Protein AF-A0A2Z3IY74-F1 (afdb_monomer)

Radius of gyration: 41.54 Å; Cα contacts (8 Å, |Δi|>4): 1268; chains: 1; bounding box: 110×79×121 Å

Nearest PDB structures (foldseek):
  7yeh-assembly1_A  TM=4.523E-01  e=8.546E-10  Homo sapiens
  7yea-assembly1_B  TM=4.041E-01  e=4.772E-10  Homo sapiens
  8tau-assembly1_P  TM=3.712E-01  e=7.315E-07  Homo sapiens
  8qca-assembly1_B  TM=2.655E-01  e=4.279E-09  Saccharomyces cerevisiae
  4ui9-assembly1_P  TM=3.478E-01  e=1.443E-05  Homo sapiens

Solvent-accessible surface area (backbone atoms only — not comparable to full-atom values): 48152 Å² total; per-residue (Å²): 132,87,92,81,90,88,87,84,89,85,85,89,83,88,85,88,91,77,79,100,67,79,81,48,66,67,60,35,50,51,51,17,50,54,25,44,77,68,69,37,39,69,62,13,46,55,35,32,53,56,38,37,75,79,39,77,65,45,16,67,48,28,38,54,40,14,54,37,29,44,75,72,65,38,26,70,60,14,41,53,26,37,52,48,6,42,76,34,74,38,59,64,72,79,42,21,58,65,42,26,51,25,25,43,76,62,68,40,26,72,60,19,48,62,52,60,66,60,80,72,74,94,54,55,66,70,58,54,21,50,45,28,19,52,47,11,52,22,27,44,74,72,66,41,54,68,62,12,51,52,25,20,49,57,9,34,74,69,39,79,54,45,47,71,24,27,46,51,51,20,52,56,25,51,75,72,67,37,55,67,62,19,43,53,35,21,51,47,19,31,71,75,38,77,74,42,39,68,37,27,43,52,38,16,52,41,25,47,74,71,68,35,34,71,57,13,39,56,29,32,52,48,22,49,73,72,36,49,86,75,46,52,74,68,55,46,51,50,47,34,45,54,34,20,54,27,26,49,74,76,66,40,54,70,64,15,48,56,35,32,52,53,40,32,72,76,33,79,67,32,46,60,24,24,43,52,48,18,57,51,28,49,77,74,67,37,54,67,62,15,47,52,25,30,46,47,21,39,72,73,40,74,78,43,53,70,47,33,43,50,46,20,52,48,26,41,78,71,73,36,53,78,74,12,49,68,34,37,53,53,37,44,71,77,40,68,74,40,65,68,42,52,50,52,52,28,52,52,27,44,76,69,75,36,43,67,60,24,40,53,52,44,50,54,38,37,75,76,46,66,86,43,88,65,50,62,56,54,41,31,54,51,36,40,56,50,56,72,74,48,92,75,82,80,66,78,60,73,89,64,81,51,64,69,56,45,52,51,28,21,50,51,24,32,75,74,67,38,50,71,61,15,51,56,44,60,71,70,60,79,60,90,47,69,70,47,44,49,52,53,54,53,47,53,26,53,41,26,50,74,71,62,42,30,69,61,16,29,58,50,23,56,51,54,25,70,78,34,72,84,43,59,70,46,34,50,49,30,23,50,25,24,48,70,64,67,39,49,70,60,19,50,55,41,42,52,52,39,32,73,76,39,78,86,46,65,68,47,48,52,50,48,21,51,50,32,42,73,69,67,36,23,59,61,21,38,61,57,44,46,62,56,44,68,77,39,67,82,43,61,70,60,51,54,52,45,27,53,29,22,44,73,50,74,39,42,68,59,19,46,51,52,35,51,55,40,28,70,77,40,74,82,40,62,68,49,51,51,51,39,32,50,50,27,47,78,66,71,36,23,68,67,23,42,58,54,42,55,62,55,33,77,83,38,76,82,37,34,70,54,31,36,52,44,10,53,26,30,41,74,66,67,40,53,70,62,10,53,52,33,19,45,52,16,20,69,69,34,77,90,40,64,67,40,50,46,50,38,23,52,48,29,46,74,72,71,38,48,68,61,16,48,53,48,31,53,51,49,40,71,78,36,72,83,53,54,72,40,45,57,54,40,17,45,53,29,13,75,70,67,38,47,67,66,18,49,50,40,29,51,52,35,36,75,72,71,35,53,58,60,18,27,43,49,42,13,55,30,28,44,63,62,67,40,23,74,63,11,36,55,24,29,48,58,27,29,74,76,58,73,46,72,68,43,22,50,49,34,23,51,31,21,55,76,56,72,42,83,70,30,62,49,43,42,55,58,47,38,74,78,42,73,78,45,49,70,59,37,50,55,52,19,52,51,27,48,77,65,79,33,51,69,64,14,46,55,35,30,50,53,38,34,75,79,35,79,76,43,43,70,39,28,36,51,44,13,61,70,23,45,83,84,36,49,71,61,10,50,53,26,16,51,51,18,26,70,75,36,70,88,36,29,72,35,30,25,51,36,10,46,52,30,37,78,70,70,38,46,90,68,6,48,63,31,20,52,53,14,44,69,66,57,52,99,80,52,25,66,51,29,34,50,40,14,52,48,34,51,72,66,65,46,79,86,30,48,63,55,14,48,53,29,31,54,51,9,46,77,63,62,48,56,73,68,57,35,53,52,45,50,56,50,48,51,51,71,64,56,77,80,67,92,134

Mean predicted aligned error: 17.73 Å

Foldseek 3Di:
DDDDDDDDDDDDDDDDDDDDDDDDLVRLCVQLVVCVVVVVLVSNLVSLVVSCVVVVLQLSSLQSNLVSCVSVLVLVSSLVSLVSSVVSDDDLLVSLLSNLSSCLSVLVLVVSLVSLVDDNPVPDLLSVLSSLLSNLSSCVSVVVLVSSLVSLVVSCVSPVQDQSSLLSQLVSCVVVVNLPSNLVSLVSNCVVPVLPLSSLLSNLVSCLVVVVLVSNLVSLVSSCVRPLVPDDPVSNLVSLLSNLVSCVVVPVNVSSVVSLCVQCVVPVLRLSSLQSVLVVCVVVVNLPSSLVSLVSNCVVPVLPLVSLLVNLVSCVVVVNNVVSVVSLVSSCVVVVQPPSSLLSVCVSCVVVVNLLVNLVSLLVNCVVPVPPPCSLVSNLVSLLVVVVVDPDDDRSCVNVLDLVSLLSNLLSNLLVVNNVNSVVSLVPDDQPDPVSVLSSLLSVLVSCLSNLVLVVSLVSLVVSCVVPVQDQSSLLSNLSSCVSVVVLVVSLVSLVSNCVSPVPPVVSLQSNLVSCVSLLNLVVSLVSLVVVCVVVVQPPVSLLVNLVSCVSVVNLVVSLVSLVSNCVVVVPPPSSLLSNLVSCLVVLNLPVSLVSLVVVCVSVVLALSSLLSNLSSCVSVVVLVSSLVSLVSSCVSCVVCLVSLLSSLVSCCVVVVLVVSLVSLVVSCVVCVPPLVSLLVNLLSCLLVVNLVSSLVSLVSCVVVVNPLVSLQSNLNSCLSNVVLVSSLVSLVVSCVVPNDPVSLVSNLVSCVSNVHPPSLVSLVVNCVSSVQPLVSLQVSLVVCVVVVNLVSSLVSLVSNCVNPVQPLSSLLVNLVSCLPPPLVSSLVSLVSSCVSPVLALSSLLSNLLSCLSVVNLVVSLVSLVSSDVSVPLQALVSLLSNLVSLLVVVDPVSLVSSLVSLVSSLVNDDDPVSVVVSVVSNVVSVPVPDDD

pLDDT: mean 88.84, std 11.56, range [26.06, 98.06]

Structure (mmCIF, N/CA/C/O backbone):
data_AF-A0A2Z3IY74-F1
#
_entry.id   AF-A0A2Z3IY74-F1
#
loop_
_atom_site.group_PDB
_atom_site.id
_atom_site.type_symbol
_atom_site.label_atom_id
_atom_site.label_alt_id
_atom_site.label_comp_id
_atom_site.label_asym_id
_atom_site.label_entity_id
_atom_site.label_seq_id
_atom_site.pdbx_PDB_ins_code
_atom_site.Cartn_x
_atom_site.Cartn_y
_atom_site.Cartn_z
_atom_site.occupancy
_atom_site.B_iso_or_equiv
_atom_site.auth_seq_id
_atom_site.auth_comp_id
_atom_site.auth_asym_id
_atom_site.auth_atom_id
_atom_site.pdbx_PDB_model_num
ATOM 1 N N . MET A 1 1 ? -3.443 -14.271 -51.087 1.00 32.62 1 MET A N 1
ATOM 2 C CA . MET A 1 1 ? -4.407 -14.319 -52.214 1.00 32.62 1 MET A CA 1
ATOM 3 C C . MET A 1 1 ? -4.179 -13.096 -53.092 1.00 32.62 1 MET A C 1
ATOM 5 O O . MET A 1 1 ? -4.168 -12.015 -52.529 1.00 32.62 1 MET A O 1
ATOM 9 N N . ARG A 1 2 ? -4.050 -13.292 -54.420 1.00 32.25 2 ARG A N 1
ATOM 10 C CA . ARG A 1 2 ? -3.871 -12.276 -55.492 1.00 32.25 2 ARG A CA 1
ATOM 11 C C . ARG A 1 2 ? -2.548 -11.501 -55.351 1.00 32.25 2 ARG A C 1
ATOM 13 O O . ARG A 1 2 ? -2.415 -10.680 -54.468 1.00 32.25 2 ARG A O 1
ATOM 20 N N . ILE A 1 3 ? -1.501 -11.808 -56.114 1.00 26.06 3 ILE A N 1
ATOM 21 C CA . ILE A 1 3 ? -1.356 -11.448 -57.532 1.00 26.06 3 ILE A CA 1
ATOM 22 C C . ILE A 1 3 ? -0.718 -12.617 -58.295 1.00 26.06 3 ILE A C 1
ATOM 24 O O . ILE A 1 3 ? 0.402 -13.035 -58.027 1.00 26.06 3 ILE A O 1
ATOM 28 N N . ALA A 1 4 ? -1.472 -13.140 -59.254 1.00 27.77 4 ALA A N 1
ATOM 29 C CA . ALA A 1 4 ? -1.028 -14.070 -60.276 1.00 27.77 4 ALA A CA 1
ATOM 30 C C . ALA A 1 4 ? -1.502 -13.512 -61.623 1.00 27.77 4 ALA A C 1
ATOM 32 O O . ALA A 1 4 ? -2.613 -12.981 -61.680 1.00 27.77 4 ALA A O 1
ATOM 33 N N . ARG A 1 5 ? -0.702 -13.754 -62.674 1.00 32.47 5 ARG A N 1
ATOM 34 C CA . ARG A 1 5 ? -0.927 -13.507 -64.119 1.00 32.47 5 ARG A CA 1
ATOM 35 C C . ARG A 1 5 ? -0.377 -12.187 -64.663 1.00 32.47 5 ARG A C 1
ATOM 37 O O . ARG A 1 5 ? -0.899 -11.134 -64.339 1.00 32.47 5 ARG A O 1
ATOM 44 N N . VAL A 1 6 ? 0.636 -12.302 -65.528 1.00 31.12 6 VAL A N 1
ATOM 45 C CA . VAL A 1 6 ? 0.652 -12.031 -66.990 1.00 31.12 6 VAL A CA 1
ATOM 46 C C . VAL A 1 6 ? 2.055 -12.492 -67.452 1.00 31.12 6 VAL A C 1
ATOM 48 O O . VAL A 1 6 ? 3.046 -11.970 -66.966 1.00 31.12 6 VAL A O 1
ATOM 51 N N . LEU A 1 7 ? 2.239 -13.619 -68.150 1.00 28.52 7 LEU A N 1
ATOM 52 C CA . LEU A 1 7 ? 2.053 -13.828 -69.595 1.00 28.52 7 LEU A CA 1
ATOM 53 C C . LEU A 1 7 ? 1.910 -15.338 -69.900 1.00 28.52 7 LEU A C 1
ATOM 55 O O . LEU A 1 7 ? 2.568 -16.168 -69.275 1.00 28.52 7 LEU A O 1
ATOM 59 N N . VAL A 1 8 ? 1.051 -15.678 -70.864 1.00 32.75 8 VAL A N 1
ATOM 60 C CA . VAL A 1 8 ? 0.696 -17.041 -71.305 1.00 32.75 8 VAL A CA 1
ATOM 61 C C . VAL A 1 8 ? 0.960 -17.170 -72.820 1.00 32.75 8 VAL A C 1
ATOM 63 O O . VAL A 1 8 ? 0.818 -16.173 -73.522 1.00 32.75 8 VAL A O 1
ATOM 66 N N . PHE A 1 9 ? 1.213 -18.411 -73.276 1.00 33.75 9 PHE A N 1
ATOM 67 C CA . PHE A 1 9 ? 1.201 -18.969 -74.654 1.00 33.75 9 PHE A CA 1
ATOM 68 C C . PHE A 1 9 ? 2.469 -18.745 -75.502 1.00 33.75 9 PHE A C 1
ATOM 70 O O . PHE A 1 9 ? 2.969 -17.635 -75.567 1.00 33.75 9 PHE A O 1
ATOM 77 N N . CYS A 1 10 ? 3.091 -19.734 -76.166 1.00 30.50 10 CYS A N 1
ATOM 78 C CA . CYS A 1 10 ? 2.708 -21.070 -76.681 1.00 30.50 10 CYS A CA 1
ATOM 79 C C . CYS A 1 10 ? 3.792 -22.120 -76.294 1.00 30.50 10 CYS A C 1
ATOM 81 O O . CYS A 1 10 ? 4.895 -21.728 -75.943 1.00 30.50 10 CYS A O 1
ATOM 83 N N . LEU A 1 11 ? 3.645 -23.451 -76.319 1.00 30.73 11 LEU A N 1
ATOM 84 C CA . LEU A 1 11 ? 2.923 -24.366 -77.205 1.00 30.73 11 LEU A CA 1
ATOM 85 C C . LEU A 1 11 ? 2.894 -25.747 -76.498 1.00 30.73 11 LEU A C 1
ATOM 87 O O . LEU A 1 11 ? 3.918 -26.182 -75.972 1.00 30.73 11 LEU A O 1
ATOM 91 N N . VAL A 1 12 ? 1.754 -26.442 -76.481 1.00 49.53 12 VAL A N 1
ATOM 92 C CA . VAL A 1 12 ? 1.665 -27.865 -76.098 1.00 49.53 12 VAL A CA 1
ATOM 93 C C . VAL A 1 12 ? 1.347 -28.657 -77.358 1.00 49.53 12 VAL A C 1
ATOM 95 O O . VAL A 1 12 ? 0.276 -28.453 -77.920 1.00 49.53 12 VAL A O 1
ATOM 98 N N . ALA A 1 13 ? 2.229 -29.573 -77.764 1.00 36.88 13 ALA A N 1
ATOM 99 C CA . ALA A 1 13 ? 1.850 -30.830 -78.413 1.00 36.88 13 ALA A CA 1
ATOM 100 C C . ALA A 1 13 ? 3.027 -31.827 -78.434 1.00 36.88 13 ALA A C 1
ATOM 102 O O . ALA A 1 13 ? 4.144 -31.490 -78.806 1.00 36.88 13 ALA A O 1
ATOM 103 N N . ALA A 1 14 ? 2.699 -33.036 -77.980 1.00 43.03 14 ALA A N 1
ATOM 104 C CA . ALA A 1 14 ? 3.436 -34.290 -77.820 1.00 43.03 14 ALA A CA 1
ATOM 105 C C . ALA A 1 14 ? 4.553 -34.651 -78.825 1.00 43.03 14 ALA A C 1
ATOM 107 O O . ALA A 1 14 ? 4.435 -34.355 -80.007 1.00 43.03 14 ALA A O 1
ATOM 108 N N . VAL A 1 15 ? 5.536 -35.453 -78.367 1.00 44.44 15 VAL A N 1
ATOM 109 C CA . VAL A 1 15 ? 5.746 -36.864 -78.790 1.00 44.44 15 VAL A CA 1
ATOM 110 C C . VAL A 1 15 ? 6.988 -37.499 -78.110 1.00 44.44 15 VAL A C 1
ATOM 112 O O . VAL A 1 15 ? 8.096 -36.988 -78.193 1.00 44.44 15 VAL A O 1
ATOM 115 N N . LEU A 1 16 ? 6.722 -38.654 -77.480 1.00 37.84 16 LEU A N 1
ATOM 116 C CA . LEU A 1 16 ? 7.525 -39.872 -77.242 1.00 37.84 16 LEU A CA 1
ATOM 117 C C . LEU A 1 16 ? 8.768 -39.929 -76.323 1.00 37.84 16 LEU A C 1
ATOM 119 O O . LEU A 1 16 ? 9.678 -39.111 -76.311 1.00 37.84 16 LEU A O 1
ATOM 123 N N . ILE A 1 17 ? 8.752 -41.038 -75.577 1.00 64.56 17 ILE A N 1
ATOM 124 C CA . ILE A 1 17 ? 9.726 -41.589 -74.637 1.00 64.56 17 ILE A CA 1
ATOM 125 C C . ILE A 1 17 ? 10.925 -42.161 -75.403 1.00 64.56 17 ILE A C 1
ATOM 127 O O . ILE A 1 17 ? 10.756 -43.117 -76.154 1.00 64.56 17 ILE A O 1
ATOM 131 N N . THR A 1 18 ? 12.133 -41.680 -75.102 1.00 41.03 18 THR A N 1
ATOM 132 C CA . THR A 1 18 ? 13.385 -42.441 -75.252 1.00 41.03 18 THR A CA 1
ATOM 133 C C . THR A 1 18 ? 14.414 -41.994 -74.209 1.00 41.03 18 THR A C 1
ATOM 135 O O . THR A 1 18 ? 14.794 -40.830 -74.186 1.00 41.03 18 THR A O 1
ATOM 138 N N . GLY A 1 19 ? 14.902 -42.948 -73.409 1.00 36.09 19 GLY A N 1
ATOM 139 C CA . GLY A 1 19 ? 16.292 -43.001 -72.937 1.00 36.09 19 GLY A CA 1
ATOM 140 C C . GLY A 1 19 ? 16.692 -42.148 -71.726 1.00 36.09 19 GLY A C 1
ATOM 141 O O . GLY A 1 19 ? 16.590 -40.927 -71.721 1.00 36.09 19 GLY A O 1
ATOM 142 N N . CYS A 1 20 ? 17.260 -42.800 -70.707 1.00 57.69 20 CYS A N 1
ATOM 143 C CA . CYS A 1 20 ? 18.038 -42.159 -69.648 1.00 57.69 20 CYS A CA 1
ATOM 144 C C . CYS A 1 20 ? 19.148 -41.268 -70.232 1.00 57.69 20 CYS A C 1
ATOM 146 O O . CYS A 1 20 ? 20.203 -41.762 -70.618 1.00 57.69 20 CYS A O 1
ATOM 148 N N . SER A 1 21 ? 18.963 -39.950 -70.223 1.00 42.44 21 SER A N 1
ATOM 149 C CA . SER A 1 21 ? 20.067 -39.002 -70.382 1.00 42.44 21 SER A CA 1
ATOM 150 C C . SER A 1 21 ? 19.712 -37.676 -69.717 1.00 42.44 21 SER A C 1
ATOM 152 O O . SER A 1 21 ? 18.681 -37.091 -70.017 1.00 42.44 21 SER A O 1
ATOM 154 N N . SER A 1 22 ? 20.546 -37.265 -68.757 1.00 55.53 22 SER A N 1
ATOM 155 C CA . SER A 1 22 ? 20.590 -35.967 -68.063 1.00 55.53 22 SER A CA 1
ATOM 156 C C . SER A 1 22 ? 19.391 -35.020 -68.237 1.00 55.53 22 SER A C 1
ATOM 158 O O . SER A 1 22 ? 19.263 -34.382 -69.276 1.00 55.53 22 SER A O 1
ATOM 160 N N . SER A 1 23 ? 18.605 -34.814 -67.169 1.00 63.91 23 SER A N 1
ATOM 161 C CA . SER A 1 23 ? 17.597 -33.741 -67.116 1.00 63.91 23 SER A CA 1
ATOM 162 C C . SER A 1 23 ? 18.178 -32.411 -67.604 1.00 63.91 23 SER A C 1
ATOM 164 O O . SER A 1 23 ? 19.267 -32.031 -67.140 1.00 63.91 23 SER A O 1
ATOM 166 N N . SER A 1 24 ? 17.457 -31.738 -68.505 1.00 80.00 24 SER A N 1
ATOM 167 C CA . SER A 1 24 ? 17.915 -30.505 -69.154 1.00 80.00 24 SER A CA 1
ATOM 168 C C . SER A 1 24 ? 18.199 -29.398 -68.124 1.00 80.00 24 SER A C 1
ATOM 170 O O . SER A 1 24 ? 17.679 -29.452 -66.998 1.00 80.00 24 SER A O 1
ATOM 172 N N . PRO A 1 25 ? 19.026 -28.394 -68.465 1.00 81.56 25 PRO A N 1
ATOM 173 C CA . PRO A 1 25 ? 19.289 -27.249 -67.593 1.00 81.56 25 PRO A CA 1
ATOM 174 C C . PRO A 1 25 ? 18.005 -26.570 -67.090 1.00 81.56 25 PRO A C 1
ATOM 176 O O . PRO A 1 25 ? 17.898 -26.256 -65.907 1.00 81.56 25 PRO A O 1
ATOM 179 N N . GLU A 1 26 ? 16.990 -26.444 -67.942 1.00 84.12 26 GLU A N 1
ATOM 180 C CA . GLU A 1 26 ? 15.693 -25.825 -67.642 1.00 84.12 26 GLU A CA 1
ATOM 181 C C . GLU A 1 26 ? 14.880 -26.672 -66.659 1.00 84.12 26 GLU A C 1
ATOM 183 O O . GLU A 1 26 ? 14.319 -26.149 -65.696 1.00 84.12 26 GLU A O 1
ATOM 188 N N . GLN A 1 27 ? 14.864 -27.998 -66.839 1.00 85.94 27 GLN A N 1
ATOM 189 C CA . GLN A 1 27 ? 14.201 -28.910 -65.902 1.00 85.94 27 GLN A CA 1
ATOM 190 C C . GLN A 1 27 ? 14.857 -28.871 -64.517 1.00 85.94 27 GLN A C 1
ATOM 192 O O . GLN A 1 27 ? 14.168 -28.934 -63.496 1.00 85.94 27 GLN A O 1
ATOM 197 N N . ARG A 1 28 ? 16.190 -28.758 -64.458 1.00 89.38 28 ARG A N 1
ATOM 198 C CA . ARG A 1 28 ? 16.922 -28.620 -63.188 1.00 89.38 28 ARG A CA 1
ATOM 199 C C . ARG A 1 28 ? 16.690 -27.263 -62.538 1.00 89.38 28 ARG A C 1
ATOM 201 O O . ARG A 1 28 ? 16.511 -27.224 -61.326 1.00 89.38 28 ARG A O 1
ATOM 208 N N . LEU A 1 29 ? 16.623 -26.185 -63.317 1.00 91.00 29 LEU A N 1
ATOM 209 C CA . LEU A 1 29 ? 16.240 -24.859 -62.826 1.00 91.00 29 LEU A CA 1
ATOM 210 C C . LEU A 1 29 ? 14.818 -24.851 -62.253 1.00 91.00 29 LEU A C 1
ATOM 212 O O . LEU A 1 29 ? 14.597 -24.272 -61.192 1.00 91.00 29 LEU A O 1
ATOM 216 N N . GLY A 1 30 ? 13.873 -25.545 -62.894 1.00 90.94 30 GLY A N 1
ATOM 217 C CA . GLY A 1 30 ? 12.522 -25.738 -62.361 1.00 90.94 30 GLY A CA 1
ATOM 218 C C . GLY A 1 30 ? 12.519 -26.488 -61.025 1.00 90.94 30 GLY A C 1
ATOM 219 O O . GLY A 1 30 ? 11.880 -26.047 -60.073 1.00 90.94 30 GLY A O 1
ATOM 220 N N . LYS A 1 31 ? 13.300 -27.574 -60.912 1.00 91.94 31 LYS A N 1
ATOM 221 C CA . LYS A 1 31 ? 13.474 -28.310 -59.645 1.00 91.94 31 LYS A CA 1
ATOM 222 C C . LYS A 1 31 ? 14.127 -27.458 -58.558 1.00 91.94 31 LYS A C 1
ATOM 224 O O . LYS A 1 31 ? 13.686 -27.513 -57.417 1.00 91.94 31 LYS A O 1
ATOM 229 N N . ALA A 1 32 ? 15.144 -26.673 -58.909 1.00 91.75 32 ALA A N 1
ATOM 230 C CA . ALA A 1 32 ? 15.808 -25.763 -57.985 1.00 91.75 32 ALA A CA 1
ATOM 231 C C . ALA A 1 32 ? 14.851 -24.688 -57.463 1.00 91.75 32 ALA A C 1
ATOM 233 O O . ALA A 1 32 ? 14.802 -24.447 -56.263 1.00 91.75 32 ALA A O 1
ATOM 234 N N . ARG A 1 33 ? 14.051 -24.080 -58.349 1.00 93.62 33 ARG A N 1
ATOM 235 C CA . ARG A 1 33 ? 13.039 -23.087 -57.972 1.00 93.62 33 ARG A CA 1
ATOM 236 C C . ARG A 1 33 ? 11.985 -23.691 -57.047 1.00 93.62 33 ARG A C 1
ATOM 238 O O . ARG A 1 33 ? 11.678 -23.102 -56.021 1.00 93.62 33 ARG A O 1
ATOM 245 N N . HIS A 1 34 ? 11.502 -24.891 -57.364 1.00 92.06 34 HIS A N 1
ATOM 246 C CA . HIS A 1 34 ? 10.547 -25.612 -56.519 1.00 92.06 34 HIS A CA 1
ATOM 247 C C . HIS A 1 34 ? 11.124 -25.965 -55.141 1.00 92.06 34 HIS A C 1
ATOM 249 O O . HIS A 1 34 ? 10.429 -25.859 -54.136 1.00 92.06 34 HIS A O 1
ATOM 255 N N . ALA A 1 35 ? 12.394 -26.374 -55.077 1.00 91.12 35 ALA A N 1
ATOM 256 C CA . ALA A 1 35 ? 13.085 -26.628 -53.812 1.00 91.12 35 ALA A CA 1
ATOM 257 C C . ALA A 1 35 ? 13.262 -25.336 -52.995 1.00 91.12 35 ALA A C 1
ATOM 259 O O . ALA A 1 35 ? 12.951 -25.316 -51.806 1.00 91.12 35 ALA A O 1
ATOM 260 N N . TYR A 1 36 ? 13.655 -24.240 -53.651 1.00 90.62 36 TYR A N 1
ATOM 261 C CA . TYR A 1 36 ? 13.772 -22.916 -53.040 1.00 90.62 36 TYR A CA 1
ATOM 262 C C . TYR A 1 36 ? 12.435 -22.424 -52.461 1.00 90.62 36 TYR A C 1
ATOM 264 O O . TYR A 1 36 ? 12.384 -21.983 -51.317 1.00 90.62 36 TYR A O 1
ATOM 272 N N . GLU A 1 37 ? 11.336 -22.561 -53.210 1.00 90.25 37 GLU A N 1
ATOM 273 C CA . GLU A 1 37 ? 9.978 -22.206 -52.763 1.00 90.25 37 GLU A CA 1
ATOM 274 C C . GLU A 1 37 ? 9.494 -23.057 -51.577 1.00 90.25 37 GLU A C 1
ATOM 276 O O . GLU A 1 37 ? 8.659 -22.610 -50.796 1.00 90.25 37 GLU A O 1
ATOM 281 N N . LYS A 1 38 ? 10.039 -24.268 -51.411 1.00 91.31 38 LYS A N 1
ATOM 282 C CA . LYS A 1 38 ? 9.795 -25.141 -50.253 1.00 91.31 38 LYS A CA 1
ATOM 283 C C . LYS A 1 38 ? 10.757 -24.911 -49.084 1.00 91.31 38 LYS A C 1
ATOM 285 O O . LYS A 1 38 ? 10.700 -25.667 -48.118 1.00 91.31 38 LYS A O 1
ATOM 290 N N . HIS A 1 39 ? 11.625 -23.901 -49.167 1.00 86.94 39 HIS A N 1
ATOM 291 C CA . HIS A 1 39 ? 12.697 -23.628 -48.205 1.00 86.94 39 HIS A CA 1
ATOM 292 C C . HIS A 1 39 ? 13.718 -24.772 -48.050 1.00 86.94 39 HIS A C 1
ATOM 294 O O . HIS A 1 39 ? 14.468 -24.809 -47.077 1.00 86.94 39 HIS A O 1
ATOM 300 N N . ASP A 1 40 ? 13.787 -25.688 -49.022 1.00 91.50 40 ASP A N 1
ATOM 301 C CA . ASP A 1 40 ? 14.834 -26.709 -49.112 1.00 91.50 40 ASP A CA 1
ATOM 302 C C . ASP A 1 40 ? 16.021 -26.133 -49.894 1.00 91.50 40 ASP A C 1
ATOM 304 O O . ASP A 1 40 ? 16.267 -26.443 -51.067 1.00 91.50 40 ASP A O 1
ATOM 308 N N . TYR A 1 41 ? 16.709 -25.190 -49.246 1.00 92.06 41 TYR A N 1
ATOM 309 C CA . TYR A 1 41 ? 17.796 -24.428 -49.854 1.00 92.06 41 TYR A CA 1
ATOM 310 C C . TYR A 1 41 ? 18.974 -25.321 -50.238 1.00 92.06 41 TYR A C 1
ATOM 312 O O . TYR A 1 41 ? 19.528 -25.150 -51.321 1.00 92.06 41 TYR A O 1
ATOM 320 N N . HIS A 1 42 ? 19.264 -26.355 -49.446 1.00 91.12 42 HIS A N 1
ATOM 321 C CA . HIS A 1 42 ? 20.305 -27.321 -49.770 1.00 91.12 42 HIS A CA 1
ATOM 322 C C . HIS A 1 42 ? 19.990 -28.095 -51.061 1.00 91.12 42 HIS A C 1
ATOM 324 O O . HIS A 1 42 ? 20.833 -28.195 -51.958 1.00 91.12 42 HIS A O 1
ATOM 330 N N . ALA A 1 43 ? 18.760 -28.603 -51.223 1.00 91.25 43 ALA A N 1
ATOM 331 C CA . ALA A 1 43 ? 18.381 -29.273 -52.466 1.00 91.25 43 ALA A CA 1
ATOM 332 C C . ALA A 1 43 ? 18.379 -28.311 -53.666 1.00 91.25 43 ALA A C 1
ATOM 334 O O . ALA A 1 43 ? 18.784 -28.707 -54.767 1.00 91.25 43 ALA A O 1
ATOM 335 N N . ALA A 1 44 ? 17.964 -27.054 -53.470 1.00 92.69 44 ALA A N 1
ATOM 336 C CA . ALA A 1 44 ? 18.040 -26.021 -54.500 1.00 92.69 44 ALA A CA 1
ATOM 337 C C . ALA A 1 44 ? 19.495 -25.778 -54.935 1.00 92.69 44 ALA A C 1
ATOM 339 O O . ALA A 1 44 ? 19.802 -25.835 -56.129 1.00 92.69 44 ALA A O 1
ATOM 340 N N . GLU A 1 45 ? 20.402 -25.605 -53.973 1.00 94.31 45 GLU A N 1
ATOM 341 C CA . GLU A 1 45 ? 21.831 -25.379 -54.179 1.00 94.31 45 GLU A CA 1
ATOM 342 C C . GLU A 1 45 ? 22.476 -26.505 -55.006 1.00 94.31 45 GLU A C 1
ATOM 344 O O . GLU A 1 45 ? 23.168 -26.243 -55.995 1.00 94.31 45 GLU A O 1
ATOM 349 N N . VAL A 1 46 ? 22.188 -27.770 -54.671 1.00 93.19 46 VAL A N 1
ATOM 350 C CA . VAL A 1 46 ? 22.706 -28.948 -55.391 1.00 93.19 46 VAL A CA 1
ATOM 351 C C . VAL A 1 46 ? 22.277 -28.945 -56.863 1.00 93.19 46 VAL A C 1
ATOM 353 O O . VAL A 1 46 ? 23.093 -29.200 -57.761 1.00 93.19 46 VAL A O 1
ATOM 356 N N . GLN A 1 47 ? 21.004 -28.644 -57.145 1.00 92.69 47 GLN A N 1
ATOM 357 C CA . GLN A 1 47 ? 20.511 -28.581 -58.524 1.00 92.69 47 GLN A CA 1
ATOM 358 C C . GLN A 1 47 ? 21.159 -27.427 -59.300 1.00 92.69 47 GLN A C 1
ATOM 360 O O . GLN A 1 47 ? 21.569 -27.623 -60.447 1.00 92.69 47 GLN A O 1
ATOM 365 N N . LEU A 1 48 ? 21.313 -26.260 -58.671 1.00 95.12 48 LEU A N 1
ATOM 366 C CA . LEU A 1 48 ? 21.896 -25.058 -59.275 1.00 95.12 48 LEU A CA 1
ATOM 367 C C . LEU A 1 48 ? 23.381 -25.232 -59.588 1.00 95.12 48 LEU A C 1
ATOM 369 O O . LEU A 1 48 ? 23.801 -24.988 -60.720 1.00 95.12 48 LEU A O 1
ATOM 373 N N . LYS A 1 49 ? 24.168 -25.754 -58.640 1.00 94.44 49 LYS A N 1
ATOM 374 C CA . LYS A 1 49 ? 25.587 -26.082 -58.857 1.00 94.44 49 LYS A CA 1
ATOM 375 C C . LYS A 1 49 ? 25.768 -27.100 -59.986 1.00 94.44 49 LYS A C 1
ATOM 377 O O . LYS A 1 49 ? 26.708 -26.996 -60.772 1.00 94.44 49 LYS A O 1
ATOM 382 N N . THR A 1 50 ? 24.841 -28.051 -60.129 1.00 92.81 50 THR A N 1
ATOM 383 C CA . THR A 1 50 ? 24.872 -29.022 -61.235 1.00 92.81 50 THR A CA 1
ATOM 384 C C . THR A 1 50 ? 24.631 -28.366 -62.599 1.00 92.81 50 THR A C 1
ATOM 386 O O . THR A 1 50 ? 25.294 -28.745 -63.568 1.00 92.81 50 THR A O 1
ATOM 389 N N . VAL A 1 51 ? 23.713 -27.394 -62.686 1.00 93.31 51 VAL A N 1
ATOM 390 C CA . VAL A 1 51 ? 23.486 -26.597 -63.907 1.00 93.31 51 VAL A CA 1
ATOM 391 C C . VAL A 1 51 ? 24.736 -25.788 -64.243 1.00 93.31 51 VAL A C 1
ATOM 393 O O . VAL A 1 51 ? 25.248 -25.895 -65.354 1.00 93.31 51 VAL A O 1
ATOM 396 N N . LEU A 1 52 ? 25.282 -25.067 -63.263 1.00 95.00 52 LEU A N 1
ATOM 397 C CA . LEU A 1 52 ? 26.439 -24.186 -63.433 1.00 95.00 52 LEU A CA 1
ATOM 398 C C . LEU A 1 52 ? 27.736 -24.927 -63.779 1.00 95.00 52 LEU A C 1
ATOM 400 O O . LEU A 1 52 ? 28.588 -24.374 -64.466 1.00 95.00 52 LEU A O 1
ATOM 404 N N . ARG A 1 53 ? 27.879 -26.197 -63.378 1.00 94.06 53 ARG A N 1
ATOM 405 C CA . ARG A 1 53 ? 29.016 -27.036 -63.794 1.00 94.06 53 ARG A CA 1
ATOM 406 C C . ARG A 1 53 ? 29.031 -27.301 -65.303 1.00 94.06 53 ARG A C 1
ATOM 408 O O . ARG A 1 53 ? 30.105 -27.464 -65.870 1.00 94.06 53 ARG A O 1
ATOM 415 N N . LYS A 1 54 ? 27.857 -27.403 -65.936 1.00 89.19 54 LYS A N 1
ATOM 416 C CA . LYS A 1 54 ? 27.726 -27.641 -67.386 1.00 89.19 54 LYS A CA 1
ATOM 417 C C . LYS A 1 54 ? 27.533 -26.348 -68.186 1.00 89.19 54 LYS A C 1
ATOM 419 O O . LYS A 1 54 ? 27.948 -26.298 -69.336 1.00 89.19 54 LYS A O 1
ATOM 424 N N . HIS A 1 55 ? 26.926 -25.333 -67.574 1.00 91.69 55 HIS A N 1
ATOM 425 C CA . HIS A 1 55 ? 26.592 -24.041 -68.177 1.00 91.69 55 HIS A CA 1
ATOM 426 C C . HIS A 1 55 ? 26.997 -22.902 -67.226 1.00 91.69 55 HIS A C 1
ATOM 428 O O . HIS A 1 55 ? 26.141 -22.335 -66.536 1.00 91.69 55 HIS A O 1
ATOM 434 N N . PRO A 1 56 ? 28.304 -22.598 -67.113 1.00 93.38 56 PRO A N 1
ATOM 435 C CA . PRO A 1 56 ? 28.811 -21.576 -66.193 1.00 93.38 56 PRO A CA 1
ATOM 436 C C . PRO A 1 56 ? 28.410 -20.145 -66.587 1.00 93.38 56 PRO A C 1
ATOM 438 O O . PRO A 1 56 ? 28.560 -19.226 -65.783 1.00 93.38 56 PRO A O 1
ATOM 441 N N . ASP A 1 57 ? 27.890 -19.959 -67.796 1.00 93.69 57 ASP A N 1
ATOM 442 C CA . ASP A 1 57 ? 27.357 -18.724 -68.369 1.00 93.69 57 ASP A CA 1
ATOM 443 C C . ASP A 1 57 ? 25.857 -18.513 -68.084 1.00 93.69 57 ASP A C 1
ATOM 445 O O . ASP A 1 57 ? 25.279 -17.491 -68.452 1.00 93.69 57 ASP A O 1
ATOM 449 N N . ASN A 1 58 ? 25.197 -19.449 -67.394 1.00 94.69 58 ASN A N 1
ATOM 450 C CA . ASN A 1 58 ? 23.774 -19.333 -67.093 1.00 94.69 58 ASN A CA 1
ATOM 451 C C . ASN A 1 58 ? 23.514 -18.309 -65.971 1.00 94.69 58 ASN A C 1
ATOM 453 O O . ASN A 1 58 ? 23.524 -18.631 -64.780 1.00 94.69 58 ASN A O 1
ATOM 457 N N . GLY A 1 59 ? 23.243 -17.058 -66.354 1.00 93.44 59 GLY A N 1
ATOM 458 C CA . GLY A 1 59 ? 22.978 -15.966 -65.414 1.00 93.44 59 GLY A CA 1
ATOM 459 C C . GLY A 1 59 ? 21.773 -16.194 -64.490 1.00 93.44 59 GLY A C 1
ATOM 460 O O . GLY A 1 59 ? 21.811 -15.776 -63.334 1.00 93.44 59 GLY A O 1
ATOM 461 N N . VAL A 1 60 ? 20.728 -16.896 -64.947 1.00 93.94 60 VAL A N 1
ATOM 462 C CA . VAL A 1 60 ? 19.534 -17.204 -64.132 1.00 93.94 60 VAL A CA 1
ATOM 463 C C . VAL A 1 60 ? 19.869 -18.208 -63.027 1.00 93.94 60 VAL A C 1
ATOM 465 O O . VAL A 1 60 ? 19.423 -18.045 -61.892 1.00 93.94 60 VAL A O 1
ATOM 468 N N . ALA A 1 61 ? 20.686 -19.220 -63.336 1.00 94.81 61 ALA A N 1
ATOM 469 C CA . ALA A 1 61 ? 21.179 -20.180 -62.354 1.00 94.81 61 ALA A CA 1
ATOM 470 C C . ALA A 1 61 ? 22.051 -19.496 -61.291 1.00 94.81 61 ALA A C 1
ATOM 472 O O . ALA A 1 61 ? 21.869 -19.753 -60.103 1.00 94.81 61 ALA A O 1
ATOM 473 N N . TRP A 1 62 ? 22.939 -18.580 -61.698 1.00 97.44 62 TRP A N 1
ATOM 474 C CA . TRP A 1 62 ? 23.726 -17.769 -60.763 1.00 97.44 62 TRP A CA 1
ATOM 475 C C . TRP A 1 62 ? 22.852 -16.876 -59.877 1.00 97.44 62 TRP A C 1
ATOM 477 O O . TRP A 1 62 ? 23.092 -16.804 -58.675 1.00 97.44 62 TRP A O 1
ATOM 487 N N . ALA A 1 63 ? 21.822 -16.230 -60.435 1.00 95.81 63 ALA A N 1
ATOM 488 C CA . ALA A 1 63 ? 20.914 -15.384 -59.660 1.00 95.81 63 ALA A CA 1
ATOM 489 C C . ALA A 1 63 ? 20.122 -16.197 -58.626 1.00 95.81 63 ALA A C 1
ATOM 491 O O . ALA A 1 63 ? 20.051 -15.809 -57.462 1.00 95.81 63 ALA A O 1
ATOM 492 N N . LEU A 1 64 ? 19.555 -17.342 -59.026 1.00 95.62 64 LEU A N 1
ATOM 493 C CA . LEU A 1 64 ? 18.800 -18.208 -58.118 1.00 95.62 64 LEU A CA 1
ATOM 494 C C . LEU A 1 64 ? 19.704 -18.842 -57.047 1.00 95.62 64 LEU A C 1
ATOM 496 O O . LEU A 1 64 ? 19.275 -18.991 -55.904 1.00 95.62 64 LEU A O 1
ATOM 500 N N . LEU A 1 65 ? 20.966 -19.140 -57.376 1.00 96.56 65 LEU A N 1
ATOM 501 C CA . LEU A 1 65 ? 21.957 -19.572 -56.388 1.00 96.56 65 LEU A CA 1
ATOM 502 C C . LEU A 1 65 ? 22.256 -18.444 -55.393 1.00 96.56 65 LEU A C 1
ATOM 504 O O . LEU A 1 65 ? 22.163 -18.680 -54.195 1.00 96.56 65 LEU A O 1
ATOM 508 N N . GLY A 1 66 ? 22.441 -17.210 -55.876 1.00 96.62 66 GLY A N 1
ATOM 509 C CA . GLY A 1 66 ? 22.580 -16.013 -55.037 1.00 96.62 66 GLY A CA 1
ATOM 510 C C . GLY A 1 66 ? 21.419 -15.826 -54.061 1.00 96.62 66 GLY A C 1
ATOM 511 O O . GLY A 1 66 ? 21.630 -15.571 -52.877 1.00 96.62 66 GLY A O 1
ATOM 512 N N . HIS A 1 67 ? 20.179 -16.000 -54.527 1.00 94.62 67 HIS A N 1
ATOM 513 C CA . HIS A 1 67 ? 18.993 -15.959 -53.668 1.00 94.62 67 HIS A CA 1
ATOM 514 C C . HIS A 1 67 ? 18.965 -17.092 -52.635 1.00 94.62 67 HIS A C 1
ATOM 516 O O . HIS A 1 67 ? 18.498 -16.870 -51.517 1.00 94.62 67 HIS A O 1
ATOM 522 N N . THR A 1 68 ? 19.464 -18.276 -53.001 1.00 94.56 68 THR A N 1
ATOM 523 C CA . THR A 1 68 ? 19.588 -19.445 -52.115 1.00 94.56 68 THR A CA 1
ATOM 524 C C . THR A 1 68 ? 20.606 -19.169 -51.013 1.00 94.56 68 THR A C 1
ATOM 526 O O . THR A 1 68 ? 20.233 -19.170 -49.843 1.00 94.56 68 THR A O 1
ATOM 529 N N . SER A 1 69 ? 21.833 -18.771 -51.365 1.00 95.06 69 SER A N 1
ATOM 530 C CA . SER A 1 69 ? 22.866 -18.404 -50.389 1.00 95.06 69 SER A CA 1
ATOM 531 C C . SER A 1 69 ? 22.451 -17.213 -49.516 1.00 95.06 69 SER A C 1
ATOM 533 O O . SER A 1 69 ? 22.740 -17.195 -48.321 1.00 95.06 69 SER A O 1
ATOM 535 N N . LEU A 1 70 ? 21.713 -16.233 -50.057 1.00 92.50 70 LEU A N 1
ATOM 536 C CA . LEU A 1 70 ? 21.170 -15.127 -49.261 1.00 92.50 70 LEU A CA 1
ATOM 537 C C . LEU A 1 70 ? 20.149 -15.616 -48.221 1.00 92.50 70 LEU A C 1
ATOM 539 O O . LEU A 1 70 ? 20.180 -15.155 -47.080 1.00 92.50 70 LEU A O 1
ATOM 543 N N . ALA A 1 71 ? 19.265 -16.547 -48.593 1.00 88.06 71 ALA A N 1
ATOM 544 C CA . ALA A 1 71 ? 18.291 -17.141 -47.678 1.00 88.06 71 ALA A CA 1
ATOM 545 C C . ALA A 1 71 ? 18.963 -17.996 -46.587 1.00 88.06 71 ALA A C 1
ATOM 547 O O . ALA A 1 71 ? 18.532 -17.979 -45.435 1.00 88.06 71 ALA A O 1
ATOM 548 N N . GLU A 1 72 ? 20.074 -18.655 -46.921 1.00 88.94 72 GLU A N 1
ATOM 549 C CA . GLU A 1 72 ? 20.934 -19.389 -45.983 1.00 88.94 72 GLU A CA 1
ATOM 550 C C . GLU A 1 72 ? 21.884 -18.483 -45.178 1.00 88.94 72 GLU A C 1
ATOM 552 O O . GLU A 1 72 ? 22.666 -18.973 -44.365 1.00 88.94 72 GLU A O 1
ATOM 557 N N . ARG A 1 73 ? 21.808 -17.154 -45.364 1.00 88.75 73 ARG A N 1
ATOM 558 C CA . ARG A 1 73 ? 22.647 -16.138 -44.696 1.00 88.75 73 ARG A CA 1
ATOM 559 C C . ARG A 1 73 ? 24.147 -16.267 -44.989 1.00 88.75 73 ARG A C 1
ATOM 561 O O . ARG A 1 73 ? 24.978 -15.733 -44.256 1.00 88.75 73 ARG A O 1
ATOM 568 N N . GLN A 1 74 ? 24.500 -16.918 -46.092 1.00 93.50 74 GLN A N 1
ATOM 569 C CA . GLN A 1 74 ? 25.854 -16.989 -46.635 1.00 93.50 74 GLN A CA 1
ATOM 570 C C . GLN A 1 74 ? 26.120 -15.732 -47.476 1.00 93.50 74 GLN A C 1
ATOM 572 O O . GLN A 1 74 ? 26.099 -15.754 -48.707 1.00 93.50 74 GLN A O 1
ATOM 577 N N . TYR A 1 75 ? 26.290 -14.588 -46.807 1.00 94.31 75 TYR A N 1
ATOM 578 C CA . TYR A 1 75 ? 26.269 -13.284 -47.480 1.00 94.31 75 TYR A CA 1
ATOM 579 C C . TYR A 1 75 ? 27.400 -13.103 -48.500 1.00 94.31 75 TYR A C 1
ATOM 581 O O . TYR A 1 75 ? 27.158 -12.553 -49.572 1.00 94.31 75 TYR A O 1
ATOM 589 N N . ASP A 1 76 ? 28.611 -13.583 -48.208 1.00 94.88 76 ASP A N 1
ATOM 590 C CA . ASP A 1 76 ? 29.746 -13.473 -49.133 1.00 94.88 76 ASP A CA 1
ATOM 591 C C . ASP A 1 76 ? 29.559 -14.323 -50.396 1.00 94.88 76 ASP A C 1
ATOM 593 O O . ASP A 1 76 ? 29.820 -13.840 -51.503 1.00 94.88 76 ASP A O 1
ATOM 597 N N . ASP A 1 77 ? 29.025 -15.537 -50.248 1.00 94.88 77 ASP A N 1
ATOM 598 C CA . ASP A 1 77 ? 28.685 -16.405 -51.375 1.00 94.88 77 ASP A CA 1
ATOM 599 C C . ASP A 1 77 ? 27.566 -15.792 -52.219 1.00 94.88 77 ASP A C 1
ATOM 601 O O . ASP A 1 77 ? 27.687 -15.716 -53.444 1.00 94.88 77 ASP A O 1
ATOM 605 N N . ALA A 1 78 ? 26.527 -15.253 -51.574 1.00 96.62 78 ALA A N 1
ATOM 606 C CA . ALA A 1 78 ? 25.440 -14.558 -52.255 1.00 96.62 78 ALA A CA 1
ATOM 607 C C . ALA A 1 78 ? 25.955 -13.361 -53.073 1.00 96.62 78 ALA A C 1
ATOM 609 O O . ALA A 1 78 ? 25.602 -13.213 -54.243 1.00 96.62 78 ALA A O 1
ATOM 610 N N . ILE A 1 79 ? 26.838 -12.533 -52.498 1.00 97.12 79 ILE A N 1
ATOM 611 C CA . ILE A 1 79 ? 27.467 -11.402 -53.201 1.00 97.12 79 ILE A CA 1
ATOM 612 C C . ILE A 1 79 ? 28.235 -11.895 -54.430 1.00 97.12 79 ILE A C 1
ATOM 614 O O . ILE A 1 79 ? 28.055 -11.353 -55.524 1.00 97.12 79 ILE A O 1
ATOM 618 N N . HIS A 1 80 ? 29.068 -12.929 -54.272 1.00 96.19 80 HIS A N 1
ATOM 619 C CA . HIS A 1 80 ? 29.840 -13.490 -55.378 1.00 96.19 80 HIS A CA 1
ATOM 620 C C . HIS A 1 80 ? 28.933 -13.990 -56.510 1.00 96.19 80 HIS A C 1
ATOM 622 O O . HIS A 1 80 ? 29.151 -13.675 -57.682 1.00 96.19 80 HIS A O 1
ATOM 628 N N . GLN A 1 81 ? 27.892 -14.740 -56.159 1.00 97.56 81 GLN A N 1
ATOM 629 C CA . GLN A 1 81 ? 26.959 -15.341 -57.107 1.00 97.56 81 GLN A CA 1
ATOM 630 C C . GLN A 1 81 ? 26.102 -14.285 -57.818 1.00 97.56 81 GLN A C 1
ATOM 632 O O . GLN A 1 81 ? 25.893 -14.393 -59.025 1.00 97.56 81 GLN A O 1
ATOM 637 N N . PHE A 1 82 ? 25.671 -13.221 -57.133 1.00 96.31 82 PHE A N 1
ATOM 638 C CA . PHE A 1 82 ? 24.968 -12.105 -57.775 1.00 96.31 82 PHE A CA 1
ATOM 639 C C . PHE A 1 82 ? 25.868 -11.313 -58.731 1.00 96.31 82 PHE A C 1
ATOM 641 O O . PHE A 1 82 ? 25.421 -10.939 -59.816 1.00 96.31 82 PHE A O 1
ATOM 648 N N . GLU A 1 83 ? 27.145 -11.099 -58.400 1.00 94.69 83 GLU A N 1
ATOM 649 C CA . GLU A 1 83 ? 28.086 -10.476 -59.343 1.00 94.69 83 GLU A CA 1
ATOM 650 C C . GLU A 1 83 ? 28.359 -11.380 -60.557 1.00 94.69 83 GLU A C 1
ATOM 652 O O . GLU A 1 83 ? 28.428 -10.891 -61.687 1.00 94.69 83 GLU A O 1
ATOM 657 N N . LYS A 1 84 ? 28.413 -12.708 -60.371 1.00 96.94 84 LYS A N 1
ATOM 658 C CA . LYS A 1 84 ? 28.450 -13.670 -61.487 1.00 96.94 84 LYS A CA 1
ATOM 659 C C . LYS A 1 84 ? 27.176 -13.631 -62.327 1.00 96.94 84 LYS A C 1
ATOM 661 O O . LYS A 1 84 ? 27.272 -13.653 -63.550 1.00 96.94 84 LYS A O 1
ATOM 666 N N . ALA A 1 85 ? 26.002 -13.532 -61.713 1.00 95.94 85 ALA A N 1
ATOM 667 C CA . ALA A 1 85 ? 24.734 -13.413 -62.429 1.00 95.94 85 ALA A CA 1
ATOM 668 C C . ALA A 1 85 ? 24.712 -12.161 -63.317 1.00 95.94 85 ALA A C 1
ATOM 670 O O . ALA A 1 85 ? 24.354 -12.231 -64.493 1.00 95.94 85 ALA A O 1
ATOM 671 N N . LYS A 1 86 ? 25.176 -11.031 -62.772 1.00 92.62 86 LYS A N 1
ATOM 672 C CA . LYS A 1 86 ? 25.306 -9.755 -63.483 1.00 92.62 86 LYS A CA 1
ATOM 673 C C . LYS A 1 86 ? 26.310 -9.821 -64.635 1.00 92.62 86 LYS A C 1
ATOM 675 O O . LYS A 1 86 ? 26.024 -9.309 -65.712 1.00 92.62 86 LYS A O 1
ATOM 680 N N . ALA A 1 87 ? 27.461 -10.465 -64.432 1.00 94.88 87 ALA A N 1
ATOM 681 C CA . ALA A 1 87 ? 28.451 -10.686 -65.490 1.00 94.88 87 ALA A CA 1
ATOM 682 C C . ALA A 1 87 ? 27.918 -11.588 -66.621 1.00 94.88 87 ALA A C 1
ATOM 684 O O . ALA A 1 87 ? 28.328 -11.439 -67.766 1.00 94.88 87 ALA A O 1
ATOM 685 N N . ASN A 1 88 ? 26.971 -12.474 -66.305 1.00 95.06 88 ASN A N 1
ATOM 686 C CA . ASN A 1 88 ? 26.326 -13.402 -67.233 1.00 95.06 88 ASN A CA 1
ATOM 687 C C . ASN A 1 88 ? 24.937 -12.918 -67.697 1.00 95.06 88 ASN A C 1
ATOM 689 O O . ASN A 1 88 ? 23.995 -13.699 -67.842 1.00 95.06 88 ASN A O 1
ATOM 693 N N . GLY A 1 89 ? 24.793 -11.607 -67.907 1.00 89.06 89 GLY A N 1
ATOM 694 C CA . GLY A 1 89 ? 23.654 -11.022 -68.620 1.00 89.06 89 GLY A CA 1
ATOM 695 C C . GLY A 1 89 ? 22.385 -10.775 -67.799 1.00 89.06 89 GLY A C 1
ATOM 696 O O . GLY A 1 89 ? 21.386 -10.345 -68.373 1.00 89.06 89 GLY A O 1
ATOM 697 N N . GLN A 1 90 ? 22.381 -10.996 -66.477 1.00 91.44 90 GLN A N 1
ATOM 698 C CA . GLN A 1 90 ? 21.240 -10.583 -65.651 1.00 91.44 90 GLN A CA 1
ATOM 699 C C . GLN A 1 90 ? 21.206 -9.055 -65.468 1.00 91.44 90 GLN A C 1
ATOM 701 O O . GLN A 1 90 ? 22.241 -8.452 -65.159 1.00 91.44 90 GLN A O 1
ATOM 706 N N . PRO A 1 91 ? 20.032 -8.405 -65.601 1.00 87.06 91 PRO A N 1
ATOM 707 C CA . PRO A 1 91 ? 19.919 -6.958 -65.456 1.00 87.06 91 PRO A CA 1
ATOM 708 C C . PRO A 1 91 ? 20.376 -6.476 -64.076 1.00 87.06 91 PRO A C 1
ATOM 710 O O . PRO A 1 91 ? 19.892 -6.941 -63.045 1.00 87.06 91 PRO A O 1
ATOM 713 N N . ALA A 1 92 ? 21.259 -5.474 -64.046 1.00 83.69 92 ALA A N 1
ATOM 714 C CA . ALA A 1 92 ? 21.756 -4.906 -62.791 1.00 83.69 92 ALA A CA 1
ATOM 715 C C . ALA A 1 92 ? 20.628 -4.346 -61.903 1.00 83.69 92 ALA A C 1
ATOM 717 O O . ALA A 1 92 ? 20.726 -4.438 -60.684 1.00 83.69 92 ALA A O 1
ATOM 718 N N . ALA A 1 93 ? 19.556 -3.815 -62.504 1.00 81.00 93 ALA A N 1
ATOM 719 C CA . ALA A 1 93 ? 18.379 -3.332 -61.781 1.00 81.00 93 ALA A CA 1
ATOM 720 C C . ALA A 1 93 ? 17.652 -4.464 -61.029 1.00 81.00 93 ALA A C 1
ATOM 722 O O . ALA A 1 93 ? 17.329 -4.308 -59.856 1.00 81.00 93 ALA A O 1
ATOM 723 N N . ALA A 1 94 ? 17.486 -5.634 -61.658 1.00 82.69 94 ALA A N 1
ATOM 724 C CA . ALA A 1 94 ? 16.850 -6.799 -61.034 1.00 82.69 94 ALA A CA 1
ATOM 725 C C . ALA A 1 94 ? 17.667 -7.360 -59.855 1.00 82.69 94 ALA A C 1
ATOM 727 O O . ALA A 1 94 ? 17.111 -7.942 -58.926 1.00 82.69 94 ALA A O 1
ATOM 728 N N . LEU A 1 95 ? 18.988 -7.158 -59.874 1.00 88.94 95 LEU A N 1
ATOM 729 C CA . LEU A 1 95 ? 19.902 -7.631 -58.835 1.00 88.94 95 LEU A CA 1
ATOM 730 C C . LEU A 1 95 ? 20.192 -6.593 -57.743 1.00 88.94 95 LEU A C 1
ATOM 732 O O . LEU A 1 95 ? 20.745 -6.960 -56.709 1.00 88.94 95 LEU A O 1
ATOM 736 N N . ALA A 1 96 ? 19.824 -5.322 -57.931 1.00 87.56 96 ALA A N 1
ATOM 737 C CA . ALA A 1 96 ? 20.192 -4.235 -57.022 1.00 87.56 96 ALA A CA 1
ATOM 738 C C . ALA A 1 96 ? 19.689 -4.465 -55.586 1.00 87.56 96 ALA A C 1
ATOM 740 O O . ALA A 1 96 ? 20.459 -4.337 -54.634 1.00 87.56 96 ALA A O 1
ATOM 741 N N . LEU A 1 97 ? 18.422 -4.863 -55.432 1.00 89.75 97 LEU A N 1
ATOM 742 C CA . LEU A 1 97 ? 17.810 -5.147 -54.132 1.00 89.75 97 LEU A CA 1
ATOM 743 C C . LEU A 1 97 ? 18.443 -6.362 -53.416 1.00 89.75 97 LEU A C 1
ATOM 745 O O . LEU A 1 97 ? 18.915 -6.194 -52.288 1.00 89.75 97 LEU A O 1
ATOM 749 N N . PRO A 1 98 ? 18.496 -7.576 -54.007 1.00 93.06 98 PRO A N 1
ATOM 750 C CA . PRO A 1 98 ? 19.076 -8.736 -53.325 1.00 93.06 98 PRO A CA 1
ATOM 751 C C . PRO A 1 98 ? 20.589 -8.607 -53.080 1.00 93.06 98 PRO A C 1
ATOM 753 O O . PRO A 1 98 ? 21.056 -8.978 -52.002 1.00 93.06 98 PRO A O 1
ATOM 756 N N . LEU A 1 99 ? 21.348 -8.008 -54.007 1.00 93.31 99 LEU A N 1
ATOM 757 C CA . LEU A 1 99 ? 22.771 -7.716 -53.798 1.00 93.31 99 LEU A CA 1
ATOM 758 C C . LEU A 1 99 ? 22.971 -6.672 -52.691 1.00 93.31 99 LEU A C 1
ATOM 760 O O . LEU A 1 99 ? 23.835 -6.840 -51.834 1.00 93.31 99 LEU A O 1
ATOM 764 N N . GLY A 1 100 ? 22.151 -5.617 -52.668 1.00 94.31 100 GLY A N 1
ATOM 765 C CA . GLY A 1 100 ? 22.173 -4.603 -51.616 1.00 94.31 100 GLY A CA 1
ATOM 766 C C . GLY A 1 100 ? 21.915 -5.186 -50.227 1.00 94.31 100 GLY A C 1
ATOM 767 O O . GLY A 1 100 ? 22.662 -4.881 -49.300 1.00 94.31 100 GLY A O 1
ATOM 768 N N . ARG A 1 101 ? 20.927 -6.085 -50.089 1.00 94.75 101 ARG A N 1
ATOM 769 C CA . ARG A 1 101 ? 20.660 -6.815 -48.835 1.00 94.75 101 ARG A CA 1
ATOM 770 C C . ARG A 1 101 ? 21.874 -7.616 -48.376 1.00 94.75 101 ARG A C 1
ATOM 772 O O . ARG A 1 101 ? 22.262 -7.506 -47.216 1.00 94.75 101 ARG A O 1
ATOM 779 N N . ALA A 1 102 ? 22.489 -8.377 -49.282 1.00 95.31 102 ALA A N 1
ATOM 780 C CA . ALA A 1 102 ? 23.672 -9.172 -48.965 1.00 95.31 102 ALA A CA 1
ATOM 781 C C . ALA A 1 102 ? 24.850 -8.286 -48.514 1.00 95.31 102 ALA A C 1
ATOM 783 O O . ALA A 1 102 ? 25.476 -8.565 -47.495 1.00 95.31 102 ALA A O 1
ATOM 784 N N . LEU A 1 103 ? 25.100 -7.175 -49.219 1.00 96.44 103 LEU A N 1
ATOM 785 C CA . LEU A 1 103 ? 26.179 -6.231 -48.905 1.00 96.44 103 LEU A CA 1
ATOM 786 C C . LEU A 1 103 ? 25.965 -5.486 -47.581 1.00 96.44 103 LEU A C 1
ATOM 788 O O . LEU A 1 103 ? 26.926 -5.274 -46.843 1.00 96.44 103 LEU A O 1
ATOM 792 N N . VAL A 1 104 ? 24.731 -5.079 -47.265 1.00 95.69 104 VAL A N 1
ATOM 793 C CA . VAL A 1 104 ? 24.403 -4.455 -45.971 1.00 95.69 104 VAL A CA 1
ATOM 794 C C . VAL A 1 104 ? 24.574 -5.466 -44.839 1.00 95.69 104 VAL A C 1
ATOM 796 O O . VAL A 1 104 ? 25.245 -5.163 -43.854 1.00 95.69 104 VAL A O 1
ATOM 799 N N . ALA A 1 105 ? 24.041 -6.681 -44.996 1.00 91.06 105 ALA A N 1
ATOM 800 C CA . ALA A 1 105 ? 24.148 -7.735 -43.990 1.00 91.06 105 ALA A CA 1
ATOM 801 C C . ALA A 1 105 ? 25.601 -8.183 -43.741 1.00 91.06 105 ALA A C 1
ATOM 803 O O . ALA A 1 105 ? 25.949 -8.532 -42.615 1.00 91.06 105 ALA A O 1
ATOM 804 N N . SER A 1 106 ? 26.468 -8.117 -44.758 1.00 93.69 106 SER A N 1
ATOM 805 C CA . SER A 1 106 ? 27.902 -8.404 -44.639 1.00 93.69 106 SER A CA 1
ATOM 806 C C . SER A 1 106 ? 28.747 -7.197 -44.191 1.00 93.69 106 SER A C 1
ATOM 808 O O . SER A 1 106 ? 29.974 -7.256 -44.262 1.00 93.69 106 SER A O 1
ATOM 810 N N . GLY A 1 107 ? 28.134 -6.059 -43.841 1.00 94.50 107 GLY A N 1
ATOM 811 C CA . GLY A 1 107 ? 28.840 -4.840 -43.423 1.00 94.50 107 GLY A CA 1
ATOM 812 C C . GLY A 1 107 ? 29.599 -4.094 -44.535 1.00 94.50 107 GLY A C 1
ATOM 813 O O . GLY A 1 107 ? 30.353 -3.161 -44.260 1.00 94.50 107 GLY A O 1
ATOM 814 N N . LYS A 1 108 ? 29.415 -4.458 -45.811 1.00 96.88 108 LYS A N 1
ATOM 815 C CA . LYS A 1 108 ? 30.090 -3.851 -46.977 1.00 96.88 108 LYS A CA 1
ATOM 816 C C . LYS A 1 108 ? 29.344 -2.601 -47.460 1.00 96.88 108 LYS A C 1
ATOM 818 O O . LYS A 1 108 ? 28.992 -2.466 -48.634 1.00 96.88 108 LYS A O 1
ATOM 823 N N . TYR A 1 109 ? 29.124 -1.650 -46.556 1.00 96.75 109 TYR A N 1
ATOM 824 C CA . TYR A 1 109 ? 28.209 -0.520 -46.757 1.00 96.75 109 TYR A CA 1
ATOM 825 C C . TYR A 1 109 ? 28.551 0.381 -47.957 1.00 96.75 109 TYR A C 1
ATOM 827 O O . TYR A 1 109 ? 27.662 0.790 -48.700 1.00 96.75 109 TYR A O 1
ATOM 835 N N . GLN A 1 110 ? 29.836 0.653 -48.215 1.00 95.94 110 GLN A N 1
ATOM 836 C CA . GLN A 1 110 ? 30.254 1.454 -49.380 1.00 95.94 110 GLN A CA 1
ATOM 837 C C . GLN A 1 110 ? 29.930 0.767 -50.714 1.00 95.94 110 GLN A C 1
ATOM 839 O O . GLN A 1 110 ? 29.538 1.419 -51.681 1.00 95.94 110 GLN A O 1
ATOM 844 N N . GLN A 1 111 ? 30.083 -0.558 -50.776 1.00 94.31 111 GLN A N 1
ATOM 845 C CA . GLN A 1 111 ? 29.725 -1.336 -51.962 1.00 94.31 111 GLN A CA 1
ATOM 846 C C . GLN A 1 111 ? 28.202 -1.400 -52.120 1.00 94.31 111 GLN A C 1
ATOM 848 O O . GLN A 1 111 ? 27.713 -1.243 -53.237 1.00 94.31 111 GLN A O 1
ATOM 853 N N . ALA A 1 112 ? 27.459 -1.531 -51.011 1.00 94.44 112 ALA A N 1
ATOM 854 C CA . ALA A 1 112 ? 25.997 -1.484 -51.012 1.00 94.44 112 ALA A CA 1
ATOM 855 C C . ALA A 1 112 ? 25.485 -0.174 -51.622 1.00 94.44 112 ALA A C 1
ATOM 857 O O . ALA A 1 112 ? 24.679 -0.202 -52.547 1.00 94.44 112 ALA A O 1
ATOM 858 N N . LEU A 1 113 ? 26.016 0.975 -51.187 1.00 93.88 113 LEU A N 1
ATOM 859 C CA . LEU A 1 113 ? 25.628 2.273 -51.743 1.00 93.88 113 LEU A CA 1
ATOM 860 C C . LEU A 1 113 ? 25.907 2.371 -53.245 1.00 93.88 113 LEU A C 1
ATOM 862 O O . LEU A 1 113 ? 25.071 2.897 -53.968 1.00 93.88 113 LEU A O 1
ATOM 866 N N . LYS A 1 114 ? 27.032 1.833 -53.739 1.00 91.06 114 LYS A N 1
ATOM 867 C CA . LYS A 1 114 ? 27.329 1.799 -55.184 1.00 91.06 114 LYS A CA 1
ATOM 868 C C . LYS A 1 114 ? 26.345 0.918 -55.958 1.00 91.06 114 LYS A C 1
ATOM 870 O O . LYS A 1 114 ? 25.904 1.315 -57.035 1.00 91.06 114 LYS A O 1
ATOM 875 N N . ALA A 1 115 ? 26.004 -0.254 -55.423 1.00 88.69 115 ALA A N 1
ATOM 876 C CA . ALA A 1 115 ? 25.045 -1.174 -56.035 1.00 88.69 115 ALA A CA 1
ATOM 877 C C . ALA A 1 115 ? 23.620 -0.589 -56.072 1.00 88.69 115 ALA A C 1
ATOM 879 O O . ALA A 1 115 ? 22.911 -0.775 -57.057 1.00 88.69 115 ALA A O 1
ATOM 880 N N . LEU A 1 116 ? 23.243 0.171 -55.038 1.00 89.38 116 LEU A N 1
ATOM 881 C CA . LEU A 1 116 ? 21.923 0.789 -54.860 1.00 89.38 116 LEU A CA 1
ATOM 882 C C . LEU A 1 116 ? 21.784 2.181 -55.522 1.00 89.38 116 LEU A C 1
ATOM 884 O O . LEU A 1 116 ? 20.732 2.799 -55.401 1.00 89.38 116 LEU A O 1
ATOM 888 N N . ASN A 1 117 ? 22.824 2.707 -56.190 1.00 76.88 117 ASN A N 1
ATOM 889 C CA . ASN A 1 117 ? 22.827 4.054 -56.797 1.00 76.88 117 ASN A CA 1
ATOM 890 C C . ASN A 1 117 ? 22.438 4.082 -58.290 1.00 76.88 117 ASN A C 1
ATOM 892 O O . ASN A 1 117 ? 22.495 5.136 -58.920 1.00 76.88 117 ASN A O 1
ATOM 896 N N . LYS A 1 118 ? 22.115 2.936 -58.902 1.00 64.62 118 LYS A N 1
ATOM 897 C CA . LYS A 1 118 ? 21.712 2.886 -60.317 1.00 64.62 118 LYS A CA 1
ATOM 898 C C . LYS A 1 118 ? 20.210 3.181 -60.459 1.00 64.62 118 LYS A C 1
ATOM 900 O O . LYS A 1 118 ? 19.450 2.722 -59.612 1.00 64.62 118 LYS A O 1
ATOM 905 N N . PRO A 1 119 ? 19.787 3.933 -61.496 1.00 53.91 119 PRO A N 1
ATOM 906 C CA . PRO A 1 119 ? 18.417 4.418 -61.624 1.00 53.91 119 PRO A CA 1
ATOM 907 C C . PRO A 1 119 ? 17.408 3.268 -61.665 1.00 53.91 119 PRO A C 1
ATOM 909 O O . PRO A 1 119 ? 17.563 2.307 -62.420 1.00 53.91 119 PRO A O 1
ATOM 912 N N . GLU A 1 120 ? 16.370 3.416 -60.845 1.00 60.09 120 GLU A N 1
ATOM 913 C CA . GLU A 1 120 ? 15.218 2.529 -60.664 1.00 60.09 120 GLU A CA 1
ATOM 914 C C . GLU A 1 120 ? 14.261 2.614 -61.871 1.00 60.09 120 GLU A C 1
ATOM 916 O O . GLU A 1 120 ? 13.072 2.883 -61.714 1.00 60.09 120 GLU A O 1
ATOM 921 N N . GLY A 1 121 ? 14.780 2.445 -63.094 1.00 56.47 121 GLY A N 1
ATOM 922 C CA . GLY A 1 121 ? 13.969 2.433 -64.317 1.00 56.47 121 GLY A CA 1
ATOM 923 C C . GLY A 1 121 ? 12.810 1.440 -64.182 1.00 56.47 121 GLY A C 1
ATOM 924 O O . GLY A 1 121 ? 13.042 0.292 -63.797 1.00 56.47 121 GLY A O 1
ATOM 925 N N . ASP A 1 122 ? 11.582 1.923 -64.397 1.00 68.69 122 ASP A N 1
ATOM 926 C CA . ASP A 1 122 ? 10.280 1.233 -64.304 1.00 68.69 122 ASP A CA 1
ATOM 927 C C . ASP A 1 122 ? 10.068 0.284 -63.099 1.00 68.69 122 ASP A C 1
ATOM 929 O O . ASP A 1 122 ? 9.176 -0.565 -63.110 1.00 68.69 122 ASP A O 1
ATOM 933 N N . SER A 1 123 ? 10.865 0.403 -62.030 1.00 79.19 123 SER A N 1
ATOM 934 C CA . SER A 1 123 ? 10.772 -0.497 -60.874 1.00 79.19 123 SER A CA 1
ATOM 935 C C . SER A 1 123 ? 9.535 -0.161 -60.033 1.00 79.19 123 SER A C 1
ATOM 937 O O . SER A 1 123 ? 9.297 1.024 -59.795 1.00 79.19 123 SER A O 1
ATOM 939 N N . PRO A 1 124 ? 8.769 -1.151 -59.531 1.00 87.25 124 PRO A N 1
ATOM 940 C CA . PRO A 1 124 ? 7.596 -0.893 -58.695 1.00 87.25 124 PRO A CA 1
ATOM 941 C C . PRO A 1 124 ? 7.921 -0.052 -57.456 1.00 87.25 124 PRO A C 1
ATOM 943 O O . PRO A 1 124 ? 8.988 -0.214 -56.863 1.00 87.25 124 PRO A O 1
ATOM 946 N N . ASP A 1 125 ? 6.978 0.790 -57.030 1.00 89.44 125 ASP A N 1
ATOM 947 C CA . ASP A 1 125 ? 7.106 1.705 -55.884 1.00 89.44 125 ASP A CA 1
ATOM 948 C C . ASP A 1 125 ? 7.648 1.012 -54.626 1.00 89.44 125 ASP A C 1
ATOM 950 O O . ASP A 1 125 ? 8.605 1.497 -54.024 1.00 89.44 125 ASP A O 1
ATOM 954 N N . HIS A 1 126 ? 7.145 -0.184 -54.316 1.00 90.81 126 HIS A N 1
ATOM 955 C CA . HIS A 1 126 ? 7.627 -1.012 -53.208 1.00 90.81 126 HIS A CA 1
ATOM 956 C C . HIS A 1 126 ? 9.124 -1.337 -53.285 1.00 90.81 126 HIS A C 1
ATOM 958 O O . HIS A 1 126 ? 9.855 -1.247 -52.298 1.00 90.81 126 HIS A O 1
ATOM 964 N N . VAL A 1 127 ? 9.622 -1.679 -54.478 1.00 88.69 127 VAL A N 1
ATOM 965 C CA . VAL A 1 127 ? 11.044 -1.984 -54.691 1.00 88.69 127 VAL A CA 1
ATOM 966 C C . VAL A 1 127 ? 11.888 -0.725 -54.50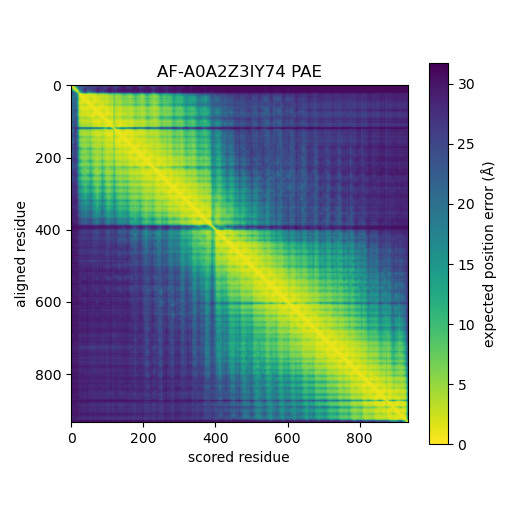0 1.00 88.69 127 VAL A C 1
ATOM 968 O O . VAL A 1 127 ? 12.931 -0.791 -53.850 1.00 88.69 127 VAL A O 1
ATOM 971 N N . ARG A 1 128 ? 11.418 0.425 -55.000 1.00 89.62 128 ARG A N 1
ATOM 972 C CA . ARG A 1 128 ? 12.085 1.726 -54.817 1.00 89.62 128 ARG A CA 1
ATOM 973 C C . ARG A 1 128 ? 12.151 2.122 -53.340 1.00 89.62 128 ARG A C 1
ATOM 975 O O . ARG A 1 128 ? 13.200 2.538 -52.845 1.00 89.62 128 ARG A O 1
ATOM 982 N N . ALA A 1 129 ? 11.064 1.909 -52.597 1.00 92.88 129 ALA A N 1
ATOM 983 C CA . ALA A 1 129 ? 11.008 2.161 -51.161 1.00 92.88 129 ALA A CA 1
ATOM 984 C C . ALA A 1 129 ? 11.987 1.258 -50.377 1.00 92.88 129 ALA A C 1
ATOM 986 O O . ALA A 1 129 ? 12.757 1.751 -49.550 1.00 92.88 129 ALA A O 1
ATOM 987 N N . LEU A 1 130 ? 12.054 -0.041 -50.693 1.00 93.12 130 LEU A N 1
ATOM 988 C CA . LEU A 1 130 ? 13.015 -0.975 -50.087 1.00 93.12 130 LEU A CA 1
ATOM 989 C C . LEU A 1 130 ? 14.478 -0.618 -50.400 1.00 93.12 130 LEU A C 1
ATOM 991 O O . LEU A 1 130 ? 15.338 -0.686 -49.520 1.00 93.12 130 LEU A O 1
ATOM 995 N N . VAL A 1 131 ? 14.778 -0.209 -51.636 1.00 91.81 131 VAL A N 1
ATOM 996 C CA . VAL A 1 131 ? 16.118 0.252 -52.039 1.00 91.81 131 VAL A CA 1
ATOM 997 C C . VAL A 1 131 ? 16.501 1.540 -51.302 1.00 91.81 131 VAL A C 1
ATOM 999 O O . VAL A 1 131 ? 17.634 1.668 -50.831 1.00 91.81 131 VAL A O 1
ATOM 1002 N N . ALA A 1 132 ? 15.574 2.490 -51.149 1.00 93.94 132 ALA A N 1
ATOM 1003 C CA . ALA A 1 132 ? 15.770 3.678 -50.318 1.00 93.94 132 ALA A CA 1
ATOM 1004 C C . ALA A 1 132 ? 16.032 3.322 -48.844 1.00 93.94 132 ALA A C 1
ATOM 1006 O O . ALA A 1 132 ? 16.969 3.862 -48.251 1.00 93.94 132 ALA A O 1
ATOM 1007 N N . SER A 1 133 ? 15.298 2.355 -48.286 1.00 96.19 133 SER A N 1
ATOM 1008 C CA . SER A 1 133 ? 15.523 1.867 -46.921 1.00 96.19 133 SER A CA 1
ATOM 1009 C C . SER A 1 133 ? 16.917 1.258 -46.745 1.00 96.19 133 SER A C 1
ATOM 1011 O O . SER A 1 133 ? 17.645 1.647 -45.836 1.00 96.19 133 SER A O 1
ATOM 1013 N N . LEU A 1 134 ? 17.355 0.388 -47.663 1.00 95.44 134 LEU A N 1
ATOM 1014 C CA . LEU A 1 134 ? 18.689 -0.230 -47.606 1.00 95.44 134 LEU A CA 1
ATOM 1015 C C . LEU A 1 134 ? 19.831 0.777 -47.782 1.00 95.44 134 LEU A C 1
ATOM 1017 O O . LEU A 1 134 ? 20.909 0.601 -47.211 1.00 95.44 134 LEU A O 1
ATOM 1021 N N . ARG A 1 135 ? 19.616 1.857 -48.547 1.00 95.81 135 ARG A N 1
ATOM 1022 C CA . ARG A 1 135 ? 20.558 2.989 -48.575 1.00 95.81 135 ARG A CA 1
ATOM 1023 C C . ARG A 1 135 ? 20.644 3.655 -47.204 1.00 95.81 135 ARG A C 1
ATOM 1025 O O . ARG A 1 135 ? 21.743 4.024 -46.789 1.00 95.81 135 ARG A O 1
ATOM 1032 N N . GLY A 1 136 ? 19.514 3.779 -46.508 1.00 96.62 136 GLY A N 1
ATOM 1033 C CA . GLY A 1 136 ? 19.452 4.214 -45.116 1.00 96.62 136 GLY A CA 1
ATOM 1034 C C . GLY A 1 136 ? 20.258 3.310 -44.188 1.00 96.62 136 GLY A C 1
ATOM 1035 O O . GLY A 1 136 ? 21.123 3.816 -43.474 1.00 96.62 136 GLY A O 1
ATOM 1036 N N . ASP A 1 137 ? 20.072 1.989 -44.275 1.00 96.56 137 ASP A N 1
ATOM 1037 C CA . ASP A 1 137 ? 20.815 1.013 -43.464 1.00 96.56 137 ASP A CA 1
ATOM 1038 C C . ASP A 1 137 ? 22.327 1.090 -43.727 1.00 96.56 137 ASP A C 1
ATOM 1040 O O . ASP A 1 137 ? 23.128 1.138 -42.791 1.00 96.56 137 ASP A O 1
ATOM 1044 N N . ALA A 1 138 ? 22.740 1.186 -44.996 1.00 96.75 138 ALA A N 1
ATOM 1045 C CA . ALA A 1 138 ? 24.148 1.333 -45.361 1.00 96.75 138 ALA A CA 1
ATOM 1046 C C . ALA A 1 138 ? 24.758 2.646 -44.836 1.00 96.75 138 ALA A C 1
ATOM 1048 O O . ALA A 1 138 ? 25.892 2.656 -44.357 1.00 96.75 138 ALA A O 1
ATOM 1049 N N . ARG A 1 139 ? 24.019 3.764 -44.895 1.00 97.31 139 ARG A N 1
ATOM 1050 C CA . ARG A 1 139 ? 24.461 5.050 -44.325 1.00 97.31 139 ARG A CA 1
ATOM 1051 C C . ARG A 1 139 ? 24.549 4.995 -42.804 1.00 97.31 139 ARG A C 1
ATOM 1053 O O . ARG A 1 139 ? 25.528 5.484 -42.249 1.00 97.31 139 ARG A O 1
ATOM 1060 N N . ALA A 1 140 ? 23.581 4.362 -42.144 1.00 95.56 140 ALA A N 1
ATOM 1061 C CA . ALA A 1 140 ? 23.602 4.169 -40.699 1.00 95.56 140 ALA A CA 1
ATOM 1062 C C . ALA A 1 140 ? 24.812 3.322 -40.273 1.00 95.56 140 ALA A C 1
ATOM 1064 O O . ALA A 1 140 ? 25.506 3.683 -39.326 1.00 95.56 140 ALA A O 1
ATOM 1065 N N . GLY A 1 141 ? 25.124 2.257 -41.020 1.00 92.75 141 GLY A N 1
ATOM 1066 C CA . GLY A 1 141 ? 26.311 1.424 -40.804 1.00 92.75 141 GLY A CA 1
ATOM 1067 C C . GLY A 1 141 ? 27.645 2.163 -40.973 1.00 92.75 141 GLY A C 1
ATOM 1068 O O . GLY A 1 141 ? 28.633 1.794 -40.344 1.00 92.75 141 GLY A O 1
ATOM 1069 N N . LEU A 1 142 ? 27.674 3.234 -41.773 1.00 95.62 142 LEU A N 1
ATOM 1070 C CA . LEU A 1 142 ? 28.827 4.133 -41.922 1.00 95.62 142 LEU A CA 1
ATOM 1071 C C . LEU A 1 142 ? 28.887 5.242 -40.857 1.00 95.62 142 LEU A C 1
ATOM 1073 O O . LEU A 1 142 ? 29.841 6.013 -40.849 1.00 95.62 142 LEU A O 1
ATOM 1077 N N . GLY A 1 143 ? 27.879 5.351 -39.986 1.00 92.31 143 GLY A N 1
ATOM 1078 C CA . GLY A 1 143 ? 27.751 6.441 -39.015 1.00 92.31 143 GLY A CA 1
ATOM 1079 C C . GLY A 1 143 ? 27.182 7.748 -39.591 1.00 92.31 143 GLY A C 1
ATOM 1080 O O . GLY A 1 143 ? 27.015 8.714 -38.846 1.00 92.31 143 GLY A O 1
ATOM 1081 N N . ASP A 1 144 ? 26.815 7.783 -40.879 1.00 95.12 144 ASP A N 1
ATOM 1082 C CA . ASP A 1 144 ? 26.219 8.939 -41.569 1.00 95.12 144 ASP A CA 1
ATOM 1083 C C . ASP A 1 144 ? 24.736 9.123 -41.168 1.00 95.12 144 ASP A C 1
ATOM 1085 O O . ASP A 1 144 ? 23.820 8.980 -41.985 1.00 95.12 144 ASP A O 1
ATOM 1089 N N . THR A 1 145 ? 24.482 9.426 -39.895 1.00 93.31 145 THR A N 1
ATOM 1090 C CA . THR A 1 145 ? 23.141 9.405 -39.282 1.00 93.31 145 THR A CA 1
ATOM 1091 C C . THR A 1 145 ? 22.125 10.308 -39.996 1.00 93.31 145 THR A C 1
ATOM 1093 O O . THR A 1 145 ? 20.983 9.899 -40.211 1.00 93.31 145 THR A O 1
ATOM 1096 N N . ASP A 1 146 ? 22.525 11.508 -40.423 1.00 93.00 146 ASP A N 1
ATOM 1097 C CA . ASP A 1 146 ? 21.616 12.449 -41.097 1.00 93.00 146 ASP A CA 1
ATOM 1098 C C . ASP A 1 146 ? 21.215 11.958 -42.491 1.00 93.00 146 ASP A C 1
ATOM 1100 O O . ASP A 1 146 ? 20.040 11.987 -42.865 1.00 93.00 146 ASP A O 1
ATOM 1104 N N . LYS A 1 147 ? 22.179 11.419 -43.247 1.00 95.44 147 LYS A N 1
ATOM 1105 C CA . LYS A 1 147 ? 21.916 10.838 -44.572 1.00 95.44 147 LYS A CA 1
ATOM 1106 C C . LYS A 1 147 ? 21.096 9.557 -44.463 1.00 95.44 147 LYS A C 1
ATOM 1108 O O . LYS A 1 147 ? 20.269 9.303 -45.334 1.00 95.44 147 LYS A O 1
ATOM 1113 N N . ALA A 1 148 ? 21.301 8.772 -43.405 1.00 96.75 148 ALA A N 1
ATOM 1114 C CA . ALA A 1 148 ? 20.475 7.608 -43.114 1.00 96.75 148 ALA A CA 1
ATOM 1115 C C . ALA A 1 148 ? 19.021 8.021 -42.853 1.00 96.75 148 ALA A C 1
ATOM 1117 O O . ALA A 1 148 ? 18.110 7.500 -43.491 1.00 96.75 148 ALA A O 1
ATOM 1118 N N . SER A 1 149 ? 18.810 9.025 -41.996 1.00 95.50 149 SER A N 1
ATOM 1119 C CA . SER A 1 149 ? 17.481 9.575 -41.708 1.00 95.50 149 SER A CA 1
ATOM 1120 C C . SER A 1 149 ? 16.781 10.091 -42.970 1.00 95.50 149 SER A C 1
ATOM 1122 O O . SER A 1 149 ? 15.599 9.811 -43.168 1.00 95.50 149 SER A O 1
ATOM 1124 N N . ALA A 1 150 ? 17.503 10.803 -43.842 1.00 96.06 150 ALA A N 1
ATOM 1125 C CA . ALA A 1 150 ? 16.970 11.291 -45.114 1.00 96.06 150 ALA A CA 1
ATOM 1126 C C . ALA A 1 150 ? 16.592 10.147 -46.073 1.00 96.06 150 ALA A C 1
ATOM 1128 O O . ALA A 1 150 ? 15.547 10.202 -46.717 1.00 96.06 150 ALA A O 1
ATOM 1129 N N . ALA A 1 151 ? 17.403 9.087 -46.141 1.00 96.25 151 ALA A N 1
ATOM 1130 C CA . ALA A 1 151 ? 17.111 7.919 -46.968 1.00 96.25 151 ALA A CA 1
ATOM 1131 C C . ALA A 1 151 ? 15.877 7.142 -46.470 1.00 96.25 151 ALA A C 1
ATOM 1133 O O . ALA A 1 151 ? 15.024 6.786 -47.282 1.00 96.25 151 ALA A O 1
ATOM 1134 N N . TYR A 1 152 ? 15.716 6.959 -45.153 1.00 97.56 152 TYR A N 1
ATOM 1135 C CA . TYR A 1 152 ? 14.489 6.371 -44.601 1.00 97.56 152 TYR A CA 1
ATOM 1136 C C . TYR A 1 152 ? 13.266 7.261 -44.847 1.00 97.56 152 TYR A C 1
ATOM 1138 O O . TYR A 1 152 ? 12.212 6.757 -45.219 1.00 97.56 152 TYR A O 1
ATOM 1146 N N . ALA A 1 153 ? 13.393 8.585 -44.703 1.00 96.75 153 ALA A N 1
ATOM 1147 C CA . ALA A 1 153 ? 12.305 9.511 -45.022 1.00 96.75 153 ALA A CA 1
ATOM 1148 C C . ALA A 1 153 ? 11.899 9.431 -46.505 1.00 96.75 153 ALA A C 1
ATOM 1150 O O . ALA A 1 153 ? 10.711 9.433 -46.812 1.00 96.75 153 ALA A O 1
ATOM 1151 N N . SER A 1 154 ? 12.872 9.280 -47.411 1.00 95.31 154 SER A N 1
ATOM 1152 C CA . SER A 1 154 ? 12.618 9.057 -48.839 1.00 95.31 154 SER A CA 1
ATOM 1153 C C . SER A 1 154 ? 11.921 7.723 -49.119 1.00 95.31 154 SER A C 1
ATOM 1155 O O . SER A 1 154 ? 11.114 7.652 -50.041 1.00 95.31 154 SER A O 1
ATOM 1157 N N . ALA A 1 155 ? 12.212 6.667 -48.355 1.00 95.62 155 ALA A N 1
ATOM 1158 C CA . ALA A 1 155 ? 11.474 5.409 -48.454 1.00 95.62 155 ALA A CA 1
ATOM 1159 C C . ALA A 1 155 ? 10.014 5.593 -48.005 1.00 95.62 155 ALA A C 1
ATOM 1161 O O . ALA A 1 155 ? 9.089 5.169 -48.693 1.00 95.62 155 ALA A O 1
ATOM 1162 N N . LEU A 1 156 ? 9.806 6.303 -46.891 1.00 96.88 156 LEU A N 1
ATOM 1163 C CA . LEU A 1 156 ? 8.487 6.534 -46.295 1.00 96.88 156 LEU A CA 1
ATOM 1164 C C . LEU A 1 156 ? 7.621 7.542 -47.061 1.00 96.88 156 LEU A C 1
ATOM 1166 O O . LEU A 1 156 ? 6.403 7.524 -46.912 1.00 96.88 156 LEU A O 1
ATOM 1170 N N . SER A 1 157 ? 8.208 8.404 -47.896 1.00 96.69 157 SER A N 1
ATOM 1171 C CA . SER A 1 157 ? 7.430 9.223 -48.833 1.00 96.69 157 SER A CA 1
ATOM 1172 C C . SER A 1 157 ? 6.832 8.408 -49.981 1.00 96.69 157 SER A C 1
ATOM 1174 O O . SER A 1 157 ? 5.880 8.866 -50.601 1.00 96.69 157 SER A O 1
ATOM 1176 N N . ILE A 1 158 ? 7.395 7.227 -50.271 1.00 94.31 158 ILE A N 1
ATOM 1177 C CA . ILE A 1 158 ? 6.872 6.292 -51.276 1.00 94.31 158 ILE A CA 1
ATOM 1178 C C . ILE A 1 158 ? 5.877 5.340 -50.601 1.00 94.31 158 ILE A C 1
ATOM 1180 O O . ILE A 1 158 ? 4.732 5.244 -51.028 1.00 94.31 158 ILE A O 1
ATOM 1184 N N . GLU A 1 159 ? 6.288 4.694 -49.504 1.00 95.94 159 GLU A N 1
ATOM 1185 C CA . GLU A 1 159 ? 5.441 3.798 -48.709 1.00 95.94 159 GLU A CA 1
ATOM 1186 C C . GLU A 1 159 ? 5.457 4.192 -47.222 1.00 95.94 159 GLU A C 1
ATOM 1188 O O . GLU A 1 159 ? 6.369 3.804 -46.488 1.00 95.94 159 GLU A O 1
ATOM 1193 N N . PRO A 1 160 ? 4.441 4.930 -46.729 1.00 96.12 160 PRO A N 1
ATOM 1194 C CA . PRO A 1 160 ? 4.438 5.489 -45.371 1.00 96.12 160 PRO A CA 1
ATOM 1195 C C . PRO A 1 160 ? 4.487 4.478 -44.222 1.00 96.12 160 PRO A C 1
ATOM 1197 O O . PRO A 1 160 ? 4.754 4.875 -43.084 1.00 96.12 160 PRO A O 1
ATOM 1200 N N . GLU A 1 161 ? 4.170 3.214 -44.488 1.00 94.88 161 GLU A N 1
ATOM 1201 C CA . GLU A 1 161 ? 4.040 2.142 -43.495 1.00 94.88 161 GLU A CA 1
ATOM 1202 C C . GLU A 1 161 ? 5.085 1.030 -43.667 1.00 94.88 161 GLU A C 1
ATOM 1204 O O . GLU A 1 161 ? 5.002 0.006 -42.993 1.00 94.88 161 GLU A O 1
ATOM 1209 N N . LEU A 1 162 ? 6.100 1.246 -44.516 1.00 96.38 162 LEU A N 1
ATOM 1210 C CA . LEU A 1 162 ? 7.146 0.262 -44.799 1.00 96.38 162 LEU A CA 1
ATOM 1211 C C . LEU A 1 162 ? 7.930 -0.125 -43.522 1.00 96.38 162 LEU A C 1
ATOM 1213 O O . LEU A 1 162 ? 8.641 0.729 -42.970 1.00 96.38 162 LEU A O 1
ATOM 1217 N N . PRO A 1 163 ? 7.877 -1.399 -43.071 1.00 96.38 163 PRO A N 1
ATOM 1218 C CA . PRO A 1 163 ? 8.541 -1.837 -41.844 1.00 96.38 163 PRO A CA 1
ATOM 1219 C C . PRO A 1 163 ? 10.047 -1.575 -41.825 1.00 96.38 163 PRO A C 1
ATOM 1221 O O . PRO A 1 163 ? 10.544 -1.041 -40.837 1.00 96.38 163 PRO A O 1
ATOM 1224 N N . ASP A 1 164 ? 10.773 -1.880 -42.905 1.00 94.88 164 ASP A N 1
ATOM 1225 C CA . ASP A 1 164 ? 12.231 -1.722 -42.981 1.00 94.88 164 ASP A CA 1
ATOM 1226 C C . ASP A 1 164 ? 12.675 -0.283 -42.661 1.00 94.88 164 ASP A C 1
ATOM 1228 O O . ASP A 1 164 ? 13.564 -0.063 -41.833 1.00 94.88 164 ASP A O 1
ATOM 1232 N N . ALA A 1 165 ? 12.001 0.712 -43.249 1.00 96.94 165 ALA A N 1
ATOM 1233 C CA . ALA A 1 165 ? 12.349 2.118 -43.071 1.00 96.94 165 ALA A CA 1
ATOM 1234 C C . ALA A 1 165 ? 11.938 2.651 -41.688 1.00 96.94 165 ALA A C 1
ATOM 1236 O O . ALA A 1 165 ? 12.691 3.409 -41.068 1.00 96.94 165 ALA A O 1
ATOM 1237 N N . LEU A 1 166 ? 10.780 2.224 -41.166 1.00 97.88 166 LEU A N 1
ATOM 1238 C CA . LEU A 1 166 ? 10.333 2.568 -39.810 1.00 97.88 166 LEU A CA 1
ATOM 1239 C C . LEU A 1 166 ? 11.233 1.940 -38.736 1.00 97.88 166 LEU A C 1
ATOM 1241 O O . LEU A 1 166 ? 11.578 2.603 -37.756 1.00 97.88 166 LEU A O 1
ATOM 1245 N N . GLN A 1 167 ? 11.678 0.696 -38.933 1.00 96.94 167 GLN A N 1
ATOM 1246 C CA . GLN A 1 167 ? 12.684 0.056 -38.085 1.00 96.94 167 GLN A CA 1
ATOM 1247 C C . GLN A 1 167 ? 14.010 0.821 -38.136 1.00 96.94 167 GLN A C 1
ATOM 1249 O O . GLN A 1 167 ? 14.611 1.063 -37.089 1.00 96.94 167 GLN A O 1
ATOM 1254 N N . GLY A 1 168 ? 14.453 1.235 -39.327 1.00 95.31 168 GLY A N 1
ATOM 1255 C CA . GLY A 1 168 ? 15.639 2.069 -39.516 1.00 95.31 168 GLY A CA 1
ATOM 1256 C C . GLY A 1 168 ? 15.577 3.376 -38.719 1.00 95.31 168 GLY A C 1
ATOM 1257 O O . GLY A 1 168 ? 16.480 3.663 -37.929 1.00 95.31 168 GLY A O 1
ATOM 1258 N N . GLN A 1 169 ? 14.476 4.129 -38.836 1.00 96.31 169 GLN A N 1
ATOM 1259 C CA . GLN A 1 169 ? 14.246 5.343 -38.040 1.00 96.31 169 GLN A CA 1
ATOM 1260 C C . GLN A 1 169 ? 14.226 5.060 -36.535 1.00 96.31 169 GLN A C 1
ATOM 1262 O O . GLN A 1 169 ? 14.839 5.797 -35.761 1.00 96.31 169 GLN A O 1
ATOM 1267 N N . ALA A 1 170 ? 13.576 3.976 -36.111 1.00 96.31 170 ALA A N 1
ATOM 1268 C CA . ALA A 1 170 ? 13.513 3.608 -34.704 1.00 96.31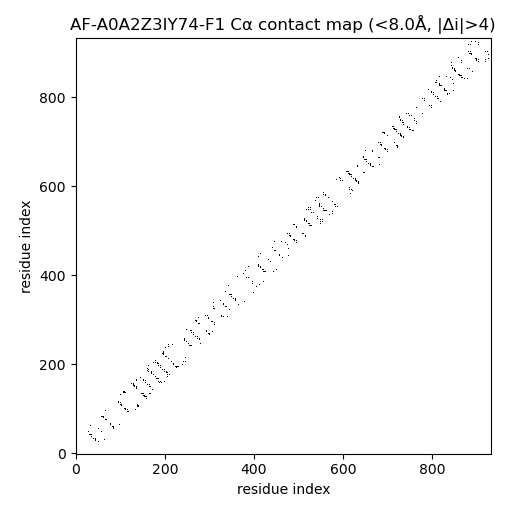 170 ALA A CA 1
ATOM 1269 C C . ALA A 1 170 ? 14.884 3.227 -34.129 1.00 96.31 170 ALA A C 1
ATOM 1271 O O . ALA A 1 170 ? 15.186 3.596 -32.996 1.00 96.31 170 ALA A O 1
ATOM 1272 N N . ARG A 1 171 ? 15.752 2.554 -34.900 1.00 95.12 171 ARG A N 1
ATOM 1273 C CA . ARG A 1 171 ? 17.143 2.281 -34.491 1.00 95.12 171 ARG A CA 1
ATOM 1274 C C . ARG A 1 171 ? 17.935 3.577 -34.299 1.00 95.12 171 ARG A C 1
ATOM 1276 O O . ARG A 1 171 ? 18.643 3.692 -33.301 1.00 95.12 171 ARG A O 1
ATOM 1283 N N . LEU A 1 172 ? 17.780 4.562 -35.190 1.00 94.50 172 LEU A N 1
ATOM 1284 C CA . LEU A 1 172 ? 18.418 5.877 -35.030 1.00 94.50 172 LEU A CA 1
ATOM 1285 C C . LEU A 1 172 ? 17.878 6.635 -33.806 1.00 94.50 172 LEU A C 1
ATOM 1287 O O . LEU A 1 172 ? 18.652 7.225 -33.054 1.00 94.50 172 LEU A O 1
ATOM 1291 N N . ALA A 1 173 ? 16.566 6.591 -33.562 1.00 93.25 173 ALA A N 1
ATOM 1292 C CA . ALA A 1 173 ? 15.954 7.189 -32.375 1.00 93.25 173 ALA A CA 1
ATOM 1293 C C . ALA A 1 173 ? 16.457 6.524 -31.079 1.00 93.25 173 ALA A C 1
ATOM 1295 O O . ALA A 1 173 ? 16.859 7.210 -30.140 1.00 93.25 173 ALA A O 1
ATOM 1296 N N . LEU A 1 174 ? 16.553 5.189 -31.060 1.00 89.69 174 LEU A N 1
ATOM 1297 C CA . LEU A 1 174 ? 17.123 4.417 -29.953 1.00 89.69 174 LEU A CA 1
ATOM 1298 C C . LEU A 1 174 ? 18.587 4.769 -29.667 1.00 89.69 174 LEU A C 1
ATOM 1300 O O . LEU A 1 174 ? 18.969 4.821 -28.497 1.00 89.69 174 LEU A O 1
ATOM 1304 N N . GLN A 1 175 ? 19.401 5.011 -30.700 1.00 88.19 175 GLN A N 1
ATOM 1305 C CA . GLN A 1 175 ? 20.789 5.465 -30.537 1.00 88.19 175 GLN A CA 1
ATOM 1306 C C . GLN A 1 175 ? 20.873 6.839 -29.860 1.00 88.19 175 GLN A C 1
ATOM 1308 O O . GLN A 1 175 ? 21.800 7.083 -29.094 1.00 88.19 175 GLN A O 1
ATOM 1313 N N . ARG A 1 176 ? 19.886 7.712 -30.091 1.00 87.38 176 ARG A N 1
ATOM 1314 C CA . ARG A 1 176 ? 19.775 9.034 -29.452 1.00 87.38 176 ARG A CA 1
ATOM 1315 C C . ARG A 1 176 ? 19.093 8.996 -28.078 1.00 87.38 176 ARG A C 1
ATOM 1317 O O . ARG A 1 176 ? 18.975 10.033 -27.437 1.00 87.38 176 ARG A O 1
ATOM 1324 N N . GLY A 1 177 ? 18.623 7.829 -27.633 1.00 84.50 177 GLY A N 1
ATOM 1325 C CA . GLY A 1 177 ? 17.851 7.681 -26.395 1.00 84.50 177 GLY A CA 1
ATOM 1326 C C . GLY A 1 177 ? 16.389 8.139 -26.491 1.00 84.50 177 GLY A C 1
ATOM 1327 O O . GLY A 1 177 ? 15.700 8.173 -25.475 1.00 84.50 177 GLY A O 1
ATOM 1328 N N . ASP A 1 178 ? 15.887 8.450 -27.689 1.00 91.50 178 ASP A N 1
ATOM 1329 C CA . ASP A 1 178 ? 14.504 8.878 -27.912 1.00 91.50 178 ASP A CA 1
ATOM 1330 C C . ASP A 1 178 ? 13.568 7.665 -28.041 1.00 91.50 178 ASP A C 1
ATOM 1332 O O . ASP A 1 178 ? 13.266 7.168 -29.131 1.00 91.50 178 ASP A O 1
ATOM 1336 N N . LEU A 1 179 ? 13.123 7.159 -26.888 1.00 91.75 179 LEU A N 1
ATOM 1337 C CA . LEU A 1 179 ? 12.212 6.014 -26.812 1.00 91.75 179 LEU A CA 1
ATOM 1338 C C . LEU A 1 179 ? 10.826 6.319 -27.396 1.00 91.75 179 LEU A C 1
ATOM 1340 O O . LEU A 1 179 ? 10.177 5.407 -27.906 1.00 91.75 179 LEU A O 1
ATOM 1344 N N . ASN A 1 180 ? 10.378 7.576 -27.352 1.00 92.00 180 ASN A N 1
ATOM 1345 C CA . ASN A 1 180 ? 9.044 7.966 -27.806 1.00 92.00 180 ASN A CA 1
ATOM 1346 C C . ASN A 1 180 ? 8.951 7.908 -29.330 1.00 92.00 180 ASN A C 1
ATOM 1348 O O . ASN A 1 180 ? 8.049 7.261 -29.865 1.00 92.00 180 ASN A O 1
ATOM 1352 N N . SER A 1 181 ? 9.916 8.513 -30.028 1.00 93.69 181 SER A N 1
ATOM 1353 C CA . SER A 1 181 ? 9.972 8.454 -31.491 1.00 93.69 181 SER A CA 1
ATOM 1354 C C . SER A 1 181 ? 10.183 7.023 -31.985 1.00 93.69 181 SER A C 1
ATOM 1356 O O . SER A 1 181 ? 9.527 6.597 -32.938 1.00 93.69 181 SER A O 1
ATOM 1358 N N . ALA A 1 182 ? 11.030 6.241 -31.301 1.00 96.12 182 ALA A N 1
ATOM 1359 C CA . ALA A 1 182 ? 11.218 4.827 -31.616 1.00 96.12 182 ALA A CA 1
ATOM 1360 C C . ALA A 1 182 ? 9.913 4.027 -31.463 1.00 96.12 182 ALA A C 1
ATOM 1362 O O . ALA A 1 182 ? 9.543 3.269 -32.361 1.00 96.12 182 ALA A O 1
ATOM 1363 N N . HIS A 1 183 ? 9.190 4.221 -30.354 1.00 97.00 183 HIS A N 1
ATOM 1364 C CA . HIS A 1 183 ? 7.913 3.553 -30.110 1.00 97.00 183 HIS A CA 1
ATOM 1365 C C . HIS A 1 183 ? 6.862 3.953 -31.153 1.00 97.00 183 HIS A C 1
ATOM 1367 O O . HIS A 1 183 ? 6.138 3.087 -31.642 1.00 97.00 183 HIS A O 1
ATOM 1373 N N . ALA A 1 184 ? 6.773 5.237 -31.515 1.00 94.88 184 ALA A N 1
ATOM 1374 C CA . ALA A 1 184 ? 5.816 5.735 -32.502 1.00 94.88 184 ALA A CA 1
ATOM 1375 C C . ALA A 1 184 ? 6.048 5.123 -33.893 1.00 94.88 184 ALA A C 1
ATOM 1377 O O . ALA A 1 184 ? 5.116 4.571 -34.481 1.00 94.88 184 ALA A O 1
ATOM 1378 N N . ALA A 1 185 ? 7.292 5.146 -34.385 1.00 95.81 185 ALA A N 1
ATOM 1379 C CA . ALA A 1 185 ? 7.649 4.570 -35.682 1.00 95.81 185 ALA A CA 1
ATOM 1380 C C . ALA A 1 185 ? 7.345 3.063 -35.741 1.00 95.81 185 ALA A C 1
ATOM 1382 O O . ALA A 1 185 ? 6.704 2.584 -36.676 1.00 95.81 185 ALA A O 1
ATOM 1383 N N . LEU A 1 186 ? 7.732 2.316 -34.706 1.00 97.56 186 LEU A N 1
ATOM 1384 C CA . LEU A 1 186 ? 7.517 0.869 -34.656 1.00 97.56 186 LEU A CA 1
ATOM 1385 C C . LEU A 1 186 ? 6.060 0.478 -34.408 1.00 97.56 186 LEU A C 1
ATOM 1387 O O . LEU A 1 186 ? 5.606 -0.540 -34.921 1.00 97.56 186 LEU A O 1
ATOM 1391 N N . SER A 1 187 ? 5.301 1.284 -33.665 1.00 96.75 187 SER A N 1
ATOM 1392 C CA . SER A 1 187 ? 3.859 1.067 -33.511 1.00 96.75 187 SER A CA 1
ATOM 1393 C C . SER A 1 187 ? 3.133 1.245 -34.840 1.00 96.75 187 SER A C 1
ATOM 1395 O O . SER A 1 187 ? 2.216 0.478 -35.125 1.00 96.75 187 SER A O 1
ATOM 1397 N N . LYS A 1 188 ? 3.566 2.200 -35.675 1.00 96.25 188 LYS A N 1
ATOM 1398 C CA . LYS A 1 188 ? 3.052 2.359 -37.039 1.00 96.25 188 LYS A CA 1
ATOM 1399 C C . LYS A 1 188 ? 3.349 1.119 -37.890 1.00 96.25 188 LYS A C 1
ATOM 1401 O O . LYS A 1 188 ? 2.428 0.573 -38.486 1.00 96.25 188 LYS A O 1
ATOM 1406 N N . ALA A 1 189 ? 4.589 0.619 -37.855 1.00 95.88 189 ALA A N 1
ATOM 1407 C CA . ALA A 1 189 ? 4.989 -0.586 -38.588 1.00 95.88 189 ALA A CA 1
ATOM 1408 C C . ALA A 1 189 ? 4.173 -1.822 -38.169 1.00 95.88 189 ALA A C 1
ATOM 1410 O O . ALA A 1 189 ? 3.628 -2.518 -39.018 1.00 95.88 189 ALA A O 1
ATOM 1411 N N . VAL A 1 190 ? 4.024 -2.061 -36.860 1.00 96.38 190 VAL A N 1
ATOM 1412 C CA . VAL A 1 190 ? 3.257 -3.201 -36.323 1.00 96.38 190 VAL A CA 1
ATOM 1413 C C . VAL A 1 190 ? 1.751 -3.052 -36.571 1.00 96.38 190 VAL A C 1
ATOM 1415 O O . VAL A 1 190 ? 1.057 -4.051 -36.709 1.00 96.38 190 VAL A O 1
ATOM 1418 N N . SER A 1 191 ? 1.216 -1.831 -36.643 1.00 94.81 191 SER A N 1
ATOM 1419 C CA . SER A 1 191 ? -0.212 -1.635 -36.941 1.00 94.81 191 SER A CA 1
ATOM 1420 C C . SER A 1 191 ? -0.547 -1.996 -38.389 1.00 94.81 191 SER A C 1
ATOM 1422 O O . SER A 1 191 ? -1.587 -2.602 -38.635 1.00 94.81 191 SER A O 1
ATOM 1424 N N . ALA A 1 192 ? 0.341 -1.664 -39.330 1.00 93.75 192 ALA A N 1
ATOM 1425 C CA . ALA A 1 192 ? 0.193 -2.014 -40.742 1.00 93.75 192 ALA A CA 1
ATOM 1426 C C . ALA A 1 192 ? 0.553 -3.482 -41.027 1.00 93.75 192 ALA A C 1
ATOM 1428 O O . ALA A 1 192 ? -0.092 -4.147 -41.838 1.00 93.75 192 ALA A O 1
ATOM 1429 N N . HIS A 1 193 ? 1.558 -4.006 -40.319 1.00 94.06 193 HIS A N 1
ATOM 1430 C CA . HIS A 1 193 ? 2.076 -5.363 -40.472 1.00 94.06 193 HIS A CA 1
ATOM 1431 C C . HIS A 1 193 ? 2.189 -6.060 -39.100 1.00 94.06 193 HIS A C 1
ATOM 1433 O O . HIS A 1 193 ? 3.280 -6.120 -38.524 1.00 94.06 193 HIS A O 1
ATOM 1439 N N . PRO A 1 194 ? 1.079 -6.612 -38.564 1.00 94.44 194 PRO A N 1
ATOM 1440 C CA . PRO A 1 194 ? 1.021 -7.170 -37.203 1.00 94.44 194 PRO A CA 1
ATOM 1441 C C . PRO A 1 194 ? 1.984 -8.322 -36.921 1.00 94.44 194 PRO A C 1
ATOM 1443 O O . PRO A 1 194 ? 2.345 -8.537 -35.763 1.00 94.44 194 PRO A O 1
ATOM 1446 N N . ASP A 1 195 ? 2.401 -9.017 -37.977 1.00 94.69 195 ASP A N 1
ATOM 1447 C CA . ASP A 1 195 ? 3.195 -10.246 -37.952 1.00 94.69 195 ASP A CA 1
ATOM 1448 C C . ASP A 1 195 ? 4.667 -10.009 -38.342 1.00 94.69 195 ASP A C 1
ATOM 1450 O O . ASP A 1 195 ? 5.456 -10.951 -38.430 1.00 94.69 195 ASP A O 1
ATOM 1454 N N . ASP A 1 196 ? 5.070 -8.751 -38.568 1.00 93.88 196 ASP A N 1
ATOM 1455 C CA . ASP A 1 196 ? 6.460 -8.422 -38.880 1.00 93.88 196 ASP A CA 1
ATOM 1456 C C . ASP A 1 196 ? 7.363 -8.640 -37.654 1.00 93.88 196 ASP A C 1
ATOM 1458 O O . ASP A 1 196 ? 7.409 -7.839 -36.713 1.00 93.88 196 ASP A O 1
ATOM 1462 N N . VAL A 1 197 ? 8.102 -9.753 -37.669 1.00 93.25 197 VAL A N 1
ATOM 1463 C CA . VAL A 1 197 ? 8.952 -10.209 -36.557 1.00 93.25 197 VAL A CA 1
ATOM 1464 C C . VAL A 1 197 ? 9.972 -9.143 -36.155 1.00 93.25 197 VAL A C 1
ATOM 1466 O O . VAL A 1 197 ? 10.175 -8.905 -34.964 1.00 93.25 197 VAL A O 1
ATOM 1469 N N . GLY A 1 198 ? 10.583 -8.463 -37.131 1.00 91.81 198 GLY A N 1
ATOM 1470 C CA . GLY A 1 198 ? 11.583 -7.422 -36.885 1.00 91.81 198 GLY A CA 1
ATOM 1471 C C . GLY A 1 198 ? 11.018 -6.236 -36.102 1.00 91.81 198 GLY A C 1
ATOM 1472 O O . GLY A 1 198 ? 11.600 -5.824 -35.093 1.00 91.81 198 GLY A O 1
ATOM 1473 N N . SER A 1 199 ? 9.856 -5.730 -36.518 1.00 95.69 199 SER A N 1
ATOM 1474 C CA . SER A 1 199 ? 9.172 -4.615 -35.860 1.00 95.69 199 SER A CA 1
ATOM 1475 C C . SER A 1 199 ? 8.644 -5.015 -34.487 1.00 95.69 199 SER A C 1
ATOM 1477 O O . SER A 1 199 ? 8.817 -4.256 -33.534 1.00 95.69 199 SER A O 1
ATOM 1479 N N . LEU A 1 200 ? 8.074 -6.218 -34.339 1.00 96.81 200 LEU A N 1
ATOM 1480 C CA . LEU A 1 200 ? 7.617 -6.729 -33.042 1.00 96.81 200 LEU A CA 1
ATOM 1481 C C . LEU A 1 200 ? 8.770 -6.873 -32.041 1.00 96.81 200 LEU A C 1
ATOM 1483 O O . LEU A 1 200 ? 8.643 -6.445 -30.891 1.00 96.81 200 LEU A O 1
ATOM 1487 N N . THR A 1 201 ? 9.902 -7.448 -32.462 1.00 95.31 201 THR A N 1
ATOM 1488 C CA . THR A 1 201 ? 11.080 -7.604 -31.597 1.00 95.31 201 THR A CA 1
ATOM 1489 C C . THR A 1 201 ? 11.653 -6.252 -31.185 1.00 95.31 201 THR A C 1
ATOM 1491 O O . THR A 1 201 ? 11.918 -6.037 -30.000 1.00 95.31 201 THR A O 1
ATOM 1494 N N . LEU A 1 202 ? 11.807 -5.319 -32.130 1.00 95.25 202 LEU A N 1
ATOM 1495 C CA . LEU A 1 202 ? 12.368 -4.003 -31.833 1.00 95.25 202 LEU A CA 1
ATOM 1496 C C . LEU A 1 202 ? 11.417 -3.166 -30.964 1.00 95.25 202 LEU A C 1
ATOM 1498 O O . LEU A 1 202 ? 11.868 -2.502 -30.033 1.00 95.25 202 LEU A O 1
ATOM 1502 N N . LEU A 1 203 ? 10.102 -3.253 -31.192 1.00 97.38 203 LEU A N 1
ATOM 1503 C CA . LEU A 1 203 ? 9.106 -2.578 -30.356 1.00 97.38 203 LEU A CA 1
ATOM 1504 C C . LEU A 1 203 ? 9.097 -3.151 -28.939 1.00 97.38 203 LEU A C 1
ATOM 1506 O O . LEU A 1 203 ? 9.110 -2.389 -27.979 1.00 97.38 203 LEU A O 1
ATOM 1510 N N . GLY A 1 204 ? 9.175 -4.478 -28.800 1.00 96.38 204 GLY A N 1
ATOM 1511 C CA . GLY A 1 204 ? 9.317 -5.127 -27.498 1.00 96.38 204 GLY A CA 1
ATOM 1512 C C . GLY A 1 204 ? 10.582 -4.693 -26.746 1.00 96.38 204 GLY A C 1
ATOM 1513 O O . GLY A 1 204 ? 10.549 -4.511 -25.529 1.00 96.38 204 GLY A O 1
ATOM 1514 N N . GLN A 1 205 ? 11.689 -4.444 -27.456 1.00 95.25 205 GLN A N 1
ATOM 1515 C CA . GLN A 1 205 ? 12.900 -3.870 -26.864 1.00 95.25 205 GLN A CA 1
ATOM 1516 C C . GLN A 1 205 ? 12.702 -2.411 -26.420 1.00 95.25 205 GLN A C 1
ATOM 1518 O O . GLN A 1 205 ? 13.201 -2.023 -25.359 1.00 95.25 205 GLN A O 1
ATOM 1523 N N . VAL A 1 206 ? 11.985 -1.600 -27.205 1.00 96.38 206 VAL A N 1
ATOM 1524 C CA . VAL A 1 206 ? 11.631 -0.221 -26.829 1.00 96.38 206 VAL A CA 1
ATOM 1525 C C . VAL A 1 206 ? 10.766 -0.220 -25.571 1.00 96.38 206 VAL A C 1
ATOM 1527 O O . VAL A 1 206 ? 11.084 0.497 -24.626 1.00 96.38 206 VAL A O 1
ATOM 1530 N N . ASP A 1 207 ? 9.737 -1.067 -25.510 1.00 95.31 207 ASP A N 1
ATOM 1531 C CA . ASP A 1 207 ? 8.895 -1.213 -24.321 1.00 95.31 207 ASP A CA 1
ATOM 1532 C C . ASP A 1 207 ? 9.701 -1.611 -23.092 1.00 95.31 207 ASP A C 1
ATOM 1534 O O . ASP A 1 207 ? 9.519 -1.039 -22.020 1.00 95.31 207 ASP A O 1
ATOM 1538 N N . TYR A 1 208 ? 10.617 -2.569 -23.249 1.00 94.19 208 TYR A N 1
ATOM 1539 C CA . TYR A 1 208 ? 11.502 -2.986 -22.172 1.00 94.19 208 TYR A CA 1
ATOM 1540 C C . TYR A 1 208 ? 12.327 -1.811 -21.632 1.00 94.19 208 TYR A C 1
ATOM 1542 O O . TYR A 1 208 ? 12.383 -1.595 -20.421 1.00 94.19 208 TYR A O 1
ATOM 1550 N N . ARG A 1 209 ? 12.929 -1.010 -22.523 1.00 91.06 209 ARG A N 1
ATOM 1551 C CA . ARG A 1 209 ? 13.701 0.185 -22.140 1.00 91.06 209 ARG A CA 1
ATOM 1552 C C . ARG A 1 209 ? 12.831 1.276 -21.517 1.00 91.06 209 ARG A C 1
ATOM 1554 O O . ARG A 1 209 ? 13.297 1.966 -20.618 1.00 91.06 209 ARG A O 1
ATOM 1561 N N . ALA A 1 210 ? 11.576 1.386 -21.942 1.00 88.00 210 ALA A N 1
ATOM 1562 C CA . ALA A 1 210 ? 10.572 2.266 -21.348 1.00 88.00 210 ALA A CA 1
ATOM 1563 C C . ALA A 1 210 ? 9.974 1.706 -20.038 1.00 88.00 210 ALA A C 1
ATOM 1565 O O . ALA A 1 210 ? 9.044 2.291 -19.487 1.00 88.00 210 ALA A O 1
ATOM 1566 N N . ASN A 1 211 ? 10.481 0.570 -19.537 1.00 86.94 211 ASN A N 1
ATOM 1567 C CA . ASN A 1 211 ? 9.974 -0.153 -18.368 1.00 86.94 211 ASN A CA 1
ATOM 1568 C C . ASN A 1 211 ? 8.507 -0.631 -18.506 1.00 86.94 211 ASN A C 1
ATOM 1570 O O . ASN A 1 211 ? 7.874 -1.028 -17.526 1.00 86.94 211 ASN A O 1
ATOM 1574 N N . ASN A 1 212 ? 7.969 -0.670 -19.728 1.00 92.88 212 ASN A N 1
ATOM 1575 C CA . ASN A 1 212 ? 6.665 -1.234 -20.067 1.00 92.88 212 ASN A CA 1
ATOM 1576 C C . ASN A 1 212 ? 6.762 -2.760 -20.259 1.00 92.88 212 ASN A C 1
ATOM 1578 O O . ASN A 1 212 ? 6.623 -3.294 -21.360 1.00 92.88 212 ASN A O 1
ATOM 1582 N N . CYS A 1 213 ? 6.984 -3.490 -19.165 1.00 93.88 213 CYS A N 1
ATOM 1583 C CA . CYS A 1 213 ? 7.170 -4.945 -19.219 1.00 93.88 213 CYS A CA 1
ATOM 1584 C C . CYS A 1 213 ? 5.944 -5.685 -19.782 1.00 93.88 213 CYS A C 1
ATOM 1586 O O . CYS A 1 213 ? 6.095 -6.698 -20.457 1.00 93.88 213 CYS A O 1
ATOM 1588 N N . SER A 1 214 ? 4.729 -5.170 -19.560 1.00 93.12 214 SER A N 1
ATOM 1589 C CA . SER A 1 214 ? 3.503 -5.779 -20.095 1.00 93.12 214 SER A CA 1
ATOM 1590 C C . SER A 1 214 ? 3.452 -5.746 -21.629 1.00 93.12 214 SER A C 1
ATOM 1592 O O . SER A 1 214 ? 3.160 -6.760 -22.267 1.00 93.12 214 SER A O 1
ATOM 1594 N N . GLY A 1 215 ? 3.809 -4.602 -22.224 1.00 93.50 215 GLY A N 1
ATOM 1595 C CA . GLY A 1 215 ? 3.910 -4.437 -23.669 1.00 93.50 215 GLY A CA 1
ATOM 1596 C C . GLY A 1 215 ? 5.032 -5.282 -24.266 1.00 93.50 215 GLY A C 1
ATOM 1597 O O . GLY A 1 215 ? 4.806 -5.980 -25.256 1.00 93.50 215 GLY A O 1
ATOM 1598 N N . ALA A 1 216 ? 6.203 -5.282 -23.618 1.00 96.69 216 ALA A N 1
ATOM 1599 C CA . ALA A 1 216 ? 7.354 -6.078 -24.037 1.00 96.69 216 ALA A CA 1
ATOM 1600 C C . ALA A 1 216 ? 7.017 -7.575 -24.095 1.00 96.69 216 ALA A C 1
ATOM 1602 O O . ALA A 1 216 ? 7.255 -8.214 -25.119 1.00 96.69 216 ALA A O 1
ATOM 1603 N N . VAL A 1 217 ? 6.386 -8.118 -23.044 1.00 97.12 217 VAL A N 1
ATOM 1604 C CA . VAL A 1 217 ? 5.952 -9.525 -23.002 1.00 97.12 217 VAL A CA 1
ATOM 1605 C C . VAL A 1 217 ? 5.019 -9.839 -24.164 1.00 97.12 217 VAL A C 1
ATOM 1607 O O . VAL A 1 217 ? 5.248 -10.817 -24.874 1.00 97.12 217 VAL A O 1
ATOM 1610 N N . LYS A 1 218 ? 4.000 -9.002 -24.400 1.00 95.62 218 LYS A N 1
ATOM 1611 C CA . LYS A 1 218 ? 3.031 -9.211 -25.484 1.00 95.62 218 LYS A CA 1
ATOM 1612 C C . LYS A 1 218 ? 3.719 -9.293 -26.850 1.00 95.62 218 LYS A C 1
ATOM 1614 O O . LYS A 1 218 ? 3.491 -10.241 -27.594 1.00 95.62 218 LYS A O 1
ATOM 1619 N N . ARG A 1 219 ? 4.566 -8.314 -27.176 1.00 96.62 219 ARG A N 1
ATOM 1620 C CA . ARG A 1 219 ? 5.191 -8.196 -28.505 1.00 96.62 219 ARG A CA 1
ATOM 1621 C C . ARG A 1 219 ? 6.287 -9.228 -28.736 1.00 96.62 219 ARG A C 1
ATOM 1623 O O . ARG A 1 219 ? 6.321 -9.825 -29.805 1.00 96.62 219 ARG A O 1
ATOM 1630 N N . LEU A 1 220 ? 7.137 -9.489 -27.740 1.00 96.62 220 LEU A N 1
ATOM 1631 C CA . LEU A 1 220 ? 8.194 -10.500 -27.851 1.00 96.62 220 LEU A CA 1
ATOM 1632 C C . LEU A 1 220 ? 7.613 -11.916 -27.923 1.00 96.62 220 LEU A C 1
ATOM 1634 O O . LEU A 1 220 ? 8.073 -12.712 -28.736 1.00 96.62 220 LEU A O 1
ATOM 1638 N N . THR A 1 221 ? 6.558 -12.210 -27.153 1.00 96.06 221 THR A N 1
ATOM 1639 C CA . THR A 1 221 ? 5.840 -13.491 -27.270 1.00 96.06 221 THR A CA 1
ATOM 1640 C C . THR A 1 221 ? 5.241 -13.647 -28.666 1.00 96.06 221 THR A C 1
ATOM 1642 O O . THR A 1 221 ? 5.399 -14.702 -29.275 1.00 96.06 221 THR A O 1
ATOM 1645 N N . HIS A 1 222 ? 4.619 -12.591 -29.204 1.00 95.75 222 HIS A N 1
ATOM 1646 C CA . HIS A 1 222 ? 4.053 -12.624 -30.552 1.00 95.75 222 HIS A CA 1
ATOM 1647 C C . HIS A 1 222 ? 5.133 -12.846 -31.622 1.00 95.75 222 HIS A C 1
ATOM 1649 O O . HIS A 1 222 ? 4.996 -13.735 -32.457 1.00 95.75 222 HIS A O 1
ATOM 1655 N N . ALA A 1 223 ? 6.257 -12.125 -31.537 1.00 95.19 223 ALA A N 1
ATOM 1656 C CA . ALA A 1 223 ? 7.386 -12.292 -32.452 1.00 95.19 223 ALA A CA 1
ATOM 1657 C C . ALA A 1 223 ? 7.928 -13.733 -32.448 1.00 95.19 223 ALA A C 1
ATOM 1659 O O . ALA A 1 223 ? 8.217 -14.295 -33.505 1.00 95.19 223 ALA A O 1
ATOM 1660 N N . MET A 1 224 ? 8.039 -14.345 -31.263 1.00 92.94 224 MET A N 1
ATOM 1661 C CA . MET A 1 224 ? 8.483 -15.734 -31.125 1.00 92.94 224 MET A CA 1
ATOM 1662 C C . MET A 1 224 ? 7.473 -16.735 -31.701 1.00 92.94 224 MET A C 1
ATOM 1664 O O . MET A 1 224 ? 7.885 -17.718 -32.312 1.00 92.94 224 MET A O 1
ATOM 1668 N N . GLN A 1 225 ? 6.169 -16.492 -31.539 1.00 92.38 225 GLN A N 1
ATOM 1669 C CA . GLN A 1 225 ? 5.114 -17.357 -32.081 1.00 92.38 225 GLN A CA 1
ATOM 1670 C C . GLN A 1 225 ? 5.043 -17.311 -33.609 1.00 92.38 225 GLN A C 1
ATOM 1672 O O . GLN A 1 225 ? 4.899 -18.352 -34.243 1.00 92.38 225 GLN A O 1
ATOM 1677 N N . VAL A 1 226 ? 5.151 -16.116 -34.192 1.00 91.56 226 VAL A N 1
ATOM 1678 C CA . VAL A 1 226 ? 4.965 -15.906 -35.634 1.00 91.56 226 VAL A CA 1
ATOM 1679 C C . VAL A 1 226 ? 6.203 -16.298 -36.439 1.00 91.56 226 VAL A C 1
ATOM 1681 O O . VAL A 1 226 ? 6.078 -16.816 -37.547 1.00 91.56 226 VAL A O 1
ATOM 1684 N N . GLY A 1 227 ? 7.413 -16.106 -35.903 1.00 85.44 227 GLY A N 1
ATOM 1685 C CA . GLY A 1 227 ? 8.611 -16.363 -36.700 1.00 85.44 227 GLY A CA 1
ATOM 1686 C C . GLY A 1 227 ? 9.923 -16.412 -35.935 1.00 85.44 227 GLY A C 1
ATOM 1687 O O . GLY A 1 227 ? 10.890 -15.783 -36.356 1.00 85.44 227 GLY A O 1
ATOM 1688 N N . ALA A 1 228 ? 10.013 -17.214 -34.868 1.00 82.44 228 ALA A N 1
ATOM 1689 C CA . ALA A 1 228 ? 11.296 -17.482 -34.203 1.00 82.44 228 ALA A CA 1
ATOM 1690 C C . ALA A 1 228 ? 12.392 -17.965 -35.182 1.00 82.44 228 ALA A C 1
ATOM 1692 O O . ALA A 1 228 ? 13.529 -17.513 -35.100 1.00 82.44 228 ALA A O 1
ATOM 1693 N N . HIS A 1 229 ? 12.041 -18.797 -36.171 1.00 81.00 229 HIS A N 1
ATOM 1694 C CA . HIS A 1 229 ? 12.965 -19.286 -37.208 1.00 81.00 229 HIS A CA 1
ATOM 1695 C C . HIS A 1 229 ? 13.517 -18.177 -38.127 1.00 81.00 229 HIS A C 1
ATOM 1697 O O . HIS A 1 229 ? 14.544 -18.364 -38.777 1.00 81.00 229 HIS A O 1
ATOM 1703 N N . LEU A 1 230 ? 12.853 -17.017 -38.179 1.00 81.00 230 LEU A N 1
ATOM 1704 C CA . LEU A 1 230 ? 13.300 -15.852 -38.942 1.00 81.00 230 LEU A CA 1
ATOM 1705 C C . LEU A 1 230 ? 14.324 -15.014 -38.167 1.00 81.00 230 LEU A C 1
ATOM 1707 O O . LEU A 1 230 ? 15.015 -14.189 -38.764 1.00 81.00 230 LEU A O 1
ATOM 1711 N N . MET A 1 231 ? 14.484 -15.231 -36.860 1.00 84.44 231 MET A N 1
ATOM 1712 C CA . MET A 1 231 ? 15.478 -14.533 -36.045 1.00 84.44 231 MET A CA 1
ATOM 1713 C C . MET A 1 231 ? 16.886 -15.108 -36.269 1.00 84.44 231 MET A C 1
ATOM 1715 O O . MET A 1 231 ? 17.085 -16.234 -36.730 1.00 84.44 231 MET A O 1
ATOM 1719 N N . THR A 1 232 ? 17.924 -14.327 -35.980 1.00 83.56 232 THR A N 1
ATOM 1720 C CA . THR A 1 232 ? 19.259 -14.896 -35.733 1.00 83.56 232 THR A CA 1
ATOM 1721 C C . THR A 1 232 ? 19.289 -15.540 -34.352 1.00 83.56 232 THR A C 1
ATOM 1723 O O . THR A 1 232 ? 18.577 -15.099 -33.454 1.00 83.56 232 THR A O 1
ATOM 1726 N N . GLY A 1 233 ? 20.157 -16.533 -34.131 1.00 83.62 233 GLY A N 1
ATOM 1727 C CA . GLY A 1 233 ? 20.291 -17.134 -32.798 1.00 83.62 233 GLY A CA 1
ATOM 1728 C C . GLY A 1 233 ? 20.626 -16.099 -31.712 1.00 83.62 233 GLY A C 1
ATOM 1729 O O . GLY A 1 233 ? 20.185 -16.224 -30.575 1.00 83.62 233 GLY A O 1
ATOM 1730 N N . ALA A 1 234 ? 21.348 -15.028 -32.059 1.00 83.88 234 ALA A N 1
ATOM 1731 C CA . ALA A 1 234 ? 21.608 -13.915 -31.148 1.00 83.88 234 ALA A CA 1
ATOM 1732 C C . ALA A 1 234 ? 20.346 -13.085 -30.846 1.00 83.88 234 ALA A C 1
ATOM 1734 O O . ALA A 1 234 ? 20.099 -12.757 -29.686 1.00 83.88 234 ALA A O 1
ATOM 1735 N N . GLN A 1 235 ? 19.535 -12.775 -31.866 1.00 85.19 235 GLN A N 1
ATOM 1736 C CA . GLN A 1 235 ? 18.256 -12.075 -31.695 1.00 85.19 235 GLN A CA 1
ATOM 1737 C C . GLN A 1 235 ? 17.275 -12.898 -30.863 1.00 85.19 235 GLN A C 1
ATOM 1739 O O . GLN A 1 235 ? 16.680 -12.360 -29.935 1.00 85.19 235 GLN A O 1
ATOM 1744 N N . GLU A 1 236 ? 17.157 -14.196 -31.138 1.00 90.06 236 GLU A N 1
ATOM 1745 C CA . GLU A 1 236 ? 16.274 -15.089 -30.392 1.00 90.06 236 GLU A CA 1
ATOM 1746 C C . GLU A 1 236 ? 16.687 -15.175 -28.916 1.00 90.06 236 GLU A C 1
ATOM 1748 O O . GLU A 1 236 ? 15.854 -14.991 -28.028 1.00 90.06 236 GLU A O 1
ATOM 1753 N N . ARG A 1 237 ? 17.983 -15.374 -28.626 1.00 90.25 237 ARG A N 1
ATOM 1754 C CA . ARG A 1 237 ? 18.492 -15.381 -27.243 1.00 90.25 237 ARG A CA 1
ATOM 1755 C C . ARG A 1 237 ? 18.254 -14.045 -26.539 1.00 90.25 237 ARG A C 1
ATOM 1757 O O . ARG A 1 237 ? 17.840 -14.028 -25.384 1.00 90.25 237 ARG A O 1
ATOM 1764 N N . SER A 1 238 ? 18.473 -12.924 -27.228 1.00 90.50 238 SER A N 1
ATOM 1765 C CA . SER A 1 238 ? 18.200 -11.597 -26.669 1.00 90.50 238 SER A CA 1
ATOM 1766 C C . SER A 1 238 ? 16.708 -11.403 -26.376 1.00 90.50 238 SER A C 1
ATOM 1768 O O . SER A 1 238 ? 16.364 -10.962 -25.281 1.00 90.50 238 SER A O 1
ATOM 1770 N N . ALA A 1 239 ? 15.822 -11.795 -27.296 1.00 93.62 239 ALA A N 1
ATOM 1771 C CA . ALA A 1 239 ? 14.376 -11.726 -27.110 1.00 93.62 239 ALA A CA 1
ATOM 1772 C C . ALA A 1 239 ? 13.911 -12.589 -25.929 1.00 93.62 239 ALA A C 1
ATOM 1774 O O . ALA A 1 239 ? 13.174 -12.093 -25.079 1.00 93.62 239 ALA A O 1
ATOM 1775 N N . ARG A 1 240 ? 14.400 -13.834 -25.818 1.00 95.25 240 ARG A N 1
ATOM 1776 C CA . ARG A 1 240 ? 14.124 -14.733 -24.683 1.00 95.25 240 ARG A CA 1
ATOM 1777 C C . ARG A 1 240 ? 14.589 -14.141 -23.354 1.00 95.25 240 ARG A C 1
ATOM 1779 O O . ARG A 1 240 ? 13.844 -14.197 -22.382 1.00 95.25 240 ARG A O 1
ATOM 1786 N N . ALA A 1 241 ? 15.777 -13.535 -23.311 1.00 95.12 241 ALA A N 1
ATOM 1787 C CA . ALA A 1 241 ? 16.297 -12.901 -22.101 1.00 95.12 241 ALA A CA 1
ATOM 1788 C C . ALA A 1 241 ? 15.450 -11.694 -21.667 1.00 95.12 241 ALA A C 1
ATOM 1790 O O . ALA A 1 241 ? 15.091 -11.582 -20.497 1.00 95.12 241 ALA A O 1
ATOM 1791 N N . LEU A 1 242 ? 15.091 -10.809 -22.605 1.00 95.94 242 LEU A N 1
ATOM 1792 C CA . LEU A 1 242 ? 14.213 -9.668 -22.322 1.00 95.94 242 LEU A CA 1
ATOM 1793 C C . LEU A 1 242 ? 12.821 -10.125 -21.873 1.00 95.94 242 LEU A C 1
ATOM 1795 O O . LEU A 1 242 ? 12.264 -9.569 -20.926 1.00 95.94 242 LEU A O 1
ATOM 1799 N N . LEU A 1 243 ? 12.280 -11.152 -22.531 1.00 95.94 243 LEU A N 1
ATOM 1800 C CA . LEU A 1 243 ? 10.987 -11.740 -22.208 1.00 95.94 243 LEU A CA 1
ATOM 1801 C C . LEU A 1 243 ? 10.988 -12.339 -20.798 1.00 95.94 243 LEU A C 1
ATOM 1803 O O . LEU A 1 243 ? 10.123 -11.978 -20.004 1.00 95.94 243 LEU A O 1
ATOM 1807 N N . ALA A 1 244 ? 11.978 -13.173 -20.469 1.00 96.56 244 ALA A N 1
ATOM 1808 C CA . ALA A 1 244 ? 12.143 -13.774 -19.147 1.00 96.56 244 ALA A CA 1
ATOM 1809 C C . ALA A 1 244 ? 12.271 -12.716 -18.046 1.00 96.56 244 ALA A C 1
ATOM 1811 O O . ALA A 1 244 ? 11.585 -12.780 -17.029 1.00 96.56 244 ALA A O 1
ATOM 1812 N N . ASP A 1 245 ? 13.098 -11.698 -18.263 1.00 94.81 245 ASP A N 1
ATOM 1813 C CA . ASP A 1 245 ? 13.279 -10.620 -17.300 1.00 94.81 245 ASP A CA 1
ATOM 1814 C C . ASP A 1 245 ? 11.985 -9.810 -17.074 1.00 94.81 245 ASP A C 1
ATOM 1816 O O . ASP A 1 245 ? 11.600 -9.533 -15.934 1.00 94.81 245 ASP A O 1
ATOM 1820 N N . CYS A 1 246 ? 11.248 -9.489 -18.144 1.00 94.69 246 CYS A N 1
ATOM 1821 C CA . CYS A 1 246 ? 9.940 -8.842 -18.024 1.00 94.69 246 CYS A CA 1
ATOM 1822 C C . CYS A 1 246 ? 8.925 -9.739 -17.316 1.00 94.69 246 CYS A C 1
ATOM 1824 O O . CYS A 1 246 ? 8.179 -9.246 -16.471 1.00 94.69 246 CYS A O 1
ATOM 1826 N N . GLN A 1 247 ? 8.908 -11.036 -17.634 1.00 95.00 247 GLN A N 1
ATOM 1827 C CA . GLN A 1 247 ? 8.050 -12.042 -17.007 1.00 95.00 247 GLN A CA 1
ATOM 1828 C C . GLN A 1 247 ? 8.303 -12.118 -15.500 1.00 95.00 247 GLN A C 1
ATOM 1830 O O . GLN A 1 247 ? 7.353 -12.027 -14.722 1.00 95.00 247 GLN A O 1
ATOM 1835 N N . LEU A 1 248 ? 9.569 -12.119 -15.067 1.00 90.50 248 LEU A N 1
ATOM 1836 C CA . LEU A 1 248 ? 9.914 -12.013 -13.650 1.00 90.50 248 LEU A CA 1
ATOM 1837 C C . LEU A 1 248 ? 9.345 -10.731 -13.026 1.00 90.50 248 LEU A C 1
ATOM 1839 O O . LEU A 1 248 ? 8.747 -10.790 -11.948 1.00 90.50 248 LEU A O 1
ATOM 1843 N N . ARG A 1 249 ? 9.487 -9.566 -13.668 1.00 87.00 249 ARG A N 1
ATOM 1844 C CA . ARG A 1 249 ? 8.979 -8.283 -13.134 1.00 87.00 249 ARG A CA 1
ATOM 1845 C C . ARG A 1 249 ? 7.452 -8.233 -13.032 1.00 87.00 249 ARG A C 1
ATOM 1847 O O . ARG A 1 249 ? 6.943 -7.664 -12.072 1.00 87.00 249 ARG A O 1
ATOM 1854 N N . VAL A 1 250 ? 6.727 -8.844 -13.971 1.00 86.62 250 VAL A N 1
ATOM 1855 C CA . VAL A 1 250 ? 5.250 -8.925 -13.936 1.00 86.62 250 VAL A CA 1
ATOM 1856 C C . VAL A 1 250 ? 4.719 -10.106 -13.110 1.00 86.62 250 VAL A C 1
ATOM 1858 O O . VAL A 1 250 ? 3.502 -10.264 -12.987 1.00 86.62 250 VAL A O 1
ATOM 1861 N N . GLY A 1 251 ? 5.614 -10.911 -12.528 1.00 83.81 251 GLY A N 1
ATOM 1862 C CA . GLY A 1 251 ? 5.290 -12.023 -11.629 1.00 83.81 251 GLY A CA 1
ATOM 1863 C C . GLY A 1 251 ? 4.933 -13.344 -12.318 1.00 83.81 251 GLY A C 1
ATOM 1864 O O . GLY A 1 251 ? 4.395 -14.228 -11.661 1.00 83.81 251 GLY A O 1
ATOM 1865 N N . ASP A 1 252 ? 5.207 -13.492 -13.615 1.00 90.25 252 ASP A N 1
ATOM 1866 C CA . ASP A 1 252 ? 5.004 -14.733 -14.373 1.00 90.25 252 ASP A CA 1
ATOM 1867 C C . ASP A 1 252 ? 6.265 -15.613 -14.324 1.00 90.25 252 ASP A C 1
ATOM 1869 O O . ASP A 1 252 ? 7.051 -15.698 -15.269 1.00 90.25 252 ASP A O 1
ATOM 1873 N N . THR A 1 253 ? 6.504 -16.208 -13.156 1.00 90.31 253 THR A N 1
ATOM 1874 C CA . THR A 1 253 ? 7.735 -16.959 -12.867 1.00 90.31 253 THR A CA 1
ATOM 1875 C C . THR A 1 253 ? 7.866 -18.230 -13.712 1.00 90.31 253 THR A C 1
ATOM 1877 O O . THR A 1 253 ? 8.970 -18.557 -14.139 1.00 90.31 253 THR A O 1
ATOM 1880 N N . ASP A 1 254 ? 6.760 -18.916 -14.013 1.00 91.44 254 ASP A N 1
ATOM 1881 C CA . ASP A 1 254 ? 6.783 -20.166 -14.785 1.00 91.44 254 ASP A CA 1
ATOM 1882 C C . ASP A 1 254 ? 7.175 -19.917 -16.244 1.00 91.44 254 ASP A C 1
ATOM 1884 O O . ASP A 1 254 ? 7.976 -20.654 -16.825 1.00 91.44 254 ASP A O 1
ATOM 1888 N N . ALA A 1 255 ? 6.625 -18.864 -16.858 1.00 92.31 255 ALA A N 1
ATOM 1889 C CA . ALA A 1 255 ? 6.995 -18.497 -18.218 1.00 92.31 255 ALA A CA 1
ATOM 1890 C C . ALA A 1 255 ? 8.438 -17.975 -18.288 1.00 92.31 255 ALA A C 1
ATOM 1892 O O . ALA A 1 255 ? 9.150 -18.287 -19.248 1.00 92.31 255 ALA A O 1
ATOM 1893 N N . ALA A 1 256 ? 8.887 -17.249 -17.256 1.00 95.50 256 ALA A N 1
ATOM 1894 C CA . ALA A 1 256 ? 10.278 -16.828 -17.144 1.00 95.50 256 ALA A CA 1
ATOM 1895 C C . ALA A 1 256 ? 11.229 -18.029 -17.074 1.00 95.50 256 ALA A C 1
ATOM 1897 O O . ALA A 1 256 ? 12.180 -18.079 -17.854 1.00 95.50 256 ALA A O 1
ATOM 1898 N N . GLN A 1 257 ? 10.938 -19.018 -16.217 1.00 96.12 257 GLN A N 1
ATOM 1899 C CA . GLN A 1 257 ? 11.766 -20.219 -16.067 1.00 96.12 257 GLN A CA 1
ATOM 1900 C C . GLN A 1 257 ? 11.917 -20.959 -17.397 1.00 96.12 257 GLN A C 1
ATOM 1902 O O . GLN A 1 257 ? 13.031 -21.269 -17.791 1.00 96.12 257 GLN A O 1
ATOM 1907 N N . LYS A 1 258 ? 10.835 -21.138 -18.167 1.00 95.94 258 LYS A N 1
ATOM 1908 C CA . LYS A 1 258 ? 10.908 -21.785 -19.493 1.00 95.94 258 LYS A CA 1
ATOM 1909 C C . LYS A 1 258 ? 11.863 -21.077 -20.455 1.00 95.94 258 LYS A C 1
ATOM 1911 O O . LYS A 1 258 ? 12.570 -21.724 -21.227 1.00 95.94 258 LYS A O 1
ATOM 1916 N N . ASN A 1 259 ? 11.860 -19.744 -20.451 1.00 96.19 259 ASN A N 1
ATOM 1917 C CA . ASN A 1 259 ? 12.766 -18.966 -21.290 1.00 96.19 259 ASN A CA 1
ATOM 1918 C C . ASN A 1 259 ? 14.217 -19.053 -20.795 1.00 96.19 259 ASN A C 1
ATOM 1920 O O . ASN A 1 259 ? 15.122 -19.142 -21.622 1.00 96.19 259 ASN A O 1
ATOM 1924 N N . ILE A 1 260 ? 14.433 -19.072 -19.478 1.00 97.25 260 ILE A N 1
ATOM 1925 C CA . ILE A 1 260 ? 15.753 -19.240 -18.851 1.00 97.25 260 ILE A CA 1
ATOM 1926 C C . ILE A 1 260 ? 16.320 -20.632 -19.143 1.00 97.25 260 ILE A C 1
ATOM 1928 O O . ILE A 1 260 ? 17.443 -20.735 -19.633 1.00 97.25 260 ILE A O 1
ATOM 1932 N N . ASP A 1 261 ? 15.522 -21.684 -18.961 1.00 96.50 261 ASP A N 1
ATOM 1933 C CA . ASP A 1 261 ? 15.895 -23.069 -19.259 1.00 96.50 261 ASP A CA 1
ATOM 1934 C C . ASP A 1 261 ? 16.318 -23.219 -20.715 1.00 96.50 261 ASP A C 1
ATOM 1936 O O . ASP A 1 261 ? 17.330 -23.841 -21.014 1.00 96.50 261 ASP A O 1
ATOM 1940 N N . ALA A 1 262 ? 15.583 -22.602 -21.640 1.00 94.31 262 ALA A N 1
ATOM 1941 C CA . ALA A 1 262 ? 15.936 -22.658 -23.049 1.00 94.31 262 ALA A CA 1
ATOM 1942 C C . ALA A 1 262 ? 17.235 -21.903 -23.381 1.00 94.31 262 ALA A C 1
ATOM 1944 O O . ALA A 1 262 ? 17.971 -22.327 -24.272 1.00 94.31 262 ALA A O 1
ATOM 1945 N N . LEU A 1 263 ? 17.535 -20.803 -22.679 1.00 95.06 263 LEU A N 1
ATOM 1946 C CA . LEU A 1 263 ? 18.817 -20.104 -22.815 1.00 95.06 263 LEU A CA 1
ATOM 1947 C C . LEU A 1 263 ? 19.977 -20.977 -22.324 1.00 95.06 263 LEU A C 1
ATOM 1949 O O . LEU A 1 263 ? 20.991 -21.070 -23.012 1.00 95.06 263 LEU A O 1
ATOM 1953 N N . LEU A 1 264 ? 19.806 -21.631 -21.172 1.00 95.38 264 LEU A N 1
ATOM 1954 C CA . LEU A 1 264 ? 20.826 -22.473 -20.539 1.00 95.38 264 LEU A CA 1
ATOM 1955 C C . LEU A 1 264 ? 20.990 -23.842 -21.217 1.00 95.38 264 LEU A C 1
ATOM 1957 O O . LEU A 1 264 ? 22.087 -24.391 -21.236 1.00 95.38 264 LEU A O 1
ATOM 1961 N N . ALA A 1 265 ? 19.929 -24.385 -21.816 1.00 94.56 265 ALA A N 1
ATOM 1962 C CA . ALA A 1 265 ? 19.990 -25.618 -22.598 1.00 94.56 265 ALA A CA 1
ATOM 1963 C C . ALA A 1 265 ? 20.755 -25.424 -23.915 1.00 94.56 265 ALA A C 1
ATOM 1965 O O . ALA A 1 265 ? 21.458 -26.330 -24.355 1.00 94.56 265 ALA A O 1
ATOM 1966 N N . ALA A 1 266 ? 20.627 -24.248 -24.539 1.00 90.00 266 ALA A N 1
ATOM 1967 C CA . ALA A 1 266 ? 21.384 -23.903 -25.739 1.00 90.00 266 ALA A CA 1
ATOM 1968 C C . ALA A 1 266 ? 22.865 -23.627 -25.432 1.00 90.00 266 ALA A C 1
ATOM 1970 O O . ALA A 1 266 ? 23.729 -23.935 -26.250 1.00 90.00 266 ALA A O 1
ATOM 1971 N N . ASP A 1 267 ? 23.149 -23.028 -24.275 1.00 89.75 267 ASP A N 1
ATOM 1972 C CA . ASP A 1 267 ? 24.497 -22.736 -23.798 1.00 89.75 267 ASP A CA 1
ATOM 1973 C C . ASP A 1 267 ? 24.487 -22.606 -22.269 1.00 89.75 267 ASP A C 1
ATOM 1975 O O . ASP A 1 267 ? 23.982 -21.628 -21.716 1.00 89.75 267 ASP A O 1
ATOM 1979 N N . GLN A 1 268 ? 25.082 -23.575 -21.571 1.00 92.38 268 GLN A N 1
ATOM 1980 C CA . GLN A 1 268 ? 25.128 -23.572 -20.104 1.00 92.38 268 GLN A CA 1
ATOM 1981 C C . GLN A 1 268 ? 25.918 -22.381 -19.542 1.00 92.38 268 GLN A C 1
ATOM 1983 O O . GLN A 1 268 ? 25.682 -21.959 -18.410 1.00 92.38 268 GLN A O 1
ATOM 1988 N N . SER A 1 269 ? 26.831 -21.804 -20.330 1.00 90.38 269 SER A N 1
ATOM 1989 C CA . SER A 1 269 ? 27.610 -20.621 -19.958 1.00 90.38 269 SER A CA 1
ATOM 1990 C C . SER A 1 269 ? 26.909 -19.303 -20.306 1.00 90.38 269 SER A C 1
ATOM 1992 O O . SER A 1 269 ? 27.469 -18.229 -20.085 1.00 90.38 269 SER A O 1
ATOM 1994 N N . ASN A 1 270 ? 25.665 -19.352 -20.806 1.00 91.56 270 ASN A N 1
ATOM 1995 C CA . ASN A 1 270 ? 24.964 -18.169 -21.284 1.00 91.56 270 ASN A CA 1
ATOM 1996 C C . ASN A 1 270 ? 24.840 -17.102 -20.175 1.00 91.56 270 ASN A C 1
ATOM 1998 O O . ASN A 1 270 ? 24.176 -17.354 -19.161 1.00 91.56 270 ASN A O 1
ATOM 2002 N N . PRO A 1 271 ? 25.410 -15.895 -20.355 1.00 91.94 271 PRO A N 1
ATOM 2003 C CA . PRO A 1 271 ? 25.451 -14.884 -19.299 1.00 91.94 271 PRO A CA 1
ATOM 2004 C C . PRO A 1 271 ? 24.062 -14.337 -18.945 1.00 91.94 271 PRO A C 1
ATOM 2006 O O . PRO A 1 271 ? 23.802 -14.009 -17.791 1.00 91.94 271 PRO A O 1
ATOM 2009 N N . PHE A 1 272 ? 23.134 -14.267 -19.908 1.00 91.44 272 PHE A N 1
ATOM 2010 C CA . PHE A 1 272 ? 21.768 -13.811 -19.638 1.00 91.44 272 PHE A CA 1
ATOM 2011 C C . PHE A 1 272 ? 20.964 -14.863 -18.876 1.00 91.44 272 PHE A C 1
ATOM 2013 O O . PHE A 1 272 ? 20.303 -14.522 -17.899 1.00 91.44 272 PHE A O 1
ATOM 2020 N N . GLY A 1 273 ? 21.038 -16.130 -19.297 1.00 95.38 273 GLY A N 1
ATOM 2021 C CA . GLY A 1 273 ? 20.366 -17.241 -18.624 1.00 95.38 273 GLY A CA 1
ATOM 2022 C C . GLY A 1 273 ? 20.826 -17.379 -17.174 1.00 95.38 273 GLY A C 1
ATOM 2023 O O . GLY A 1 273 ? 19.999 -17.393 -16.269 1.00 95.38 273 GLY A O 1
ATOM 2024 N N . ASN A 1 274 ? 22.141 -17.366 -16.946 1.00 97.00 274 ASN A N 1
ATOM 2025 C CA . ASN A 1 274 ? 22.717 -17.462 -15.607 1.00 97.00 274 ASN A CA 1
ATOM 2026 C C . ASN A 1 274 ? 22.353 -16.249 -14.730 1.00 97.00 274 ASN A C 1
ATOM 2028 O O . ASN A 1 274 ? 21.928 -16.416 -13.589 1.00 97.00 274 ASN A O 1
ATOM 2032 N N . TYR A 1 275 ? 22.436 -15.022 -15.251 1.00 96.06 275 TYR A N 1
ATOM 2033 C CA . TYR A 1 275 ? 22.009 -13.835 -14.503 1.00 96.06 275 TYR A CA 1
ATOM 2034 C C . TYR A 1 275 ? 20.527 -13.902 -14.096 1.00 96.06 275 TYR A C 1
ATOM 2036 O O . TYR A 1 275 ? 20.176 -13.593 -12.957 1.00 96.06 275 TYR A O 1
ATOM 2044 N N . LEU A 1 276 ? 19.648 -14.324 -15.008 1.00 96.75 276 LEU A N 1
ATOM 2045 C CA . LEU A 1 276 ? 18.212 -14.423 -14.745 1.00 96.75 276 LEU A CA 1
ATOM 2046 C C . LEU A 1 276 ? 17.873 -15.566 -13.785 1.00 96.75 276 LEU A C 1
ATOM 2048 O O . LEU A 1 276 ? 17.038 -15.373 -12.901 1.00 96.75 276 LEU A O 1
ATOM 2052 N N . GLN A 1 277 ? 18.560 -16.705 -13.895 1.00 97.75 277 GLN A N 1
ATOM 2053 C CA . GLN A 1 277 ? 18.446 -17.796 -12.930 1.00 97.75 277 GLN A CA 1
ATOM 2054 C C . GLN A 1 277 ? 18.868 -17.330 -11.533 1.00 97.75 277 GLN A C 1
ATOM 2056 O O . GLN A 1 277 ? 18.150 -17.568 -10.567 1.00 97.75 277 GLN A O 1
ATOM 2061 N N . ALA A 1 278 ? 19.947 -16.549 -11.417 1.00 96.69 278 ALA A N 1
ATOM 2062 C CA . ALA A 1 278 ? 20.338 -15.977 -10.133 1.00 96.69 278 ALA A CA 1
ATOM 2063 C C . ALA A 1 278 ? 19.252 -15.074 -9.525 1.00 96.69 278 ALA A C 1
ATOM 2065 O O . ALA A 1 278 ? 19.017 -15.115 -8.319 1.00 96.69 278 ALA A O 1
ATOM 2066 N N . LEU A 1 279 ? 18.560 -14.267 -10.339 1.00 94.06 279 LEU A N 1
ATOM 2067 C CA . LEU A 1 279 ? 17.427 -13.467 -9.860 1.00 94.06 279 LEU A CA 1
ATOM 2068 C C . LEU A 1 279 ? 16.255 -14.339 -9.383 1.00 94.06 279 LEU A C 1
ATOM 2070 O O . LEU A 1 279 ? 15.548 -13.946 -8.451 1.00 94.06 279 LEU A O 1
ATOM 2074 N N . MET A 1 280 ? 16.045 -15.507 -9.994 1.00 93.19 280 MET A N 1
ATOM 2075 C CA . MET A 1 280 ? 15.049 -16.481 -9.543 1.00 93.19 280 MET A CA 1
ATOM 2076 C C . MET A 1 280 ? 15.432 -17.124 -8.214 1.00 93.19 280 MET A C 1
ATOM 2078 O O . MET A 1 280 ? 14.618 -17.127 -7.290 1.00 93.19 280 MET A O 1
ATOM 2082 N N . ASP A 1 281 ? 16.674 -17.579 -8.090 1.00 93.25 281 ASP A N 1
ATOM 2083 C CA . ASP A 1 281 ? 17.204 -18.183 -6.869 1.00 93.25 281 ASP A CA 1
ATOM 2084 C C . ASP A 1 281 ? 17.101 -17.202 -5.686 1.00 93.25 281 ASP A C 1
ATOM 2086 O O . ASP A 1 281 ? 16.639 -17.559 -4.601 1.00 93.25 281 ASP A O 1
ATOM 2090 N N . ILE A 1 282 ? 17.406 -15.915 -5.912 1.00 90.75 282 ILE A N 1
ATOM 2091 C CA . ILE A 1 282 ? 17.246 -14.848 -4.908 1.00 90.75 282 ILE A CA 1
ATOM 2092 C C . ILE A 1 282 ? 15.799 -14.733 -4.426 1.00 90.75 282 ILE A C 1
ATOM 2094 O O . ILE A 1 282 ? 15.565 -14.596 -3.225 1.00 90.75 282 ILE A O 1
ATOM 2098 N N . ARG A 1 283 ? 14.811 -14.801 -5.328 1.00 86.06 283 ARG A N 1
ATOM 2099 C CA . ARG A 1 283 ? 13.387 -14.754 -4.943 1.00 86.06 283 ARG A CA 1
ATOM 2100 C C . ARG A 1 283 ? 12.966 -15.954 -4.104 1.00 86.06 283 ARG A C 1
ATOM 2102 O O . ARG A 1 283 ? 12.037 -15.840 -3.311 1.00 86.06 283 ARG A O 1
ATOM 2109 N N . GLN A 1 284 ? 13.635 -17.086 -4.287 1.00 86.25 284 GLN A N 1
ATOM 2110 C CA . GLN A 1 284 ? 13.405 -18.312 -3.530 1.00 86.25 284 GLN A CA 1
ATOM 2111 C C . GLN A 1 284 ? 14.196 -18.345 -2.210 1.00 86.25 284 GLN A C 1
ATOM 2113 O O . GLN A 1 284 ? 13.968 -19.227 -1.385 1.00 86.25 284 GLN A O 1
ATOM 2118 N N . GLY A 1 285 ? 15.079 -17.364 -1.984 1.00 83.94 285 GLY A N 1
ATOM 2119 C CA . GLY A 1 285 ? 15.957 -17.284 -0.817 1.00 83.94 285 GLY A CA 1
ATOM 2120 C C . GLY A 1 285 ? 17.225 -18.136 -0.932 1.00 83.94 285 GLY A C 1
ATOM 2121 O O . GLY A 1 285 ? 17.956 -18.263 0.049 1.00 83.94 285 GLY A O 1
ATOM 2122 N N . ASP A 1 286 ? 17.510 -18.703 -2.106 1.00 92.25 286 ASP A N 1
ATOM 2123 C CA . ASP A 1 286 ? 18.694 -19.526 -2.352 1.00 92.25 286 ASP A CA 1
ATOM 2124 C C . ASP A 1 286 ? 19.880 -18.666 -2.809 1.00 92.25 286 ASP A C 1
ATOM 2126 O O . ASP A 1 286 ? 20.263 -18.595 -3.978 1.00 92.25 286 ASP A O 1
ATOM 2130 N N . TYR A 1 287 ? 20.483 -17.962 -1.853 1.00 92.56 287 TYR A N 1
ATOM 2131 C CA . TYR A 1 287 ? 21.597 -17.057 -2.142 1.00 92.56 287 TYR A CA 1
ATOM 2132 C C . TYR A 1 287 ? 22.869 -17.781 -2.593 1.00 92.56 287 TYR A C 1
ATOM 2134 O O . TYR A 1 287 ? 23.741 -17.155 -3.199 1.00 92.56 287 TYR A O 1
ATOM 2142 N N . GLN A 1 288 ? 23.017 -19.070 -2.275 1.00 92.56 288 GLN A N 1
ATOM 2143 C CA . GLN A 1 288 ? 24.212 -19.824 -2.636 1.00 92.56 288 GLN A CA 1
ATOM 2144 C C . GLN A 1 288 ? 24.184 -20.197 -4.118 1.00 92.56 288 GLN A C 1
ATOM 2146 O O . GLN A 1 288 ? 25.157 -19.922 -4.824 1.00 92.56 288 GLN A O 1
ATOM 2151 N N . ASN A 1 289 ? 23.066 -20.743 -4.602 1.00 93.56 289 ASN A N 1
ATOM 2152 C CA . ASN A 1 289 ? 22.904 -21.025 -6.027 1.00 93.56 289 ASN A CA 1
ATOM 2153 C C . ASN A 1 289 ? 22.876 -19.738 -6.852 1.00 93.56 289 ASN A C 1
ATOM 2155 O O . ASN A 1 289 ? 23.567 -19.665 -7.869 1.00 93.56 289 ASN A O 1
ATOM 2159 N N . ALA A 1 290 ? 22.250 -18.673 -6.338 1.00 96.88 290 ALA A N 1
ATOM 2160 C CA . ALA A 1 290 ? 22.320 -17.363 -6.974 1.00 96.88 290 ALA A CA 1
ATOM 2161 C C . ALA A 1 290 ? 23.770 -16.908 -7.198 1.00 96.88 290 ALA A C 1
ATOM 2163 O O . ALA A 1 290 ? 24.132 -16.485 -8.294 1.00 96.88 290 ALA A O 1
ATOM 2164 N N . ALA A 1 291 ? 24.635 -17.030 -6.184 1.00 96.06 291 ALA A N 1
ATOM 2165 C CA . ALA A 1 291 ? 26.042 -16.657 -6.311 1.00 96.06 291 ALA A CA 1
ATOM 2166 C C . ALA A 1 291 ? 26.789 -17.520 -7.338 1.00 96.06 291 ALA A C 1
ATOM 2168 O O . ALA A 1 291 ? 27.621 -16.986 -8.069 1.00 96.06 291 ALA A O 1
ATOM 2169 N N . ASN A 1 292 ? 26.482 -18.816 -7.437 1.00 95.88 292 ASN A N 1
ATOM 2170 C CA . ASN A 1 292 ? 27.079 -19.699 -8.441 1.00 95.88 292 ASN A CA 1
ATOM 2171 C C . ASN A 1 292 ? 26.693 -19.270 -9.866 1.00 95.88 292 ASN A C 1
ATOM 2173 O O . ASN A 1 292 ? 27.568 -19.138 -10.722 1.00 95.88 292 ASN A O 1
ATOM 2177 N N . HIS A 1 293 ? 25.416 -18.968 -10.107 1.00 97.69 293 HIS A N 1
ATOM 2178 C CA . HIS A 1 293 ? 24.943 -18.500 -11.410 1.00 97.69 293 HIS A CA 1
ATOM 2179 C C . HIS A 1 293 ? 25.499 -17.106 -11.769 1.00 97.69 293 HIS A C 1
ATOM 2181 O O . HIS A 1 293 ? 25.971 -16.877 -12.887 1.00 97.69 293 HIS A O 1
ATOM 2187 N N . VAL A 1 294 ? 25.565 -16.167 -10.817 1.00 97.50 294 VAL A N 1
ATOM 2188 C CA . VAL A 1 294 ? 26.242 -14.877 -11.060 1.00 97.50 294 VAL A CA 1
ATOM 2189 C C . VAL A 1 294 ? 27.731 -15.085 -11.355 1.00 97.50 294 VAL A C 1
ATOM 2191 O O . VAL A 1 294 ? 28.276 -14.430 -12.242 1.00 97.50 294 VAL A O 1
ATOM 2194 N N . GLN A 1 295 ? 28.395 -16.019 -10.670 1.00 96.38 295 GLN A N 1
ATOM 2195 C CA . GLN A 1 295 ? 29.797 -16.343 -10.935 1.00 96.38 295 GLN A CA 1
ATOM 2196 C C . GLN A 1 295 ? 29.997 -16.936 -12.335 1.00 96.38 295 GLN A C 1
ATOM 2198 O O . GLN A 1 295 ? 30.943 -16.548 -13.014 1.00 96.38 295 GLN A O 1
ATOM 2203 N N . ALA A 1 296 ? 29.103 -17.813 -12.798 1.00 96.50 296 ALA A N 1
ATOM 2204 C CA . ALA A 1 296 ? 29.136 -18.339 -14.163 1.00 96.50 296 ALA A CA 1
ATOM 2205 C C . ALA A 1 296 ? 29.056 -17.210 -15.206 1.00 96.50 296 ALA A C 1
ATOM 2207 O O . ALA A 1 296 ? 29.829 -17.197 -16.162 1.00 96.50 296 ALA A O 1
ATOM 2208 N N . THR A 1 297 ? 28.210 -16.204 -14.960 1.00 96.25 297 THR A N 1
ATOM 2209 C CA . THR A 1 297 ? 28.132 -14.997 -15.800 1.00 96.25 297 THR A CA 1
ATOM 2210 C C . THR A 1 297 ? 29.457 -14.229 -15.813 1.00 96.25 297 THR A C 1
ATOM 2212 O O . THR A 1 297 ? 29.955 -13.870 -16.877 1.00 96.25 297 THR A O 1
ATOM 2215 N N . LEU A 1 298 ? 30.062 -14.013 -14.640 1.00 95.69 298 LEU A N 1
ATOM 2216 C CA . LEU A 1 298 ? 31.324 -13.278 -14.496 1.00 95.69 298 LEU A CA 1
ATOM 2217 C C . LEU A 1 298 ? 32.553 -14.039 -15.018 1.00 95.69 298 LEU A C 1
ATOM 2219 O O . LEU A 1 298 ? 33.576 -13.417 -15.287 1.00 95.69 298 LEU A O 1
ATOM 2223 N N . ASN A 1 299 ? 32.475 -15.361 -15.178 1.00 95.50 299 ASN A N 1
ATOM 2224 C CA . ASN A 1 299 ? 33.537 -16.141 -15.815 1.00 95.50 299 ASN A CA 1
ATOM 2225 C C . ASN A 1 299 ? 33.594 -15.886 -17.331 1.00 95.50 299 ASN A C 1
ATOM 2227 O O . ASN A 1 299 ? 34.677 -15.916 -17.909 1.00 95.50 299 ASN A O 1
ATOM 2231 N N . VAL A 1 300 ? 32.441 -15.631 -17.961 1.00 94.88 300 VAL A N 1
ATOM 2232 C CA . VAL A 1 300 ? 32.333 -15.320 -19.397 1.00 94.88 300 VAL A CA 1
ATOM 2233 C C . VAL A 1 300 ? 32.529 -13.828 -19.658 1.00 94.88 300 VAL A C 1
ATOM 2235 O O . VAL A 1 300 ? 33.259 -13.451 -20.571 1.00 94.88 300 VAL A O 1
ATOM 2238 N N . ASP A 1 301 ? 31.904 -12.978 -18.842 1.00 91.94 301 ASP A N 1
ATOM 2239 C CA . ASP A 1 301 ? 32.013 -11.520 -18.916 1.00 91.94 301 ASP A CA 1
ATOM 2240 C C . ASP A 1 301 ? 32.451 -10.940 -17.557 1.00 91.94 301 ASP A C 1
ATOM 2242 O O . ASP A 1 301 ? 31.614 -10.512 -16.750 1.00 91.94 301 ASP A O 1
ATOM 2246 N N . PRO A 1 302 ? 33.771 -10.891 -17.281 1.00 93.38 302 PRO A N 1
ATOM 2247 C CA . PRO A 1 302 ? 34.301 -10.378 -16.016 1.00 93.38 302 PRO A CA 1
ATOM 2248 C C . PRO A 1 302 ? 33.989 -8.902 -15.739 1.00 93.38 302 PRO A C 1
ATOM 2250 O O . PRO A 1 302 ? 34.116 -8.460 -14.596 1.00 93.38 302 PRO A O 1
ATOM 2253 N N . ASN A 1 303 ? 33.598 -8.136 -16.763 1.00 91.50 303 ASN A N 1
ATOM 2254 C CA . ASN A 1 303 ? 33.285 -6.710 -16.664 1.00 91.50 303 ASN A CA 1
ATOM 2255 C C . ASN A 1 303 ? 31.775 -6.435 -16.660 1.00 91.50 303 ASN A C 1
ATOM 2257 O O . ASN A 1 303 ? 31.353 -5.281 -16.758 1.00 91.50 303 ASN A O 1
ATOM 2261 N N . ASN A 1 304 ? 30.945 -7.465 -16.484 1.00 93.25 304 ASN A N 1
ATOM 2262 C CA . ASN A 1 304 ? 29.503 -7.305 -16.411 1.00 93.25 304 ASN A CA 1
ATOM 2263 C C . ASN A 1 304 ? 29.083 -6.524 -15.151 1.00 93.25 304 ASN A C 1
ATOM 2265 O O . ASN A 1 304 ? 28.922 -7.097 -14.069 1.00 93.25 304 ASN A O 1
ATOM 2269 N N . LEU A 1 305 ? 28.872 -5.211 -15.288 1.00 93.44 305 LEU A N 1
ATOM 2270 C CA . LEU A 1 305 ? 28.574 -4.317 -14.160 1.00 93.44 305 LEU A CA 1
ATOM 2271 C C . LEU A 1 305 ? 27.371 -4.789 -13.332 1.00 93.44 305 LEU A C 1
ATOM 2273 O O . LEU A 1 305 ? 27.443 -4.829 -12.106 1.00 93.44 305 LEU A O 1
ATOM 2277 N N . ARG A 1 306 ? 26.285 -5.218 -13.992 1.00 91.75 306 ARG A N 1
ATOM 2278 C CA . ARG A 1 306 ? 25.065 -5.693 -13.314 1.00 91.75 306 ARG A CA 1
ATOM 2279 C C . ARG A 1 306 ? 25.327 -6.929 -12.463 1.00 91.75 306 ARG A C 1
ATOM 2281 O O . ARG A 1 306 ? 24.837 -7.008 -11.338 1.00 91.75 306 ARG A O 1
ATOM 2288 N N . SER A 1 307 ? 26.098 -7.875 -12.989 1.00 95.75 307 SER A N 1
ATOM 2289 C CA . SER A 1 307 ? 26.448 -9.109 -12.284 1.00 95.75 307 SER A CA 1
ATOM 2290 C C . SER A 1 307 ? 27.437 -8.846 -11.151 1.00 95.75 307 SER A C 1
ATOM 2292 O O . SER A 1 307 ? 27.290 -9.428 -10.083 1.00 95.75 307 SER A O 1
ATOM 2294 N N . MET A 1 308 ? 28.385 -7.917 -11.315 1.00 97.12 308 MET A N 1
ATOM 2295 C CA . MET A 1 308 ? 29.271 -7.499 -10.223 1.00 97.12 308 MET A CA 1
ATOM 2296 C C . MET A 1 308 ? 28.496 -6.831 -9.081 1.00 97.12 308 MET A C 1
ATOM 2298 O O . MET A 1 308 ? 28.701 -7.183 -7.921 1.00 97.12 308 MET A O 1
ATOM 2302 N N . THR A 1 309 ? 27.561 -5.928 -9.386 1.00 96.31 309 THR A N 1
ATOM 2303 C CA . THR A 1 309 ? 26.694 -5.305 -8.373 1.00 96.31 309 THR A CA 1
ATOM 2304 C C . THR A 1 309 ? 25.815 -6.342 -7.669 1.00 96.31 309 THR A C 1
ATOM 2306 O O . THR A 1 309 ? 25.679 -6.309 -6.445 1.00 96.31 309 THR A O 1
ATOM 2309 N N . LEU A 1 310 ? 25.255 -7.301 -8.416 1.00 96.56 310 LEU A N 1
ATOM 2310 C CA . LEU A 1 310 ? 24.463 -8.391 -7.843 1.00 96.56 310 LEU A CA 1
ATOM 2311 C C . LEU A 1 310 ? 25.313 -9.315 -6.960 1.00 96.56 310 LEU A C 1
ATOM 2313 O O . LEU A 1 310 ? 24.885 -9.674 -5.866 1.00 96.56 310 LEU A O 1
ATOM 2317 N N . MET A 1 311 ? 26.535 -9.644 -7.387 1.00 97.62 311 MET A N 1
ATOM 2318 C CA . MET A 1 311 ? 27.495 -10.410 -6.591 1.00 97.62 311 MET A CA 1
ATOM 2319 C C . MET A 1 311 ? 27.848 -9.670 -5.298 1.00 97.62 311 MET A C 1
ATOM 2321 O O . MET A 1 311 ? 27.839 -10.277 -4.232 1.00 97.62 311 MET A O 1
ATOM 2325 N N . ALA A 1 312 ? 28.102 -8.359 -5.359 1.00 96.56 312 ALA A N 1
ATOM 2326 C CA . ALA A 1 312 ? 28.359 -7.550 -4.171 1.00 96.56 312 ALA A CA 1
ATOM 2327 C C . ALA A 1 312 ? 27.199 -7.628 -3.167 1.00 96.56 312 ALA A C 1
ATOM 2329 O O . ALA A 1 312 ? 27.422 -7.894 -1.986 1.00 96.56 312 ALA A O 1
ATOM 2330 N N . TRP A 1 313 ? 25.959 -7.465 -3.639 1.00 96.06 313 TRP A N 1
ATOM 2331 C CA . TRP A 1 313 ? 24.773 -7.621 -2.797 1.00 96.06 313 TRP A CA 1
ATOM 2332 C C . TRP A 1 313 ? 24.674 -9.031 -2.197 1.00 96.06 313 TRP A C 1
ATOM 2334 O O . TRP A 1 313 ? 24.483 -9.157 -0.988 1.00 96.06 313 TRP A O 1
ATOM 2344 N N . LEU A 1 314 ? 24.885 -10.079 -3.005 1.00 96.12 314 LEU A N 1
ATOM 2345 C CA . LEU A 1 314 ? 24.882 -11.475 -2.554 1.00 96.12 314 LEU A CA 1
ATOM 2346 C C . LEU A 1 314 ? 25.914 -11.721 -1.446 1.00 96.12 314 LEU A C 1
ATOM 2348 O O . LEU A 1 314 ? 25.599 -12.354 -0.442 1.00 96.12 314 LEU A O 1
ATOM 2352 N N . ARG A 1 315 ? 27.129 -11.177 -1.575 1.00 95.69 315 ARG A N 1
ATOM 2353 C CA . ARG A 1 315 ? 28.160 -11.283 -0.531 1.00 95.69 315 ARG A CA 1
ATOM 2354 C C . ARG A 1 315 ? 27.752 -10.587 0.763 1.00 95.69 315 ARG A C 1
ATOM 2356 O O . ARG A 1 315 ? 27.981 -11.147 1.832 1.00 95.69 315 ARG A O 1
ATOM 2363 N N . ILE A 1 316 ? 27.108 -9.424 0.680 1.00 92.19 316 ILE A N 1
ATOM 2364 C CA . ILE A 1 316 ? 26.597 -8.710 1.859 1.00 92.19 316 ILE A CA 1
ATOM 2365 C C . ILE A 1 316 ? 25.531 -9.548 2.577 1.00 92.19 316 ILE A C 1
ATOM 2367 O O . ILE A 1 316 ? 25.658 -9.777 3.779 1.00 92.19 316 ILE A O 1
ATOM 2371 N N . VAL A 1 317 ? 24.518 -10.059 1.865 1.00 89.94 317 VAL A N 1
ATOM 2372 C CA . VAL A 1 317 ? 23.433 -10.844 2.494 1.00 89.94 317 VAL A CA 1
ATOM 2373 C C . VAL A 1 317 ? 23.892 -12.212 3.003 1.00 89.94 317 VAL A C 1
ATOM 2375 O O . VAL A 1 317 ? 23.325 -12.729 3.959 1.00 89.94 317 VAL A O 1
ATOM 2378 N N . GLN A 1 318 ? 24.961 -12.770 2.430 1.00 89.06 318 GLN A N 1
ATOM 2379 C CA . GLN A 1 318 ? 25.638 -13.972 2.930 1.00 89.06 318 GLN A CA 1
ATOM 2380 C C . GLN A 1 318 ? 26.503 -13.713 4.181 1.00 89.06 318 GLN A C 1
ATOM 2382 O O . GLN A 1 318 ? 27.184 -14.626 4.645 1.00 89.06 318 GLN A O 1
ATOM 2387 N N . GLY A 1 319 ? 26.538 -12.484 4.711 1.00 86.75 319 GLY A N 1
ATOM 2388 C CA . GLY A 1 319 ? 27.363 -12.131 5.870 1.00 86.75 319 GLY A CA 1
ATOM 2389 C C . GLY A 1 319 ? 28.858 -12.022 5.555 1.00 86.75 319 GLY A C 1
ATOM 2390 O O . GLY A 1 319 ? 29.685 -12.130 6.456 1.00 86.75 319 GLY A O 1
ATOM 2391 N N . ARG A 1 320 ? 29.225 -11.806 4.284 1.00 90.81 320 ARG A N 1
ATOM 2392 C CA . ARG A 1 320 ? 30.610 -11.652 3.804 1.00 90.81 320 ARG A CA 1
ATOM 2393 C C . ARG A 1 320 ? 30.852 -10.260 3.191 1.00 90.81 320 ARG A C 1
ATOM 2395 O O . ARG A 1 320 ? 31.219 -10.172 2.017 1.00 90.81 320 ARG A O 1
ATOM 2402 N N . PRO A 1 321 ? 30.659 -9.166 3.947 1.00 90.19 321 PRO A N 1
ATOM 2403 C CA . PRO A 1 321 ? 30.763 -7.799 3.430 1.00 90.19 321 PRO A CA 1
ATOM 2404 C C . PRO A 1 321 ? 32.133 -7.466 2.816 1.00 90.19 321 PRO A C 1
ATOM 2406 O O . PRO A 1 321 ? 32.190 -6.808 1.779 1.00 90.19 321 PRO A O 1
ATOM 2409 N N . ASP A 1 322 ? 33.230 -7.991 3.369 1.00 90.06 322 ASP A N 1
ATOM 2410 C CA . ASP A 1 322 ? 34.584 -7.741 2.846 1.00 90.06 322 ASP A CA 1
ATOM 2411 C C . ASP A 1 322 ? 34.770 -8.287 1.423 1.00 90.06 322 ASP A C 1
ATOM 2413 O O . ASP A 1 322 ? 35.471 -7.701 0.597 1.00 90.06 322 ASP A O 1
ATOM 2417 N N . ALA A 1 323 ? 34.077 -9.382 1.094 1.00 93.75 323 ALA A N 1
ATOM 2418 C CA . ALA A 1 323 ? 34.097 -9.966 -0.242 1.00 93.75 323 ALA A CA 1
ATOM 2419 C C . ALA A 1 323 ? 33.275 -9.157 -1.264 1.00 93.75 323 ALA A C 1
ATOM 2421 O O . ALA A 1 323 ? 33.409 -9.395 -2.463 1.00 93.75 323 ALA A O 1
ATOM 2422 N N . ALA A 1 324 ? 32.433 -8.215 -0.822 1.00 94.94 324 ALA A N 1
ATOM 2423 C CA . ALA A 1 324 ? 31.652 -7.342 -1.700 1.00 94.94 324 ALA A CA 1
ATOM 2424 C C . ALA A 1 324 ? 32.467 -6.144 -2.216 1.00 94.94 324 ALA A C 1
ATOM 2426 O O . ALA A 1 324 ? 32.278 -5.708 -3.354 1.00 94.94 324 ALA A O 1
ATOM 2427 N N . GLN A 1 325 ? 33.401 -5.643 -1.400 1.00 92.75 325 GLN A N 1
ATOM 2428 C CA . GLN A 1 325 ? 34.199 -4.449 -1.680 1.00 92.75 325 GLN A CA 1
ATOM 2429 C C . GLN A 1 325 ? 34.899 -4.448 -3.056 1.00 92.75 325 GLN A C 1
ATOM 2431 O O . GLN A 1 325 ? 34.756 -3.457 -3.772 1.00 92.75 325 GLN A O 1
ATOM 2436 N N . PRO A 1 326 ? 35.616 -5.506 -3.497 1.00 94.50 326 PRO A N 1
ATOM 2437 C CA . PRO A 1 326 ? 36.312 -5.471 -4.787 1.00 94.50 326 PRO A CA 1
ATOM 2438 C C . PRO A 1 326 ? 35.357 -5.340 -5.982 1.00 94.50 326 PRO A C 1
ATOM 2440 O O . PRO A 1 326 ? 35.707 -4.694 -6.971 1.00 94.50 326 PRO A O 1
ATOM 2443 N N . PHE A 1 327 ? 34.148 -5.903 -5.891 1.00 96.25 327 PHE A N 1
ATOM 2444 C CA . PHE A 1 327 ? 33.132 -5.766 -6.935 1.00 96.25 327 PHE A CA 1
ATOM 2445 C C . PHE A 1 327 ? 32.602 -4.332 -7.000 1.00 96.25 327 PHE A C 1
ATOM 2447 O O . PHE A 1 327 ? 32.584 -3.742 -8.078 1.00 96.25 327 PHE A O 1
ATOM 2454 N N . LEU A 1 328 ? 32.244 -3.743 -5.854 1.00 96.31 328 LEU A N 1
ATOM 2455 C CA . LEU A 1 328 ? 31.756 -2.361 -5.787 1.00 96.31 328 LEU A CA 1
ATOM 2456 C C . LEU A 1 328 ? 32.811 -1.360 -6.264 1.00 96.31 328 LEU A C 1
ATOM 2458 O O . LEU A 1 328 ? 32.490 -0.470 -7.049 1.00 96.31 328 LEU A O 1
ATOM 2462 N N . THR A 1 329 ? 34.076 -1.547 -5.875 1.00 94.88 329 THR A N 1
ATOM 2463 C CA . THR A 1 329 ? 35.191 -0.712 -6.341 1.00 94.88 329 THR A CA 1
ATOM 2464 C C . THR A 1 329 ? 35.319 -0.749 -7.865 1.00 94.88 329 THR A C 1
ATOM 2466 O O . THR A 1 329 ? 35.460 0.299 -8.492 1.00 94.88 329 THR A O 1
ATOM 2469 N N . ARG A 1 330 ? 35.240 -1.935 -8.487 1.00 95.44 330 ARG A N 1
ATOM 2470 C CA . ARG A 1 330 ? 35.314 -2.065 -9.953 1.00 95.44 330 ARG A CA 1
ATOM 2471 C C . ARG A 1 330 ? 34.112 -1.442 -10.652 1.00 95.44 330 ARG A C 1
ATOM 2473 O O . ARG A 1 330 ? 34.301 -0.750 -11.650 1.00 95.44 330 ARG A O 1
ATOM 2480 N N . VAL A 1 331 ? 32.901 -1.655 -10.130 1.00 96.81 331 VAL A N 1
ATOM 2481 C CA . VAL A 1 331 ? 31.687 -1.065 -10.709 1.00 96.81 331 VAL A CA 1
ATOM 2482 C C . VAL A 1 331 ? 31.753 0.455 -10.644 1.00 96.81 331 VAL A C 1
ATOM 2484 O O . VAL A 1 331 ? 31.576 1.096 -11.670 1.00 96.81 331 VAL A O 1
ATOM 2487 N N . LEU A 1 332 ? 32.086 1.038 -9.491 1.00 94.69 332 LEU A N 1
ATOM 2488 C CA . LEU A 1 332 ? 32.158 2.494 -9.326 1.00 94.69 332 LEU A CA 1
ATOM 2489 C C . LEU A 1 332 ? 33.344 3.135 -10.065 1.00 94.69 332 LEU A C 1
ATOM 2491 O O . LEU A 1 332 ? 33.308 4.332 -10.338 1.00 94.69 332 LEU A O 1
ATOM 2495 N N . ALA A 1 333 ? 34.378 2.370 -10.422 1.00 93.88 333 ALA A N 1
ATOM 2496 C CA . ALA A 1 333 ? 35.439 2.852 -11.306 1.00 93.88 333 ALA A CA 1
ATOM 2497 C C . ALA A 1 333 ? 34.973 2.978 -12.769 1.00 93.88 333 ALA A C 1
ATOM 2499 O O . ALA A 1 333 ? 35.393 3.900 -13.462 1.00 93.88 333 ALA A O 1
ATOM 2500 N N . GLN A 1 334 ? 34.107 2.071 -13.236 1.00 92.62 334 GLN A N 1
ATOM 2501 C CA . GLN A 1 334 ? 33.601 2.052 -14.618 1.00 92.62 334 GLN A CA 1
ATOM 2502 C C . GLN A 1 334 ? 32.314 2.872 -14.794 1.00 92.62 334 GLN A C 1
ATOM 2504 O O . GLN A 1 334 ? 32.130 3.543 -15.805 1.00 92.62 334 GLN A O 1
ATOM 2509 N N . ALA A 1 335 ? 31.435 2.829 -13.796 1.00 92.19 335 ALA A N 1
ATOM 2510 C CA . ALA A 1 335 ? 30.180 3.559 -13.715 1.00 92.19 335 ALA A CA 1
ATOM 2511 C C . ALA A 1 335 ? 30.092 4.263 -12.347 1.00 92.19 335 ALA A C 1
ATOM 2513 O O . ALA A 1 335 ? 29.426 3.771 -11.431 1.00 92.19 335 ALA A O 1
ATOM 2514 N N . PRO A 1 336 ? 30.752 5.429 -12.193 1.00 91.31 336 PRO A N 1
ATOM 2515 C CA . PRO A 1 336 ? 30.782 6.185 -10.936 1.00 91.31 336 PRO A CA 1
ATOM 2516 C C . PRO A 1 336 ? 29.409 6.602 -10.407 1.00 91.31 336 PRO A C 1
ATOM 2518 O O . PRO A 1 336 ? 29.290 6.952 -9.233 1.00 91.31 336 PRO A O 1
ATOM 2521 N N . ASP A 1 337 ? 28.400 6.581 -11.275 1.00 86.69 337 ASP A N 1
ATOM 2522 C CA . ASP A 1 337 ? 27.026 6.978 -10.994 1.00 86.69 337 ASP A CA 1
ATOM 2523 C C . ASP A 1 337 ? 26.065 5.775 -11.013 1.00 86.69 337 ASP A C 1
ATOM 2525 O O . ASP A 1 337 ? 24.856 5.946 -11.107 1.00 86.69 337 ASP A O 1
ATOM 2529 N N . ASP A 1 338 ? 26.552 4.532 -10.927 1.00 90.62 338 ASP A N 1
ATOM 2530 C CA . ASP A 1 338 ? 25.662 3.378 -10.764 1.00 90.62 338 ASP A CA 1
ATOM 2531 C C . ASP A 1 338 ? 24.965 3.427 -9.392 1.00 90.62 338 ASP A C 1
ATOM 2533 O O . ASP A 1 338 ? 25.574 3.219 -8.340 1.00 90.62 338 ASP A O 1
ATOM 2537 N N . MET A 1 339 ? 23.658 3.704 -9.391 1.00 90.19 339 MET A N 1
ATOM 2538 C CA . MET A 1 339 ? 22.885 3.897 -8.158 1.00 90.19 339 MET A CA 1
ATOM 2539 C C . MET A 1 339 ? 22.842 2.676 -7.247 1.00 90.19 339 MET A C 1
ATOM 2541 O O . MET A 1 339 ? 22.745 2.825 -6.025 1.00 90.19 339 MET A O 1
ATOM 2545 N N . ALA A 1 340 ? 22.852 1.475 -7.822 1.00 90.44 340 ALA A N 1
ATOM 2546 C CA . ALA A 1 340 ? 22.806 0.258 -7.033 1.00 90.44 340 ALA A CA 1
ATOM 2547 C C . ALA A 1 340 ? 24.146 0.064 -6.312 1.00 90.44 340 ALA A C 1
ATOM 2549 O O . ALA A 1 340 ? 24.155 -0.138 -5.097 1.00 90.44 340 ALA A O 1
ATOM 2550 N N . ALA A 1 341 ? 25.267 0.241 -7.012 1.00 94.75 341 ALA A N 1
ATOM 2551 C CA . ALA A 1 341 ? 26.597 0.178 -6.418 1.00 94.75 341 ALA A CA 1
ATOM 2552 C C . ALA A 1 341 ? 26.838 1.295 -5.390 1.00 94.75 341 ALA A C 1
ATOM 2554 O O . ALA A 1 341 ? 27.336 1.015 -4.300 1.00 94.75 341 ALA A O 1
ATOM 2555 N N . LEU A 1 342 ? 26.422 2.536 -5.679 1.00 94.75 342 LEU A N 1
ATOM 2556 C CA . LEU A 1 342 ? 26.536 3.667 -4.748 1.00 94.75 342 LEU A CA 1
ATOM 2557 C C . LEU A 1 342 ? 25.821 3.390 -3.420 1.00 94.75 342 LEU A C 1
ATOM 2559 O O . LEU A 1 342 ? 26.386 3.624 -2.352 1.00 94.75 342 LEU A O 1
ATOM 2563 N N . ARG A 1 343 ? 24.594 2.855 -3.470 1.00 91.44 343 ARG A N 1
ATOM 2564 C CA . ARG A 1 343 ? 23.824 2.504 -2.266 1.00 91.44 343 ARG A CA 1
ATOM 2565 C C . ARG A 1 343 ? 24.451 1.361 -1.482 1.00 91.44 343 ARG A C 1
ATOM 2567 O O . ARG A 1 343 ? 24.494 1.436 -0.257 1.00 91.44 343 ARG A O 1
ATOM 2574 N N . LEU A 1 344 ? 24.929 0.323 -2.168 1.00 94.44 344 LEU A N 1
ATOM 2575 C CA . LEU A 1 344 ? 25.578 -0.814 -1.514 1.00 94.44 344 LEU A CA 1
ATOM 2576 C C . LEU A 1 344 ? 26.882 -0.394 -0.836 1.00 94.44 344 LEU A C 1
ATOM 2578 O O . LEU A 1 344 ? 27.101 -0.758 0.315 1.00 94.44 344 LEU A O 1
ATOM 2582 N N . GLN A 1 345 ? 27.701 0.425 -1.500 1.00 96.19 345 GLN A N 1
ATOM 2583 C CA . GLN A 1 345 ? 28.947 0.938 -0.931 1.00 96.19 345 GLN A CA 1
ATOM 2584 C C . GLN A 1 345 ? 28.690 1.866 0.259 1.00 96.19 345 GLN A C 1
ATOM 2586 O O . GLN A 1 345 ? 29.311 1.707 1.308 1.00 96.19 345 GLN A O 1
ATOM 2591 N N . ALA A 1 346 ? 27.752 2.809 0.123 1.00 93.06 346 ALA A N 1
ATOM 2592 C CA . ALA A 1 346 ? 27.382 3.703 1.214 1.00 93.06 346 ALA A CA 1
ATOM 2593 C C . ALA A 1 346 ? 26.828 2.923 2.416 1.00 93.06 346 ALA A C 1
ATOM 2595 O O . ALA A 1 346 ? 27.235 3.174 3.545 1.00 93.06 346 ALA A O 1
ATOM 2596 N N . GLY A 1 347 ? 25.948 1.943 2.184 1.00 90.38 347 GLY A N 1
ATOM 2597 C CA . GLY A 1 347 ? 25.405 1.084 3.238 1.00 90.38 347 GLY A CA 1
ATOM 2598 C C . GLY A 1 347 ? 26.475 0.240 3.935 1.00 90.38 347 GLY A C 1
ATOM 2599 O O . GLY A 1 347 ? 26.467 0.138 5.161 1.00 90.38 347 GLY A O 1
ATOM 2600 N N . LEU A 1 348 ? 27.425 -0.311 3.173 1.00 92.19 348 LEU A N 1
ATOM 2601 C CA . LEU A 1 348 ? 28.559 -1.065 3.705 1.00 92.19 348 LEU A CA 1
ATOM 2602 C C . LEU A 1 348 ? 29.425 -0.197 4.630 1.00 92.19 348 LEU A C 1
ATOM 2604 O O . LEU A 1 348 ? 29.688 -0.583 5.767 1.00 92.19 348 LEU A O 1
ATOM 2608 N N . TRP A 1 349 ? 29.787 1.009 4.191 1.00 92.62 349 TRP A N 1
ATOM 2609 C CA . TRP A 1 349 ? 30.542 1.952 5.017 1.00 92.62 349 TRP A CA 1
ATOM 2610 C C . TRP A 1 349 ? 29.762 2.437 6.238 1.00 92.62 349 TRP A C 1
ATOM 2612 O O . TRP A 1 349 ? 30.334 2.548 7.320 1.00 92.62 349 TRP A O 1
ATOM 2622 N N . MET A 1 350 ? 28.450 2.659 6.123 1.00 87.62 350 MET A N 1
ATOM 2623 C CA . MET A 1 350 ? 27.611 2.975 7.284 1.00 87.62 350 MET A CA 1
ATOM 2624 C C . MET A 1 350 ? 27.635 1.847 8.326 1.00 87.62 350 MET A C 1
ATOM 2626 O O . MET A 1 350 ? 27.767 2.127 9.517 1.00 87.62 350 MET A O 1
ATOM 2630 N N . ALA A 1 351 ? 27.578 0.581 7.899 1.00 84.88 351 ALA A N 1
ATOM 2631 C CA . ALA A 1 351 ? 27.678 -0.574 8.795 1.00 84.88 351 ALA A CA 1
ATOM 2632 C C . ALA A 1 351 ? 29.069 -0.718 9.443 1.00 84.88 351 ALA A C 1
ATOM 2634 O O . ALA A 1 351 ? 29.180 -1.202 10.566 1.00 84.88 351 ALA A O 1
ATOM 2635 N N . GLN A 1 352 ? 30.122 -0.260 8.764 1.00 87.38 352 GLN A N 1
ATOM 2636 C CA . GLN A 1 352 ? 31.509 -0.258 9.248 1.00 87.38 352 GLN A CA 1
ATOM 2637 C C . GLN A 1 352 ? 31.863 0.983 10.088 1.00 87.38 352 GLN A C 1
ATOM 2639 O O . GLN A 1 352 ? 33.032 1.204 10.398 1.00 87.38 352 GLN A O 1
ATOM 2644 N N . ASN A 1 353 ? 30.874 1.807 10.458 1.00 83.62 353 ASN A N 1
ATOM 2645 C CA . ASN A 1 353 ? 31.069 3.076 11.168 1.00 83.62 353 ASN A CA 1
ATOM 2646 C C . ASN A 1 353 ? 31.949 4.092 10.400 1.00 83.62 353 ASN A C 1
ATOM 2648 O O . ASN A 1 353 ? 32.586 4.963 10.987 1.00 83.62 353 ASN A O 1
ATOM 2652 N N . GLN A 1 354 ? 31.964 3.994 9.069 1.00 87.19 354 GLN A N 1
ATOM 2653 C CA . GLN A 1 354 ? 32.672 4.864 8.124 1.00 87.19 354 GLN A CA 1
ATOM 2654 C C . GLN A 1 354 ? 31.699 5.823 7.417 1.00 87.19 354 GLN A C 1
ATOM 2656 O O . GLN A 1 354 ? 31.794 6.078 6.215 1.00 87.19 354 GLN A O 1
ATOM 2661 N N . GLY A 1 355 ? 30.719 6.359 8.147 1.00 85.44 355 GLY A N 1
ATOM 2662 C CA . GLY A 1 355 ? 29.630 7.120 7.532 1.00 85.44 355 GLY A CA 1
ATOM 2663 C C . GLY A 1 355 ? 30.077 8.398 6.806 1.00 85.44 355 GLY A C 1
ATOM 2664 O O . GLY A 1 355 ? 29.472 8.766 5.802 1.00 85.44 355 GLY A O 1
ATOM 2665 N N . GLU A 1 356 ? 31.183 9.026 7.218 1.00 84.19 356 GLU A N 1
ATOM 2666 C CA . GLU A 1 356 ? 31.760 10.181 6.508 1.00 84.19 356 GLU A CA 1
ATOM 2667 C C . GLU A 1 356 ? 32.189 9.830 5.072 1.00 84.19 356 GLU A C 1
ATOM 2669 O O . GLU A 1 356 ? 31.941 10.592 4.136 1.00 84.19 356 GLU A O 1
ATOM 2674 N N . GLN A 1 357 ? 32.739 8.629 4.860 1.00 89.00 357 GLN A N 1
ATOM 2675 C CA . GLN A 1 357 ? 33.086 8.145 3.520 1.00 89.00 357 GLN A CA 1
ATOM 2676 C C . GLN A 1 357 ? 31.825 7.904 2.677 1.00 89.00 357 GLN A C 1
ATOM 2678 O O . GLN A 1 357 ? 31.787 8.270 1.499 1.00 89.00 357 GLN A O 1
ATOM 2683 N N . ALA A 1 358 ? 30.766 7.355 3.287 1.00 89.69 358 ALA A N 1
ATOM 2684 C CA . ALA A 1 358 ? 29.467 7.160 2.638 1.00 89.69 358 ALA A CA 1
ATOM 2685 C C . ALA A 1 358 ? 28.845 8.487 2.193 1.00 89.69 358 ALA A C 1
ATOM 2687 O O . ALA A 1 358 ? 28.395 8.607 1.049 1.00 89.69 358 ALA A O 1
ATOM 2688 N N . ARG A 1 359 ? 28.878 9.502 3.063 1.00 87.12 359 ARG A N 1
ATOM 2689 C CA . ARG A 1 359 ? 28.433 10.860 2.743 1.00 87.12 359 ARG A CA 1
ATOM 2690 C C . ARG A 1 359 ? 29.215 11.419 1.561 1.00 87.12 359 ARG A C 1
ATOM 2692 O O . ARG A 1 359 ? 28.609 11.885 0.600 1.00 87.12 359 ARG A O 1
ATOM 2699 N N . ASP A 1 360 ? 30.542 11.366 1.614 1.00 85.81 360 ASP A N 1
ATOM 2700 C CA . ASP A 1 360 ? 31.399 11.978 0.599 1.00 85.81 360 ASP A CA 1
ATOM 2701 C C . ASP A 1 360 ? 31.253 11.316 -0.775 1.00 85.81 360 ASP A C 1
ATOM 2703 O O . ASP A 1 360 ? 31.265 12.009 -1.795 1.00 85.81 360 ASP A O 1
ATOM 2707 N N . LEU A 1 361 ? 31.075 9.993 -0.821 1.00 90.69 361 LEU A N 1
ATOM 2708 C CA . LEU A 1 361 ? 30.789 9.261 -2.057 1.00 90.69 361 LEU A CA 1
ATOM 2709 C C . LEU A 1 361 ? 29.473 9.712 -2.687 1.00 90.69 361 LEU A C 1
ATOM 2711 O O . LEU A 1 361 ? 29.453 10.093 -3.859 1.00 90.69 361 LEU A O 1
ATOM 2715 N N . LEU A 1 362 ? 28.390 9.715 -1.909 1.00 88.94 362 LEU A N 1
ATOM 2716 C CA . LEU A 1 362 ? 27.073 10.110 -2.404 1.00 88.94 362 LEU A CA 1
ATOM 2717 C C . LEU A 1 362 ? 27.024 11.602 -2.759 1.00 88.94 362 LEU A C 1
ATOM 2719 O O . LEU A 1 362 ? 26.417 11.969 -3.761 1.00 88.94 362 LEU A O 1
ATOM 2723 N N . ALA A 1 363 ? 27.716 12.465 -2.011 1.00 83.38 363 ALA A N 1
ATOM 2724 C CA . ALA A 1 363 ? 27.830 13.889 -2.318 1.00 83.38 363 ALA A CA 1
ATOM 2725 C C . ALA A 1 363 ? 28.622 14.147 -3.611 1.00 83.38 363 ALA A C 1
ATOM 2727 O O . ALA A 1 363 ? 28.259 15.026 -4.393 1.00 83.38 363 ALA A O 1
ATOM 2728 N N . LYS A 1 364 ? 29.691 13.379 -3.870 1.00 87.06 364 LYS A N 1
ATOM 2729 C CA . LYS A 1 364 ? 30.426 13.437 -5.146 1.00 87.06 364 LYS A CA 1
ATOM 2730 C C . LYS A 1 364 ? 29.541 13.016 -6.319 1.00 87.06 364 LYS A C 1
ATOM 2732 O O . LYS A 1 364 ? 29.537 13.726 -7.320 1.00 87.06 364 LYS A O 1
ATOM 2737 N N . ALA A 1 365 ? 28.784 11.926 -6.184 1.00 86.75 365 ALA A N 1
ATOM 2738 C CA . ALA A 1 365 ? 27.827 11.497 -7.205 1.00 86.75 365 ALA A CA 1
ATOM 2739 C C . ALA A 1 365 ? 26.734 12.556 -7.434 1.00 86.75 365 ALA A C 1
ATOM 2741 O O . ALA A 1 365 ? 26.436 12.911 -8.572 1.00 86.75 365 ALA A O 1
ATOM 2742 N N . TYR A 1 366 ? 26.213 13.149 -6.355 1.00 83.31 366 TYR A N 1
ATOM 2743 C CA . TYR A 1 366 ? 25.164 14.169 -6.428 1.00 83.31 366 TYR A CA 1
ATOM 2744 C C . 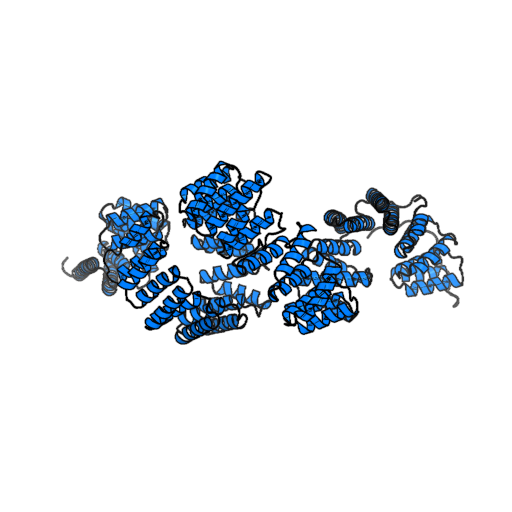TYR A 1 366 ? 25.605 15.411 -7.199 1.00 83.31 366 TYR A C 1
ATOM 2746 O O . TYR A 1 366 ? 24.847 15.950 -7.996 1.00 83.31 366 TYR A O 1
ATOM 2754 N N . ARG A 1 367 ? 26.858 15.846 -7.011 1.00 82.12 367 ARG A N 1
ATOM 2755 C CA . ARG A 1 367 ? 27.419 16.977 -7.765 1.00 82.12 367 ARG A CA 1
ATOM 2756 C C . ARG A 1 367 ? 27.522 16.713 -9.269 1.00 82.12 367 ARG A C 1
ATOM 2758 O O . ARG A 1 367 ? 27.518 17.676 -10.026 1.00 82.12 367 ARG A O 1
ATOM 2765 N N . ARG A 1 368 ? 27.639 15.451 -9.698 1.00 83.06 368 ARG A N 1
ATOM 2766 C CA . ARG A 1 368 ? 27.672 15.087 -11.124 1.00 83.06 368 ARG A CA 1
ATOM 2767 C C . ARG A 1 368 ? 26.268 14.984 -11.716 1.00 83.06 368 ARG A C 1
ATOM 2769 O O . ARG A 1 368 ? 26.033 15.518 -12.793 1.00 83.06 368 ARG A O 1
ATOM 2776 N N . HIS A 1 369 ? 25.348 14.330 -11.004 1.00 79.75 369 HIS A N 1
ATOM 2777 C CA . HIS A 1 369 ? 23.989 14.059 -11.480 1.00 79.75 369 HIS A CA 1
ATOM 2778 C C . HIS A 1 369 ? 22.941 14.316 -10.383 1.00 79.75 369 HIS A C 1
ATOM 2780 O O . HIS A 1 369 ? 22.431 13.367 -9.781 1.00 79.75 369 HIS A O 1
ATOM 2786 N N . PRO A 1 370 ? 22.586 15.587 -10.120 1.00 73.44 370 PRO A N 1
ATOM 2787 C CA . PRO A 1 370 ? 21.631 15.936 -9.064 1.00 73.44 370 PRO A CA 1
ATOM 2788 C C . PRO A 1 370 ? 20.226 15.369 -9.323 1.00 73.44 370 PRO A C 1
ATOM 2790 O O . PRO A 1 370 ? 19.533 14.986 -8.381 1.00 73.44 370 PRO A O 1
ATOM 2793 N N . ASP A 1 371 ? 19.847 15.221 -10.595 1.00 73.88 371 ASP A N 1
ATOM 2794 C CA . ASP A 1 371 ? 18.539 14.702 -11.016 1.00 73.88 371 ASP A CA 1
ATOM 2795 C C . ASP A 1 371 ? 18.452 13.165 -10.997 1.00 73.88 371 ASP A C 1
ATOM 2797 O O . ASP A 1 371 ? 17.436 12.583 -11.383 1.00 73.88 371 ASP A O 1
ATOM 2801 N N . GLN A 1 372 ? 19.511 12.471 -10.563 1.00 75.44 372 GLN A N 1
ATOM 2802 C CA . GLN A 1 372 ? 19.537 11.015 -10.575 1.00 75.44 372 GLN A CA 1
ATOM 2803 C C . GLN A 1 372 ? 18.513 10.420 -9.585 1.00 75.44 372 GLN A C 1
ATOM 2805 O O . GLN A 1 372 ? 18.595 10.668 -8.372 1.00 75.44 372 GLN A O 1
ATOM 2810 N N . PRO A 1 373 ? 17.573 9.569 -10.050 1.00 70.69 373 PRO A N 1
ATOM 2811 C CA . PRO A 1 373 ? 16.510 9.038 -9.208 1.00 70.69 373 PRO A CA 1
ATOM 2812 C C . PRO A 1 373 ? 17.021 8.333 -7.949 1.00 70.69 373 PRO A C 1
ATOM 2814 O O . PRO A 1 373 ? 17.751 7.343 -7.991 1.00 70.69 373 PRO A O 1
ATOM 2817 N N . GLY A 1 374 ? 16.577 8.828 -6.793 1.00 73.69 374 GLY A N 1
ATOM 2818 C CA . GLY A 1 374 ? 16.841 8.215 -5.497 1.00 73.69 374 GLY A CA 1
ATOM 2819 C C . GLY A 1 374 ? 18.255 8.410 -4.937 1.00 73.69 374 GLY A C 1
ATOM 2820 O O . GLY A 1 374 ? 18.517 7.870 -3.857 1.00 73.69 374 GLY A O 1
ATOM 2821 N N . LEU A 1 375 ? 19.125 9.172 -5.614 1.00 81.62 375 LEU A N 1
ATOM 2822 C CA . LEU A 1 375 ? 20.418 9.619 -5.083 1.00 81.62 375 LEU A CA 1
ATOM 2823 C C . LEU A 1 375 ? 20.232 10.633 -3.955 1.00 81.62 375 LEU A C 1
ATOM 2825 O O . LEU A 1 375 ? 20.798 10.479 -2.875 1.00 81.62 375 LEU A O 1
ATOM 2829 N N . HIS A 1 376 ? 19.348 11.603 -4.186 1.00 77.19 376 HIS A N 1
ATOM 2830 C CA . HIS A 1 376 ? 18.951 12.620 -3.217 1.00 77.19 376 HIS A CA 1
ATOM 2831 C C . HIS A 1 376 ? 18.556 12.015 -1.862 1.00 77.19 376 HIS A C 1
ATOM 2833 O O . HIS A 1 376 ? 19.095 12.367 -0.814 1.00 77.19 376 HIS A O 1
ATOM 2839 N N . LYS A 1 377 ? 17.651 11.029 -1.899 1.00 78.12 377 LYS A N 1
ATOM 2840 C CA . LYS A 1 377 ? 17.194 10.301 -0.715 1.00 78.12 377 LYS A CA 1
ATOM 2841 C C . LYS A 1 377 ? 18.336 9.547 -0.030 1.00 78.12 377 LYS A C 1
ATOM 2843 O O . LYS A 1 377 ? 18.493 9.684 1.172 1.00 78.12 377 LYS A O 1
ATOM 2848 N N . ALA A 1 378 ? 19.151 8.802 -0.782 1.00 82.88 378 ALA A N 1
ATOM 2849 C CA . ALA A 1 378 ? 20.258 8.038 -0.203 1.00 82.88 378 ALA A CA 1
ATOM 2850 C C . ALA A 1 378 ? 21.255 8.945 0.540 1.00 82.88 378 ALA A C 1
ATOM 2852 O O . ALA A 1 378 ? 21.680 8.620 1.646 1.00 82.88 378 ALA A O 1
ATOM 2853 N N . LEU A 1 379 ? 21.585 10.104 -0.040 1.00 81.88 379 LEU A N 1
ATOM 2854 C CA . LEU A 1 379 ? 22.443 11.097 0.604 1.00 81.88 379 LEU A CA 1
ATOM 2855 C C . LEU A 1 379 ? 21.772 11.705 1.843 1.00 81.88 379 LEU A C 1
ATOM 2857 O O . LEU A 1 379 ? 22.423 11.862 2.874 1.00 81.88 379 LEU A O 1
ATOM 2861 N N . THR A 1 380 ? 20.471 11.996 1.768 1.00 78.75 380 THR A N 1
ATOM 2862 C CA . THR A 1 380 ? 19.698 12.501 2.913 1.00 78.75 380 THR A CA 1
ATOM 2863 C C . THR A 1 380 ? 19.727 11.517 4.074 1.00 78.75 380 THR A C 1
ATOM 2865 O O . THR A 1 380 ? 20.041 11.918 5.190 1.00 78.75 380 THR A O 1
ATOM 2868 N N . ASP A 1 381 ? 19.448 10.240 3.807 1.00 79.69 381 ASP A N 1
ATOM 2869 C CA . ASP A 1 381 ? 19.378 9.182 4.816 1.00 79.69 381 ASP A CA 1
ATOM 2870 C C . ASP A 1 381 ? 20.729 9.024 5.539 1.00 79.69 381 ASP A C 1
ATOM 2872 O O . ASP A 1 381 ? 20.781 9.051 6.771 1.00 79.69 381 ASP A O 1
ATOM 2876 N N . VAL A 1 382 ? 21.836 8.966 4.785 1.00 83.88 382 VAL A N 1
ATOM 2877 C CA . VAL A 1 382 ? 23.199 8.875 5.342 1.00 83.88 382 VAL A CA 1
ATOM 2878 C C . VAL A 1 382 ? 23.528 10.083 6.221 1.00 83.88 382 VAL A C 1
ATOM 2880 O O . VAL A 1 382 ? 23.983 9.927 7.355 1.00 83.88 382 VAL A O 1
ATOM 2883 N N . VAL A 1 383 ? 23.266 11.298 5.735 1.00 77.12 383 VAL A N 1
ATOM 2884 C CA . VAL A 1 383 ? 23.569 12.536 6.473 1.00 77.12 383 VAL A CA 1
ATOM 2885 C C . VAL A 1 383 ? 22.716 12.655 7.734 1.00 77.12 383 VAL A C 1
ATOM 2887 O O . VAL A 1 383 ? 23.191 13.117 8.775 1.00 77.12 383 VAL A O 1
ATOM 2890 N N . ALA A 1 384 ? 21.452 12.249 7.655 1.00 72.56 384 ALA A N 1
ATOM 2891 C CA . ALA A 1 384 ? 20.538 12.313 8.779 1.00 72.56 384 ALA A CA 1
ATOM 2892 C C . ALA A 1 384 ? 20.953 11.323 9.885 1.00 72.56 384 ALA A C 1
ATOM 2894 O O . ALA A 1 384 ? 20.948 11.694 11.059 1.00 72.56 384 ALA A O 1
ATOM 2895 N N . GLN A 1 385 ? 21.398 10.118 9.512 1.00 74.44 385 GLN A N 1
ATOM 2896 C CA . GLN A 1 385 ? 21.899 9.106 10.444 1.00 74.44 385 GLN A CA 1
ATOM 2897 C C . GLN A 1 385 ? 23.235 9.507 11.093 1.00 74.44 385 GLN A C 1
ATOM 2899 O O . GLN A 1 385 ? 23.404 9.340 12.300 1.00 74.44 385 GLN A O 1
ATOM 2904 N N . LEU A 1 386 ? 24.157 10.118 10.339 1.00 74.81 386 LEU A N 1
ATOM 2905 C CA . LEU A 1 386 ? 25.398 10.678 10.890 1.00 74.81 386 LEU A CA 1
ATOM 2906 C C . LEU A 1 386 ? 25.132 11.736 11.971 1.00 74.81 386 LEU A C 1
ATOM 2908 O O . LEU A 1 386 ? 25.720 11.687 13.050 1.00 74.81 386 LEU A O 1
ATOM 2912 N N . LYS A 1 387 ? 24.202 12.670 11.728 1.00 67.88 387 LYS A N 1
ATOM 2913 C CA . LYS A 1 387 ? 23.869 13.724 12.706 1.00 67.88 387 LYS A CA 1
ATOM 2914 C C . LYS A 1 387 ? 23.250 13.202 13.996 1.00 67.88 387 LYS A C 1
ATOM 2916 O O . LYS A 1 387 ? 23.360 13.871 15.017 1.00 67.88 387 LYS A O 1
ATOM 2921 N N . GLN A 1 388 ? 22.596 12.046 13.965 1.00 65.50 388 GLN A N 1
ATOM 2922 C CA . GLN A 1 388 ? 22.074 11.427 15.179 1.00 65.50 388 GLN A CA 1
ATOM 2923 C C . GLN A 1 388 ? 23.204 10.902 16.082 1.00 65.50 388 GLN A C 1
ATOM 2925 O O . GLN A 1 388 ? 23.075 10.944 17.304 1.00 65.50 388 GLN A O 1
ATOM 2930 N N . ASN A 1 389 ? 24.313 10.451 15.488 1.00 60.84 389 ASN A N 1
ATOM 2931 C CA . ASN A 1 389 ? 25.428 9.826 16.200 1.00 60.84 389 ASN A CA 1
ATOM 2932 C C . ASN A 1 389 ? 26.438 10.839 16.773 1.00 60.84 389 ASN A C 1
ATOM 2934 O O . ASN A 1 389 ? 27.139 10.525 17.734 1.00 60.84 389 ASN A O 1
ATOM 2938 N N . HIS A 1 390 ? 26.497 12.060 16.232 1.00 58.66 390 HIS A N 1
ATOM 2939 C CA . HIS A 1 390 ? 27.407 13.113 16.693 1.00 58.66 390 HIS A CA 1
ATOM 2940 C C . HIS A 1 390 ? 26.667 14.177 17.517 1.00 58.66 390 HIS A C 1
ATOM 2942 O O . HIS A 1 390 ? 26.009 15.062 16.975 1.00 58.66 390 HIS A O 1
ATOM 2948 N N . ALA A 1 391 ? 26.805 14.117 18.847 1.00 45.06 391 ALA A N 1
ATOM 2949 C CA . ALA A 1 391 ? 26.219 15.103 19.762 1.00 45.06 391 ALA A CA 1
ATOM 2950 C C . ALA A 1 391 ? 26.923 16.476 19.722 1.00 45.06 391 ALA A C 1
ATOM 2952 O O . ALA A 1 391 ? 26.304 17.474 20.071 1.00 45.06 391 ALA A O 1
ATOM 2953 N N . ASN A 1 392 ? 28.184 16.546 19.279 1.00 48.62 392 ASN A N 1
ATOM 2954 C CA . ASN A 1 392 ? 28.982 17.772 19.216 1.00 48.62 392 ASN A CA 1
ATOM 2955 C C . ASN A 1 392 ? 29.981 17.699 18.042 1.00 48.62 392 ASN A C 1
ATOM 2957 O O . ASN A 1 392 ? 30.857 16.841 18.061 1.00 48.62 392 ASN A O 1
ATOM 2961 N N . GLY A 1 393 ? 29.902 18.625 17.078 1.00 48.34 393 GLY A N 1
ATOM 2962 C CA . GLY A 1 393 ? 31.012 18.929 16.158 1.00 48.34 393 GLY A CA 1
ATOM 2963 C C . GLY A 1 393 ? 30.779 18.610 14.674 1.00 48.34 393 GLY A C 1
ATOM 2964 O O . GLY A 1 393 ? 30.544 17.471 14.307 1.00 48.34 393 GLY A O 1
ATOM 2965 N N . GLU A 1 394 ? 30.914 19.658 13.853 1.00 46.47 394 GLU A N 1
ATOM 2966 C CA . GLU A 1 394 ? 30.844 19.759 12.381 1.00 46.47 394 GLU A CA 1
ATOM 2967 C C . GLU A 1 394 ? 29.485 19.562 11.660 1.00 46.47 394 GLU A C 1
ATOM 2969 O O . GLU A 1 394 ? 28.693 18.667 11.957 1.00 46.47 394 GLU A O 1
ATOM 2974 N N . PRO A 1 395 ? 29.155 20.424 10.671 1.00 52.12 395 PRO A N 1
ATOM 2975 C CA . PRO A 1 395 ? 27.947 20.256 9.885 1.00 52.12 395 PRO A CA 1
ATOM 2976 C C . PRO A 1 395 ? 28.119 19.078 8.919 1.00 52.12 395 PRO A C 1
ATOM 2978 O O . PRO A 1 395 ? 28.705 19.247 7.859 1.00 52.12 395 PRO A O 1
ATOM 2981 N N . ALA A 1 396 ? 27.476 17.934 9.183 1.00 50.69 396 ALA A N 1
ATOM 2982 C CA . ALA A 1 396 ? 27.310 16.857 8.185 1.00 50.69 396 ALA A CA 1
ATOM 2983 C C . ALA A 1 396 ? 26.616 17.318 6.870 1.00 50.69 396 ALA A C 1
ATOM 2985 O O . ALA A 1 396 ? 26.445 16.547 5.934 1.00 50.69 396 ALA A O 1
ATOM 2986 N N . ASN A 1 397 ? 26.187 18.586 6.804 1.00 52.81 397 ASN A N 1
ATOM 2987 C CA . ASN A 1 397 ? 25.705 19.291 5.618 1.00 52.81 397 ASN A CA 1
ATOM 2988 C C . ASN A 1 397 ? 26.789 20.105 4.872 1.00 52.81 397 ASN A C 1
ATOM 2990 O O . ASN A 1 397 ? 26.444 20.864 3.966 1.00 52.81 397 ASN A O 1
ATOM 2994 N N . ALA A 1 398 ? 28.072 19.992 5.235 1.00 47.88 398 ALA A N 1
ATOM 2995 C CA . ALA A 1 398 ? 29.175 20.615 4.507 1.00 47.88 398 ALA A CA 1
ATOM 2996 C C . ALA A 1 398 ? 29.209 20.092 3.058 1.00 47.88 398 ALA A C 1
ATOM 2998 O O . ALA A 1 398 ? 29.363 18.899 2.815 1.00 47.88 398 ALA A O 1
ATOM 2999 N N . GLY A 1 399 ? 29.010 20.986 2.086 1.00 49.97 399 GLY A N 1
ATOM 3000 C CA . GLY A 1 399 ? 28.992 20.649 0.657 1.00 49.97 399 GLY A CA 1
ATOM 3001 C C . GLY A 1 399 ? 27.617 20.316 0.063 1.00 49.97 399 GLY A C 1
ATOM 3002 O O . GLY A 1 399 ? 27.530 20.133 -1.151 1.00 49.97 399 GLY A O 1
ATOM 3003 N N . ILE A 1 400 ? 26.543 20.295 0.864 1.00 56.22 400 ILE A N 1
ATOM 3004 C CA . ILE A 1 400 ? 25.164 20.232 0.359 1.00 56.22 400 ILE A CA 1
ATOM 3005 C C . ILE A 1 400 ? 24.694 21.664 0.084 1.00 56.22 400 ILE A C 1
ATOM 3007 O O . ILE A 1 400 ? 24.140 22.321 0.963 1.00 56.22 400 ILE A O 1
ATOM 3011 N N . GLY A 1 401 ? 24.975 22.167 -1.119 1.00 61.69 401 GLY A N 1
ATOM 3012 C CA . GLY A 1 401 ? 24.528 23.493 -1.573 1.00 61.69 401 GLY A CA 1
ATOM 3013 C C . GLY A 1 401 ? 23.090 23.521 -2.100 1.00 61.69 401 GLY A C 1
ATOM 3014 O O . GLY A 1 401 ? 22.525 24.596 -2.274 1.00 61.69 401 GLY A O 1
ATOM 3015 N N . ASP A 1 402 ? 22.492 22.353 -2.343 1.00 74.44 402 ASP A N 1
ATOM 3016 C CA . ASP A 1 402 ? 21.135 22.247 -2.869 1.00 74.44 402 ASP A CA 1
ATOM 3017 C C . ASP A 1 402 ? 20.094 22.403 -1.759 1.00 74.44 402 ASP A C 1
ATOM 3019 O O . ASP A 1 402 ? 20.007 21.599 -0.825 1.00 74.44 402 ASP A O 1
ATOM 3023 N N . ILE A 1 403 ? 19.276 23.442 -1.895 1.00 81.00 403 ILE A N 1
ATOM 3024 C CA . ILE A 1 403 ? 18.204 23.766 -0.966 1.00 81.00 403 ILE A CA 1
ATOM 3025 C C . ILE A 1 403 ? 17.187 22.632 -0.808 1.00 81.00 403 ILE A C 1
ATOM 3027 O O . ILE A 1 403 ? 16.744 22.384 0.309 1.00 81.00 403 ILE A O 1
ATOM 3031 N N . SER A 1 404 ? 16.846 21.900 -1.874 1.00 73.38 404 SER A N 1
ATOM 3032 C CA . SER A 1 404 ? 15.898 20.783 -1.797 1.00 73.38 404 SER A CA 1
ATOM 3033 C C . SER A 1 404 ? 16.420 19.707 -0.848 1.00 73.38 404 SER A C 1
ATOM 3035 O O . SER A 1 404 ? 15.681 19.194 -0.010 1.00 73.38 404 SER A O 1
ATOM 3037 N N . LEU A 1 405 ? 17.725 19.436 -0.915 1.00 74.31 405 LEU A N 1
ATOM 3038 C CA . LEU A 1 405 ? 18.380 18.410 -0.108 1.00 74.31 405 LEU A CA 1
ATOM 3039 C C . LEU A 1 405 ? 18.501 18.842 1.353 1.00 74.31 405 LEU A C 1
ATOM 3041 O O . LEU A 1 405 ? 18.326 18.042 2.270 1.00 74.31 405 LEU A O 1
ATOM 3045 N N . GLN A 1 406 ? 18.718 20.135 1.590 1.00 80.38 406 GLN A N 1
ATOM 3046 C CA . GLN A 1 406 ? 18.685 20.706 2.934 1.00 80.38 406 GLN A CA 1
ATOM 3047 C C . GLN A 1 406 ? 17.276 20.638 3.551 1.00 80.38 406 GLN A C 1
ATOM 3049 O O . GLN A 1 406 ? 17.141 20.329 4.737 1.00 80.38 406 GLN A O 1
ATOM 3054 N N . LEU A 1 407 ? 16.220 20.882 2.766 1.00 83.06 407 LEU A N 1
ATOM 3055 C CA . LEU A 1 407 ? 14.830 20.781 3.227 1.00 83.06 407 LEU A CA 1
ATOM 3056 C C . LEU A 1 407 ? 14.435 19.336 3.559 1.00 83.06 407 LEU A C 1
ATOM 3058 O O . LEU A 1 407 ? 13.790 19.096 4.585 1.00 83.06 407 LEU A O 1
ATOM 3062 N N . ASP A 1 408 ? 14.837 18.376 2.730 1.00 77.75 408 ASP A N 1
ATOM 3063 C CA . ASP A 1 408 ? 14.574 16.952 2.949 1.00 77.75 408 ASP A CA 1
ATOM 3064 C C . ASP A 1 408 ? 15.366 16.399 4.140 1.00 77.75 408 ASP A C 1
ATOM 3066 O O . ASP A 1 408 ? 14.814 15.655 4.961 1.00 77.75 408 ASP A O 1
ATOM 3070 N N . LEU A 1 409 ? 16.610 16.849 4.326 1.00 78.31 409 LEU A N 1
ATOM 3071 C CA . LEU A 1 409 ? 17.398 16.563 5.523 1.00 78.31 409 LEU A CA 1
ATOM 3072 C C . LEU A 1 409 ? 16.727 17.109 6.784 1.00 78.31 409 LEU A C 1
ATOM 3074 O O . LEU A 1 409 ? 16.578 16.381 7.766 1.00 78.31 409 LEU A O 1
ATOM 3078 N N . ALA A 1 410 ? 16.290 18.370 6.767 1.00 81.00 410 ALA A N 1
ATOM 3079 C CA . ALA A 1 410 ? 15.590 18.961 7.902 1.00 81.00 410 ALA A CA 1
ATOM 3080 C C . ALA A 1 410 ? 14.312 18.180 8.247 1.00 81.00 410 ALA A C 1
ATOM 3082 O O . ALA A 1 410 ? 14.049 17.904 9.419 1.00 81.00 410 ALA A O 1
ATOM 3083 N N . ARG A 1 411 ? 13.542 17.762 7.235 1.00 80.25 411 ARG A N 1
ATOM 3084 C CA . ARG A 1 411 ? 12.340 16.942 7.429 1.00 80.25 411 ARG A CA 1
ATOM 3085 C C . ARG A 1 411 ? 12.669 15.583 8.048 1.00 80.25 411 ARG A C 1
ATOM 3087 O O . ARG A 1 411 ? 11.996 15.179 8.993 1.00 80.25 411 ARG A O 1
ATOM 3094 N N . SER A 1 412 ? 13.705 14.913 7.552 1.00 74.06 412 SER A N 1
ATOM 3095 C CA . SER A 1 412 ? 14.133 13.597 8.042 1.00 74.06 412 SER A CA 1
ATOM 3096 C C . SER A 1 412 ? 14.615 13.671 9.494 1.00 74.06 412 SER A C 1
ATOM 3098 O O . SER A 1 412 ? 14.171 12.894 10.336 1.00 74.06 412 SER A O 1
ATOM 3100 N N . LEU A 1 413 ? 15.426 14.679 9.834 1.00 72.88 413 LEU A N 1
ATOM 3101 C CA . LEU A 1 413 ? 15.867 14.938 11.212 1.00 72.88 413 LEU A CA 1
ATOM 3102 C C . LEU A 1 413 ? 14.690 15.193 12.161 1.00 72.88 413 LEU A C 1
ATOM 3104 O O . LEU A 1 413 ? 14.669 14.667 13.272 1.00 72.88 413 LEU A O 1
ATOM 3108 N N . ALA A 1 414 ? 13.689 15.962 11.726 1.00 75.88 414 ALA A N 1
ATOM 3109 C CA . ALA A 1 414 ? 12.493 16.217 12.524 1.00 75.88 414 ALA A CA 1
ATOM 3110 C C . ALA A 1 414 ? 11.669 14.942 12.770 1.00 75.88 414 ALA A C 1
ATOM 3112 O O . ALA A 1 414 ? 11.203 14.725 13.887 1.00 75.88 414 ALA A O 1
ATOM 3113 N N . GLN A 1 415 ? 11.517 14.082 11.757 1.00 69.62 415 GLN A N 1
ATOM 3114 C CA . GLN A 1 415 ? 10.823 12.793 11.894 1.00 69.62 415 GLN A CA 1
ATOM 3115 C C . GLN A 1 415 ? 11.539 11.837 12.854 1.00 69.62 415 GLN A C 1
ATOM 3117 O O . GLN A 1 415 ? 10.879 11.088 13.571 1.00 69.62 415 GLN A O 1
ATOM 3122 N N . MET A 1 416 ? 12.869 11.902 12.916 1.00 67.50 416 MET A N 1
ATOM 3123 C CA . MET A 1 416 ? 13.684 11.141 13.869 1.00 67.50 416 MET A CA 1
ATOM 3124 C C . MET A 1 416 ? 13.719 11.758 15.280 1.00 67.50 416 MET A C 1
ATOM 3126 O O . MET A 1 416 ? 14.393 11.238 16.164 1.00 67.50 416 MET A O 1
ATOM 3130 N N . GLY A 1 417 ? 12.986 12.852 15.517 1.00 68.56 417 GLY A N 1
ATOM 3131 C CA . GLY A 1 417 ? 12.885 13.515 16.822 1.00 68.56 417 GLY A CA 1
ATOM 3132 C C . GLY A 1 417 ? 13.975 14.557 17.101 1.00 68.56 417 GLY A C 1
ATOM 3133 O O . GLY A 1 417 ? 13.960 15.187 18.157 1.00 68.56 417 GLY A O 1
ATOM 3134 N N . SER A 1 418 ? 14.889 14.804 16.161 1.00 75.62 418 SER A N 1
ATOM 3135 C CA . SER A 1 418 ? 15.987 15.771 16.292 1.00 75.62 418 SER A CA 1
ATOM 3136 C C . SER A 1 418 ? 15.583 17.169 15.808 1.00 75.62 418 SER A C 1
ATOM 3138 O O . SER A 1 418 ? 16.149 17.714 14.858 1.00 75.62 418 SER A O 1
ATOM 3140 N N . GLU A 1 419 ? 14.604 17.785 16.474 1.00 79.25 419 GLU A N 1
ATOM 3141 C CA . GLU A 1 419 ? 14.068 19.097 16.081 1.00 79.25 419 GLU A CA 1
ATOM 3142 C C . GLU A 1 419 ? 15.136 20.203 16.032 1.00 79.25 419 GLU A C 1
ATOM 3144 O O . GLU A 1 419 ? 15.183 20.974 15.075 1.00 79.25 419 GLU A O 1
ATOM 3149 N N . ALA A 1 420 ? 16.014 20.282 17.035 1.00 78.19 420 ALA A N 1
ATOM 3150 C CA . ALA A 1 420 ? 17.061 21.304 17.082 1.00 78.19 420 ALA A CA 1
ATOM 3151 C C . ALA A 1 420 ? 18.025 21.195 15.885 1.00 78.19 420 ALA A C 1
ATOM 3153 O O . ALA A 1 420 ? 18.402 22.204 15.283 1.00 78.19 420 ALA A O 1
ATOM 3154 N N . ALA A 1 421 ? 18.364 19.965 15.485 1.00 73.19 421 ALA A N 1
ATOM 3155 C CA . ALA A 1 421 ? 19.195 19.706 14.314 1.00 73.19 421 ALA A CA 1
ATOM 3156 C C . ALA A 1 421 ? 18.474 20.103 13.019 1.00 73.19 421 ALA A C 1
ATOM 3158 O O . ALA A 1 421 ? 19.078 20.725 12.145 1.00 73.19 421 ALA A O 1
ATOM 3159 N N . ALA A 1 422 ? 17.175 19.809 12.920 1.00 79.81 422 ALA A N 1
ATOM 3160 C CA . ALA A 1 422 ? 16.349 20.213 11.791 1.00 79.81 422 ALA A CA 1
ATOM 3161 C C . ALA A 1 422 ? 16.268 21.744 11.648 1.00 79.81 422 ALA A C 1
ATOM 3163 O O . ALA A 1 422 ? 16.491 22.276 10.561 1.00 79.81 422 ALA A O 1
ATOM 3164 N N . GLN A 1 423 ? 16.041 22.467 12.751 1.00 82.38 423 GLN A N 1
ATOM 3165 C CA . GLN A 1 423 ? 16.024 23.935 12.759 1.00 82.38 423 GLN A CA 1
ATOM 3166 C C . GLN A 1 423 ? 17.392 24.532 12.409 1.00 82.38 423 GLN A C 1
ATOM 3168 O O . GLN A 1 423 ? 17.465 25.511 11.672 1.00 82.38 423 GLN A O 1
ATOM 3173 N N . THR A 1 424 ? 18.480 23.902 12.861 1.00 80.94 424 THR A N 1
ATOM 3174 C CA . THR A 1 424 ? 19.851 24.306 12.510 1.00 80.94 424 THR A CA 1
ATOM 3175 C C . THR A 1 424 ? 20.139 24.140 11.018 1.00 80.94 424 THR A C 1
ATOM 3177 O O . THR A 1 424 ? 20.880 24.928 10.439 1.00 80.94 424 THR A O 1
ATOM 3180 N N . VAL A 1 425 ? 19.574 23.114 10.372 1.00 81.06 425 VAL A N 1
ATOM 3181 C CA . VAL A 1 425 ? 19.672 22.971 8.913 1.00 81.06 425 VAL A CA 1
ATOM 3182 C C . VAL A 1 425 ? 18.887 24.087 8.229 1.00 81.06 425 VAL A C 1
ATOM 3184 O O . VAL A 1 425 ? 19.455 24.779 7.391 1.00 81.06 425 VAL A O 1
ATOM 3187 N N . LEU A 1 426 ? 17.633 24.325 8.632 1.00 85.06 426 LEU A N 1
ATOM 3188 C CA . LEU A 1 426 ? 16.776 25.357 8.035 1.00 85.06 426 LEU A CA 1
ATOM 3189 C C . LEU A 1 426 ? 17.281 26.796 8.228 1.00 85.06 426 LEU A C 1
ATOM 3191 O O . LEU A 1 426 ? 16.947 27.657 7.415 1.00 85.06 426 LEU A O 1
ATOM 3195 N N . SER A 1 427 ? 18.038 27.089 9.289 1.00 83.69 427 SER A N 1
ATOM 3196 C CA . SER A 1 427 ? 18.609 28.423 9.528 1.00 83.69 427 SER A CA 1
ATOM 3197 C C . SER A 1 427 ? 19.843 28.719 8.676 1.00 83.69 427 SER A C 1
ATOM 3199 O O . SER A 1 427 ? 20.163 29.884 8.467 1.00 83.69 427 SER A O 1
ATOM 3201 N N . LYS A 1 428 ? 20.518 27.680 8.168 1.00 82.31 428 LYS A N 1
ATOM 3202 C CA . LYS A 1 428 ? 21.692 27.796 7.287 1.00 82.31 428 LYS A CA 1
ATOM 3203 C C . LYS A 1 428 ? 21.332 27.863 5.802 1.00 82.31 428 LYS A C 1
ATOM 3205 O O . LYS A 1 428 ? 22.220 28.039 4.972 1.00 82.31 428 LYS A O 1
ATOM 3210 N N . ILE A 1 429 ? 20.054 27.692 5.465 1.00 85.19 429 ILE A N 1
ATOM 3211 C CA . ILE A 1 429 ? 19.572 27.815 4.092 1.00 85.19 429 ILE A CA 1
ATOM 3212 C C . ILE A 1 429 ? 19.535 29.297 3.712 1.00 85.19 429 ILE A C 1
ATOM 3214 O O . ILE A 1 429 ? 18.841 30.078 4.361 1.00 85.19 429 ILE A O 1
ATOM 3218 N N . ASN A 1 430 ? 20.216 29.655 2.623 1.00 85.81 430 ASN A N 1
ATOM 3219 C CA . ASN A 1 430 ? 20.165 30.987 2.018 1.00 85.81 430 ASN A CA 1
ATOM 3220 C C . ASN A 1 430 ? 19.279 30.945 0.757 1.00 85.81 430 ASN A C 1
ATOM 3222 O O . ASN A 1 430 ? 19.789 30.659 -0.326 1.00 85.81 430 ASN A O 1
ATOM 3226 N N . PRO A 1 431 ? 17.954 31.174 0.870 1.00 86.19 431 PRO A N 1
ATOM 3227 C CA . PRO A 1 431 ? 17.049 31.104 -0.274 1.00 86.19 431 PRO A CA 1
ATOM 3228 C C . PRO A 1 431 ? 17.299 32.262 -1.253 1.00 86.19 431 PRO A C 1
ATOM 3230 O O . PRO A 1 431 ? 17.212 33.432 -0.877 1.00 86.19 431 PRO A O 1
ATOM 3233 N N . SER A 1 432 ? 17.559 31.943 -2.521 1.00 86.31 432 SER A N 1
ATOM 3234 C CA . SER A 1 432 ? 17.911 32.921 -3.560 1.00 86.31 432 SER A CA 1
ATOM 3235 C C . SER A 1 432 ? 16.703 33.570 -4.243 1.00 86.31 432 SER A C 1
ATOM 3237 O O . SER A 1 432 ? 16.837 34.628 -4.851 1.00 86.31 432 SER A O 1
ATOM 3239 N N . ASN A 1 433 ? 15.510 32.979 -4.128 1.00 86.31 433 ASN A N 1
ATOM 3240 C CA . ASN A 1 433 ? 14.278 33.492 -4.731 1.00 86.31 433 ASN A CA 1
ATOM 3241 C C . ASN A 1 433 ? 13.049 33.272 -3.829 1.00 86.31 433 ASN A C 1
ATOM 3243 O O . ASN A 1 433 ? 13.123 32.593 -2.801 1.00 86.31 433 ASN A O 1
ATOM 3247 N N . ASP A 1 434 ? 11.904 33.846 -4.211 1.00 85.25 434 ASP A N 1
ATOM 3248 C CA . ASP A 1 434 ? 10.666 33.738 -3.429 1.00 85.25 434 ASP A CA 1
ATOM 3249 C C . ASP A 1 434 ? 10.142 32.307 -3.320 1.00 85.25 434 ASP A C 1
ATOM 3251 O O . ASP A 1 434 ? 9.681 31.909 -2.254 1.00 85.25 434 ASP A O 1
ATOM 3255 N N . ALA A 1 435 ? 10.255 31.496 -4.375 1.00 82.44 435 ALA A N 1
ATOM 3256 C CA . ALA A 1 435 ? 9.826 30.098 -4.329 1.00 82.44 435 ALA A CA 1
ATOM 3257 C C . ALA A 1 435 ? 10.612 29.300 -3.275 1.00 82.44 435 ALA A C 1
ATOM 3259 O O . ALA A 1 435 ? 10.032 28.552 -2.488 1.00 82.44 435 ALA A O 1
ATOM 3260 N N . GLN A 1 436 ? 11.921 29.526 -3.197 1.00 84.06 436 GLN A N 1
ATOM 3261 C CA . GLN A 1 436 ? 12.801 28.946 -2.191 1.00 84.06 436 GLN A CA 1
ATOM 3262 C C . GLN A 1 436 ? 12.489 29.464 -0.783 1.00 84.06 436 GLN A C 1
ATOM 3264 O O . GLN A 1 436 ? 12.412 28.667 0.153 1.00 84.06 436 GLN A O 1
ATOM 3269 N N . ARG A 1 437 ? 12.237 30.772 -0.621 1.00 89.00 437 ARG A N 1
ATOM 3270 C CA . ARG A 1 437 ? 11.788 31.348 0.661 1.00 89.00 437 ARG A CA 1
ATOM 3271 C C . ARG A 1 437 ? 10.501 30.679 1.150 1.00 89.00 437 ARG A C 1
ATOM 3273 O O . ARG A 1 437 ? 10.432 30.260 2.307 1.00 89.00 437 ARG A O 1
ATOM 3280 N N . ARG A 1 438 ? 9.521 30.498 0.259 1.00 89.81 438 ARG A N 1
ATOM 3281 C CA . ARG A 1 438 ? 8.257 29.804 0.555 1.00 89.81 438 ARG A CA 1
ATOM 3282 C C . ARG A 1 438 ? 8.470 28.345 0.931 1.00 89.81 438 ARG A C 1
ATOM 3284 O O . ARG A 1 438 ? 7.888 27.888 1.911 1.00 89.81 438 ARG A O 1
ATOM 3291 N N . ALA A 1 439 ? 9.326 27.624 0.209 1.00 86.12 439 ALA A N 1
ATOM 3292 C CA . ALA A 1 439 ? 9.633 26.226 0.504 1.00 86.12 439 ALA A CA 1
ATOM 3293 C C . ALA A 1 439 ? 10.263 26.053 1.900 1.00 86.12 439 ALA A C 1
ATOM 3295 O O . ALA A 1 439 ? 9.851 25.170 2.657 1.00 86.12 439 ALA A O 1
ATOM 3296 N N . VAL A 1 440 ? 11.195 26.937 2.279 1.00 90.00 440 VAL A N 1
ATOM 3297 C CA . VAL A 1 440 ? 11.799 26.965 3.623 1.00 90.00 440 VAL A CA 1
ATOM 3298 C C . VAL A 1 440 ? 10.750 27.260 4.693 1.00 90.00 440 VAL A C 1
ATOM 3300 O O . VAL A 1 440 ? 10.676 26.541 5.691 1.00 90.00 440 VAL A O 1
ATOM 3303 N N . ALA A 1 441 ? 9.905 28.273 4.489 1.00 91.94 441 ALA A N 1
ATOM 3304 C CA . ALA A 1 441 ? 8.835 28.612 5.426 1.00 91.94 441 ALA A CA 1
ATOM 3305 C C . ALA A 1 441 ? 7.828 27.458 5.592 1.00 91.94 441 ALA A C 1
ATOM 3307 O O . ALA A 1 441 ? 7.494 27.076 6.714 1.00 91.94 441 ALA A O 1
ATOM 3308 N N . ALA A 1 442 ? 7.411 26.826 4.492 1.00 91.44 442 ALA A N 1
ATOM 3309 C CA . ALA A 1 442 ? 6.517 25.672 4.520 1.00 91.44 442 ALA A CA 1
ATOM 3310 C C . ALA A 1 442 ? 7.153 24.468 5.238 1.00 91.44 442 ALA A C 1
ATOM 3312 O O . ALA A 1 442 ? 6.472 23.743 5.966 1.00 91.44 442 ALA A O 1
ATOM 3313 N N . ALA A 1 443 ? 8.460 24.243 5.072 1.00 89.19 443 ALA A N 1
ATOM 3314 C CA . ALA A 1 443 ? 9.177 23.204 5.807 1.00 89.19 443 ALA A CA 1
ATOM 3315 C C . ALA A 1 443 ? 9.207 23.480 7.318 1.00 89.19 443 ALA A C 1
ATOM 3317 O O . ALA A 1 443 ? 8.954 22.555 8.090 1.00 89.19 443 ALA A O 1
ATOM 3318 N N . ARG A 1 444 ? 9.420 24.733 7.751 1.00 91.56 444 ARG A N 1
ATOM 3319 C CA . ARG A 1 444 ? 9.358 25.109 9.180 1.00 91.56 444 ARG A CA 1
ATOM 3320 C C . ARG A 1 444 ? 7.998 24.788 9.791 1.00 91.56 444 ARG A C 1
ATOM 3322 O O . ARG A 1 444 ? 7.947 24.146 10.839 1.00 91.56 444 ARG A O 1
ATOM 3329 N N . VAL A 1 445 ? 6.912 25.140 9.100 1.00 93.56 445 VAL A N 1
ATOM 3330 C CA . VAL A 1 445 ? 5.546 24.825 9.544 1.00 93.56 445 VAL A CA 1
ATOM 3331 C C . VAL A 1 445 ? 5.341 23.313 9.666 1.00 93.56 445 VAL A C 1
ATOM 3333 O O . VAL A 1 445 ? 4.888 22.841 10.707 1.00 93.56 445 VAL A O 1
ATOM 3336 N N . ARG A 1 446 ? 5.710 22.528 8.642 1.00 89.44 446 ARG A N 1
ATOM 3337 C CA . ARG A 1 446 ? 5.569 21.058 8.670 1.00 89.44 446 ARG A CA 1
ATOM 3338 C C . ARG A 1 446 ? 6.355 20.424 9.818 1.00 89.44 446 ARG A C 1
ATOM 3340 O O . ARG A 1 446 ? 5.848 19.513 10.469 1.00 89.44 446 ARG A O 1
ATOM 3347 N N . ILE A 1 447 ? 7.564 20.913 10.084 1.00 86.81 447 ILE A N 1
ATOM 3348 C CA . ILE A 1 447 ? 8.392 20.442 11.198 1.00 86.81 447 ILE A CA 1
ATOM 3349 C C . ILE A 1 447 ? 7.741 20.790 12.533 1.00 86.81 447 ILE A C 1
ATOM 3351 O O . ILE A 1 447 ? 7.587 19.899 13.360 1.00 86.81 447 ILE A O 1
ATOM 3355 N N . ALA A 1 448 ? 7.275 22.028 12.720 1.00 89.31 448 ALA A N 1
ATOM 3356 C CA . ALA A 1 448 ? 6.574 22.433 13.937 1.00 89.31 448 ALA A CA 1
ATOM 3357 C C . ALA A 1 448 ? 5.288 21.612 14.176 1.00 89.31 448 ALA A C 1
ATOM 3359 O O . ALA A 1 448 ? 4.971 21.268 15.317 1.00 89.31 448 ALA A O 1
ATOM 3360 N N . LEU A 1 449 ? 4.564 21.230 13.114 1.00 86.62 449 LEU A N 1
ATOM 3361 C CA . LEU A 1 449 ? 3.435 20.297 13.216 1.00 86.62 449 LEU A CA 1
ATOM 3362 C C . LEU A 1 449 ? 3.881 18.898 13.654 1.00 86.62 449 LEU A C 1
ATOM 3364 O O . LEU A 1 449 ? 3.265 18.320 14.553 1.00 86.62 449 LEU A O 1
ATOM 3368 N N . ALA A 1 450 ? 4.945 18.365 13.048 1.00 79.50 450 ALA A N 1
ATOM 3369 C CA . ALA A 1 450 ? 5.477 17.038 13.353 1.00 79.50 450 ALA A CA 1
ATOM 3370 C C . ALA A 1 450 ? 6.030 16.937 14.786 1.00 79.50 450 ALA A C 1
ATOM 3372 O O . ALA A 1 450 ? 5.839 15.916 15.445 1.00 79.50 450 ALA A O 1
ATOM 3373 N N . THR A 1 451 ? 6.649 18.005 15.295 1.00 78.56 451 THR A N 1
ATOM 3374 C CA . THR A 1 451 ? 7.222 18.075 16.652 1.00 78.56 451 THR A CA 1
ATOM 3375 C C . THR A 1 451 ? 6.198 18.481 17.715 1.00 78.56 451 THR A C 1
ATOM 3377 O O . THR A 1 451 ? 6.509 18.537 18.902 1.00 78.56 451 THR A O 1
ATOM 3380 N N . GLY A 1 452 ? 4.944 18.730 17.321 1.00 80.75 452 GLY A N 1
ATOM 3381 C CA . GLY A 1 452 ? 3.845 19.032 18.237 1.00 80.75 452 GLY A CA 1
ATOM 3382 C C . GLY A 1 452 ? 3.760 20.493 18.696 1.00 80.75 452 GLY A C 1
ATOM 3383 O O . GLY A 1 452 ? 2.895 20.812 19.515 1.00 80.75 452 GLY A O 1
ATOM 3384 N N . LYS A 1 453 ? 4.569 21.404 18.139 1.00 86.56 453 LYS A N 1
ATOM 3385 C CA . LYS A 1 453 ? 4.518 22.860 18.378 1.00 86.56 453 LYS A CA 1
ATOM 3386 C C . LYS A 1 453 ? 3.392 23.529 17.584 1.00 86.56 453 LYS A C 1
ATOM 3388 O O . LYS A 1 453 ? 3.594 24.414 16.758 1.00 86.56 453 LYS A O 1
ATOM 3393 N N . LYS A 1 454 ? 2.163 23.100 17.859 1.00 89.69 454 LYS A N 1
ATOM 3394 C CA . LYS A 1 454 ? 0.954 23.436 17.090 1.00 89.69 454 LYS A CA 1
ATOM 3395 C C . LYS A 1 454 ? 0.662 24.938 16.994 1.00 89.69 454 LYS A C 1
ATOM 3397 O O . LYS A 1 454 ? 0.235 25.400 15.943 1.00 89.69 454 LYS A O 1
ATOM 3402 N N . ALA A 1 455 ? 0.877 25.691 18.075 1.00 89.25 455 ALA A N 1
ATOM 3403 C CA . ALA A 1 455 ? 0.613 27.133 18.104 1.00 89.25 455 ALA A CA 1
ATOM 3404 C C . ALA A 1 455 ? 1.600 27.921 17.227 1.00 89.25 455 ALA A C 1
ATOM 3406 O O . ALA A 1 455 ? 1.195 28.810 16.482 1.00 89.25 455 ALA A O 1
ATOM 3407 N N . ASP A 1 456 ? 2.882 27.551 17.277 1.00 89.69 456 ASP A N 1
ATOM 3408 C CA . ASP A 1 456 ? 3.928 28.140 16.439 1.00 89.69 456 ASP A CA 1
ATOM 3409 C C . ASP A 1 456 ? 3.706 27.792 14.960 1.00 89.69 456 ASP A C 1
ATOM 3411 O O . ASP A 1 456 ? 3.672 28.676 14.103 1.00 89.69 456 ASP A O 1
ATOM 3415 N N . ALA A 1 457 ? 3.414 26.517 14.677 1.00 93.56 457 ALA A N 1
ATOM 3416 C CA . ALA A 1 457 ? 3.049 26.062 13.340 1.00 93.56 457 ALA A CA 1
ATOM 3417 C C . ALA A 1 457 ? 1.871 26.852 12.753 1.00 93.56 457 ALA A C 1
ATOM 3419 O O . ALA A 1 457 ? 1.916 27.242 11.588 1.00 93.56 457 ALA A O 1
ATOM 3420 N N . LEU A 1 458 ? 0.831 27.113 13.553 1.00 96.19 458 LEU A N 1
ATOM 3421 C CA . LEU A 1 458 ? -0.320 27.892 13.109 1.00 96.19 458 LEU A CA 1
ATOM 3422 C C . LEU A 1 458 ? 0.055 29.339 12.787 1.00 96.19 458 LEU A C 1
ATOM 3424 O O . LEU A 1 458 ? -0.262 29.808 11.698 1.00 96.19 458 LEU A O 1
ATOM 3428 N N . LYS A 1 459 ? 0.772 30.021 13.684 1.00 96.19 459 LYS A N 1
ATOM 3429 C CA . LYS A 1 459 ? 1.200 31.412 13.470 1.00 96.19 459 LYS A CA 1
ATOM 3430 C C . LYS A 1 459 ? 2.033 31.557 12.191 1.00 96.19 459 LYS A C 1
ATOM 3432 O O . LYS A 1 459 ? 1.823 32.477 11.395 1.00 96.19 459 LYS A O 1
ATOM 3437 N N . GLN A 1 460 ? 2.980 30.642 11.984 1.00 95.12 460 GLN A N 1
ATOM 3438 C CA . GLN A 1 460 ? 3.816 30.617 10.785 1.00 95.12 460 GLN A CA 1
ATOM 3439 C C . GLN A 1 460 ? 2.993 30.305 9.526 1.00 95.12 460 GLN A C 1
ATOM 3441 O O . GLN A 1 460 ? 3.168 30.974 8.509 1.00 95.12 460 GLN A O 1
ATOM 3446 N N . ALA A 1 461 ? 2.054 29.357 9.597 1.00 96.31 461 ALA A N 1
ATOM 3447 C CA . ALA A 1 461 ? 1.180 29.019 8.476 1.00 96.31 461 ALA A CA 1
ATOM 3448 C C . ALA A 1 461 ? 0.247 30.174 8.081 1.00 96.31 461 ALA A C 1
ATOM 3450 O O . ALA A 1 461 ? 0.092 30.440 6.896 1.00 96.31 461 ALA A O 1
ATOM 3451 N N . GLU A 1 462 ? -0.338 30.890 9.048 1.00 96.94 462 GLU A N 1
ATOM 3452 C CA . GLU A 1 462 ? -1.185 32.069 8.794 1.00 96.94 462 GLU A CA 1
ATOM 3453 C C . GLU A 1 462 ? -0.394 33.199 8.128 1.00 96.94 462 GLU A C 1
ATOM 3455 O O . GLU A 1 462 ? -0.921 33.946 7.306 1.00 96.94 462 GLU A O 1
ATOM 3460 N N . THR A 1 463 ? 0.886 33.336 8.469 1.00 95.81 463 THR A N 1
ATOM 3461 C CA . THR A 1 463 ? 1.769 34.328 7.845 1.00 95.81 463 THR A CA 1
ATOM 3462 C C . THR A 1 463 ? 2.080 33.926 6.408 1.00 95.81 463 THR A C 1
ATOM 3464 O O . THR A 1 463 ? 1.807 34.690 5.486 1.00 95.81 463 THR A O 1
ATOM 3467 N N . LEU A 1 464 ? 2.512 32.680 6.210 1.00 95.06 464 LEU A N 1
ATOM 3468 C CA . LEU A 1 464 ? 2.837 32.145 4.893 1.00 95.06 464 LEU A CA 1
ATOM 3469 C C . LEU A 1 464 ? 1.634 32.152 3.936 1.00 95.06 464 LEU A C 1
ATOM 3471 O O . LEU A 1 464 ? 1.786 32.457 2.757 1.00 95.06 464 LEU A O 1
ATOM 3475 N N . ALA A 1 465 ? 0.436 31.847 4.435 1.00 95.19 465 ALA A N 1
ATOM 3476 C CA . ALA A 1 465 ? -0.796 31.849 3.650 1.00 95.19 465 ALA A CA 1
ATOM 3477 C C . ALA A 1 465 ? -1.297 33.256 3.305 1.00 95.19 465 ALA A C 1
ATOM 3479 O O . ALA A 1 465 ? -1.877 33.432 2.237 1.00 95.19 465 ALA A O 1
ATOM 3480 N N . ARG A 1 466 ? -1.063 34.262 4.164 1.00 94.50 466 ARG A N 1
ATOM 3481 C CA . ARG A 1 466 ? -1.367 35.669 3.840 1.00 94.50 466 ARG A CA 1
ATOM 3482 C C . ARG A 1 466 ? -0.501 36.189 2.700 1.00 94.50 466 ARG A C 1
ATOM 3484 O O . ARG A 1 466 ? -0.993 36.929 1.859 1.00 94.50 466 ARG A O 1
ATOM 3491 N N . GLU A 1 467 ? 0.761 35.779 2.668 1.00 92.12 467 GLU A N 1
ATOM 3492 C CA . GLU A 1 467 ? 1.694 36.119 1.591 1.00 92.12 467 GLU A CA 1
ATOM 3493 C C . GLU A 1 467 ? 1.402 35.340 0.298 1.00 92.12 467 GLU A C 1
ATOM 3495 O O . GLU A 1 467 ? 1.790 35.775 -0.781 1.00 92.12 467 GLU A O 1
ATOM 3500 N N . ASN A 1 468 ? 0.712 34.195 0.395 1.00 91.31 468 ASN A N 1
ATOM 3501 C CA . ASN A 1 468 ? 0.471 33.274 -0.720 1.00 91.31 468 ASN A CA 1
ATOM 3502 C C . ASN A 1 468 ? -0.983 32.774 -0.748 1.00 91.31 468 ASN A C 1
ATOM 3504 O O . ASN A 1 468 ? -1.247 31.580 -0.561 1.00 91.31 468 ASN A O 1
ATOM 3508 N N . PRO A 1 469 ? -1.953 33.677 -0.965 1.00 90.06 469 PRO A N 1
ATOM 3509 C CA . PRO A 1 469 ? -3.370 33.362 -0.811 1.00 90.06 469 PRO A CA 1
ATOM 3510 C C . PRO A 1 469 ? -3.907 32.373 -1.858 1.00 90.06 469 PRO A C 1
ATOM 3512 O O . PRO A 1 469 ? -4.890 31.690 -1.585 1.00 90.06 469 PRO A O 1
ATOM 3515 N N . SER A 1 470 ? -3.275 32.271 -3.031 1.00 86.62 470 SER A N 1
ATOM 3516 C CA . SER A 1 470 ? -3.712 31.407 -4.138 1.00 86.62 470 SER A CA 1
ATOM 3517 C C . SER A 1 470 ? -3.020 30.042 -4.198 1.00 86.62 470 SER A C 1
ATOM 3519 O O . SER A 1 470 ? -3.472 29.184 -4.951 1.00 86.62 470 SER A O 1
ATOM 3521 N N . ASP A 1 471 ? -1.952 29.818 -3.422 1.00 89.31 471 ASP A N 1
ATOM 3522 C CA . ASP A 1 471 ? -1.160 28.584 -3.477 1.00 89.31 471 ASP A CA 1
ATOM 3523 C C . ASP A 1 471 ? -1.869 27.438 -2.721 1.00 89.31 471 ASP A C 1
ATOM 3525 O O . ASP A 1 471 ? -1.963 27.480 -1.484 1.00 89.31 471 ASP A O 1
ATOM 3529 N N . PRO A 1 472 ? -2.354 26.391 -3.418 1.00 91.19 472 PRO A N 1
ATOM 3530 C CA . PRO A 1 472 ? -3.138 25.332 -2.795 1.00 91.19 472 PRO A CA 1
ATOM 3531 C C . PRO A 1 472 ? -2.332 24.497 -1.789 1.00 91.19 472 PRO A C 1
ATOM 3533 O O . PRO A 1 472 ? -2.892 24.032 -0.792 1.00 91.19 472 PRO A O 1
ATOM 3536 N N . GLU A 1 473 ? -1.017 24.333 -1.971 1.00 90.19 473 GLU A N 1
ATOM 3537 C CA . GLU A 1 473 ? -0.162 23.625 -1.011 1.00 90.19 473 GLU A CA 1
ATOM 3538 C C . GLU A 1 473 ? -0.048 24.389 0.308 1.00 90.19 473 GLU A C 1
ATOM 3540 O O . GLU A 1 473 ? -0.121 23.794 1.390 1.00 90.19 473 GLU A O 1
ATOM 3545 N N . ILE A 1 474 ? 0.075 25.714 0.235 1.00 94.25 474 ILE A N 1
ATOM 3546 C CA . ILE A 1 474 ? 0.149 26.571 1.421 1.00 94.25 474 ILE A CA 1
ATOM 3547 C C . ILE A 1 474 ? -1.204 26.624 2.137 1.00 94.25 474 ILE A C 1
ATOM 3549 O O . ILE A 1 474 ? -1.246 26.504 3.366 1.00 94.25 474 ILE A O 1
ATOM 3553 N N . GLN A 1 475 ? -2.317 26.718 1.403 1.00 95.31 475 GLN A N 1
ATOM 3554 C CA . GLN A 1 475 ? -3.650 26.702 2.013 1.00 95.31 475 GLN A CA 1
ATOM 3555 C C . GLN A 1 475 ? -3.954 25.360 2.700 1.00 95.31 475 GLN A C 1
ATOM 3557 O O . GLN A 1 475 ? -4.478 25.341 3.817 1.00 95.31 475 GLN A O 1
ATOM 3562 N N . LYS A 1 476 ? -3.551 24.222 2.111 1.00 95.00 476 LYS A N 1
ATOM 3563 C CA . LYS A 1 476 ? -3.641 22.910 2.781 1.00 95.00 476 LYS A CA 1
ATOM 3564 C C . LYS A 1 476 ? -2.807 22.858 4.051 1.00 95.00 476 LYS A C 1
ATOM 3566 O O . LYS A 1 476 ? -3.262 22.315 5.056 1.00 95.00 476 LYS A O 1
ATOM 3571 N N . LEU A 1 477 ? -1.601 23.419 4.027 1.00 94.81 477 LEU A N 1
ATOM 3572 C CA . LEU A 1 477 ? -0.728 23.458 5.194 1.00 94.81 477 LEU A CA 1
ATOM 3573 C C . LEU A 1 477 ? -1.317 24.324 6.320 1.00 94.81 477 LEU A C 1
ATOM 3575 O O . LEU A 1 477 ? -1.291 23.917 7.481 1.00 94.81 477 LEU A O 1
ATOM 3579 N N . LEU A 1 478 ? -1.933 25.462 5.987 1.00 97.12 478 LEU A N 1
ATOM 3580 C CA . LEU A 1 478 ? -2.700 26.266 6.941 1.00 97.12 478 LEU A CA 1
ATOM 3581 C C . LEU A 1 478 ? -3.888 25.482 7.513 1.00 97.12 478 LEU A C 1
ATOM 3583 O O . LEU A 1 478 ? -4.069 25.437 8.731 1.00 97.12 478 LEU A O 1
ATOM 3587 N N . ALA A 1 479 ? -4.658 24.802 6.664 1.00 95.31 479 ALA A N 1
ATOM 3588 C CA . ALA A 1 479 ? -5.763 23.963 7.112 1.00 95.31 479 ALA A CA 1
ATOM 3589 C C . ALA A 1 479 ? -5.291 22.835 8.048 1.00 95.31 479 ALA A C 1
ATOM 3591 O O . ALA A 1 479 ? -5.925 22.579 9.072 1.00 95.31 479 ALA A O 1
ATOM 3592 N N . GLN A 1 480 ? -4.148 22.202 7.765 1.00 92.88 480 GLN A N 1
ATOM 3593 C CA . GLN A 1 480 ? -3.523 21.214 8.651 1.00 92.88 480 GLN A CA 1
ATOM 3594 C C . GLN A 1 480 ? -3.134 21.821 10.007 1.00 92.88 480 GLN A C 1
ATOM 3596 O O . GLN A 1 480 ? -3.368 21.193 11.042 1.00 92.88 480 GLN A O 1
ATOM 3601 N N . SER A 1 481 ? -2.609 23.049 10.031 1.00 94.88 481 SER A N 1
ATOM 3602 C CA . SER A 1 481 ? -2.302 23.768 11.274 1.00 94.88 481 SER A CA 1
ATOM 3603 C C . SER A 1 481 ? -3.551 24.128 12.083 1.00 94.88 481 SER A C 1
ATOM 3605 O O . SER A 1 481 ? -3.566 23.970 13.310 1.00 94.88 481 SER A O 1
ATOM 3607 N N . TYR A 1 482 ? -4.636 24.526 11.417 1.00 93.75 482 TYR A N 1
ATOM 3608 C CA . TYR A 1 482 ? -5.936 24.717 12.059 1.00 93.75 482 TYR A CA 1
ATOM 3609 C C . TYR A 1 482 ? -6.489 23.407 12.634 1.00 93.75 482 TYR A C 1
ATOM 3611 O O . TYR A 1 482 ? -6.922 23.366 13.786 1.00 93.75 482 TYR A O 1
ATOM 3619 N N . VAL A 1 483 ? -6.391 22.295 11.900 1.00 88.12 483 VAL A N 1
ATOM 3620 C CA . VAL A 1 483 ? -6.765 20.963 12.408 1.00 88.12 483 VAL A CA 1
ATOM 3621 C C . VAL A 1 483 ? -5.933 20.581 13.630 1.00 88.12 483 VAL A C 1
ATOM 3623 O O . VAL A 1 483 ? -6.480 20.112 14.629 1.00 88.12 483 VAL A O 1
ATOM 3626 N N . ALA A 1 484 ? -4.619 20.804 13.591 1.00 85.25 484 ALA A N 1
ATOM 3627 C CA . ALA A 1 484 ? -3.723 20.458 14.690 1.00 85.25 484 ALA A CA 1
ATOM 3628 C C . ALA A 1 484 ? -4.054 21.226 15.983 1.00 85.25 484 ALA A C 1
ATOM 3630 O O . ALA A 1 484 ? -3.880 20.678 17.079 1.00 85.25 484 ALA A O 1
ATOM 3631 N N . THR A 1 485 ? -4.575 22.448 15.850 1.00 86.69 485 THR A N 1
ATOM 3632 C CA . THR A 1 485 ? -5.045 23.327 16.934 1.00 86.69 485 THR A CA 1
ATOM 3633 C C . THR A 1 485 ? -6.548 23.201 17.227 1.00 86.69 485 THR A C 1
ATOM 3635 O O . THR A 1 485 ? -7.085 23.998 17.988 1.00 86.69 485 THR A O 1
ATOM 3638 N N . ALA A 1 486 ? -7.226 22.187 16.671 1.00 81.56 486 ALA A N 1
ATOM 3639 C CA . ALA A 1 486 ? -8.665 21.929 16.824 1.00 81.56 486 ALA A CA 1
ATOM 3640 C C . ALA A 1 486 ? -9.592 23.060 16.325 1.00 81.56 486 ALA A C 1
ATOM 3642 O O . ALA A 1 486 ? -10.794 23.055 16.594 1.00 81.56 486 ALA A O 1
ATOM 3643 N N . ARG A 1 487 ? -9.066 23.994 15.528 1.00 83.88 487 ARG A N 1
ATOM 3644 C CA . ARG A 1 487 ? -9.806 25.071 14.858 1.00 83.88 487 ARG A CA 1
ATOM 3645 C C . ARG A 1 487 ? -10.422 24.569 13.559 1.00 83.88 487 ARG A C 1
ATOM 3647 O O . ARG A 1 487 ? -10.086 24.991 12.458 1.00 83.88 487 ARG A O 1
ATOM 3654 N N . TYR A 1 488 ? -11.317 23.597 13.680 1.00 84.44 488 TYR A N 1
ATOM 3655 C CA . TYR A 1 488 ? -11.832 22.897 12.516 1.00 84.44 488 TYR A CA 1
ATOM 3656 C C . TYR A 1 488 ? -12.528 23.842 11.534 1.00 84.44 488 TYR A C 1
ATOM 3658 O O . TYR A 1 488 ? -12.225 23.757 10.348 1.00 84.44 488 TYR A O 1
ATOM 3666 N N . SER A 1 489 ? -13.437 24.713 11.987 1.00 83.50 489 SER A N 1
ATOM 3667 C CA . SER A 1 489 ? -14.222 25.608 11.116 1.00 83.50 489 SER A CA 1
ATOM 3668 C C . SER A 1 489 ? -13.342 26.463 10.204 1.00 83.50 489 SER A C 1
ATOM 3670 O O . SER A 1 489 ? -13.596 26.516 9.002 1.00 83.50 489 SER A O 1
ATOM 3672 N N . ASP A 1 490 ? -12.260 27.014 10.752 1.00 89.31 490 ASP A N 1
ATOM 3673 C CA . ASP A 1 490 ? -11.285 27.812 10.005 1.00 89.31 490 ASP A CA 1
ATOM 3674 C C . ASP A 1 490 ? -10.593 26.978 8.918 1.00 89.31 490 ASP A C 1
ATOM 3676 O O . ASP A 1 490 ? -10.492 27.409 7.771 1.00 89.31 490 ASP A O 1
ATOM 3680 N N . ALA A 1 491 ? -10.217 25.731 9.234 1.00 93.44 491 ALA A N 1
ATOM 3681 C CA . ALA A 1 491 ? -9.656 24.806 8.247 1.00 93.44 491 ALA A CA 1
ATOM 3682 C C . ALA A 1 491 ? -10.611 24.557 7.065 1.00 93.44 491 ALA A C 1
ATOM 3684 O O . ALA A 1 491 ? -10.162 24.502 5.923 1.00 93.44 491 ALA A O 1
ATOM 3685 N N . ALA A 1 492 ? -11.921 24.429 7.316 1.00 89.31 492 ALA A N 1
ATOM 3686 C CA . ALA A 1 492 ? -12.889 24.228 6.231 1.00 89.31 492 ALA A CA 1
ATOM 3687 C C . ALA A 1 492 ? -13.050 25.481 5.380 1.00 89.31 492 ALA A C 1
ATOM 3689 O O . ALA A 1 492 ? -13.121 25.369 4.162 1.00 89.31 492 ALA A O 1
ATOM 3690 N N . GLN A 1 493 ? -13.082 26.662 6.000 1.00 91.44 493 GLN A N 1
ATOM 3691 C CA . GLN A 1 493 ? -13.198 27.913 5.259 1.00 91.44 493 GLN A CA 1
ATOM 3692 C C . GLN A 1 493 ? -11.985 28.135 4.347 1.00 91.44 493 GLN A C 1
ATOM 3694 O O . GLN A 1 493 ? -12.154 28.532 3.196 1.00 91.44 493 GLN A O 1
ATOM 3699 N N . VAL A 1 494 ? -10.778 27.840 4.841 1.00 95.50 494 VAL A N 1
ATOM 3700 C CA . VAL A 1 494 ? -9.541 27.915 4.052 1.00 95.50 494 VAL A CA 1
ATOM 3701 C C . VAL A 1 494 ? -9.575 26.946 2.875 1.00 95.50 494 VAL A C 1
ATOM 3703 O O . VAL A 1 494 ? -9.358 27.366 1.743 1.00 95.50 494 VAL A O 1
ATOM 3706 N N . LEU A 1 495 ? -9.899 25.671 3.112 1.00 94.81 495 LEU A N 1
ATOM 3707 C CA . LEU A 1 495 ? -9.946 24.676 2.037 1.00 94.81 495 LEU A CA 1
ATOM 3708 C C . LEU A 1 495 ? -11.044 24.974 1.011 1.00 94.81 495 LEU A C 1
ATOM 3710 O O . LEU A 1 495 ? -10.813 24.808 -0.179 1.00 94.81 495 LEU A O 1
ATOM 3714 N N . ALA A 1 496 ? -12.218 25.442 1.447 1.00 91.75 496 ALA A N 1
ATOM 3715 C CA . ALA A 1 496 ? -13.306 25.831 0.550 1.00 91.75 496 ALA A CA 1
ATOM 3716 C C . ALA A 1 496 ? -12.902 26.992 -0.367 1.00 91.75 496 ALA A C 1
ATOM 3718 O O . ALA A 1 496 ? -13.101 26.908 -1.576 1.00 91.75 496 ALA A O 1
ATOM 3719 N N . LYS A 1 497 ? -12.275 28.041 0.182 1.00 93.00 497 LYS A N 1
ATOM 3720 C CA . LYS A 1 497 ? -11.755 29.161 -0.618 1.00 93.00 497 LYS A CA 1
ATOM 3721 C C . LYS A 1 497 ? -10.649 28.715 -1.575 1.00 93.00 497 LYS A C 1
ATOM 3723 O O . LYS A 1 497 ? -10.659 29.107 -2.736 1.00 93.00 497 LYS A O 1
ATOM 3728 N N . ALA A 1 498 ? -9.724 27.879 -1.105 1.00 94.12 498 ALA A N 1
ATOM 3729 C CA . ALA A 1 498 ? -8.639 27.359 -1.931 1.00 94.12 498 ALA A CA 1
ATOM 3730 C C . ALA A 1 498 ? -9.162 26.514 -3.102 1.00 94.12 498 ALA A C 1
ATOM 3732 O O . ALA A 1 498 ? -8.656 26.647 -4.212 1.00 94.12 498 ALA A O 1
ATOM 3733 N N . HIS A 1 499 ? -10.185 25.686 -2.863 1.00 92.38 499 HIS A N 1
ATOM 3734 C CA . HIS A 1 499 ? -10.815 24.862 -3.895 1.00 92.38 499 HIS A CA 1
ATOM 3735 C C . HIS A 1 499 ? -11.627 25.700 -4.887 1.00 92.38 499 HIS A C 1
ATOM 3737 O O . HIS A 1 499 ? -11.548 25.462 -6.083 1.00 92.38 499 HIS A O 1
ATOM 3743 N N . GLN A 1 500 ? -12.331 26.740 -4.427 1.00 91.44 500 GLN A N 1
ATOM 3744 C CA . GLN A 1 500 ? -12.990 27.697 -5.326 1.00 91.44 500 GLN A CA 1
ATOM 3745 C C . GLN A 1 500 ? -11.993 28.404 -6.254 1.00 91.44 500 GLN A C 1
ATOM 3747 O O . GLN A 1 500 ? -12.306 28.643 -7.416 1.00 91.44 500 GLN A O 1
ATOM 3752 N N . ALA A 1 501 ? -10.803 28.736 -5.747 1.00 91.50 501 ALA A N 1
ATOM 3753 C CA . ALA A 1 501 ? -9.745 29.355 -6.541 1.00 91.50 501 ALA A CA 1
ATOM 3754 C C . ALA A 1 501 ? -9.024 28.363 -7.471 1.00 91.50 501 ALA A C 1
ATOM 3756 O O . ALA A 1 501 ? -8.500 28.777 -8.500 1.00 91.50 501 ALA A O 1
ATOM 3757 N N . ASN A 1 502 ? -9.003 27.072 -7.122 1.00 90.00 502 ASN A N 1
ATOM 3758 C CA . ASN A 1 502 ? -8.345 26.008 -7.883 1.00 90.00 502 ASN A CA 1
ATOM 3759 C C . ASN A 1 502 ? -9.281 24.786 -8.023 1.00 90.00 502 ASN A C 1
ATOM 3761 O O . ASN A 1 502 ? -9.076 23.778 -7.335 1.00 90.00 502 ASN A O 1
ATOM 3765 N N . PRO A 1 503 ? -10.322 24.860 -8.880 1.00 88.25 503 PRO A N 1
ATOM 3766 C CA . PRO A 1 503 ? -11.346 23.813 -8.970 1.00 88.25 503 PRO A CA 1
ATOM 3767 C C . PRO A 1 503 ? -10.807 22.450 -9.421 1.00 88.25 503 PRO A C 1
ATOM 3769 O O . PRO A 1 503 ? -11.336 21.422 -9.005 1.00 88.25 503 PRO A O 1
ATOM 3772 N N . ASP A 1 504 ? -9.731 22.445 -10.210 1.00 87.06 504 ASP A N 1
ATOM 3773 C CA . ASP A 1 504 ? -9.153 21.237 -10.813 1.00 87.06 504 ASP A CA 1
ATOM 3774 C C . ASP A 1 504 ? -8.098 20.540 -9.925 1.00 87.06 504 ASP A C 1
ATOM 3776 O O . ASP A 1 504 ? -7.534 19.517 -10.310 1.00 87.06 504 ASP A O 1
ATOM 3780 N N . ASP A 1 505 ? -7.795 21.071 -8.731 1.00 87.25 505 ASP A N 1
ATOM 3781 C CA . ASP A 1 505 ? -6.836 20.445 -7.811 1.00 87.25 505 ASP A CA 1
ATOM 3782 C C . ASP A 1 505 ? -7.520 19.415 -6.892 1.00 87.25 505 ASP A C 1
ATOM 3784 O O . ASP A 1 505 ? -7.971 19.711 -5.779 1.00 87.25 505 ASP A O 1
ATOM 3788 N N . ASP A 1 506 ? -7.509 18.155 -7.329 1.00 89.69 506 ASP A N 1
ATOM 3789 C CA . ASP A 1 506 ? -8.034 17.000 -6.589 1.00 89.69 506 ASP A CA 1
ATOM 3790 C C . ASP A 1 506 ? -7.494 16.864 -5.157 1.00 89.69 506 ASP A C 1
ATOM 3792 O O . ASP A 1 506 ? -8.110 16.231 -4.290 1.00 89.69 506 ASP A O 1
ATOM 3796 N N . SER A 1 507 ? -6.296 17.389 -4.885 1.00 88.12 507 SER A N 1
ATOM 3797 C CA . SER A 1 507 ? -5.686 17.287 -3.563 1.00 88.12 507 SER A CA 1
ATOM 3798 C C . SER A 1 507 ? -6.411 18.138 -2.518 1.00 88.12 507 SER A C 1
ATOM 3800 O O . SER A 1 507 ? -6.379 17.792 -1.332 1.00 88.12 507 SER A O 1
ATOM 3802 N N . LEU A 1 508 ? -7.106 19.199 -2.945 1.00 91.94 508 LEU A N 1
ATOM 3803 C CA . LEU A 1 508 ? -7.953 20.024 -2.086 1.00 91.94 508 LEU A CA 1
ATOM 3804 C C . LEU A 1 508 ? -9.224 19.277 -1.690 1.00 91.94 508 LEU A C 1
ATOM 3806 O O . LEU A 1 508 ? -9.548 19.244 -0.502 1.00 91.94 508 LEU A O 1
ATOM 3810 N N . VAL A 1 509 ? -9.862 18.584 -2.637 1.00 92.12 509 VAL A N 1
ATOM 3811 C CA . VAL A 1 509 ? -11.028 17.722 -2.373 1.00 92.12 509 VAL A CA 1
ATOM 3812 C C . VAL A 1 509 ? -10.661 16.624 -1.370 1.00 92.12 509 VAL A C 1
ATOM 3814 O O . VAL A 1 509 ? -11.357 16.399 -0.382 1.00 92.12 509 VAL A O 1
ATOM 3817 N N . ARG A 1 510 ? -9.492 15.987 -1.536 1.00 91.19 510 ARG A N 1
ATOM 3818 C CA . ARG A 1 510 ? -8.993 15.000 -0.558 1.00 91.19 510 ARG A CA 1
ATOM 3819 C C . ARG A 1 510 ? -8.733 15.604 0.823 1.00 91.19 510 ARG A C 1
ATOM 3821 O O . ARG A 1 510 ? -8.982 14.942 1.833 1.00 91.19 510 ARG A O 1
ATOM 3828 N N . ALA A 1 511 ? -8.228 16.835 0.892 1.00 91.06 511 ALA A N 1
ATOM 3829 C CA . ALA A 1 511 ? -7.992 17.524 2.158 1.00 91.06 511 ALA A CA 1
ATOM 3830 C C . ALA A 1 511 ? -9.305 17.890 2.874 1.00 91.06 511 ALA A C 1
ATOM 3832 O O . ALA A 1 511 ? -9.382 17.745 4.098 1.00 91.06 511 ALA A O 1
ATOM 3833 N N . GLN A 1 512 ? -10.335 18.307 2.130 1.00 92.94 512 GLN A N 1
ATOM 3834 C CA . GLN A 1 512 ? -11.685 18.549 2.653 1.00 92.94 512 GLN A CA 1
ATOM 3835 C C . GLN A 1 512 ? -12.287 17.259 3.215 1.00 92.94 512 GLN A C 1
ATOM 3837 O O . GLN A 1 512 ? -12.668 17.230 4.390 1.00 92.94 512 GLN A O 1
ATOM 3842 N N . ALA A 1 513 ? -12.188 16.154 2.471 1.00 92.12 513 ALA A N 1
ATOM 3843 C CA . ALA A 1 513 ? -12.743 14.877 2.907 1.00 92.12 513 ALA A CA 1
ATOM 3844 C C . ALA A 1 513 ? -12.029 14.355 4.158 1.00 92.12 513 ALA A C 1
ATOM 3846 O O . ALA A 1 513 ? -12.655 13.865 5.103 1.00 92.12 513 ALA A O 1
ATOM 3847 N N . ALA A 1 514 ? -10.704 14.520 4.224 1.00 89.75 514 ALA A N 1
ATOM 3848 C CA . ALA A 1 514 ? -9.925 14.199 5.414 1.00 89.75 514 ALA A CA 1
ATOM 3849 C C . ALA A 1 514 ? -10.337 15.058 6.624 1.00 89.75 514 ALA A C 1
ATOM 3851 O O . ALA A 1 514 ? -10.430 14.542 7.742 1.00 89.75 514 ALA A O 1
ATOM 3852 N N . LEU A 1 515 ? -10.614 16.350 6.423 1.00 90.25 515 LEU A N 1
ATOM 3853 C CA . LEU A 1 515 ? -11.113 17.247 7.465 1.00 90.25 515 LEU A CA 1
ATOM 3854 C C . LEU A 1 515 ? -12.514 16.836 7.944 1.00 90.25 515 LEU A C 1
ATOM 3856 O O . LEU A 1 515 ? -12.735 16.745 9.155 1.00 90.25 515 LEU A O 1
ATOM 3860 N N . ALA A 1 516 ? -13.441 16.551 7.028 1.00 85.56 516 ALA A N 1
ATOM 3861 C CA . ALA A 1 516 ? -14.781 16.061 7.346 1.00 85.56 516 ALA A CA 1
ATOM 3862 C C . ALA A 1 516 ? -14.711 14.748 8.146 1.00 85.56 516 ALA A C 1
ATOM 3864 O O . ALA A 1 516 ? -15.293 14.639 9.231 1.00 85.56 516 ALA A O 1
ATOM 3865 N N . ALA A 1 517 ? -13.878 13.797 7.712 1.00 81.94 517 ALA A N 1
ATOM 3866 C CA . ALA A 1 517 ? -13.638 12.544 8.423 1.00 81.94 517 ALA A CA 1
ATOM 3867 C C . ALA A 1 517 ? -13.035 12.753 9.825 1.00 81.94 517 ALA A C 1
ATOM 3869 O O . ALA A 1 517 ? -13.419 12.066 10.775 1.00 81.94 517 ALA A O 1
ATOM 3870 N N . LYS A 1 518 ? -12.121 13.722 9.998 1.00 80.25 518 LYS A N 1
ATOM 3871 C CA . LYS A 1 518 ? -11.564 14.083 11.317 1.00 80.25 518 LYS A CA 1
ATOM 3872 C C . LYS A 1 518 ? -12.604 14.664 12.270 1.00 80.25 518 LYS A C 1
ATOM 3874 O O . LYS A 1 518 ? -12.476 14.467 13.475 1.00 80.25 518 LYS A O 1
ATOM 3879 N N . ARG A 1 519 ? -13.639 15.317 11.742 1.00 78.94 519 ARG A N 1
ATOM 3880 C CA . ARG A 1 519 ? -14.799 15.804 12.507 1.00 78.94 519 ARG A CA 1
ATOM 3881 C C . ARG A 1 519 ? -15.856 14.724 12.762 1.00 78.94 519 ARG A C 1
ATOM 3883 O O . ARG A 1 519 ? -16.889 15.033 13.342 1.00 78.94 519 ARG A O 1
ATOM 3890 N N . GLY A 1 520 ? -15.636 13.490 12.300 1.00 71.88 520 GLY A N 1
ATOM 3891 C CA . GLY A 1 520 ? -16.616 12.403 12.388 1.00 71.88 520 GLY A CA 1
ATOM 3892 C C . GLY A 1 520 ? -17.745 12.484 11.355 1.00 71.88 520 GLY A C 1
ATOM 3893 O O . GLY A 1 520 ? -18.689 11.702 11.420 1.00 71.88 520 GLY A O 1
ATOM 3894 N N . ARG A 1 521 ? -17.661 13.399 10.382 1.00 80.25 521 ARG A N 1
ATOM 3895 C CA . ARG A 1 521 ? -18.661 13.578 9.321 1.00 80.25 521 ARG A CA 1
ATOM 3896 C C . ARG A 1 521 ? -18.328 12.690 8.125 1.00 80.25 521 ARG A C 1
ATOM 3898 O O . ARG A 1 521 ? -17.900 13.151 7.073 1.00 80.25 521 ARG A O 1
ATOM 3905 N N . TYR A 1 522 ? -18.462 11.382 8.317 1.00 84.25 522 TYR A N 1
ATOM 3906 C CA . TYR A 1 522 ? -18.028 10.400 7.320 1.00 84.25 522 TYR A CA 1
ATOM 3907 C C . TYR A 1 522 ? -18.880 10.401 6.044 1.00 84.25 522 TYR A C 1
ATOM 3909 O O . TYR A 1 522 ? -18.334 10.153 4.978 1.00 84.25 522 TYR A O 1
ATOM 3917 N N . ALA A 1 523 ? -20.179 10.708 6.135 1.00 83.38 523 ALA A N 1
ATOM 3918 C CA . ALA A 1 523 ? -21.053 10.812 4.962 1.00 83.38 523 ALA A CA 1
ATOM 3919 C C . ALA A 1 523 ? -20.652 11.985 4.047 1.00 83.38 523 ALA A C 1
ATOM 3921 O O . ALA A 1 523 ? -20.484 11.787 2.851 1.00 83.38 523 ALA A O 1
ATOM 3922 N N . GLU A 1 524 ? -20.383 13.161 4.627 1.00 85.50 524 GLU A N 1
ATOM 3923 C CA . GLU A 1 524 ? -19.860 14.336 3.905 1.00 85.50 524 GLU A CA 1
ATOM 3924 C C . GLU A 1 524 ? -18.533 13.999 3.203 1.00 85.50 524 GLU A C 1
ATOM 3926 O O . GLU A 1 524 ? -18.397 14.204 2.002 1.00 85.50 524 GLU A O 1
ATOM 3931 N N . ALA A 1 525 ? -17.596 13.359 3.916 1.00 91.19 525 ALA A N 1
ATOM 3932 C CA . ALA A 1 525 ? -16.319 12.929 3.339 1.00 91.19 525 ALA A CA 1
ATOM 3933 C C . ALA A 1 525 ? -16.474 11.920 2.181 1.00 91.19 525 ALA A C 1
ATOM 3935 O O . ALA A 1 525 ? -15.670 11.908 1.250 1.00 91.19 525 ALA A O 1
ATOM 3936 N N . VAL A 1 526 ? -17.483 11.044 2.250 1.00 93.25 526 VAL A N 1
ATOM 3937 C CA . VAL A 1 526 ? -17.826 10.115 1.164 1.00 93.25 526 VAL A CA 1
ATOM 3938 C C . VAL A 1 526 ? -18.347 10.884 -0.049 1.00 93.25 526 VAL A C 1
ATOM 3940 O O . VAL A 1 526 ? -17.924 10.601 -1.169 1.00 93.25 526 VAL A O 1
ATOM 3943 N N . ASP A 1 527 ? -19.250 11.841 0.161 1.00 90.19 527 ASP A N 1
ATOM 3944 C CA . ASP A 1 527 ? -19.877 12.605 -0.918 1.00 90.19 527 ASP A CA 1
ATOM 3945 C C . ASP A 1 527 ? -18.874 13.498 -1.658 1.00 90.19 527 ASP A C 1
ATOM 3947 O O . ASP A 1 527 ? -18.930 13.572 -2.883 1.00 90.19 527 ASP A O 1
ATOM 3951 N N . GLU A 1 528 ? -17.891 14.066 -0.955 1.00 90.56 528 GLU A N 1
ATOM 3952 C CA . GLU A 1 528 ? -16.799 14.840 -1.563 1.00 90.56 528 GLU A CA 1
ATOM 3953 C C . GLU A 1 528 ? -15.886 13.988 -2.464 1.00 90.56 528 GLU A C 1
ATOM 3955 O O . GLU A 1 528 ? -15.452 14.439 -3.522 1.00 90.56 528 GLU A O 1
ATOM 3960 N N . LEU A 1 529 ? -15.601 12.735 -2.089 1.00 94.88 529 LEU A N 1
ATOM 3961 C CA . LEU A 1 529 ? -14.681 11.871 -2.844 1.00 94.88 529 LEU A CA 1
ATOM 3962 C C . LEU A 1 529 ? -15.348 11.059 -3.961 1.00 94.88 529 LEU A C 1
ATOM 3964 O O . LEU A 1 529 ? -14.647 10.539 -4.831 1.00 94.88 529 LEU A O 1
ATOM 3968 N N . LYS A 1 530 ? -16.680 10.926 -3.967 1.00 93.62 530 LYS A N 1
ATOM 3969 C CA . LYS A 1 530 ? -17.426 10.168 -4.990 1.00 93.62 530 LYS A CA 1
ATOM 3970 C C . LYS A 1 530 ? -17.181 10.662 -6.428 1.00 93.62 530 LYS A C 1
ATOM 3972 O O . LYS A 1 530 ? -16.912 9.809 -7.283 1.00 93.62 530 LYS A O 1
ATOM 3977 N N . PRO A 1 531 ? -17.249 11.975 -6.735 1.00 92.00 531 PRO A N 1
ATOM 3978 C CA . PRO A 1 531 ? -16.966 12.475 -8.081 1.00 92.00 531 PRO A CA 1
ATOM 3979 C C . PRO A 1 531 ? -15.534 12.153 -8.505 1.00 92.00 531 PRO A C 1
ATOM 3981 O O . PRO A 1 531 ? -15.311 11.611 -9.587 1.00 92.00 531 PRO A O 1
ATOM 3984 N N . LEU A 1 532 ? -14.578 12.375 -7.598 1.00 93.00 532 LEU A N 1
ATOM 3985 C CA . LEU A 1 532 ? -13.165 12.105 -7.842 1.00 93.00 532 LEU A CA 1
ATOM 3986 C C . LEU A 1 532 ? -12.900 10.613 -8.108 1.00 93.00 532 LEU A C 1
ATOM 3988 O O . LEU A 1 532 ? -12.168 10.263 -9.028 1.00 93.00 532 LEU A O 1
ATOM 3992 N N . GLN A 1 533 ? -13.549 9.717 -7.358 1.00 94.31 533 GLN A N 1
ATOM 3993 C CA . GLN A 1 533 ? -13.464 8.269 -7.577 1.00 94.31 533 GLN A CA 1
ATOM 3994 C C . GLN A 1 533 ? -14.061 7.846 -8.923 1.00 94.31 533 GLN A C 1
ATOM 3996 O O . GLN A 1 533 ? -13.586 6.885 -9.529 1.00 94.31 533 GLN A O 1
ATOM 4001 N N . SER A 1 534 ? -15.105 8.540 -9.379 1.00 91.81 534 SER A N 1
ATOM 4002 C CA . SER A 1 534 ? -15.743 8.268 -10.670 1.00 91.81 534 SER A CA 1
ATOM 4003 C C . SER A 1 534 ? -14.846 8.700 -11.833 1.00 91.81 534 SER A C 1
ATOM 4005 O O . SER A 1 534 ? -14.768 7.989 -12.831 1.00 91.81 534 SER A O 1
ATOM 4007 N N . ALA A 1 535 ? -14.125 9.816 -11.680 1.00 91.31 535 ALA A N 1
ATOM 4008 C CA . ALA A 1 535 ? -13.132 10.285 -12.646 1.00 91.31 535 ALA A CA 1
ATOM 4009 C C . ALA A 1 535 ? -11.844 9.439 -12.645 1.00 91.31 535 ALA A C 1
ATOM 4011 O O . ALA A 1 535 ? -11.192 9.304 -13.678 1.00 91.31 535 ALA A O 1
ATOM 4012 N N . GLN A 1 536 ? -11.480 8.846 -11.501 1.00 91.44 536 GLN A N 1
ATOM 4013 C CA . GLN A 1 536 ? -10.251 8.061 -11.321 1.00 91.44 536 GLN A CA 1
ATOM 4014 C C . GLN A 1 536 ? -10.546 6.636 -10.822 1.00 91.44 536 GLN A C 1
ATOM 4016 O O . GLN A 1 536 ? -10.133 6.260 -9.718 1.00 91.44 536 GLN A O 1
ATOM 4021 N N . PRO A 1 537 ? -11.236 5.800 -11.620 1.00 91.19 537 PRO A N 1
ATOM 4022 C CA . PRO A 1 537 ? -11.691 4.482 -11.180 1.00 91.19 537 PRO A CA 1
ATOM 4023 C C . PRO A 1 537 ? -10.550 3.512 -10.839 1.00 91.19 537 PRO A C 1
ATOM 4025 O O . PRO A 1 537 ? -10.776 2.552 -10.099 1.00 91.19 537 PRO A O 1
ATOM 4028 N N . ASP A 1 538 ? -9.339 3.759 -11.341 1.00 89.38 538 ASP A N 1
ATOM 4029 C CA . ASP A 1 538 ? -8.164 2.906 -11.130 1.00 89.38 538 ASP A CA 1
ATOM 4030 C C . ASP A 1 538 ? -7.201 3.418 -10.048 1.00 89.38 538 ASP A C 1
ATOM 4032 O O . ASP A 1 538 ? -6.188 2.776 -9.755 1.00 89.38 538 ASP A O 1
ATOM 4036 N N . ASN A 1 539 ? -7.532 4.532 -9.388 1.00 89.44 539 ASN A N 1
ATOM 4037 C CA . ASN A 1 539 ? -6.747 5.049 -8.274 1.00 89.44 539 ASN A CA 1
ATOM 4038 C C . ASN A 1 539 ? -6.969 4.188 -7.014 1.00 89.44 539 ASN A C 1
ATOM 4040 O O . ASN A 1 539 ? -8.004 4.270 -6.342 1.00 89.44 539 ASN A O 1
ATOM 4044 N N . THR A 1 540 ? -5.983 3.342 -6.700 1.00 90.81 540 THR A N 1
ATOM 4045 C CA . THR A 1 540 ? -6.043 2.404 -5.567 1.00 90.81 540 THR A CA 1
ATOM 4046 C C . THR A 1 540 ? -6.148 3.134 -4.227 1.00 90.81 540 THR A C 1
ATOM 4048 O O . THR A 1 540 ? -7.002 2.778 -3.417 1.00 90.81 540 THR A O 1
ATOM 4051 N N . ASP A 1 541 ? -5.343 4.172 -3.993 1.00 88.12 541 ASP A N 1
ATOM 4052 C CA . ASP A 1 541 ? -5.330 4.890 -2.712 1.00 88.12 541 ASP A CA 1
ATOM 4053 C C . ASP A 1 541 ? -6.670 5.573 -2.435 1.00 88.12 541 ASP A C 1
ATOM 4055 O O . ASP A 1 541 ? -7.202 5.493 -1.323 1.00 88.12 541 ASP A O 1
ATOM 4059 N N . LEU A 1 542 ? -7.252 6.187 -3.467 1.00 92.75 542 LEU A N 1
ATOM 4060 C CA . LEU A 1 542 ? -8.573 6.799 -3.388 1.00 92.75 542 LEU A CA 1
ATOM 4061 C C . LEU A 1 542 ? -9.663 5.759 -3.103 1.00 92.75 542 LEU A C 1
ATOM 4063 O O . LEU A 1 542 ? -10.482 5.961 -2.205 1.00 92.75 542 LEU A O 1
ATOM 4067 N N . THR A 1 543 ? -9.613 4.616 -3.792 1.00 96.12 543 THR A N 1
ATOM 4068 C CA . THR A 1 543 ? -10.557 3.506 -3.595 1.00 96.12 543 THR A CA 1
ATOM 4069 C C . THR A 1 543 ? -10.508 2.994 -2.155 1.00 96.12 543 THR A C 1
ATOM 4071 O O . THR A 1 543 ? -11.547 2.806 -1.518 1.00 96.12 543 THR A O 1
ATOM 4074 N N . LEU A 1 544 ? -9.304 2.790 -1.612 1.00 93.44 544 LEU A N 1
ATOM 4075 C CA . LEU A 1 544 ? -9.099 2.315 -0.243 1.00 93.44 544 LEU A CA 1
ATOM 4076 C C . LEU A 1 544 ? -9.581 3.337 0.792 1.00 93.44 544 LEU A C 1
ATOM 4078 O O . LEU A 1 544 ? -10.262 2.963 1.751 1.00 93.44 544 LEU A O 1
ATOM 4082 N N . ALA A 1 545 ? -9.257 4.618 0.592 1.00 91.44 545 ALA A N 1
ATOM 4083 C CA . ALA A 1 545 ? -9.701 5.698 1.465 1.00 91.44 545 ALA A CA 1
ATOM 4084 C C . ALA A 1 545 ? -11.233 5.798 1.484 1.00 91.44 545 ALA A C 1
ATOM 4086 O O . ALA A 1 545 ? -11.838 5.818 2.558 1.00 91.44 545 ALA A O 1
ATOM 4087 N N . LEU A 1 546 ? -11.868 5.779 0.311 1.00 95.75 546 LEU A N 1
ATOM 4088 C CA . LEU A 1 546 ? -13.318 5.868 0.186 1.00 95.75 546 LEU A CA 1
ATOM 4089 C C . LEU A 1 546 ? -14.023 4.631 0.758 1.00 95.75 546 LEU A C 1
ATOM 4091 O O . LEU A 1 546 ? -15.008 4.770 1.480 1.00 95.75 546 LEU A O 1
ATOM 4095 N N . ALA A 1 547 ? -13.501 3.423 0.531 1.00 95.12 547 ALA A N 1
ATOM 4096 C CA . ALA A 1 547 ? -14.043 2.205 1.134 1.00 95.12 547 ALA A CA 1
ATOM 4097 C C . ALA A 1 547 ? -13.966 2.227 2.673 1.00 95.12 547 ALA A C 1
ATOM 4099 O O . ALA A 1 547 ? -14.913 1.821 3.354 1.00 95.12 547 ALA A O 1
ATOM 4100 N N . ALA A 1 548 ? -12.870 2.745 3.238 1.00 91.69 548 ALA A N 1
ATOM 4101 C CA . ALA A 1 548 ? -12.736 2.931 4.681 1.00 91.69 548 ALA A CA 1
ATOM 4102 C C . ALA A 1 548 ? -13.725 3.978 5.226 1.00 91.69 548 ALA A C 1
ATOM 4104 O O . ALA A 1 548 ? -14.291 3.783 6.306 1.00 91.69 548 ALA A O 1
ATOM 4105 N N . LEU A 1 549 ? -13.965 5.064 4.483 1.00 92.06 549 LEU A N 1
ATOM 4106 C CA . LEU A 1 549 ? -14.958 6.080 4.838 1.00 92.06 549 LEU A CA 1
ATOM 4107 C C . LEU A 1 549 ? -16.385 5.533 4.771 1.00 92.06 549 LEU A C 1
ATOM 4109 O O . LEU A 1 549 ? -17.134 5.733 5.722 1.00 92.06 549 LEU A O 1
ATOM 4113 N N . TYR A 1 550 ? -16.732 4.761 3.739 1.00 91.94 550 TYR A N 1
ATOM 4114 C CA . TYR A 1 550 ? -18.010 4.049 3.652 1.00 91.94 550 TYR A CA 1
ATOM 4115 C C . TYR A 1 550 ? -18.250 3.163 4.878 1.00 91.94 550 TYR A C 1
ATOM 4117 O O . TYR A 1 550 ? -19.317 3.221 5.488 1.00 91.94 550 TYR A O 1
ATOM 4125 N N . ALA A 1 551 ? -17.245 2.387 5.299 1.00 84.31 551 ALA A N 1
ATOM 4126 C CA . ALA A 1 551 ? -17.351 1.564 6.501 1.00 84.31 551 ALA A CA 1
ATOM 4127 C C . ALA A 1 551 ? -17.599 2.410 7.767 1.00 84.31 551 ALA A C 1
ATOM 4129 O O . ALA A 1 551 ? -18.436 2.053 8.595 1.00 84.31 551 ALA A O 1
ATOM 4130 N N . ARG A 1 552 ? -16.917 3.555 7.909 1.00 83.69 552 ARG A N 1
ATOM 4131 C CA . ARG A 1 552 ? -17.098 4.487 9.040 1.00 83.69 552 ARG A CA 1
ATOM 4132 C C . ARG A 1 552 ? -18.430 5.239 8.999 1.00 83.69 552 ARG A C 1
ATOM 4134 O O . ARG A 1 552 ? -18.954 5.573 10.055 1.00 83.69 552 ARG A O 1
ATOM 4141 N N . ALA A 1 553 ? -18.979 5.465 7.810 1.00 80.94 553 ALA A N 1
ATOM 4142 C CA . ALA A 1 553 ? -20.289 6.068 7.587 1.00 80.94 553 ALA A CA 1
ATOM 4143 C C . ALA A 1 553 ? -21.459 5.088 7.805 1.00 80.94 553 ALA A C 1
ATOM 4145 O O . ALA A 1 553 ? -22.608 5.471 7.616 1.00 80.94 553 ALA A O 1
ATOM 4146 N N . GLY A 1 554 ? -21.194 3.822 8.162 1.00 79.38 554 GLY A N 1
ATOM 4147 C CA . GLY A 1 554 ? -22.228 2.783 8.276 1.00 79.38 554 GLY A CA 1
ATOM 4148 C C . GLY A 1 554 ? -22.724 2.247 6.925 1.00 79.38 554 GLY A C 1
ATOM 4149 O O . GLY A 1 554 ? -23.649 1.445 6.874 1.00 79.38 554 GLY A O 1
ATOM 4150 N N . GLN A 1 555 ? -22.083 2.641 5.826 1.00 86.12 555 GLN A N 1
ATOM 4151 C CA . GLN A 1 555 ? -22.397 2.277 4.443 1.00 86.12 555 GLN A CA 1
ATOM 4152 C C . GLN A 1 555 ? -21.464 1.158 3.943 1.00 86.12 555 GLN A C 1
ATOM 4154 O O . GLN A 1 555 ? -20.893 1.207 2.851 1.00 86.12 555 GLN A O 1
ATOM 4159 N N . ALA A 1 556 ? -21.249 0.134 4.771 1.00 87.75 556 ALA A N 1
ATOM 4160 C CA . ALA A 1 556 ? -20.252 -0.901 4.503 1.00 87.75 556 ALA A CA 1
ATOM 4161 C C . ALA A 1 556 ? -20.533 -1.705 3.218 1.00 87.75 556 ALA A C 1
ATOM 4163 O O . ALA A 1 556 ? -19.598 -2.121 2.533 1.00 87.75 556 ALA A O 1
ATOM 4164 N N . SER A 1 557 ? -21.807 -1.885 2.854 1.00 90.12 557 SER A N 1
ATOM 4165 C CA . SER A 1 557 ? -22.206 -2.554 1.609 1.00 90.12 557 SER A CA 1
ATOM 4166 C C . SER A 1 557 ? -21.711 -1.810 0.365 1.00 90.12 557 SER A C 1
ATOM 4168 O O . SER A 1 557 ? -21.199 -2.445 -0.556 1.00 90.12 557 SER A O 1
ATOM 4170 N N . GLN A 1 558 ? -21.792 -0.476 0.355 1.00 92.56 558 GLN A N 1
ATOM 4171 C CA . GLN A 1 558 ? -21.272 0.363 -0.726 1.00 92.56 558 GLN A CA 1
ATOM 4172 C C . GLN A 1 558 ? -19.744 0.273 -0.808 1.00 92.56 558 GLN A C 1
ATOM 4174 O O . GLN A 1 558 ? -19.200 0.097 -1.896 1.00 92.56 558 GLN A O 1
ATOM 4179 N N . GLY A 1 559 ? -19.054 0.305 0.338 1.00 95.25 559 GLY A N 1
ATOM 4180 C CA . GLY A 1 559 ? -17.598 0.135 0.395 1.00 95.25 559 GLY A CA 1
ATOM 4181 C C . GLY A 1 559 ? -17.128 -1.223 -0.141 1.00 95.25 559 GLY A C 1
ATOM 4182 O O . GLY A 1 559 ? -16.150 -1.289 -0.882 1.00 95.25 559 GLY A O 1
ATOM 4183 N N . ILE A 1 560 ? -17.851 -2.305 0.170 1.00 97.25 560 ILE A N 1
ATOM 4184 C CA . ILE A 1 560 ? -17.578 -3.643 -0.380 1.00 97.25 560 ILE A CA 1
ATOM 4185 C C . ILE A 1 560 ? -17.804 -3.666 -1.897 1.00 97.25 560 ILE A C 1
ATOM 4187 O O . ILE A 1 560 ? -16.953 -4.183 -2.613 1.00 97.25 560 ILE A O 1
ATOM 4191 N N . SER A 1 561 ? -18.905 -3.088 -2.388 1.00 96.31 561 SER A N 1
ATOM 4192 C CA . SER A 1 561 ? -19.203 -3.018 -3.828 1.00 96.31 561 SER A CA 1
ATOM 4193 C C . SER A 1 561 ? -18.122 -2.253 -4.602 1.00 96.31 561 SER A C 1
ATOM 4195 O O . SER A 1 561 ? -17.628 -2.722 -5.630 1.00 96.31 561 SER A O 1
ATOM 4197 N N . LEU A 1 562 ? -17.665 -1.122 -4.054 1.00 97.06 562 LEU A N 1
ATOM 4198 C CA . LEU A 1 562 ? -16.554 -0.350 -4.609 1.00 97.06 562 LEU A CA 1
ATOM 4199 C C . LEU A 1 562 ? -15.275 -1.198 -4.714 1.00 97.06 562 LEU A C 1
ATOM 4201 O O . LEU A 1 562 ? -14.646 -1.242 -5.771 1.00 97.06 562 LEU A O 1
ATOM 4205 N N . LEU A 1 563 ? -14.917 -1.913 -3.643 1.00 97.75 563 LEU A N 1
ATOM 4206 C CA . LEU A 1 563 ? -13.742 -2.787 -3.622 1.00 97.75 563 LEU A CA 1
ATOM 4207 C C . LEU A 1 563 ? -13.876 -3.978 -4.582 1.00 97.75 563 LEU A C 1
ATOM 4209 O O . LEU A 1 563 ? -12.901 -4.326 -5.240 1.00 97.75 563 LEU A O 1
ATOM 4213 N N . GLN A 1 564 ? -15.060 -4.583 -4.711 1.00 97.56 564 GLN A N 1
ATOM 4214 C CA . GLN A 1 564 ? -15.320 -5.641 -5.698 1.00 97.56 564 GLN A CA 1
ATOM 4215 C C . GLN A 1 564 ? -15.100 -5.134 -7.126 1.00 97.56 564 GLN A C 1
ATOM 4217 O O . GLN A 1 564 ? -14.419 -5.787 -7.914 1.00 97.56 564 GLN A O 1
ATOM 4222 N N . SER A 1 565 ? -15.636 -3.952 -7.442 1.00 96.44 565 SER A N 1
ATOM 4223 C CA . SER A 1 565 ? -15.467 -3.311 -8.748 1.00 96.44 565 SER A CA 1
ATOM 4224 C C . SER A 1 565 ? -13.990 -3.023 -9.049 1.00 96.44 565 SER A C 1
ATOM 4226 O O . SER A 1 565 ? -13.506 -3.334 -10.137 1.00 96.44 565 SER A O 1
ATOM 4228 N N . ALA A 1 566 ? -13.249 -2.501 -8.067 1.00 95.56 566 ALA A N 1
ATOM 4229 C CA . ALA A 1 566 ? -11.820 -2.228 -8.201 1.00 95.56 566 ALA A CA 1
ATOM 4230 C C . ALA A 1 566 ? -10.981 -3.507 -8.357 1.00 95.56 566 ALA A C 1
ATOM 4232 O O . ALA A 1 566 ? -10.100 -3.555 -9.211 1.00 95.56 566 ALA A O 1
ATOM 4233 N N . VAL A 1 567 ? -11.281 -4.571 -7.602 1.00 95.94 567 VAL A N 1
ATOM 4234 C CA . VAL A 1 567 ? -10.642 -5.890 -7.774 1.00 95.94 567 VAL A CA 1
ATOM 4235 C C . VAL A 1 567 ? -10.957 -6.480 -9.152 1.00 95.94 567 VAL A C 1
ATOM 4237 O O . VAL A 1 567 ? -10.081 -7.084 -9.757 1.00 95.94 567 VAL A O 1
ATOM 4240 N N . GLY A 1 568 ? -12.161 -6.268 -9.691 1.00 94.06 568 GLY A N 1
ATOM 4241 C CA . GLY A 1 568 ? -12.504 -6.678 -11.056 1.00 94.06 568 GLY A CA 1
ATOM 4242 C C . GLY A 1 568 ? -11.636 -6.007 -12.127 1.00 94.06 568 GLY A C 1
ATOM 4243 O O . GLY A 1 568 ? -11.220 -6.671 -13.074 1.00 94.06 568 GLY A O 1
ATOM 4244 N N . ARG A 1 569 ? -11.311 -4.717 -11.956 1.00 92.44 569 ARG A N 1
ATOM 4245 C CA . ARG A 1 569 ? -10.397 -3.976 -12.850 1.00 92.44 569 ARG A CA 1
ATOM 4246 C C . ARG A 1 569 ? -8.926 -4.327 -12.624 1.00 92.44 569 ARG A C 1
ATOM 4248 O O . ARG A 1 569 ? -8.152 -4.381 -13.573 1.00 92.44 569 ARG A O 1
ATOM 4255 N N . GLN A 1 570 ? -8.538 -4.581 -11.374 1.00 91.69 570 GLN A N 1
ATOM 4256 C CA . GLN A 1 570 ? -7.153 -4.830 -10.963 1.00 91.69 570 GLN A CA 1
ATOM 4257 C C . GLN A 1 570 ? -7.022 -6.163 -10.201 1.00 91.69 570 GLN A C 1
ATOM 4259 O O . GLN A 1 570 ? -6.644 -6.176 -9.023 1.00 91.69 570 GLN A O 1
ATOM 4264 N N . PRO A 1 571 ? -7.281 -7.316 -10.852 1.00 89.50 571 PRO A N 1
ATOM 4265 C CA . PRO A 1 571 ? -7.402 -8.610 -10.170 1.00 89.50 571 PRO A CA 1
ATOM 4266 C C . PRO A 1 571 ? -6.112 -9.072 -9.484 1.00 89.50 571 PRO A C 1
ATOM 4268 O O . PRO A 1 571 ? -6.166 -9.812 -8.501 1.00 89.50 571 PRO A O 1
ATOM 4271 N N . LYS A 1 572 ? -4.951 -8.601 -9.956 1.00 86.12 572 LYS A N 1
ATOM 4272 C CA . LYS A 1 572 ? -3.628 -8.918 -9.395 1.00 86.12 572 LYS A CA 1
ATOM 4273 C C . LYS A 1 572 ? -3.197 -7.997 -8.242 1.00 86.12 572 LYS A C 1
ATOM 4275 O O . LYS A 1 572 ? -2.146 -8.224 -7.651 1.00 86.12 572 LYS A O 1
ATOM 4280 N N . SER A 1 573 ? -3.971 -6.962 -7.902 1.00 85.56 573 SER A N 1
ATOM 4281 C CA . SER A 1 573 ? -3.619 -6.044 -6.811 1.00 85.56 573 SER A CA 1
ATOM 4282 C C . SER A 1 573 ? -3.819 -6.717 -5.452 1.00 85.56 573 SER A C 1
ATOM 4284 O O . SER A 1 573 ? -4.944 -6.838 -4.958 1.00 85.56 573 SER A O 1
ATOM 4286 N N . ALA A 1 574 ? -2.726 -7.158 -4.822 1.00 85.50 574 ALA A N 1
ATOM 4287 C CA . ALA A 1 574 ? -2.774 -7.781 -3.499 1.00 85.50 574 ALA A CA 1
ATOM 4288 C C . ALA A 1 574 ? -3.423 -6.852 -2.458 1.00 85.50 574 ALA A C 1
ATOM 4290 O O . ALA A 1 574 ? -4.240 -7.300 -1.658 1.00 85.50 574 ALA A O 1
ATOM 4291 N N . VAL A 1 575 ? -3.136 -5.547 -2.522 1.00 88.56 575 VAL A N 1
ATOM 4292 C CA . VAL A 1 575 ? -3.671 -4.546 -1.587 1.00 88.56 575 VAL A CA 1
ATOM 4293 C C . VAL A 1 575 ? -5.198 -4.444 -1.683 1.00 88.56 575 VAL A C 1
ATOM 4295 O O . VAL A 1 575 ? -5.876 -4.485 -0.654 1.00 88.56 575 VAL A O 1
ATOM 4298 N N . LEU A 1 576 ? -5.759 -4.376 -2.897 1.00 94.06 576 LEU A N 1
ATOM 4299 C CA . LEU A 1 576 ? -7.213 -4.310 -3.101 1.00 94.06 576 LEU A CA 1
ATOM 4300 C C . LEU A 1 576 ? -7.907 -5.612 -2.683 1.00 94.06 576 LEU A C 1
ATOM 4302 O O . LEU A 1 576 ? -8.927 -5.573 -1.993 1.00 94.06 576 LEU A O 1
ATOM 4306 N N . ASN A 1 577 ? -7.330 -6.767 -3.029 1.00 94.94 577 ASN A N 1
ATOM 4307 C CA . ASN A 1 577 ? -7.865 -8.064 -2.616 1.00 94.94 577 ASN A CA 1
ATOM 4308 C C . ASN A 1 577 ? -7.852 -8.216 -1.081 1.00 94.94 577 ASN A C 1
ATOM 4310 O O . ASN A 1 577 ? -8.834 -8.673 -0.494 1.00 94.94 577 ASN A O 1
ATOM 4314 N N . GLN A 1 578 ? -6.776 -7.796 -0.406 1.00 93.44 578 GLN A N 1
ATOM 4315 C CA . GLN A 1 578 ? -6.693 -7.824 1.058 1.00 93.44 578 GLN A CA 1
ATOM 4316 C C . GLN A 1 578 ? -7.700 -6.864 1.699 1.00 93.44 578 GLN A C 1
ATOM 4318 O O . GLN A 1 578 ? -8.334 -7.215 2.696 1.00 93.44 578 GLN A O 1
ATOM 4323 N N . ALA A 1 579 ? -7.873 -5.662 1.143 1.00 95.38 579 ALA A N 1
ATOM 4324 C CA . ALA A 1 579 ? -8.864 -4.703 1.621 1.00 95.38 579 ALA A CA 1
ATOM 4325 C C . ALA A 1 579 ? -10.290 -5.252 1.490 1.00 95.38 579 ALA A C 1
ATOM 4327 O O . ALA A 1 579 ? -11.063 -5.166 2.444 1.00 95.38 579 ALA A O 1
ATOM 4328 N N . LEU A 1 580 ? -10.615 -5.892 0.361 1.00 97.81 580 LEU A N 1
ATOM 4329 C CA . LEU A 1 580 ? -11.901 -6.555 0.149 1.00 97.81 580 LEU A CA 1
ATOM 4330 C C . LEU A 1 580 ? -12.117 -7.712 1.133 1.00 97.81 580 LEU A C 1
ATOM 4332 O O . LEU A 1 580 ? -13.178 -7.798 1.752 1.00 97.81 580 LEU A O 1
ATOM 4336 N N . ALA A 1 581 ? -11.106 -8.560 1.345 1.00 96.75 581 ALA A N 1
ATOM 4337 C CA . ALA A 1 581 ? -11.165 -9.631 2.338 1.00 96.75 581 ALA A CA 1
ATOM 4338 C C . ALA A 1 581 ? -11.426 -9.077 3.750 1.00 96.75 581 ALA A C 1
ATOM 4340 O O . ALA A 1 581 ? -12.349 -9.523 4.428 1.00 96.75 581 ALA A O 1
ATOM 4341 N N . ARG A 1 582 ? -10.683 -8.047 4.179 1.00 95.44 582 ARG A N 1
ATOM 4342 C CA . ARG A 1 582 ? -10.895 -7.383 5.478 1.00 95.44 582 ARG A CA 1
ATOM 4343 C C . ARG A 1 582 ? -12.288 -6.764 5.583 1.00 95.44 582 ARG A C 1
ATOM 4345 O O . ARG A 1 582 ? -12.915 -6.882 6.633 1.00 95.44 582 ARG A O 1
ATOM 4352 N N . ALA A 1 583 ? -12.787 -6.146 4.513 1.00 94.81 583 ALA A N 1
ATOM 4353 C CA . ALA A 1 583 ? -14.125 -5.565 4.477 1.00 94.81 583 ALA A CA 1
ATOM 4354 C C . ALA A 1 583 ? -15.216 -6.638 4.623 1.00 94.81 583 ALA A C 1
ATOM 4356 O O . ALA A 1 583 ? -16.160 -6.443 5.387 1.00 94.81 583 ALA A O 1
ATOM 4357 N N . TYR A 1 584 ? -15.074 -7.794 3.969 1.00 96.50 584 TYR A N 1
ATOM 4358 C CA . TYR A 1 584 ? -15.975 -8.925 4.186 1.00 96.50 584 TYR A CA 1
ATOM 4359 C C . TYR A 1 584 ? -15.944 -9.415 5.636 1.00 96.50 584 TYR A C 1
ATOM 4361 O O . TYR A 1 584 ? -17.002 -9.558 6.250 1.00 96.50 584 TYR A O 1
ATOM 4369 N N . LEU A 1 585 ? -14.752 -9.624 6.200 1.00 94.06 585 LEU A N 1
ATOM 4370 C CA . LEU A 1 585 ? -14.581 -10.132 7.564 1.00 94.06 585 LEU A CA 1
ATOM 4371 C C . LEU A 1 585 ? -15.139 -9.185 8.624 1.00 94.06 585 LEU A C 1
ATOM 4373 O O . LEU A 1 585 ? -15.858 -9.627 9.517 1.00 94.06 585 LEU A O 1
ATOM 4377 N N . ALA A 1 586 ? -14.892 -7.881 8.487 1.00 89.00 586 ALA A N 1
ATOM 4378 C CA . ALA A 1 586 ? -15.444 -6.861 9.378 1.00 89.00 586 ALA A CA 1
ATOM 4379 C C . ALA A 1 586 ? -16.984 -6.813 9.365 1.00 89.00 586 ALA A C 1
ATOM 4381 O O . ALA A 1 586 ? -17.586 -6.324 10.315 1.00 89.00 586 ALA A O 1
ATOM 4382 N N . ASN A 1 587 ? -17.615 -7.335 8.309 1.00 87.69 587 ASN A N 1
ATOM 4383 C CA . ASN A 1 587 ? -19.067 -7.405 8.147 1.00 87.69 587 ASN A CA 1
ATOM 4384 C C . ASN A 1 587 ? -19.615 -8.838 8.290 1.00 87.69 587 ASN A C 1
ATOM 4386 O O . ASN A 1 587 ? -20.704 -9.129 7.798 1.00 87.69 587 ASN A O 1
ATOM 4390 N N . GLY A 1 588 ? -18.856 -9.754 8.907 1.00 87.19 588 GLY A N 1
ATOM 4391 C CA . GLY A 1 588 ? -19.289 -11.133 9.169 1.00 87.19 588 GLY A CA 1
ATOM 4392 C C . GLY A 1 588 ? -19.423 -12.022 7.925 1.00 87.19 588 GLY A C 1
ATOM 4393 O O . GLY A 1 588 ? -19.906 -13.148 8.014 1.00 87.19 588 GLY A O 1
ATOM 4394 N N . LYS A 1 589 ? -18.984 -11.562 6.747 1.00 91.94 589 LYS A N 1
ATOM 4395 C CA . LYS A 1 589 ? -19.077 -12.296 5.473 1.00 91.94 589 LYS A CA 1
ATOM 4396 C C . LYS A 1 589 ? -17.885 -13.248 5.291 1.00 91.94 589 LYS A C 1
ATOM 4398 O O . LYS A 1 589 ? -17.120 -13.118 4.337 1.00 91.94 589 LYS A O 1
ATOM 4403 N N . ALA A 1 590 ? -17.726 -14.219 6.194 1.00 93.75 590 ALA A N 1
ATOM 4404 C CA . ALA A 1 590 ? -16.590 -15.152 6.183 1.00 93.75 590 ALA A CA 1
ATOM 4405 C C . ALA A 1 590 ? -16.500 -16.003 4.901 1.00 93.75 590 ALA A C 1
ATOM 4407 O O . ALA A 1 590 ? -15.411 -16.186 4.367 1.00 93.75 590 ALA A O 1
ATOM 4408 N N . GLY A 1 591 ? -17.631 -16.465 4.355 1.00 94.75 591 GLY A N 1
ATOM 4409 C CA . GLY A 1 591 ? -17.654 -17.301 3.145 1.00 94.75 591 GLY A CA 1
ATOM 4410 C C . GLY A 1 591 ? -17.028 -16.630 1.910 1.00 94.75 591 GLY A C 1
ATOM 4411 O O . GLY A 1 591 ? -16.077 -17.174 1.347 1.00 94.75 591 GLY A O 1
ATOM 4412 N N . PRO A 1 592 ? -17.510 -15.444 1.480 1.00 96.12 592 PRO A N 1
ATOM 4413 C CA . PRO A 1 592 ? -16.885 -14.685 0.394 1.00 96.12 592 PRO A CA 1
ATOM 4414 C C . PRO A 1 592 ? -15.414 -14.339 0.656 1.00 96.12 592 PRO A C 1
ATOM 4416 O O . PRO A 1 592 ? -14.610 -14.390 -0.274 1.00 96.12 592 PRO A O 1
ATOM 4419 N N . ALA A 1 593 ? -15.054 -14.030 1.909 1.00 97.00 593 ALA A N 1
ATOM 4420 C CA . ALA A 1 593 ? -13.667 -13.773 2.282 1.00 97.00 593 ALA A CA 1
ATOM 4421 C C . ALA A 1 593 ? -12.785 -15.009 2.061 1.00 97.00 593 ALA A C 1
ATOM 4423 O O . ALA A 1 593 ? -11.769 -14.899 1.385 1.00 97.00 593 ALA A O 1
ATOM 4424 N N . LEU A 1 594 ? -13.188 -16.182 2.561 1.00 96.31 594 LEU A N 1
ATOM 4425 C CA . LEU A 1 594 ? -12.439 -17.432 2.396 1.00 96.31 594 LEU A CA 1
ATOM 4426 C C . LEU A 1 594 ? -12.260 -17.800 0.927 1.00 96.31 594 LEU A C 1
ATOM 4428 O O . LEU A 1 594 ? -11.141 -18.080 0.520 1.00 96.31 594 LEU A O 1
ATOM 4432 N N . LYS A 1 595 ? -13.314 -17.702 0.105 1.00 95.88 595 LYS A N 1
ATOM 4433 C CA . LYS A 1 595 ? -13.204 -17.955 -1.344 1.00 95.88 595 LYS A CA 1
ATOM 4434 C C . LYS A 1 595 ? -12.151 -17.063 -2.006 1.00 95.88 595 LYS A C 1
ATOM 4436 O O . LYS A 1 595 ? -11.355 -17.545 -2.809 1.00 95.88 595 LYS A O 1
ATOM 4441 N N . LEU A 1 596 ? -12.147 -15.772 -1.668 1.00 95.44 596 LEU A N 1
ATOM 4442 C CA . LEU A 1 596 ? -11.163 -14.819 -2.176 1.00 95.44 596 LEU A CA 1
ATOM 4443 C C . LEU A 1 596 ? -9.748 -15.171 -1.696 1.00 95.44 596 LEU A C 1
ATOM 4445 O O . LEU A 1 596 ? -8.826 -15.227 -2.504 1.00 95.44 596 LEU A O 1
ATOM 4449 N N . ILE A 1 597 ? -9.591 -15.430 -0.397 1.00 96.12 597 ILE A N 1
ATOM 4450 C CA . ILE A 1 597 ? -8.306 -15.732 0.241 1.00 96.12 597 ILE A CA 1
ATOM 4451 C C . ILE A 1 597 ? -7.719 -17.046 -0.290 1.00 96.12 597 ILE A C 1
ATOM 4453 O O . ILE A 1 597 ? -6.550 -17.080 -0.658 1.00 96.12 597 ILE A O 1
ATOM 4457 N N . ASP A 1 598 ? -8.516 -18.110 -0.392 1.00 94.56 598 ASP A N 1
ATOM 4458 C CA . ASP A 1 598 ? -8.071 -19.408 -0.904 1.00 94.56 598 ASP A CA 1
ATOM 4459 C C . ASP A 1 598 ? -7.635 -19.311 -2.367 1.00 94.56 598 ASP A C 1
ATOM 4461 O O . ASP A 1 598 ? -6.637 -19.918 -2.752 1.00 94.56 598 ASP A O 1
ATOM 4465 N N . ASN A 1 599 ? -8.321 -18.500 -3.181 1.00 91.88 599 ASN A N 1
ATOM 4466 C CA . ASN A 1 599 ? -7.883 -18.245 -4.550 1.00 91.88 599 ASN A CA 1
ATOM 4467 C C . ASN A 1 599 ? -6.512 -17.551 -4.598 1.00 91.88 599 ASN A C 1
ATOM 4469 O O . ASN A 1 599 ? -5.677 -17.913 -5.419 1.00 91.88 599 ASN A O 1
ATOM 4473 N N . GLN A 1 600 ? -6.262 -16.596 -3.697 1.00 90.94 600 GLN A N 1
ATOM 4474 C CA . GLN A 1 600 ? -4.974 -15.900 -3.602 1.00 90.94 600 GLN A CA 1
ATOM 4475 C C . GLN A 1 600 ? -3.857 -16.792 -3.039 1.00 90.94 600 GLN A C 1
ATOM 4477 O O . GLN A 1 600 ? -2.699 -16.639 -3.428 1.00 90.94 600 GLN A O 1
ATOM 4482 N N . LEU A 1 601 ? -4.189 -17.741 -2.158 1.00 89.88 601 LEU A N 1
ATOM 4483 C CA . LEU A 1 601 ? -3.237 -18.700 -1.592 1.00 89.88 601 LEU A CA 1
ATOM 4484 C C . LEU A 1 601 ? -2.774 -19.759 -2.600 1.00 89.88 601 LEU A C 1
ATOM 4486 O O . LEU A 1 601 ? -1.662 -20.250 -2.445 1.00 89.88 601 LEU A O 1
ATOM 4490 N N . LYS A 1 602 ? -3.548 -20.068 -3.654 1.00 89.31 602 LYS A N 1
ATOM 4491 C CA . LYS A 1 602 ? -3.122 -21.014 -4.711 1.00 89.31 602 LYS A CA 1
ATOM 4492 C C . LYS A 1 602 ? -1.790 -20.630 -5.359 1.00 89.31 602 LYS A C 1
ATOM 4494 O O . LYS A 1 602 ? -1.008 -21.507 -5.692 1.00 89.31 602 LYS A O 1
ATOM 4499 N N . SER A 1 603 ? -1.541 -19.333 -5.531 1.00 79.81 603 SER A N 1
ATOM 4500 C CA . SER A 1 603 ? -0.298 -18.800 -6.103 1.00 79.81 603 SER A CA 1
ATOM 4501 C C . SER A 1 603 ? 0.657 -18.219 -5.054 1.00 79.81 603 SER A C 1
ATOM 4503 O O . SER A 1 603 ? 1.736 -17.764 -5.409 1.00 79.81 603 SER A O 1
ATOM 4505 N N . ASN A 1 604 ? 0.262 -18.180 -3.774 1.00 78.25 604 ASN A N 1
ATOM 4506 C CA . ASN A 1 604 ? 1.000 -17.520 -2.689 1.00 78.25 604 ASN A CA 1
ATOM 4507 C C . ASN A 1 604 ? 0.940 -18.333 -1.383 1.00 78.25 604 ASN A C 1
ATOM 4509 O O . ASN A 1 604 ? 0.661 -17.785 -0.315 1.00 78.25 604 ASN A O 1
ATOM 4513 N N . GLU A 1 605 ? 1.173 -19.644 -1.457 1.00 80.62 605 GLU A N 1
ATOM 4514 C CA . GLU A 1 605 ? 0.907 -20.583 -0.354 1.00 80.62 605 GLU A CA 1
ATOM 4515 C C . GLU A 1 605 ? 1.636 -20.228 0.960 1.00 80.62 605 GLU A C 1
ATOM 4517 O O . GLU A 1 605 ? 1.128 -20.475 2.055 1.00 80.62 605 GLU A O 1
ATOM 4522 N N . LYS A 1 606 ? 2.811 -19.595 0.859 1.00 82.62 606 LYS A N 1
ATOM 4523 C CA . LYS A 1 606 ? 3.646 -19.168 1.996 1.00 82.62 606 LYS A CA 1
ATOM 4524 C C . LYS A 1 606 ? 3.446 -17.701 2.405 1.00 82.62 606 LYS A C 1
ATOM 4526 O O . LYS A 1 606 ? 4.296 -17.119 3.072 1.00 82.62 606 LYS A O 1
ATOM 4531 N N . SER A 1 607 ? 2.370 -17.051 1.963 1.00 88.38 607 SER A N 1
ATOM 4532 C CA . SER A 1 607 ? 2.111 -15.658 2.332 1.00 88.38 607 SER A CA 1
ATOM 4533 C C . SER A 1 607 ? 1.525 -15.557 3.740 1.00 88.38 607 SER A C 1
ATOM 4535 O O . SER A 1 607 ? 0.354 -15.874 3.968 1.00 88.38 607 SER A O 1
ATOM 4537 N N . ALA A 1 608 ? 2.322 -15.026 4.670 1.00 91.44 608 ALA A N 1
ATOM 4538 C CA . ALA A 1 608 ? 1.902 -14.781 6.046 1.00 91.44 608 ALA A CA 1
ATOM 4539 C C . ALA A 1 608 ? 0.657 -13.872 6.140 1.00 91.44 608 ALA A C 1
ATOM 4541 O O . ALA A 1 608 ? -0.230 -14.129 6.952 1.00 91.44 608 ALA A O 1
ATOM 4542 N N . ASP A 1 609 ? 0.522 -12.859 5.273 1.00 90.25 609 ASP A N 1
ATOM 4543 C CA . ASP A 1 609 ? -0.650 -11.970 5.264 1.00 90.25 609 ASP A CA 1
ATOM 4544 C C . ASP A 1 609 ? -1.940 -12.707 4.862 1.00 90.25 609 ASP A C 1
ATOM 4546 O O . ASP A 1 609 ? -2.999 -12.492 5.462 1.00 90.25 609 ASP A O 1
ATOM 4550 N N . TRP A 1 610 ? -1.866 -13.590 3.860 1.00 94.56 610 TRP A N 1
ATOM 4551 C CA . TRP A 1 610 ? -3.021 -14.374 3.420 1.00 94.56 610 TRP A CA 1
ATOM 4552 C C . TRP A 1 610 ? -3.390 -15.466 4.422 1.00 94.56 610 TRP A C 1
ATOM 4554 O O . TRP A 1 610 ? -4.577 -15.664 4.684 1.00 94.56 610 TRP A O 1
ATOM 4564 N N . LEU A 1 611 ? -2.404 -16.115 5.047 1.00 95.19 611 LEU A N 1
ATOM 4565 C CA . LEU A 1 611 ? -2.650 -17.043 6.152 1.00 95.19 611 LEU A CA 1
ATOM 4566 C C . LEU A 1 611 ? -3.262 -16.330 7.360 1.00 95.19 611 LEU A C 1
ATOM 4568 O O . LEU A 1 611 ? -4.208 -16.841 7.954 1.00 95.19 611 LEU A O 1
ATOM 4572 N N . HIS A 1 612 ? -2.798 -15.122 7.686 1.00 95.56 612 HIS A N 1
ATOM 4573 C CA . HIS A 1 612 ? -3.389 -14.317 8.749 1.00 95.56 612 HIS A CA 1
ATOM 4574 C C . HIS A 1 612 ? -4.871 -14.027 8.466 1.00 95.56 612 HIS A C 1
ATOM 4576 O O . HIS A 1 612 ? -5.727 -14.298 9.308 1.00 95.56 612 HIS A O 1
ATOM 4582 N N . LEU A 1 613 ? -5.204 -13.551 7.260 1.00 96.12 613 LEU A N 1
ATOM 4583 C CA . LEU A 1 613 ? -6.597 -13.307 6.870 1.00 96.12 613 LEU A CA 1
ATOM 4584 C C . LEU A 1 613 ? -7.436 -14.590 6.850 1.00 96.12 613 LEU A C 1
ATOM 4586 O O . LEU A 1 613 ? -8.585 -14.551 7.288 1.00 96.12 613 LEU A O 1
ATOM 4590 N N . LYS A 1 614 ? -6.877 -15.719 6.393 1.00 96.69 614 LYS A N 1
ATOM 4591 C CA . LYS A 1 614 ? -7.552 -17.024 6.415 1.00 96.69 614 LYS A CA 1
ATOM 4592 C C . LYS A 1 614 ? -7.875 -17.454 7.839 1.00 96.69 614 LYS A C 1
ATOM 4594 O O . LYS A 1 614 ? -9.018 -17.800 8.117 1.00 96.69 614 LYS A O 1
ATOM 4599 N N . GLY A 1 615 ? -6.902 -17.363 8.741 1.00 95.88 615 GLY A N 1
ATOM 4600 C CA . GLY A 1 615 ? -7.090 -17.684 10.148 1.00 95.88 615 GLY A CA 1
ATOM 4601 C C . GLY A 1 615 ? -8.182 -16.825 10.788 1.00 95.88 615 GLY A C 1
ATOM 4602 O O . GLY A 1 615 ? -9.096 -17.361 11.408 1.00 95.88 615 GLY A O 1
ATOM 4603 N N . VAL A 1 616 ? -8.181 -15.505 10.552 1.00 95.69 616 VAL A N 1
ATOM 4604 C CA . VAL A 1 616 ? -9.277 -14.621 11.003 1.00 95.69 616 VAL A CA 1
ATOM 4605 C C . VAL A 1 616 ? -10.620 -15.040 10.395 1.00 95.69 616 VAL A C 1
ATOM 4607 O O . VAL A 1 616 ? -11.629 -15.053 11.097 1.00 95.69 616 VAL A O 1
ATOM 4610 N N . ALA A 1 617 ? -10.655 -15.402 9.114 1.00 96.38 617 ALA A N 1
ATOM 4611 C CA . ALA A 1 617 ? -11.877 -15.823 8.439 1.00 96.38 617 ALA A CA 1
ATOM 4612 C C . ALA A 1 617 ? -12.471 -17.115 9.016 1.00 96.38 617 ALA A C 1
ATOM 4614 O O . ALA A 1 617 ? -13.680 -17.180 9.232 1.00 96.38 617 ALA A O 1
ATOM 4615 N N . GLN A 1 618 ? -11.624 -18.095 9.328 1.00 95.75 618 GLN A N 1
ATOM 4616 C CA . GLN A 1 618 ? -12.008 -19.337 10.000 1.00 95.75 618 GLN A CA 1
ATOM 4617 C C . GLN A 1 618 ? -12.566 -19.062 11.399 1.00 95.75 618 GLN A C 1
ATOM 4619 O O . GLN A 1 618 ? -13.630 -19.571 11.746 1.00 95.75 618 GLN A O 1
ATOM 4624 N N . LEU A 1 619 ? -11.922 -18.175 12.168 1.00 93.44 619 LEU A N 1
ATOM 4625 C CA . LEU A 1 619 ? -12.431 -17.751 13.476 1.00 93.44 619 LEU A CA 1
ATOM 4626 C C . LEU A 1 619 ? -13.818 -17.099 13.372 1.00 93.44 619 LEU A C 1
ATOM 4628 O O . LEU A 1 619 ? -14.718 -17.465 14.121 1.00 93.44 619 LEU A O 1
ATOM 4632 N N . VAL A 1 620 ? -14.026 -16.184 12.416 1.00 90.81 620 VAL A N 1
ATOM 4633 C CA . VAL A 1 620 ? -15.343 -15.554 12.171 1.00 90.81 620 VAL A CA 1
ATOM 4634 C C . VAL A 1 620 ? -16.392 -16.586 11.734 1.00 90.81 620 VAL A C 1
ATOM 4636 O O . VAL A 1 620 ? -17.571 -16.423 12.033 1.00 90.81 620 VAL A O 1
ATOM 4639 N N . GLN A 1 621 ? -15.977 -17.662 11.062 1.00 92.31 621 GLN A N 1
ATOM 4640 C CA . GLN A 1 621 ? -16.844 -18.779 10.680 1.00 92.31 621 GLN A CA 1
ATOM 4641 C C . GLN A 1 621 ? -17.131 -19.759 11.838 1.00 92.31 621 GLN A C 1
ATOM 4643 O O . GLN A 1 621 ? -17.924 -20.681 11.668 1.00 92.31 621 GLN A O 1
ATOM 4648 N N . GLY A 1 622 ? -16.507 -19.581 13.007 1.00 90.62 622 GLY A N 1
ATOM 4649 C CA . GLY A 1 622 ? -16.635 -20.483 14.157 1.00 90.62 622 GLY A CA 1
ATOM 4650 C C . GLY A 1 622 ? -15.695 -21.696 14.127 1.00 90.62 622 GLY A C 1
ATOM 4651 O O . GLY A 1 622 ? -15.787 -22.559 14.993 1.00 90.62 622 GLY A O 1
ATOM 4652 N N . GLN A 1 623 ? -14.768 -21.767 13.168 1.00 94.06 623 GLN A N 1
ATOM 4653 C CA . GLN A 1 623 ? -13.732 -22.802 13.081 1.00 94.06 623 GLN A CA 1
ATOM 4654 C C . GLN A 1 623 ? -12.536 -22.420 13.964 1.00 94.06 623 GLN A C 1
ATOM 4656 O O . GLN A 1 623 ? -11.472 -22.035 13.474 1.00 94.06 623 GLN A O 1
ATOM 4661 N N . THR A 1 624 ? -12.729 -22.458 15.284 1.00 93.44 624 THR A N 1
ATOM 4662 C CA . THR A 1 624 ? -11.764 -21.922 16.254 1.00 93.44 624 THR A CA 1
ATOM 4663 C C . THR A 1 624 ? -10.389 -22.588 16.168 1.00 93.44 624 THR A C 1
ATOM 4665 O O . THR A 1 624 ? -9.389 -21.886 16.012 1.00 93.44 624 THR A O 1
ATOM 4668 N N . ASP A 1 625 ? -10.326 -23.920 16.207 1.00 92.81 625 ASP A N 1
ATOM 4669 C CA . ASP A 1 625 ? -9.050 -24.648 16.218 1.00 92.81 625 ASP A CA 1
ATOM 4670 C C . ASP A 1 625 ? -8.257 -24.456 14.920 1.00 92.81 625 ASP A C 1
ATOM 4672 O O . ASP A 1 625 ? -7.053 -24.187 14.951 1.00 92.81 625 ASP A O 1
ATOM 4676 N N . ASP A 1 626 ? -8.930 -24.543 13.770 1.00 94.81 626 ASP A N 1
ATOM 4677 C CA . ASP A 1 626 ? -8.300 -24.346 12.462 1.00 94.81 626 ASP A CA 1
ATOM 4678 C C . ASP A 1 626 ? -7.836 -22.902 12.275 1.00 94.81 626 ASP A C 1
ATOM 4680 O O . ASP A 1 626 ? -6.734 -22.662 11.772 1.00 94.81 626 ASP A O 1
ATOM 4684 N N . GLY A 1 627 ? -8.642 -21.940 12.735 1.00 95.75 627 GLY A N 1
ATOM 4685 C CA . GLY A 1 627 ? -8.294 -20.527 12.720 1.00 95.75 627 GLY A CA 1
ATOM 4686 C C . GLY A 1 627 ? -7.043 -20.238 13.542 1.00 95.75 627 GLY A C 1
ATOM 4687 O O . GLY A 1 627 ? -6.111 -19.612 13.036 1.00 95.75 627 GLY A O 1
ATOM 4688 N N . LEU A 1 628 ? -6.966 -20.747 14.776 1.00 95.56 628 LEU A N 1
ATOM 4689 C CA . LEU A 1 628 ? -5.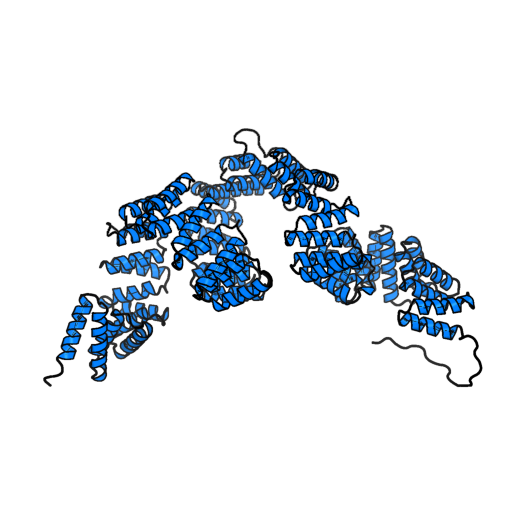788 -20.584 15.636 1.00 95.56 628 LEU A CA 1
ATOM 4690 C C . LEU A 1 628 ? -4.540 -21.252 15.046 1.00 95.56 628 LEU A C 1
ATOM 4692 O O . LEU A 1 628 ? -3.477 -20.629 15.026 1.00 95.56 628 LEU A O 1
ATOM 4696 N N . LYS A 1 629 ? -4.660 -22.471 14.501 1.00 95.69 629 LYS A N 1
ATOM 4697 C CA . LYS A 1 629 ? -3.551 -23.160 13.814 1.00 95.69 629 LYS A CA 1
ATOM 4698 C C . LYS A 1 629 ? -3.056 -22.375 12.600 1.00 95.69 629 LYS A C 1
ATOM 4700 O O . LYS A 1 629 ? -1.850 -22.230 12.406 1.00 95.69 629 LYS A O 1
ATOM 4705 N N . THR A 1 630 ? -3.966 -21.844 11.787 1.00 96.62 630 THR A N 1
ATOM 4706 C CA . THR A 1 630 ? -3.610 -21.075 10.586 1.00 96.62 630 THR A CA 1
ATOM 4707 C C . THR A 1 630 ? -2.970 -19.733 10.945 1.00 96.62 630 THR A C 1
ATOM 4709 O O . THR A 1 630 ? -1.975 -19.349 10.332 1.00 96.62 630 THR A O 1
ATOM 4712 N N . LEU A 1 631 ? -3.469 -19.049 11.981 1.00 96.38 631 LEU A N 1
ATOM 4713 C CA . LEU A 1 631 ? -2.831 -17.844 12.517 1.00 96.38 631 LEU A CA 1
ATOM 4714 C C . LEU A 1 631 ? -1.426 -18.134 13.060 1.00 96.38 631 LEU A C 1
ATOM 4716 O O . LEU A 1 631 ? -0.511 -17.349 12.821 1.00 96.38 631 LEU A O 1
ATOM 4720 N N . ALA A 1 632 ? -1.238 -19.249 13.774 1.00 94.88 632 ALA A N 1
ATOM 4721 C CA . ALA A 1 632 ? 0.073 -19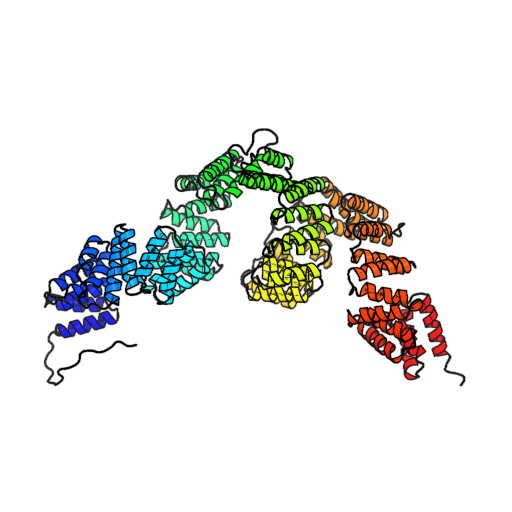.646 14.282 1.00 94.88 632 ALA A CA 1
ATOM 4722 C C . ALA A 1 632 ? 1.064 -19.875 13.131 1.00 94.88 632 ALA A C 1
ATOM 4724 O O . ALA A 1 632 ? 2.141 -19.288 13.141 1.00 94.88 632 ALA A O 1
ATOM 4725 N N . ARG A 1 633 ? 0.649 -20.593 12.077 1.00 95.12 633 ARG A N 1
ATOM 4726 C CA . ARG A 1 633 ? 1.447 -20.757 10.848 1.00 95.12 633 ARG A CA 1
ATOM 4727 C C . ARG A 1 633 ? 1.823 -19.420 10.208 1.00 95.12 633 ARG A C 1
ATOM 4729 O O . ARG A 1 633 ? 2.946 -19.280 9.737 1.00 95.12 633 ARG A O 1
ATOM 4736 N N . ALA A 1 634 ? 0.908 -18.448 10.187 1.00 94.88 634 ALA A N 1
ATOM 4737 C CA . ALA A 1 634 ? 1.199 -17.111 9.670 1.00 94.88 634 ALA A CA 1
ATOM 4738 C C . ALA A 1 634 ? 2.318 -16.423 10.471 1.00 94.88 634 ALA A C 1
ATOM 4740 O O . ALA A 1 634 ? 3.230 -15.852 9.880 1.00 94.88 634 ALA A O 1
ATOM 4741 N N . ALA A 1 635 ? 2.267 -16.505 11.804 1.00 93.62 635 ALA A N 1
ATOM 4742 C CA . ALA A 1 635 ? 3.298 -15.944 12.675 1.00 93.62 635 ALA A CA 1
ATOM 4743 C C . ALA A 1 635 ? 4.642 -16.689 12.559 1.00 93.62 635 ALA A C 1
ATOM 4745 O O . ALA A 1 635 ? 5.689 -16.050 12.576 1.00 93.62 635 ALA A O 1
ATOM 4746 N N . ASP A 1 636 ? 4.621 -18.013 12.394 1.00 91.44 636 ASP A N 1
ATOM 4747 C CA . ASP A 1 636 ? 5.836 -18.825 12.247 1.00 91.44 636 ASP A CA 1
ATOM 4748 C C . ASP A 1 636 ? 6.549 -18.575 10.904 1.00 91.44 636 ASP A C 1
ATOM 4750 O O . ASP A 1 636 ? 7.773 -18.641 10.833 1.00 91.44 636 ASP A O 1
ATOM 4754 N N . GLN A 1 637 ? 5.802 -18.256 9.839 1.00 89.62 637 GLN A N 1
ATOM 4755 C CA . GLN A 1 637 ? 6.365 -17.925 8.522 1.00 89.62 637 GLN A CA 1
ATOM 4756 C C . GLN A 1 637 ? 7.001 -16.533 8.448 1.00 89.62 637 GLN A C 1
ATOM 4758 O O . GLN A 1 637 ? 7.828 -16.300 7.568 1.00 89.62 637 GLN A O 1
ATOM 4763 N N . ALA A 1 638 ? 6.635 -15.618 9.348 1.00 89.06 638 ALA A N 1
ATOM 4764 C CA . ALA A 1 638 ? 7.230 -14.286 9.435 1.00 89.06 638 ALA A CA 1
ATOM 4765 C C . ALA A 1 638 ? 7.596 -13.939 10.894 1.00 89.06 638 ALA A C 1
ATOM 4767 O O . ALA A 1 638 ? 6.913 -13.132 11.534 1.00 89.06 638 ALA A O 1
ATOM 4768 N N . PRO A 1 639 ? 8.670 -14.543 11.449 1.00 87.50 639 PRO A N 1
ATOM 4769 C CA . PRO A 1 639 ? 9.080 -14.334 12.843 1.00 87.50 639 PRO A CA 1
ATOM 4770 C C . PRO A 1 639 ? 9.478 -12.888 13.178 1.00 87.50 639 PRO A C 1
ATOM 4772 O O . PRO A 1 639 ? 9.475 -12.496 14.343 1.00 87.50 639 PRO A O 1
ATOM 4775 N N . ASP A 1 640 ? 9.818 -12.091 12.165 1.00 85.62 640 ASP A N 1
ATOM 4776 C CA . ASP A 1 640 ? 10.157 -10.668 12.241 1.00 85.62 640 ASP A CA 1
ATOM 4777 C C . ASP A 1 640 ? 8.922 -9.746 12.300 1.00 85.62 640 ASP A C 1
ATOM 4779 O O . ASP A 1 640 ? 9.058 -8.534 12.479 1.00 85.62 640 ASP A O 1
ATOM 4783 N N . ARG A 1 641 ? 7.709 -10.306 12.184 1.00 88.75 641 ARG A N 1
ATOM 4784 C CA . ARG A 1 641 ? 6.423 -9.593 12.215 1.00 88.75 641 ARG A CA 1
ATOM 4785 C C . ARG A 1 641 ? 5.710 -9.779 13.563 1.00 88.75 641 ARG A C 1
ATOM 4787 O O . ARG A 1 641 ? 4.801 -10.609 13.689 1.00 88.75 641 ARG A O 1
ATOM 4794 N N . PRO A 1 642 ? 6.052 -8.986 14.602 1.00 91.56 642 PRO A N 1
ATOM 4795 C CA . PRO A 1 642 ? 5.475 -9.130 15.942 1.00 91.56 642 PRO A CA 1
ATOM 4796 C C . PRO A 1 642 ? 3.958 -8.872 15.989 1.00 91.56 642 PRO A C 1
ATOM 4798 O O . PRO A 1 642 ? 3.277 -9.300 16.925 1.00 91.56 642 PRO A O 1
ATOM 4801 N N . ASP A 1 643 ? 3.401 -8.199 14.978 1.00 92.25 643 ASP A N 1
ATOM 4802 C CA . ASP A 1 643 ? 1.963 -7.995 14.818 1.00 92.25 643 ASP A CA 1
ATOM 4803 C C . ASP A 1 643 ? 1.192 -9.302 14.578 1.00 92.25 643 ASP A C 1
ATOM 4805 O O . ASP A 1 643 ? 0.076 -9.441 15.086 1.00 92.25 643 ASP A O 1
ATOM 4809 N N . LEU A 1 644 ? 1.793 -10.285 13.898 1.00 93.81 644 LEU A N 1
ATOM 4810 C CA . LEU A 1 644 ? 1.168 -11.586 13.652 1.00 93.81 644 LEU A CA 1
ATOM 4811 C C . LEU A 1 644 ? 1.126 -12.435 14.925 1.00 93.81 644 LEU A C 1
ATOM 4813 O O . LEU A 1 644 ? 0.073 -12.965 15.280 1.00 93.81 644 LEU A O 1
ATOM 4817 N N . ALA A 1 645 ? 2.224 -12.483 15.684 1.00 94.50 645 ALA A N 1
ATOM 4818 C CA . ALA A 1 645 ? 2.250 -13.149 16.989 1.00 94.50 645 ALA A CA 1
ATOM 4819 C C . ALA A 1 645 ? 1.242 -12.524 17.974 1.00 94.50 645 ALA A C 1
ATOM 4821 O O . ALA A 1 645 ? 0.579 -13.235 18.737 1.00 94.50 645 ALA A O 1
ATOM 4822 N N . LEU A 1 646 ? 1.074 -11.197 17.926 1.00 95.94 646 LEU A N 1
ATOM 4823 C CA . LEU A 1 646 ? 0.046 -10.493 18.691 1.00 95.94 646 LEU A CA 1
ATOM 4824 C C . LEU A 1 646 ? -1.373 -10.869 18.245 1.00 95.94 646 LEU A C 1
ATOM 4826 O O . LEU A 1 646 ? -2.255 -10.988 19.097 1.00 95.94 646 LEU A O 1
ATOM 4830 N N . ALA A 1 647 ? -1.615 -11.038 16.943 1.00 93.81 647 ALA A N 1
ATOM 4831 C CA . ALA A 1 647 ? -2.913 -11.462 16.422 1.00 93.81 647 ALA A CA 1
ATOM 4832 C C . ALA A 1 647 ? -3.289 -12.865 16.921 1.00 93.81 647 ALA A C 1
ATOM 4834 O O . ALA A 1 647 ? -4.407 -13.050 17.404 1.00 93.81 647 ALA A O 1
ATOM 4835 N N . VAL A 1 648 ? -2.338 -13.809 16.911 1.00 95.69 648 VAL A N 1
ATOM 4836 C CA . VAL A 1 648 ? -2.525 -15.152 17.487 1.00 95.69 648 VAL A CA 1
ATOM 4837 C C . VAL A 1 648 ? -2.874 -15.052 18.969 1.00 95.69 648 VAL A C 1
ATOM 4839 O O . VAL A 1 648 ? -3.882 -15.602 19.396 1.00 95.69 648 VAL A O 1
ATOM 4842 N N . ALA A 1 649 ? -2.099 -14.292 19.749 1.00 95.94 649 ALA A N 1
ATOM 4843 C CA . ALA A 1 649 ? -2.349 -14.165 21.182 1.00 95.94 649 ALA A CA 1
ATOM 4844 C C . ALA A 1 649 ? -3.720 -13.544 21.487 1.00 95.94 649 ALA A C 1
ATOM 4846 O O . ALA A 1 649 ? -4.412 -13.977 22.405 1.00 95.94 649 ALA A O 1
ATOM 4847 N N . LYS A 1 650 ? -4.139 -12.531 20.716 1.00 95.62 650 LYS A N 1
ATOM 4848 C CA . LYS A 1 650 ? -5.481 -11.944 20.839 1.00 95.62 650 LYS A CA 1
ATOM 4849 C C . LYS A 1 650 ? -6.566 -12.973 20.540 1.00 95.62 650 LYS A C 1
ATOM 4851 O O . LYS A 1 650 ? -7.537 -13.035 21.285 1.00 95.62 650 LYS A O 1
ATOM 4856 N N . ALA A 1 651 ? -6.392 -13.777 19.493 1.00 94.44 651 ALA A N 1
ATOM 4857 C CA . ALA A 1 651 ? -7.323 -14.846 19.168 1.00 94.44 651 ALA A CA 1
ATOM 4858 C C . ALA A 1 651 ? -7.376 -15.903 20.286 1.00 94.44 651 ALA A C 1
ATOM 4860 O O . ALA A 1 651 ? -8.459 -16.206 20.776 1.00 94.44 651 ALA A O 1
ATOM 4861 N N . GLU A 1 652 ? -6.231 -16.384 20.776 1.00 94.94 652 GLU A N 1
ATOM 4862 C CA . GLU A 1 652 ? -6.156 -17.324 21.905 1.00 94.94 652 GLU A CA 1
ATOM 4863 C C . GLU A 1 652 ? -6.898 -16.776 23.140 1.00 94.94 652 GLU A C 1
ATOM 4865 O O . GLU A 1 652 ? -7.706 -17.478 23.745 1.00 94.94 652 GLU A O 1
ATOM 4870 N N . LEU A 1 653 ? -6.705 -15.496 23.480 1.00 94.44 653 LEU A N 1
ATOM 4871 C CA . LEU A 1 653 ? -7.410 -14.843 24.590 1.00 94.44 653 LEU A CA 1
ATOM 4872 C C . LEU A 1 653 ? -8.927 -14.744 24.363 1.00 94.44 653 LEU A C 1
ATOM 4874 O O . LEU A 1 653 ? -9.694 -14.964 25.302 1.00 94.44 653 LEU A O 1
ATOM 4878 N N . SER A 1 654 ? -9.363 -14.393 23.150 1.00 91.31 654 SER A N 1
ATOM 4879 C CA . SER A 1 654 ? -10.782 -14.227 22.806 1.00 91.31 654 SER A CA 1
ATOM 4880 C C . SER A 1 654 ? -11.552 -15.546 22.759 1.00 91.31 654 SER A C 1
ATOM 4882 O O . SER A 1 654 ? -12.730 -15.557 23.100 1.00 91.31 654 SER A O 1
ATOM 4884 N N . TYR A 1 655 ? -10.894 -16.642 22.381 1.00 90.56 655 TYR A N 1
ATOM 4885 C CA . TYR A 1 655 ? -11.509 -17.963 22.224 1.00 90.56 655 TYR A CA 1
ATOM 4886 C C . TYR A 1 655 ? -11.206 -18.917 23.395 1.00 90.56 655 TYR A C 1
ATOM 4888 O O . TYR A 1 655 ? -11.250 -20.131 23.249 1.00 90.56 655 TYR A O 1
ATOM 4896 N N . GLY A 1 656 ? -10.910 -18.377 24.583 1.00 85.94 656 GLY A N 1
ATOM 4897 C CA . GLY A 1 656 ? -10.837 -19.155 25.829 1.00 85.94 656 GLY A CA 1
ATOM 4898 C C . GLY A 1 656 ? -9.472 -19.769 26.165 1.00 85.94 656 GLY A C 1
ATOM 4899 O O . GLY A 1 656 ? -9.269 -20.201 27.299 1.00 85.94 656 GLY A O 1
ATOM 4900 N N . HIS A 1 657 ? -8.484 -19.711 25.269 1.00 91.06 657 HIS A N 1
ATOM 4901 C CA . HIS A 1 657 ? -7.111 -20.192 25.494 1.00 91.06 657 HIS A CA 1
ATOM 4902 C C . HIS A 1 657 ? -6.255 -19.168 26.259 1.00 91.06 657 HIS A C 1
ATOM 4904 O O . HIS A 1 657 ? -5.180 -18.744 25.826 1.00 91.06 657 HIS A O 1
ATOM 4910 N N . ARG A 1 658 ? -6.733 -18.755 27.440 1.00 91.62 658 ARG A N 1
ATOM 4911 C CA . ARG A 1 658 ? -6.158 -17.637 28.206 1.00 91.62 658 ARG A CA 1
ATOM 4912 C C . ARG A 1 658 ? -4.677 -17.827 28.547 1.00 91.62 658 ARG A C 1
ATOM 4914 O O . ARG A 1 658 ? -3.896 -16.889 28.405 1.00 91.62 658 ARG A O 1
ATOM 4921 N N . GLN A 1 659 ? -4.296 -19.018 29.010 1.00 92.38 659 GLN A N 1
ATOM 4922 C CA . GLN A 1 659 ? -2.914 -19.309 29.407 1.00 92.38 659 GLN A CA 1
ATOM 4923 C C . GLN A 1 659 ? -1.958 -19.268 28.208 1.00 92.38 659 GLN A C 1
ATOM 4925 O O . GLN A 1 659 ? -0.912 -18.629 28.300 1.00 92.38 659 GLN A O 1
ATOM 4930 N N . ALA A 1 660 ? -2.349 -19.864 27.074 1.00 93.31 660 ALA A N 1
ATOM 4931 C CA . ALA A 1 660 ? -1.565 -19.838 25.838 1.00 93.31 660 ALA A CA 1
ATOM 4932 C C . ALA A 1 660 ? -1.347 -18.400 25.342 1.00 93.31 660 ALA A C 1
ATOM 4934 O O . ALA A 1 660 ? -0.206 -17.997 25.115 1.00 93.31 660 ALA A O 1
ATOM 4935 N N . GLY A 1 661 ? -2.415 -17.593 25.309 1.00 95.31 661 GLY A N 1
ATOM 4936 C CA . GLY A 1 661 ? -2.332 -16.191 24.900 1.00 95.31 661 GLY A CA 1
ATOM 4937 C C . GLY A 1 661 ? -1.411 -15.354 25.794 1.00 95.31 661 GLY A C 1
ATOM 4938 O O . GLY A 1 661 ? -0.597 -14.577 25.292 1.00 95.31 661 GLY A O 1
ATOM 4939 N N . ILE A 1 662 ? -1.478 -15.532 27.120 1.00 95.00 662 ILE A N 1
ATOM 4940 C CA . ILE A 1 662 ? -0.576 -14.851 28.068 1.00 95.00 662 ILE A CA 1
ATOM 4941 C C . ILE A 1 662 ? 0.878 -15.296 27.862 1.00 95.00 662 ILE A C 1
ATOM 4943 O O . ILE A 1 662 ? 1.757 -14.437 27.771 1.00 95.00 662 ILE A O 1
ATOM 4947 N N . ALA A 1 663 ? 1.137 -16.602 27.744 1.00 94.50 663 ALA A N 1
ATOM 4948 C CA . ALA A 1 663 ? 2.481 -17.137 27.525 1.00 94.50 663 ALA A CA 1
ATOM 4949 C C . ALA A 1 663 ? 3.086 -16.628 26.206 1.00 94.50 663 ALA A C 1
ATOM 4951 O O . ALA A 1 663 ? 4.241 -16.194 26.164 1.00 94.50 663 ALA A O 1
ATOM 4952 N N . ARG A 1 664 ? 2.286 -16.585 25.134 1.00 95.00 664 ARG A N 1
ATOM 4953 C CA . ARG A 1 664 ? 2.699 -16.035 23.839 1.00 95.00 664 ARG A CA 1
ATOM 4954 C C . ARG A 1 664 ? 3.041 -14.552 23.931 1.00 95.00 664 ARG A C 1
ATOM 4956 O O . ARG A 1 664 ? 4.059 -14.133 23.390 1.00 95.00 664 ARG A O 1
ATOM 4963 N N . LEU A 1 665 ? 2.242 -13.758 24.646 1.00 95.69 665 LEU A N 1
ATOM 4964 C CA . LEU A 1 665 ? 2.524 -12.334 24.866 1.00 95.69 665 LEU A CA 1
ATOM 4965 C C . LEU A 1 665 ? 3.788 -12.108 25.700 1.00 95.69 665 LEU A C 1
ATOM 4967 O O . LEU A 1 665 ? 4.535 -11.168 25.428 1.00 95.69 665 LEU A O 1
ATOM 4971 N N . GLN A 1 666 ? 4.046 -12.955 26.697 1.00 93.75 666 GLN A N 1
ATOM 4972 C CA . GLN A 1 666 ? 5.283 -12.909 27.478 1.00 93.75 666 GLN A CA 1
ATOM 4973 C C . GLN A 1 666 ? 6.502 -13.207 26.599 1.00 93.75 666 GLN A C 1
ATOM 4975 O O . GLN A 1 666 ? 7.460 -12.433 26.619 1.00 93.75 666 GLN A O 1
ATOM 4980 N N . LYS A 1 667 ? 6.439 -14.256 25.768 1.00 94.06 667 LYS A N 1
ATOM 4981 C CA . LYS A 1 667 ? 7.493 -14.584 24.795 1.00 94.06 667 LYS A CA 1
ATOM 4982 C C . LYS A 1 667 ? 7.712 -13.447 23.794 1.00 94.06 667 LYS A C 1
ATOM 4984 O O . LYS A 1 667 ? 8.843 -13.013 23.598 1.00 94.06 667 LYS A O 1
ATOM 4989 N N . LEU A 1 668 ? 6.633 -12.902 23.230 1.00 93.50 668 LEU A N 1
ATOM 4990 C CA . LEU A 1 668 ? 6.696 -11.778 22.296 1.00 93.50 668 LEU A CA 1
ATOM 4991 C C . LEU A 1 668 ? 7.369 -10.552 22.926 1.00 93.50 668 LEU A C 1
ATOM 4993 O O . LEU A 1 668 ? 8.160 -9.875 22.280 1.00 93.50 668 LEU A O 1
ATOM 4997 N N . ARG A 1 669 ? 7.110 -10.282 24.208 1.00 90.38 669 ARG A N 1
ATOM 4998 C CA . ARG A 1 669 ? 7.777 -9.200 24.940 1.00 90.38 669 ARG A CA 1
ATOM 4999 C C . ARG A 1 669 ? 9.266 -9.439 25.178 1.00 90.38 669 ARG A C 1
ATOM 5001 O O . ARG A 1 669 ? 10.011 -8.466 25.223 1.00 90.38 669 ARG A O 1
ATOM 5008 N N . GLN A 1 670 ? 9.684 -10.686 25.381 1.00 89.06 670 GLN A N 1
ATOM 5009 C CA . GLN A 1 670 ? 11.103 -11.024 25.510 1.00 89.06 670 GLN A CA 1
ATOM 5010 C C . GLN A 1 670 ? 11.829 -10.822 24.176 1.00 89.06 670 GLN A C 1
ATOM 5012 O O . GLN A 1 670 ? 12.921 -10.268 24.152 1.00 89.06 670 GLN A O 1
ATOM 5017 N N . GLN A 1 671 ? 11.197 -11.220 23.069 1.00 89.00 671 GLN A N 1
ATOM 5018 C CA . GLN A 1 671 ? 11.764 -11.119 21.720 1.00 89.00 671 GLN A CA 1
ATOM 5019 C C . GLN A 1 671 ? 11.712 -9.697 21.149 1.00 89.00 671 GLN A C 1
ATOM 5021 O O . GLN A 1 671 ? 12.586 -9.298 20.387 1.00 89.00 671 GLN A O 1
ATOM 5026 N N . SER A 1 672 ? 10.689 -8.916 21.500 1.00 86.81 672 SER A N 1
ATOM 5027 C CA . SER A 1 672 ? 10.479 -7.561 20.983 1.00 86.81 672 SER A CA 1
ATOM 5028 C C . SER A 1 672 ? 10.118 -6.575 22.103 1.00 86.81 672 SER A C 1
ATOM 5030 O O . SER A 1 672 ? 8.977 -6.106 22.167 1.00 86.81 672 SER A O 1
ATOM 5032 N N . PRO A 1 673 ? 11.074 -6.193 22.976 1.00 82.75 673 PRO A N 1
ATOM 5033 C CA . PRO A 1 673 ? 10.802 -5.321 24.125 1.00 82.75 673 PRO A CA 1
ATOM 5034 C C . PRO A 1 673 ? 10.218 -3.948 23.754 1.00 82.75 673 PRO A C 1
ATOM 5036 O O . PRO A 1 673 ? 9.427 -3.385 24.510 1.00 82.75 673 PRO A O 1
ATOM 5039 N N . ALA A 1 674 ? 10.563 -3.423 22.572 1.00 81.12 674 ALA A N 1
ATOM 5040 C CA . ALA A 1 674 ? 10.061 -2.146 22.059 1.00 81.12 674 ALA A CA 1
ATOM 5041 C C . ALA A 1 674 ? 8.634 -2.224 21.471 1.00 81.12 674 ALA A C 1
ATOM 5043 O O . ALA A 1 674 ? 7.987 -1.191 21.266 1.00 81.12 674 ALA A O 1
ATOM 5044 N N . PHE A 1 675 ? 8.104 -3.428 21.211 1.00 86.81 675 PHE A N 1
ATOM 5045 C CA . PHE A 1 675 ? 6.771 -3.620 20.633 1.00 86.81 675 PHE A CA 1
ATOM 5046 C C . PHE A 1 675 ? 5.676 -3.499 21.703 1.00 86.81 675 PHE A C 1
ATOM 5048 O O . PHE A 1 675 ? 5.057 -4.460 22.164 1.00 86.81 675 PHE A O 1
ATOM 5055 N N . TRP A 1 676 ? 5.418 -2.255 22.094 1.00 84.00 676 TRP A N 1
ATOM 5056 C CA . TRP A 1 676 ? 4.493 -1.896 23.165 1.00 84.00 676 TRP A CA 1
ATOM 5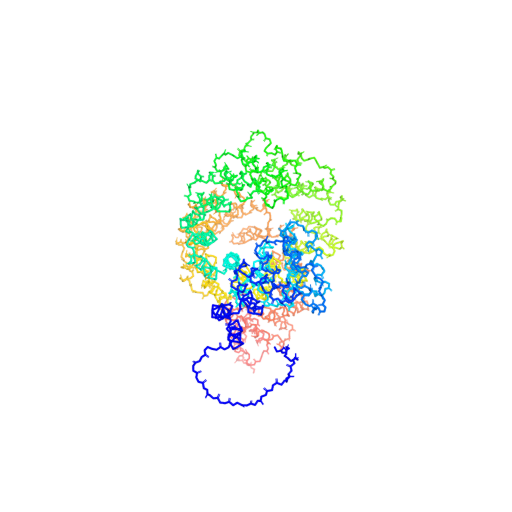057 C C . TRP A 1 676 ? 3.048 -2.433 23.040 1.00 84.00 676 TRP A C 1
ATOM 5059 O O . TRP A 1 676 ? 2.441 -2.645 24.095 1.00 84.00 676 TRP A O 1
ATOM 5069 N N . PRO A 1 677 ? 2.454 -2.707 21.851 1.00 90.88 677 PRO A N 1
ATOM 5070 C CA . PRO A 1 677 ? 1.097 -3.251 21.795 1.00 90.88 677 PRO A CA 1
ATOM 5071 C C . PRO A 1 677 ? 0.965 -4.597 22.522 1.00 90.88 677 PRO A C 1
ATOM 5073 O O . PRO A 1 677 ? -0.084 -4.874 23.107 1.00 90.88 677 PRO A O 1
ATOM 5076 N N . ALA A 1 678 ? 2.032 -5.406 22.557 1.00 91.44 678 ALA A N 1
ATOM 5077 C CA . ALA A 1 678 ? 2.064 -6.648 23.327 1.00 91.44 678 ALA A CA 1
ATOM 5078 C C . ALA A 1 678 ? 1.979 -6.392 24.842 1.00 91.44 678 ALA A C 1
ATOM 5080 O O . ALA A 1 678 ? 1.256 -7.096 25.545 1.00 91.44 678 ALA A O 1
ATOM 5081 N N . ALA A 1 679 ? 2.647 -5.345 25.343 1.00 87.75 679 ALA A N 1
ATOM 5082 C CA . ALA A 1 679 ? 2.589 -4.950 26.751 1.00 87.75 679 ALA A CA 1
ATOM 5083 C C . ALA A 1 679 ? 1.169 -4.584 27.195 1.00 87.75 679 ALA A C 1
ATOM 5085 O O . ALA A 1 679 ? 0.728 -5.017 28.259 1.00 87.75 679 ALA A O 1
ATOM 5086 N N . SER A 1 680 ? 0.440 -3.824 26.374 1.00 89.31 680 SER A N 1
ATOM 5087 C CA . SER A 1 680 ? -0.932 -3.420 26.686 1.00 89.31 680 SER A CA 1
ATOM 5088 C C . SER A 1 680 ? -1.891 -4.608 26.728 1.00 89.31 680 SER A C 1
ATOM 5090 O O . SER A 1 680 ? -2.672 -4.727 27.671 1.00 89.31 680 SER A O 1
ATOM 5092 N N . VAL A 1 681 ? -1.820 -5.511 25.742 1.00 94.81 681 VAL A N 1
ATOM 5093 C CA . VAL A 1 681 ? -2.681 -6.706 25.718 1.00 94.81 681 VAL A CA 1
ATOM 5094 C C . VAL A 1 681 ? -2.341 -7.643 26.877 1.00 94.81 681 VAL A C 1
ATOM 5096 O O . VAL A 1 681 ? -3.255 -8.130 27.539 1.00 94.81 681 VAL A O 1
ATOM 5099 N N . LEU A 1 682 ? -1.052 -7.833 27.184 1.00 95.19 682 LEU A N 1
ATOM 5100 C CA . LEU A 1 682 ? -0.619 -8.646 28.322 1.00 95.19 682 LEU A CA 1
ATOM 5101 C C . LEU A 1 682 ? -1.139 -8.089 29.648 1.00 95.19 682 LEU A C 1
ATOM 5103 O O . LEU A 1 682 ? -1.684 -8.844 30.448 1.00 95.19 682 LEU A O 1
ATOM 5107 N N . ALA A 1 683 ? -1.022 -6.777 29.867 1.00 94.69 683 ALA A N 1
ATOM 5108 C CA . ALA A 1 683 ? -1.485 -6.142 31.096 1.00 94.69 683 ALA A CA 1
ATOM 5109 C C . ALA A 1 683 ? -2.995 -6.333 31.303 1.00 94.69 683 ALA A C 1
ATOM 5111 O O . ALA A 1 683 ? -3.436 -6.680 32.396 1.00 94.69 683 ALA A O 1
ATOM 5112 N N . LEU A 1 684 ? -3.800 -6.160 30.251 1.00 93.56 684 LEU A N 1
ATOM 5113 C CA . LEU A 1 684 ? -5.248 -6.366 30.335 1.00 93.56 684 LEU A CA 1
ATOM 5114 C C . LEU A 1 684 ? -5.614 -7.841 30.519 1.00 93.56 684 LEU A C 1
ATOM 5116 O O . LEU A 1 684 ? -6.519 -8.150 31.292 1.00 93.56 684 LEU A O 1
ATOM 5120 N N . ALA A 1 685 ? -4.902 -8.758 29.860 1.00 94.12 685 ALA A N 1
ATOM 5121 C CA . ALA A 1 685 ? -5.092 -10.193 30.052 1.00 94.12 685 ALA A CA 1
ATOM 5122 C C . ALA A 1 685 ? -4.766 -10.620 31.495 1.00 94.12 685 ALA A C 1
ATOM 5124 O O . ALA A 1 685 ? -5.533 -11.365 32.102 1.00 94.12 685 ALA A O 1
ATOM 5125 N N . GLN A 1 686 ? -3.682 -10.093 32.072 1.00 94.38 686 GLN A N 1
ATOM 5126 C CA . GLN A 1 686 ? -3.295 -10.317 33.467 1.00 94.38 686 GLN A CA 1
ATOM 5127 C C . GLN A 1 686 ? -4.311 -9.719 34.446 1.00 94.38 686 GLN A C 1
ATOM 5129 O O . GLN A 1 686 ? -4.712 -10.400 35.385 1.00 94.38 686 GLN A O 1
ATOM 5134 N N . ALA A 1 687 ? -4.791 -8.496 34.200 1.00 94.38 687 ALA A N 1
ATOM 5135 C CA . ALA A 1 687 ? -5.817 -7.862 35.028 1.00 94.38 687 ALA A CA 1
ATOM 5136 C C . ALA A 1 687 ? -7.135 -8.657 35.019 1.00 94.38 687 ALA A C 1
ATOM 5138 O O . ALA A 1 687 ? -7.709 -8.905 36.076 1.00 94.38 687 ALA A O 1
ATOM 5139 N N . ASN A 1 688 ? -7.577 -9.129 33.847 1.00 91.00 688 ASN A N 1
ATOM 5140 C CA . ASN A 1 688 ? -8.740 -10.018 33.715 1.00 91.00 688 ASN A CA 1
ATOM 5141 C C . ASN A 1 688 ? -8.533 -11.384 34.393 1.00 91.00 688 ASN A C 1
ATOM 5143 O O . ASN A 1 688 ? -9.502 -12.041 34.772 1.00 91.00 688 ASN A O 1
ATOM 5147 N N . ALA A 1 689 ? -7.282 -11.827 34.534 1.00 91.12 689 ALA A N 1
ATOM 5148 C CA . ALA A 1 689 ? -6.917 -13.026 35.281 1.00 91.12 689 ALA A CA 1
ATOM 5149 C C . ALA A 1 689 ? -6.767 -12.783 36.797 1.00 91.12 689 ALA A C 1
ATOM 5151 O O . ALA A 1 689 ? -6.426 -13.715 37.513 1.00 91.12 689 ALA A O 1
ATOM 5152 N N . GLY A 1 690 ? -7.004 -11.559 37.288 1.00 92.19 690 GLY A N 1
ATOM 5153 C CA . GLY A 1 690 ? -6.844 -11.184 38.699 1.00 92.19 690 GLY A CA 1
ATOM 5154 C C . GLY A 1 690 ? -5.422 -10.760 39.093 1.00 92.19 690 GLY A C 1
ATOM 5155 O O . GLY A 1 690 ? -5.221 -10.216 40.177 1.00 92.19 690 GLY A O 1
ATOM 5156 N N . ASN A 1 691 ? -4.443 -10.900 38.196 1.00 94.69 691 ASN A N 1
ATOM 5157 C CA . ASN A 1 691 ? -3.028 -10.599 38.435 1.00 94.69 691 ASN A CA 1
ATOM 5158 C C . ASN A 1 691 ? -2.731 -9.101 38.253 1.00 94.69 691 ASN A C 1
ATOM 5160 O O . ASN A 1 691 ? -1.991 -8.689 37.355 1.00 94.69 691 ASN A O 1
ATOM 5164 N N . THR A 1 692 ? -3.341 -8.272 39.101 1.00 95.19 692 THR A N 1
ATOM 5165 C CA . THR A 1 692 ? -3.288 -6.804 38.987 1.00 95.19 692 THR A CA 1
ATOM 5166 C C . THR A 1 692 ? -1.866 -6.254 39.127 1.00 95.19 692 THR A C 1
ATOM 5168 O O . THR A 1 692 ? -1.502 -5.334 38.397 1.00 95.19 692 THR A O 1
ATOM 5171 N N . ASP A 1 693 ? -1.035 -6.827 39.998 1.00 95.19 693 ASP A N 1
ATOM 5172 C CA . ASP A 1 693 ? 0.333 -6.335 40.213 1.00 95.19 693 ASP A CA 1
ATOM 5173 C C . ASP A 1 693 ? 1.231 -6.593 39.000 1.00 95.19 693 ASP A C 1
ATOM 5175 O O . ASP A 1 693 ? 1.934 -5.691 38.541 1.00 95.19 693 ASP A O 1
ATOM 5179 N N . ALA A 1 694 ? 1.125 -7.780 38.393 1.00 94.19 694 ALA A N 1
ATOM 5180 C CA . ALA A 1 694 ? 1.818 -8.094 37.145 1.00 94.19 694 ALA A CA 1
ATOM 5181 C C . ALA A 1 694 ? 1.388 -7.149 36.009 1.00 94.19 694 ALA A C 1
ATOM 5183 O O . ALA A 1 694 ? 2.238 -6.662 35.258 1.00 94.19 694 ALA A O 1
ATOM 5184 N N . ALA A 1 695 ? 0.090 -6.829 35.933 1.00 95.44 695 ALA A N 1
ATOM 5185 C CA . ALA A 1 695 ? -0.443 -5.874 34.967 1.00 95.44 695 ALA A CA 1
ATOM 5186 C C . ALA A 1 695 ? 0.099 -4.451 35.194 1.00 95.44 695 ALA A C 1
ATOM 5188 O O . ALA A 1 695 ? 0.473 -3.763 34.241 1.00 95.44 695 ALA A O 1
ATOM 5189 N N . LEU A 1 696 ? 0.192 -4.005 36.450 1.00 96.38 696 LEU A N 1
ATOM 5190 C CA . LEU A 1 696 ? 0.768 -2.705 36.800 1.00 96.38 696 LEU A CA 1
ATOM 5191 C C . LEU A 1 696 ? 2.286 -2.649 36.565 1.00 96.38 696 LEU A C 1
ATOM 5193 O O . LEU A 1 696 ? 2.795 -1.584 36.220 1.00 96.38 696 LEU A O 1
ATOM 5197 N N . ALA A 1 697 ? 3.009 -3.768 36.645 1.00 93.69 697 ALA A N 1
ATOM 5198 C CA . ALA A 1 697 ? 4.415 -3.818 36.240 1.00 93.69 697 ALA A CA 1
ATOM 5199 C C . ALA A 1 697 ? 4.587 -3.519 34.737 1.00 93.69 697 ALA A C 1
ATOM 5201 O O . ALA A 1 697 ? 5.504 -2.794 34.348 1.00 93.69 697 ALA A O 1
ATOM 5202 N N . GLN A 1 698 ? 3.660 -3.987 33.888 1.00 92.00 698 GLN A N 1
ATOM 5203 C CA . GLN A 1 698 ? 3.667 -3.658 32.454 1.00 92.00 698 GLN A CA 1
ATOM 5204 C C . GLN A 1 698 ? 3.462 -2.154 32.212 1.00 92.00 698 GLN A C 1
ATOM 5206 O O . GLN A 1 698 ? 4.101 -1.575 31.333 1.00 92.00 698 GLN A O 1
ATOM 5211 N N . VAL A 1 699 ? 2.598 -1.516 33.009 1.00 94.25 699 VAL A N 1
ATOM 5212 C CA . VAL A 1 699 ? 2.375 -0.061 32.993 1.00 94.25 699 VAL A CA 1
ATOM 5213 C C . VAL A 1 699 ? 3.658 0.693 33.353 1.00 94.25 699 VAL A C 1
ATOM 5215 O O . VAL A 1 699 ? 4.015 1.651 32.668 1.00 94.25 699 VAL A O 1
ATOM 5218 N N . THR A 1 700 ? 4.364 0.260 34.399 1.00 92.81 700 THR A N 1
ATOM 5219 C CA . THR A 1 700 ? 5.638 0.866 34.815 1.00 92.81 700 THR A CA 1
ATOM 5220 C C . THR A 1 700 ? 6.701 0.741 33.725 1.00 92.81 700 THR A C 1
ATOM 5222 O O . THR A 1 700 ? 7.371 1.725 33.422 1.00 92.81 700 THR A O 1
ATOM 5225 N N . ALA A 1 701 ? 6.799 -0.419 33.071 1.00 87.31 701 ALA A N 1
ATOM 5226 C CA . ALA A 1 701 ? 7.732 -0.620 31.963 1.00 87.31 701 ALA A CA 1
ATOM 5227 C C . ALA A 1 701 ? 7.445 0.322 30.775 1.00 87.31 701 ALA A C 1
ATOM 5229 O O . ALA A 1 701 ? 8.370 0.891 30.203 1.00 87.31 701 ALA A O 1
ATOM 5230 N N . LEU A 1 702 ? 6.169 0.545 30.424 1.00 87.62 702 LEU A N 1
ATOM 5231 C CA . LEU A 1 702 ? 5.806 1.520 29.383 1.00 87.62 702 LEU A CA 1
ATOM 5232 C C . LEU A 1 702 ? 6.228 2.942 29.757 1.00 87.62 702 LEU A C 1
ATOM 5234 O O . LEU A 1 702 ? 6.743 3.676 28.916 1.00 87.62 702 LEU A O 1
ATOM 5238 N N . ARG A 1 703 ? 6.035 3.326 31.021 1.00 90.00 703 ARG A N 1
ATOM 5239 C CA . ARG A 1 703 ? 6.476 4.627 31.531 1.00 90.00 703 ARG A CA 1
ATOM 5240 C C . ARG A 1 703 ? 7.994 4.792 31.426 1.00 90.00 703 ARG A C 1
ATOM 5242 O O . ARG A 1 703 ? 8.448 5.808 30.918 1.00 90.00 703 ARG A O 1
ATOM 5249 N N . GLN A 1 704 ? 8.764 3.782 31.829 1.00 85.50 704 GLN A N 1
ATOM 5250 C CA . GLN A 1 704 ? 10.229 3.787 31.710 1.00 85.50 704 GLN A CA 1
ATOM 5251 C C . GLN A 1 704 ? 10.705 3.882 30.253 1.00 85.50 704 GLN A C 1
ATOM 5253 O O . GLN A 1 704 ? 11.722 4.507 29.983 1.00 85.50 704 GLN A O 1
ATOM 5258 N N . ALA A 1 705 ? 9.934 3.345 29.305 1.00 79.81 705 ALA A N 1
ATOM 5259 C CA . ALA A 1 705 ? 10.180 3.489 27.871 1.00 79.81 705 ALA A CA 1
ATOM 5260 C C . ALA A 1 705 ? 9.752 4.861 27.290 1.00 79.81 705 ALA A C 1
ATOM 5262 O O . ALA A 1 705 ? 9.603 4.996 26.076 1.00 79.81 705 ALA A O 1
ATOM 5263 N N . GLY A 1 706 ? 9.484 5.871 28.129 1.00 84.00 706 GLY A N 1
ATOM 5264 C CA . GLY A 1 706 ? 9.094 7.222 27.703 1.00 84.00 706 GLY A CA 1
ATOM 5265 C C . GLY A 1 706 ? 7.646 7.349 27.208 1.00 84.00 706 GLY A C 1
ATOM 5266 O O . GLY A 1 706 ? 7.269 8.365 26.625 1.00 84.00 706 GLY A O 1
ATOM 5267 N N . ARG A 1 707 ? 6.797 6.333 27.423 1.00 86.06 707 ARG A N 1
ATOM 5268 C CA . ARG A 1 707 ? 5.403 6.285 26.936 1.00 86.06 707 ARG A CA 1
ATOM 5269 C C . ARG A 1 707 ? 4.398 6.685 28.015 1.00 86.06 707 ARG A C 1
ATOM 5271 O O . ARG A 1 707 ? 3.428 5.978 28.283 1.00 86.06 707 ARG A O 1
ATOM 5278 N N . ASP A 1 708 ? 4.608 7.840 28.640 1.00 88.75 708 ASP A N 1
ATOM 5279 C CA . ASP A 1 708 ? 3.844 8.262 29.821 1.00 88.75 708 ASP A CA 1
ATOM 5280 C C . ASP A 1 708 ? 2.334 8.376 29.617 1.00 88.75 708 ASP A C 1
ATOM 5282 O O . ASP A 1 708 ? 1.558 8.012 30.504 1.00 88.75 708 ASP A O 1
ATOM 5286 N N . PHE A 1 709 ? 1.909 8.908 28.469 1.00 90.06 709 PHE A N 1
ATOM 5287 C CA . PHE A 1 709 ? 0.490 9.009 28.133 1.00 90.06 709 PHE A CA 1
ATOM 5288 C C . PHE A 1 709 ? -0.145 7.617 28.042 1.00 90.06 709 PHE A C 1
ATOM 5290 O O . PHE A 1 709 ? -1.142 7.357 28.710 1.00 90.06 709 PHE A O 1
ATOM 5297 N N . ASP A 1 710 ? 0.460 6.708 27.276 1.00 90.19 710 ASP A N 1
ATOM 5298 C CA . ASP A 1 710 ? -0.050 5.345 27.103 1.00 90.19 710 ASP A CA 1
ATOM 5299 C C . ASP A 1 710 ? -0.041 4.561 28.420 1.00 90.19 710 ASP A C 1
ATOM 5301 O O . ASP A 1 710 ? -0.964 3.793 28.686 1.00 90.19 710 ASP A O 1
ATOM 5305 N N . ALA A 1 711 ? 0.957 4.799 29.275 1.00 93.69 711 ALA A N 1
ATOM 5306 C CA . ALA A 1 711 ? 1.028 4.213 30.605 1.00 93.69 711 ALA A CA 1
ATOM 5307 C C . ALA A 1 711 ? -0.138 4.669 31.500 1.00 93.69 711 ALA A C 1
ATOM 5309 O O . ALA A 1 711 ? -0.761 3.831 32.147 1.00 93.69 711 ALA A O 1
ATOM 5310 N N . ASP A 1 712 ? -0.486 5.963 31.531 1.00 96.12 712 ASP A N 1
ATOM 5311 C CA . ASP A 1 712 ? -1.637 6.445 32.315 1.00 96.12 712 ASP A CA 1
ATOM 5312 C C . ASP A 1 712 ? -2.964 5.869 31.796 1.00 96.12 712 ASP A C 1
ATOM 5314 O O . ASP A 1 712 ? -3.806 5.436 32.586 1.00 96.12 712 ASP A O 1
ATOM 5318 N N . VAL A 1 713 ? -3.122 5.799 30.473 1.00 95.19 713 VAL A N 1
ATOM 5319 C CA . VAL A 1 713 ? -4.293 5.197 29.827 1.00 95.19 713 VAL A CA 1
ATOM 5320 C C . VAL A 1 713 ? -4.428 3.716 30.191 1.00 95.19 713 VAL A C 1
ATOM 5322 O O . VAL A 1 713 ? -5.483 3.290 30.665 1.00 95.19 713 VAL A O 1
ATOM 5325 N N . LEU A 1 714 ? -3.352 2.940 30.025 1.00 95.44 714 LEU A N 1
ATOM 5326 C CA . LEU A 1 714 ? -3.339 1.516 30.347 1.00 95.44 714 LEU A CA 1
ATOM 5327 C C . LEU A 1 714 ? -3.551 1.278 31.842 1.00 95.44 714 LEU A C 1
ATOM 5329 O O . LEU A 1 714 ? -4.257 0.346 32.217 1.00 95.44 714 LEU A O 1
ATOM 5333 N N . ARG A 1 715 ? -2.991 2.134 32.705 1.00 97.50 715 ARG A N 1
ATOM 5334 C CA . ARG A 1 715 ? -3.220 2.074 34.152 1.00 97.50 715 ARG A CA 1
ATOM 5335 C C . ARG A 1 715 ? -4.700 2.224 34.481 1.00 97.50 715 ARG A C 1
ATOM 5337 O O . ARG A 1 715 ? -5.204 1.462 35.300 1.00 97.50 715 ARG A O 1
ATOM 5344 N N . GLY A 1 716 ? -5.385 3.174 33.843 1.00 97.12 716 GLY A N 1
ATOM 5345 C CA . GLY A 1 716 ? -6.833 3.326 33.963 1.00 97.12 716 GLY A CA 1
ATOM 5346 C C . GLY A 1 716 ? -7.573 2.053 33.550 1.00 97.12 716 GLY A C 1
ATOM 5347 O O . GLY A 1 716 ? -8.376 1.536 34.326 1.00 97.12 716 GLY A O 1
ATOM 5348 N N . ASP A 1 717 ? -7.240 1.496 32.381 1.00 96.25 717 ASP A N 1
ATOM 5349 C CA . ASP A 1 717 ? -7.875 0.283 31.846 1.00 96.25 717 ASP A CA 1
ATOM 5350 C C . ASP A 1 717 ? -7.652 -0.950 32.754 1.00 96.25 717 ASP A C 1
ATOM 5352 O O . ASP A 1 717 ? -8.602 -1.683 33.053 1.00 96.25 717 ASP A O 1
ATOM 5356 N N . VAL A 1 718 ? -6.431 -1.143 33.267 1.00 97.31 718 VAL A N 1
ATOM 5357 C CA . VAL A 1 718 ? -6.068 -2.208 34.222 1.00 97.31 718 VAL A CA 1
ATOM 5358 C C . VAL A 1 718 ? -6.820 -2.049 35.544 1.00 97.31 718 VAL A C 1
ATOM 5360 O O . VAL A 1 718 ? -7.445 -2.996 36.017 1.00 97.31 718 VAL A O 1
ATOM 5363 N N . LEU A 1 719 ? -6.811 -0.851 36.136 1.00 97.38 719 LEU A N 1
ATOM 5364 C CA . LEU A 1 719 ? -7.449 -0.605 37.433 1.00 97.38 719 LEU A CA 1
ATOM 5365 C C . LEU A 1 719 ? -8.972 -0.702 37.357 1.00 97.38 719 LEU A C 1
ATOM 5367 O O . LEU A 1 719 ? -9.594 -1.219 38.282 1.00 97.38 719 LEU A O 1
ATOM 5371 N N . ARG A 1 720 ? -9.581 -0.253 36.254 1.00 97.12 720 ARG A N 1
ATOM 5372 C CA . ARG A 1 720 ? -11.023 -0.400 36.021 1.00 97.12 720 ARG A CA 1
ATOM 5373 C C . ARG A 1 720 ? -11.407 -1.874 35.921 1.00 97.12 720 ARG A C 1
ATOM 5375 O O . ARG A 1 720 ? -12.411 -2.278 36.501 1.00 97.12 720 ARG A O 1
ATOM 5382 N N . THR A 1 721 ? -10.595 -2.673 35.228 1.00 94.62 721 THR A N 1
ATOM 5383 C CA . THR A 1 721 ? -10.771 -4.131 35.121 1.00 94.62 721 THR A CA 1
ATOM 5384 C C . THR A 1 721 ? -10.657 -4.805 36.489 1.00 94.62 721 THR A C 1
ATOM 5386 O O . THR A 1 721 ? -11.509 -5.607 36.857 1.00 94.62 721 THR A O 1
ATOM 5389 N N . ALA A 1 722 ? -9.684 -4.382 37.298 1.00 94.62 722 ALA A N 1
ATOM 5390 C CA . ALA A 1 722 ? -9.518 -4.805 38.687 1.00 94.62 722 ALA A CA 1
ATOM 5391 C C . ALA A 1 722 ? -10.558 -4.198 39.661 1.00 94.62 722 ALA A C 1
ATOM 5393 O O . ALA A 1 722 ? -10.387 -4.292 40.875 1.00 94.62 722 ALA A O 1
ATOM 5394 N N . LYS A 1 723 ? -11.611 -3.530 39.156 1.00 95.19 723 LYS A N 1
ATOM 5395 C CA . LYS A 1 723 ? -12.675 -2.853 39.928 1.00 95.19 723 LYS A CA 1
ATOM 5396 C C . LYS A 1 723 ? -12.178 -1.787 40.923 1.00 95.19 723 LYS A C 1
ATOM 5398 O O . LYS A 1 723 ? -12.910 -1.355 41.809 1.00 95.19 723 LYS A O 1
ATOM 5403 N N . ARG A 1 724 ? -10.953 -1.280 40.751 1.00 96.62 724 ARG A N 1
ATOM 5404 C CA . ARG A 1 724 ? -10.362 -0.167 41.518 1.00 96.62 724 ARG A CA 1
ATOM 5405 C C . ARG A 1 724 ? -10.759 1.183 40.908 1.00 96.62 724 ARG A C 1
ATOM 5407 O O . ARG A 1 724 ? -9.911 1.966 40.477 1.00 96.62 724 ARG A O 1
ATOM 5414 N N . PHE A 1 725 ? -12.064 1.45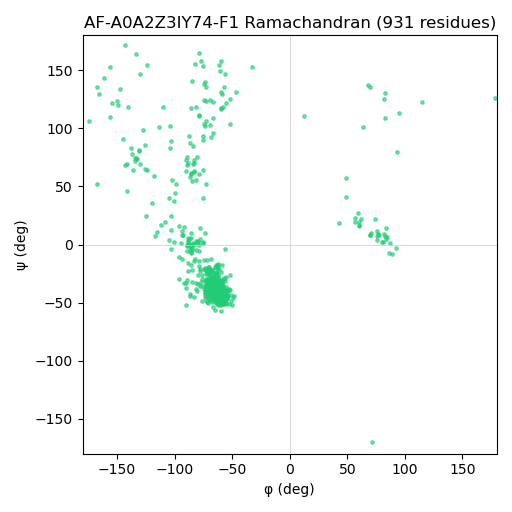7 40.861 1.00 97.62 725 PHE A N 1
ATOM 5415 C CA . PHE A 1 725 ? -12.647 2.540 40.057 1.00 97.62 725 PHE A CA 1
ATOM 5416 C C . PHE A 1 725 ? -12.111 3.941 40.385 1.00 97.62 725 PHE A C 1
ATOM 5418 O O . PHE A 1 725 ? -11.785 4.688 39.467 1.00 97.62 725 PHE A O 1
ATOM 5425 N N . LYS A 1 726 ? -11.931 4.292 41.667 1.00 97.69 726 LYS A N 1
ATOM 5426 C CA . LYS A 1 726 ? -11.400 5.613 42.065 1.00 97.69 726 LYS A CA 1
ATOM 5427 C C . LYS A 1 726 ? -9.982 5.859 41.533 1.00 97.69 726 LYS A C 1
ATOM 5429 O O . LYS A 1 726 ? -9.672 6.940 41.041 1.00 97.69 726 LYS A O 1
ATOM 5434 N N . GLN A 1 727 ? -9.121 4.842 41.592 1.00 97.56 727 GLN A N 1
ATOM 5435 C CA . GLN A 1 727 ? -7.754 4.940 41.074 1.00 97.56 727 GLN A CA 1
ATOM 5436 C C . GLN A 1 727 ? -7.729 4.934 39.538 1.00 97.56 727 GLN A C 1
ATOM 5438 O O . GLN A 1 727 ? -6.888 5.604 38.935 1.00 97.56 727 GLN A O 1
ATOM 5443 N N . ALA A 1 728 ? -8.650 4.195 38.912 1.00 97.88 728 ALA A N 1
ATOM 5444 C CA . ALA A 1 728 ? -8.818 4.185 37.466 1.00 97.88 728 ALA A CA 1
ATOM 5445 C C . ALA A 1 728 ? -9.242 5.563 36.933 1.00 97.88 728 ALA A C 1
ATOM 5447 O O . ALA A 1 728 ? -8.607 6.065 36.008 1.00 97.88 728 ALA A O 1
ATOM 5448 N N . ASP A 1 729 ? -10.237 6.209 37.557 1.00 98.00 729 ASP A N 1
ATOM 5449 C CA . ASP A 1 729 ? -10.690 7.560 37.189 1.00 98.00 729 ASP A CA 1
ATOM 5450 C C . ASP A 1 729 ? -9.543 8.573 37.279 1.00 98.00 729 ASP A C 1
ATOM 5452 O O . ASP A 1 729 ? -9.302 9.316 36.333 1.00 98.00 729 ASP A O 1
ATOM 5456 N N . ALA A 1 730 ? -8.747 8.524 38.354 1.00 97.69 730 ALA A N 1
ATOM 5457 C CA . ALA A 1 730 ? -7.574 9.384 38.508 1.00 97.69 730 ALA A CA 1
ATOM 5458 C C . ALA A 1 730 ? -6.510 9.156 37.415 1.00 97.69 730 ALA A C 1
ATOM 5460 O O . ALA A 1 730 ? -5.862 10.102 36.966 1.00 97.69 730 ALA A O 1
ATOM 5461 N N . ALA A 1 731 ? -6.306 7.909 36.976 1.00 97.62 731 ALA A N 1
ATOM 5462 C CA . ALA A 1 731 ? -5.376 7.602 35.892 1.00 97.62 731 ALA A CA 1
ATOM 5463 C C . ALA A 1 731 ? -5.879 8.121 34.538 1.00 97.62 731 ALA A C 1
ATOM 5465 O O . ALA A 1 731 ? -5.125 8.782 33.820 1.00 97.62 731 ALA A O 1
ATOM 5466 N N . TYR A 1 732 ? -7.160 7.908 34.227 1.00 97.88 732 TYR A N 1
ATOM 5467 C CA . TYR A 1 732 ? -7.770 8.478 33.029 1.00 97.88 732 TYR A CA 1
ATOM 5468 C C . TYR A 1 732 ? -7.777 10.008 33.055 1.00 97.88 732 TYR A C 1
ATOM 5470 O O . TYR A 1 732 ? -7.495 10.612 32.026 1.00 97.88 732 TYR A O 1
ATOM 5478 N N . ALA A 1 733 ? -8.012 10.641 34.208 1.00 97.12 733 ALA A N 1
ATOM 5479 C CA . ALA A 1 733 ? -7.978 12.094 34.355 1.00 97.12 733 A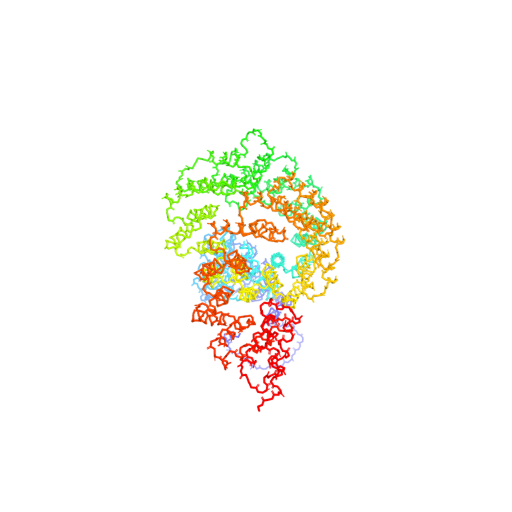LA A CA 1
ATOM 5480 C C . ALA A 1 733 ? -6.591 12.678 34.033 1.00 97.12 733 ALA A C 1
ATOM 5482 O O . ALA A 1 733 ? -6.501 13.659 33.297 1.00 97.12 733 ALA A O 1
ATOM 5483 N N . ARG A 1 734 ? -5.498 12.044 34.492 1.00 96.94 734 ARG A N 1
ATOM 5484 C CA . ARG A 1 734 ? -4.127 12.447 34.109 1.00 96.94 734 ARG A CA 1
ATOM 5485 C C . ARG A 1 734 ? -3.883 12.309 32.607 1.00 96.94 734 ARG A C 1
ATOM 5487 O O . ARG A 1 734 ? -3.288 13.194 31.995 1.00 96.94 734 ARG A O 1
ATOM 5494 N N . ALA A 1 735 ? -4.353 11.220 31.997 1.00 94.75 735 ALA A N 1
ATOM 5495 C CA . ALA A 1 735 ? -4.270 11.057 30.548 1.00 94.75 735 ALA A CA 1
ATOM 5496 C C . ALA A 1 735 ? -5.105 12.121 29.809 1.00 94.75 735 ALA A C 1
ATOM 5498 O O . ALA A 1 735 ? -4.642 12.686 28.818 1.00 94.75 735 ALA A O 1
ATOM 5499 N N . TYR A 1 736 ? -6.301 12.435 30.316 1.00 94.69 736 TYR A N 1
ATOM 5500 C CA . TYR A 1 736 ? -7.215 13.423 29.744 1.00 94.69 736 TYR A CA 1
ATOM 5501 C C . TYR A 1 736 ? -6.629 14.835 29.799 1.00 94.69 736 TYR A C 1
ATOM 5503 O O . TYR A 1 736 ? -6.711 15.550 28.810 1.00 94.69 736 TYR A O 1
ATOM 5511 N N . GLN A 1 737 ? -5.962 15.213 30.894 1.00 92.31 737 GLN A N 1
ATOM 5512 C CA . GLN A 1 737 ? -5.250 16.495 30.994 1.00 92.31 737 GLN A CA 1
ATOM 5513 C C . GLN A 1 737 ? -4.163 16.647 29.921 1.00 92.31 737 GLN A C 1
ATOM 5515 O O . GLN A 1 737 ? -3.992 17.730 29.371 1.00 92.31 737 GLN A O 1
ATOM 5520 N N . LYS A 1 738 ? -3.445 15.563 29.596 1.00 87.56 738 LYS A N 1
ATOM 5521 C CA . LYS A 1 738 ? -2.402 15.571 28.558 1.00 87.56 738 LYS A CA 1
ATOM 5522 C C . LYS A 1 738 ? -2.997 15.656 27.151 1.00 87.56 738 LYS A C 1
ATOM 5524 O O . LYS A 1 738 ? -2.506 16.415 26.319 1.00 87.56 738 LYS A O 1
ATOM 5529 N N . LYS A 1 739 ? -4.004 14.827 26.853 1.00 86.25 739 LYS A N 1
ATOM 5530 C CA . LYS A 1 739 ? -4.666 14.760 25.539 1.00 86.25 739 LYS A CA 1
ATOM 5531 C C . LYS A 1 739 ? -6.167 14.470 25.714 1.00 86.25 739 LYS A C 1
ATOM 5533 O O . LYS A 1 739 ? -6.551 13.294 25.731 1.00 86.25 739 LYS A O 1
ATOM 5538 N N . PRO A 1 740 ? -7.019 15.508 25.815 1.00 87.12 740 PRO A N 1
ATOM 5539 C CA . PRO A 1 740 ? -8.466 15.335 25.899 1.00 87.12 740 PRO A CA 1
ATOM 5540 C C . PRO A 1 740 ? -9.005 14.552 24.699 1.00 87.12 740 PRO A C 1
ATOM 5542 O O . PRO A 1 740 ? -8.608 14.792 23.558 1.00 87.12 740 PRO A O 1
ATOM 5545 N N . SER A 1 741 ? -9.893 13.589 24.942 1.00 85.81 741 SER A N 1
ATOM 5546 C CA . SER A 1 741 ? -10.540 12.821 23.872 1.00 85.81 741 SER A CA 1
ATOM 5547 C C . SER A 1 741 ? -11.871 12.224 24.317 1.00 85.81 741 SER A C 1
ATOM 5549 O O . SER A 1 741 ? -12.034 11.869 25.488 1.00 85.81 741 SER A O 1
ATOM 5551 N N . ALA A 1 742 ? -12.772 12.006 23.354 1.00 85.56 742 ALA A N 1
ATOM 5552 C CA . ALA A 1 742 ? -14.040 11.306 23.558 1.00 85.56 742 ALA A CA 1
ATOM 5553 C C . ALA A 1 742 ? -13.847 9.950 24.253 1.00 85.56 742 ALA A C 1
ATOM 5555 O O . ALA A 1 742 ? -14.547 9.630 25.210 1.00 85.56 742 ALA A O 1
ATOM 5556 N N . ARG A 1 743 ? -12.837 9.169 23.832 1.00 91.94 743 ARG A N 1
ATOM 5557 C CA . ARG A 1 743 ? -12.514 7.861 24.428 1.00 91.94 743 ARG A CA 1
ATOM 5558 C C . ARG A 1 743 ? -12.240 7.972 25.927 1.00 91.94 743 ARG A C 1
ATOM 5560 O O . ARG A 1 743 ? -12.732 7.146 26.689 1.00 91.94 743 ARG A O 1
ATOM 5567 N N . LEU A 1 744 ? -11.445 8.957 26.345 1.00 95.94 744 LEU A N 1
ATOM 5568 C CA . LEU A 1 744 ? -11.081 9.132 27.751 1.00 95.94 744 LEU A CA 1
ATOM 5569 C C . LEU A 1 744 ? -12.241 9.689 28.575 1.00 95.94 744 LEU A C 1
ATOM 5571 O O . LEU A 1 744 ? -12.490 9.175 29.660 1.00 95.94 744 LEU A O 1
ATOM 5575 N N . ALA A 1 745 ? -13.003 10.645 28.036 1.00 96.50 745 ALA A N 1
ATOM 5576 C CA . ALA A 1 745 ? -14.231 11.118 28.674 1.00 96.50 745 ALA A CA 1
ATOM 5577 C C . ALA A 1 745 ? -15.226 9.967 28.896 1.00 96.50 745 ALA A C 1
ATOM 5579 O O . ALA A 1 745 ? -15.781 9.818 29.983 1.00 96.50 745 ALA A O 1
ATOM 5580 N N . MET A 1 746 ? -15.385 9.090 27.900 1.00 94.94 746 MET A N 1
ATOM 5581 C CA . MET A 1 746 ? -16.228 7.899 28.002 1.00 94.94 746 MET A CA 1
ATOM 5582 C C . MET A 1 746 ? -15.679 6.869 28.987 1.00 94.94 746 MET A C 1
ATOM 5584 O O . MET A 1 746 ? -16.449 6.274 29.737 1.00 94.94 746 MET A O 1
ATOM 5588 N N . ALA A 1 747 ? -14.361 6.662 29.023 1.00 95.81 747 ALA A N 1
ATOM 5589 C CA . ALA A 1 747 ? -13.731 5.777 29.996 1.00 95.81 747 ALA A CA 1
ATOM 5590 C C . ALA A 1 747 ? -13.945 6.279 31.432 1.00 95.81 747 ALA A C 1
ATOM 5592 O O . ALA A 1 747 ? -14.330 5.486 32.290 1.00 95.81 747 ALA A O 1
ATOM 5593 N N . MET A 1 748 ? -13.780 7.582 31.682 1.00 98.06 748 MET A N 1
ATOM 5594 C CA . MET A 1 748 ? -14.054 8.214 32.979 1.00 98.06 748 MET A CA 1
ATOM 5595 C C . MET A 1 748 ? -15.535 8.106 33.351 1.00 98.06 748 MET A C 1
ATOM 5597 O O . MET A 1 748 ? -15.850 7.580 34.414 1.00 98.06 748 MET A O 1
ATOM 5601 N N . PHE A 1 749 ? -16.450 8.492 32.453 1.00 97.88 749 PHE A N 1
ATOM 5602 C CA . PHE A 1 749 ? -17.900 8.356 32.652 1.00 97.88 749 PHE A CA 1
ATOM 5603 C C . PHE A 1 749 ? -18.293 6.921 33.036 1.00 97.88 749 PHE A C 1
ATOM 5605 O O . PHE A 1 749 ? -18.934 6.691 34.062 1.00 97.88 749 PHE A O 1
ATOM 5612 N N . ASN A 1 750 ? -17.840 5.931 32.260 1.00 95.19 750 ASN A N 1
ATOM 5613 C CA . ASN A 1 750 ? -18.140 4.524 32.518 1.00 95.19 750 ASN A CA 1
ATOM 5614 C C . ASN A 1 750 ? -17.515 4.022 33.824 1.00 95.19 750 ASN A C 1
ATOM 5616 O O . ASN A 1 750 ? -18.138 3.232 34.531 1.00 95.19 750 ASN A O 1
ATOM 5620 N N . THR A 1 751 ? -16.308 4.482 34.158 1.00 97.50 751 THR A N 1
ATOM 5621 C CA . THR A 1 751 ? -15.616 4.131 35.407 1.00 97.50 751 THR A CA 1
ATOM 5622 C C . THR A 1 751 ? -16.346 4.690 36.620 1.00 97.50 751 THR A C 1
ATOM 5624 O O . THR A 1 751 ? -16.574 3.954 37.578 1.00 97.50 751 THR A O 1
ATOM 5627 N N . ARG A 1 752 ? -16.760 5.961 36.569 1.00 97.62 752 ARG A N 1
ATOM 5628 C CA . ARG A 1 752 ? -17.523 6.606 37.641 1.00 97.62 752 ARG A CA 1
ATOM 5629 C C . ARG A 1 752 ? -18.880 5.954 37.831 1.00 97.62 752 ARG A C 1
ATOM 5631 O O . ARG A 1 752 ? -19.220 5.611 38.955 1.00 97.62 752 ARG A O 1
ATOM 5638 N N . ARG A 1 753 ? -19.605 5.683 36.742 1.00 95.44 753 ARG A N 1
ATOM 5639 C CA . ARG A 1 753 ? -20.896 4.984 36.792 1.00 95.44 753 ARG A CA 1
ATOM 5640 C C . ARG A 1 753 ? -20.764 3.581 37.389 1.00 95.44 753 ARG A C 1
ATOM 5642 O O . ARG A 1 753 ? -21.493 3.244 38.314 1.00 95.44 753 ARG A O 1
ATOM 5649 N N . ALA A 1 754 ? -19.815 2.779 36.901 1.00 93.94 754 ALA A N 1
ATOM 5650 C CA . ALA A 1 754 ? -19.600 1.417 37.397 1.00 93.94 754 ALA A CA 1
ATOM 5651 C C . ALA A 1 754 ? -19.151 1.387 38.868 1.00 93.94 754 ALA A C 1
ATOM 5653 O O . ALA A 1 754 ? -19.546 0.494 39.612 1.00 93.94 754 ALA A O 1
ATOM 5654 N N . GLY A 1 755 ? -18.349 2.369 39.287 1.00 95.69 755 GLY A N 1
ATOM 5655 C CA . GLY A 1 755 ? -17.871 2.504 40.660 1.00 95.69 755 GLY A CA 1
ATOM 5656 C C . GLY A 1 755 ? -18.773 3.298 41.597 1.00 95.69 755 GLY A C 1
ATOM 5657 O O . GLY A 1 755 ? -18.360 3.511 42.733 1.00 95.69 755 GLY A O 1
ATOM 5658 N N . ARG A 1 756 ? -19.948 3.757 41.136 1.00 95.31 756 ARG A N 1
ATOM 5659 C CA . ARG A 1 756 ? -20.845 4.668 41.874 1.00 95.31 756 ARG A CA 1
ATOM 5660 C C . ARG A 1 756 ? -20.105 5.884 42.458 1.00 95.31 756 ARG A C 1
ATOM 5662 O O . ARG A 1 756 ? -20.330 6.268 43.598 1.00 95.31 756 ARG A O 1
ATOM 5669 N N . LEU A 1 757 ? -19.177 6.444 41.683 1.00 95.69 757 LEU A N 1
ATOM 5670 C CA . LEU A 1 757 ? -18.434 7.650 42.048 1.00 95.69 757 LEU A CA 1
ATOM 5671 C C . LEU A 1 757 ? -19.265 8.897 41.732 1.00 95.69 757 LEU A C 1
ATOM 5673 O O . LEU A 1 757 ? -20.090 8.881 40.816 1.00 95.69 757 LEU A O 1
ATOM 5677 N N . ASP A 1 758 ? -18.982 9.988 42.438 1.00 93.00 758 ASP A N 1
ATOM 5678 C CA . ASP A 1 758 ? -19.688 11.255 42.263 1.00 93.00 758 ASP A CA 1
ATOM 5679 C C . ASP A 1 758 ? -19.546 11.823 40.846 1.00 93.00 758 ASP A C 1
ATOM 5681 O O . ASP A 1 758 ? -18.519 11.672 40.171 1.00 93.00 758 ASP A O 1
ATOM 5685 N N . ASN A 1 759 ? -20.583 12.543 40.415 1.00 94.06 759 ASN A N 1
ATOM 5686 C CA . ASN A 1 759 ? -20.617 13.282 39.153 1.00 94.06 759 ASN A CA 1
ATOM 5687 C C . ASN A 1 759 ? -20.166 12.449 37.932 1.00 94.06 759 ASN A C 1
ATOM 5689 O O . ASN A 1 759 ? -19.235 12.848 37.216 1.00 94.06 759 ASN A O 1
ATOM 5693 N N . PRO A 1 760 ? -20.809 11.298 37.648 1.00 95.69 760 PRO A N 1
ATOM 5694 C CA . PRO A 1 760 ? -20.429 10.442 36.527 1.00 95.69 760 PRO A CA 1
ATOM 5695 C C . PRO A 1 760 ? -20.576 11.145 35.176 1.00 95.69 760 PRO A C 1
ATOM 5697 O O . PRO A 1 760 ? -19.768 10.893 34.291 1.00 95.69 760 PRO A O 1
ATOM 5700 N N . ALA A 1 761 ? -21.536 12.067 35.038 1.00 96.56 761 ALA A N 1
ATOM 5701 C CA . ALA A 1 761 ? -21.796 12.849 33.826 1.00 96.56 761 ALA A CA 1
ATOM 5702 C C . ALA A 1 761 ? -20.698 13.877 33.478 1.00 96.56 761 ALA A C 1
ATOM 5704 O O . ALA A 1 761 ? -20.489 14.179 32.301 1.00 96.56 761 ALA A O 1
ATOM 5705 N N . GLN A 1 762 ? -19.971 14.387 34.479 1.00 96.75 762 GLN A N 1
ATOM 5706 C CA . GLN A 1 762 ? -19.049 15.522 34.339 1.00 96.75 762 GLN A CA 1
ATOM 5707 C C . GLN A 1 762 ? -17.998 15.358 33.220 1.00 96.75 762 GLN A C 1
ATOM 5709 O O . GLN A 1 762 ? -17.793 16.318 32.473 1.00 96.75 762 GLN A O 1
ATOM 5714 N N . PRO A 1 763 ? -17.328 14.198 33.041 1.00 97.38 763 PRO A N 1
ATOM 5715 C CA . PRO A 1 763 ? -16.325 14.046 31.987 1.00 97.38 763 PRO A CA 1
ATOM 5716 C C . PRO A 1 763 ? -16.908 14.231 30.579 1.00 97.38 763 PRO A C 1
ATOM 5718 O O . PRO A 1 763 ? -16.266 14.831 29.719 1.00 97.38 763 PRO A O 1
ATOM 5721 N N . LEU A 1 764 ? -18.140 13.763 30.343 1.00 96.38 764 LEU A N 1
ATOM 5722 C CA . LEU A 1 764 ? -18.821 13.950 29.061 1.00 96.38 764 LEU A CA 1
ATOM 5723 C C . LEU A 1 764 ? -19.286 15.386 28.858 1.00 96.38 764 LEU A C 1
ATOM 5725 O O . LEU A 1 764 ? -19.141 15.913 27.759 1.00 96.38 764 LEU A O 1
ATOM 5729 N N . GLU A 1 765 ? -19.804 16.035 29.901 1.00 95.88 765 GLU A N 1
ATOM 5730 C CA . GLU A 1 765 ? -20.156 17.456 29.831 1.00 95.88 765 GLU A CA 1
ATOM 5731 C C . GLU A 1 765 ? -18.937 18.313 29.471 1.00 95.88 765 GLU A C 1
ATOM 5733 O O . GLU A 1 765 ? -19.021 19.194 28.617 1.00 95.88 765 GLU A O 1
ATOM 5738 N N . GLN A 1 766 ? -17.787 18.040 30.094 1.00 93.62 766 GLN A N 1
ATOM 5739 C CA . GLN A 1 766 ? -16.533 18.734 29.803 1.00 93.62 766 GLN A CA 1
ATOM 5740 C C . GLN A 1 766 ? -16.059 18.491 28.370 1.00 93.62 766 GLN A C 1
ATOM 5742 O O . GLN A 1 766 ? -15.621 19.433 27.710 1.00 93.62 766 GLN A O 1
ATOM 5747 N N . TRP A 1 767 ? -16.161 17.256 27.881 1.00 92.94 767 TRP A N 1
ATOM 5748 C CA . TRP A 1 767 ? -15.815 16.928 26.502 1.00 92.94 767 TRP A CA 1
ATOM 5749 C C . TRP A 1 767 ? -16.727 17.640 25.500 1.00 92.94 767 TRP A C 1
ATOM 5751 O O . TRP A 1 767 ? -16.236 18.280 24.575 1.00 92.94 767 TRP A O 1
ATOM 5761 N N . LEU A 1 768 ? -18.043 17.617 25.715 1.00 90.50 768 LEU A N 1
ATOM 5762 C CA . LEU A 1 768 ? -19.021 18.234 24.814 1.00 90.50 768 LEU A CA 1
ATOM 5763 C C . LEU A 1 768 ? -18.965 19.767 24.810 1.00 90.50 768 LEU A C 1
ATOM 5765 O O . LEU A 1 768 ? -19.377 20.380 23.830 1.00 90.50 768 LEU A O 1
ATOM 5769 N N . LYS A 1 769 ? -18.405 20.405 25.848 1.00 89.88 769 LYS A N 1
ATOM 5770 C CA . LYS A 1 769 ? -18.052 21.836 25.788 1.00 89.88 769 LYS A CA 1
ATOM 5771 C C . LYS A 1 769 ? -16.966 22.120 24.744 1.00 89.88 769 LYS A C 1
ATOM 5773 O O . LYS A 1 769 ? -16.987 23.180 24.131 1.00 89.88 769 LYS A O 1
ATOM 5778 N N . GLN A 1 770 ? -16.029 21.192 24.547 1.00 83.00 770 GLN A N 1
ATOM 5779 C CA . GLN A 1 770 ? -14.927 21.324 23.583 1.00 83.00 770 GLN A CA 1
ATOM 5780 C C . GLN A 1 770 ? -15.297 20.773 22.198 1.00 83.00 770 GLN A C 1
ATOM 5782 O O . GLN A 1 770 ? -14.838 21.286 21.182 1.00 83.00 770 GLN A O 1
ATOM 5787 N N . ALA A 1 771 ? -16.130 19.734 22.154 1.00 79.06 771 ALA A N 1
ATOM 5788 C CA . ALA A 1 771 ? -16.552 19.042 20.943 1.00 79.06 771 ALA A CA 1
ATOM 5789 C C . ALA A 1 771 ? -18.088 18.902 20.897 1.00 79.06 771 ALA A C 1
ATOM 5791 O O . ALA A 1 771 ? -18.610 17.792 21.008 1.00 79.06 771 ALA A O 1
ATOM 5792 N N . PRO A 1 772 ? -18.838 20.007 20.714 1.00 79.94 772 PRO A N 1
ATOM 5793 C CA . PRO A 1 772 ? -20.304 19.989 20.774 1.00 79.94 772 PRO A CA 1
ATOM 5794 C C . PRO A 1 772 ? -20.971 19.144 19.677 1.00 79.94 772 PRO A C 1
ATOM 5796 O O . PRO A 1 772 ? -22.134 18.782 19.817 1.00 79.94 772 PRO A O 1
ATOM 5799 N N . GLY A 1 773 ? -20.246 18.818 18.601 1.00 75.94 773 GLY A N 1
ATOM 5800 C CA . GLY A 1 773 ? -20.720 17.964 17.507 1.00 75.94 773 GLY A CA 1
ATOM 5801 C C . GLY A 1 773 ? -20.487 16.460 17.702 1.00 75.94 773 GLY A C 1
ATOM 5802 O O . GLY A 1 773 ? -20.795 15.693 16.796 1.00 75.94 773 GLY A O 1
ATOM 5803 N N . ASP A 1 774 ? -19.926 16.011 18.831 1.00 79.25 774 ASP A N 1
ATOM 5804 C CA . ASP A 1 774 ? -19.728 14.577 19.084 1.00 79.25 774 ASP A CA 1
ATOM 5805 C C . ASP A 1 774 ? -21.057 13.896 19.449 1.00 79.25 774 ASP A C 1
ATOM 5807 O O . ASP A 1 774 ? -21.448 13.801 20.617 1.00 79.25 774 ASP A O 1
ATOM 5811 N N . ALA A 1 775 ? -21.754 13.405 18.423 1.00 83.50 775 ALA A N 1
ATOM 5812 C CA . ALA A 1 775 ? -23.052 12.761 18.570 1.00 83.50 775 ALA A CA 1
ATOM 5813 C C . ALA A 1 775 ? -23.009 11.518 19.470 1.00 83.50 775 ALA A C 1
ATOM 5815 O O . ALA A 1 775 ? -23.961 11.260 20.201 1.00 83.50 775 ALA A O 1
ATOM 5816 N N . THR A 1 776 ? -21.907 10.760 19.468 1.00 84.69 776 THR A N 1
ATOM 5817 C CA . THR A 1 776 ? -21.803 9.538 20.280 1.00 84.69 776 THR A CA 1
ATOM 5818 C C . THR A 1 776 ? -21.735 9.886 21.763 1.00 84.69 776 THR A C 1
ATOM 5820 O O . THR A 1 776 ? -22.482 9.323 22.566 1.00 84.69 776 THR A O 1
ATOM 5823 N N . ALA A 1 777 ? -20.884 10.847 22.131 1.00 88.00 777 ALA A N 1
ATOM 5824 C CA . ALA A 1 777 ? -20.792 11.327 23.506 1.00 88.00 777 ALA A CA 1
ATOM 5825 C C . ALA A 1 777 ? -22.097 12.001 23.965 1.00 88.00 777 ALA A C 1
ATOM 5827 O O . ALA A 1 777 ? -22.546 11.765 25.089 1.00 88.00 777 ALA A O 1
ATOM 5828 N N . ALA A 1 778 ? -22.734 12.789 23.091 1.00 92.75 778 ALA A N 1
ATOM 5829 C CA . ALA A 1 778 ? -24.008 13.447 23.376 1.00 92.75 778 ALA A CA 1
ATOM 5830 C C . ALA A 1 778 ? -25.141 12.441 23.617 1.00 92.75 778 ALA A C 1
ATOM 5832 O O . ALA A 1 778 ? -25.871 12.590 24.592 1.00 92.75 778 ALA A O 1
ATOM 5833 N N . LEU A 1 779 ? -25.250 11.389 22.797 1.00 90.94 779 LEU A N 1
ATOM 5834 C CA . LEU A 1 779 ? -26.241 10.323 22.978 1.00 90.94 779 LEU A CA 1
ATOM 5835 C C . LEU A 1 779 ? -26.044 9.571 24.300 1.00 90.94 779 LEU A C 1
ATOM 5837 O O . LEU A 1 779 ? -27.017 9.312 25.002 1.00 90.94 779 LEU A O 1
ATOM 5841 N N . GLN A 1 780 ? -24.800 9.251 24.671 1.00 92.75 780 GLN A N 1
ATOM 5842 C CA . GLN A 1 780 ? -24.511 8.574 25.942 1.00 92.75 780 GLN A CA 1
ATOM 5843 C C . GLN A 1 780 ? -24.857 9.447 27.154 1.00 92.75 780 GLN A C 1
ATOM 5845 O O . GLN A 1 780 ? -25.446 8.960 28.119 1.00 92.75 780 GLN A O 1
ATOM 5850 N N . LEU A 1 781 ? -24.532 10.742 27.100 1.00 96.19 781 LEU A N 1
ATOM 5851 C CA . LEU A 1 781 ? -24.880 11.684 28.162 1.00 96.19 781 LEU A CA 1
ATOM 5852 C C . LEU A 1 781 ? -26.396 11.932 28.239 1.00 96.19 781 LEU A C 1
ATOM 5854 O O . LEU A 1 781 ? -26.948 12.003 29.334 1.00 96.19 781 LEU A O 1
ATOM 5858 N N . ALA A 1 782 ? -27.076 12.025 27.095 1.00 95.31 782 ALA A N 1
ATOM 5859 C CA . ALA A 1 782 ? -28.527 12.180 27.032 1.00 95.31 782 ALA A CA 1
ATOM 5860 C C . ALA A 1 782 ? -29.248 10.964 27.624 1.00 95.31 782 ALA A C 1
ATOM 5862 O O . ALA A 1 782 ? -30.137 11.131 28.454 1.00 95.31 782 ALA A O 1
ATOM 5863 N N . ALA A 1 783 ? -28.815 9.750 27.267 1.00 91.62 783 ALA A N 1
ATOM 5864 C CA . ALA A 1 783 ? -29.346 8.515 27.836 1.00 91.62 783 ALA A CA 1
ATOM 5865 C C . ALA A 1 783 ? -29.131 8.454 29.355 1.00 91.62 783 ALA A C 1
ATOM 5867 O O . ALA A 1 783 ? -30.037 8.068 30.089 1.00 91.62 783 ALA A O 1
ATOM 5868 N N . TRP A 1 784 ? -27.965 8.895 29.842 1.00 93.81 784 TRP A N 1
ATOM 5869 C CA . TRP A 1 784 ? -27.714 9.015 31.277 1.00 93.81 784 TRP A CA 1
ATOM 5870 C C . TRP A 1 784 ? -28.683 9.988 31.955 1.00 93.81 784 TRP A C 1
ATOM 5872 O O . TRP A 1 784 ? -29.271 9.636 32.973 1.00 93.81 784 TRP A O 1
ATOM 5882 N N . TYR A 1 785 ? -28.895 11.182 31.395 1.00 95.31 785 TYR A N 1
ATOM 5883 C CA . TYR A 1 785 ? -29.855 12.138 31.953 1.00 95.31 785 TYR A CA 1
ATOM 5884 C C . TYR A 1 785 ? -31.289 11.627 31.928 1.00 95.31 785 TYR A C 1
ATOM 5886 O O . TYR A 1 785 ? -32.011 11.819 32.900 1.00 95.31 785 TYR A O 1
ATOM 5894 N N . GLN A 1 786 ? -31.681 10.926 30.868 1.00 91.00 786 GLN A N 1
ATOM 5895 C CA . GLN A 1 786 ? -33.000 10.314 30.767 1.00 91.00 786 GLN A CA 1
ATOM 5896 C C . GLN A 1 786 ? -33.210 9.236 31.841 1.00 91.00 786 GLN A C 1
ATOM 5898 O O . GLN A 1 786 ? -34.270 9.197 32.448 1.00 91.00 786 GLN A O 1
ATOM 5903 N N . GLN A 1 787 ? -32.199 8.405 32.115 1.00 86.94 787 GLN A N 1
ATOM 5904 C CA . GLN A 1 787 ? -32.249 7.370 33.160 1.00 86.94 787 GLN A CA 1
ATOM 5905 C C . GLN A 1 787 ? -32.203 7.921 34.595 1.00 86.94 787 GLN A C 1
ATOM 5907 O O . GLN A 1 787 ? -32.436 7.167 35.532 1.00 86.94 787 GLN A O 1
ATOM 5912 N N . ASN A 1 788 ? -31.853 9.197 34.776 1.00 89.44 788 ASN A N 1
ATOM 5913 C CA . ASN A 1 788 ? -31.730 9.852 36.083 1.00 89.44 788 ASN A CA 1
ATOM 5914 C C . ASN A 1 788 ? -32.695 11.048 36.191 1.00 89.44 788 ASN A C 1
ATOM 5916 O O . ASN A 1 788 ? -32.323 12.092 36.730 1.00 89.44 788 ASN A O 1
ATOM 5920 N N . ASP A 1 789 ? -33.887 10.919 35.598 1.00 88.12 789 ASP A N 1
ATOM 5921 C CA . ASP A 1 789 ? -35.020 11.856 35.691 1.00 88.12 789 ASP A CA 1
ATOM 5922 C C . ASP A 1 789 ? -34.729 13.312 35.274 1.00 88.12 789 ASP A C 1
ATOM 5924 O O . ASP A 1 789 ? -35.446 14.248 35.621 1.00 88.12 789 ASP A O 1
ATOM 5928 N N . GLN A 1 790 ? -33.698 13.530 34.457 1.00 93.44 790 GLN A N 1
ATOM 5929 C CA . GLN A 1 790 ? -33.323 14.838 33.908 1.00 93.44 790 GLN A CA 1
ATOM 5930 C C . GLN A 1 790 ? -33.781 14.969 32.447 1.00 93.44 790 GLN A C 1
ATOM 5932 O O . GLN A 1 790 ? -32.984 15.253 31.546 1.00 93.44 790 GLN A O 1
ATOM 5937 N N . ALA A 1 791 ? -35.082 14.765 32.211 1.00 91.12 791 ALA A N 1
ATOM 5938 C CA . ALA A 1 791 ? -35.691 14.700 30.877 1.00 91.12 791 ALA A CA 1
ATOM 5939 C C . ALA A 1 791 ? -35.402 15.935 30.001 1.00 91.12 791 ALA A C 1
ATOM 5941 O O . ALA A 1 791 ? -35.070 15.784 28.828 1.00 91.12 791 ALA A O 1
ATOM 5942 N N . GLU A 1 792 ? -35.429 17.143 30.571 1.00 92.44 792 GLU A N 1
ATOM 5943 C CA . GLU A 1 792 ? -35.131 18.387 29.841 1.00 92.44 792 GLU A CA 1
ATOM 5944 C C . GLU A 1 792 ? -33.679 18.444 29.339 1.00 92.44 792 GLU A C 1
ATOM 5946 O O . GLU A 1 792 ? -33.404 18.797 28.187 1.00 92.44 792 GLU A O 1
ATOM 5951 N N . ARG A 1 793 ? -32.719 18.024 30.175 1.00 94.94 793 ARG A N 1
ATOM 5952 C CA . ARG A 1 793 ? -31.297 17.986 29.788 1.00 94.94 793 ARG A CA 1
ATOM 5953 C C . ARG A 1 793 ? -31.052 16.919 28.722 1.00 94.94 793 ARG A C 1
ATOM 5955 O O . ARG A 1 793 ? -30.286 17.160 27.787 1.00 94.94 793 ARG A O 1
ATOM 5962 N N . ALA A 1 794 ? -31.723 15.772 28.832 1.00 95.62 794 ALA A N 1
ATOM 5963 C CA . ALA A 1 794 ? -31.689 14.724 27.816 1.00 95.62 794 ALA A CA 1
ATOM 5964 C C . ALA A 1 794 ? -32.275 15.211 26.480 1.00 95.62 794 ALA A C 1
ATOM 5966 O O . ALA A 1 794 ? -31.620 15.090 25.443 1.00 95.62 794 ALA A O 1
ATOM 5967 N N . ALA A 1 795 ? -33.460 15.830 26.504 1.00 94.38 795 ALA A N 1
ATOM 5968 C CA . ALA A 1 795 ? -34.127 16.367 25.322 1.00 94.38 795 ALA A CA 1
ATOM 5969 C C . ALA A 1 795 ? -33.260 17.404 24.597 1.00 94.38 795 ALA A C 1
ATOM 5971 O O . ALA A 1 795 ? -33.096 17.318 23.380 1.00 94.38 795 ALA A O 1
ATOM 5972 N N . SER A 1 796 ? -32.638 18.329 25.338 1.00 94.50 796 SER A N 1
ATOM 5973 C CA . SER A 1 796 ? -31.724 19.328 24.770 1.00 94.50 796 SER A CA 1
ATOM 5974 C C . SER A 1 796 ? -30.546 18.686 24.026 1.00 94.50 796 SER A C 1
ATOM 5976 O O . SER A 1 796 ? -30.180 19.121 22.933 1.00 94.50 796 SER A O 1
ATOM 5978 N N . LEU A 1 797 ? -29.953 17.623 24.582 1.00 94.94 797 LEU A N 1
ATOM 5979 C CA . LEU A 1 797 ? -28.854 16.908 23.931 1.00 94.94 797 LEU A CA 1
ATOM 5980 C C . LEU A 1 797 ? -29.319 16.133 22.695 1.00 94.94 797 LEU A C 1
ATOM 5982 O O . LEU A 1 797 ? -28.669 16.226 21.656 1.00 94.94 797 LEU A O 1
ATOM 5986 N N . TYR A 1 798 ? -30.449 15.425 22.759 1.00 95.38 798 TYR A N 1
ATOM 5987 C CA . TYR A 1 798 ? -30.997 14.740 21.586 1.00 95.38 798 TYR A CA 1
ATOM 5988 C C . TYR A 1 798 ? -31.347 15.717 20.458 1.00 95.38 798 TYR A C 1
ATOM 5990 O O . TYR A 1 798 ? -31.054 15.439 19.298 1.00 95.38 798 TYR A O 1
ATOM 5998 N N . GLN A 1 799 ? -31.902 16.888 20.779 1.00 93.12 799 GLN A N 1
ATOM 5999 C CA . GLN A 1 799 ? -32.176 17.938 19.793 1.00 93.12 799 GLN A CA 1
ATOM 6000 C C . GLN A 1 799 ? -30.895 18.452 19.133 1.00 93.12 799 GLN A C 1
ATOM 6002 O O . GLN A 1 799 ? -30.867 18.621 17.917 1.00 93.12 799 GLN A O 1
ATOM 6007 N N . LYS A 1 800 ? -29.812 18.647 19.898 1.00 89.12 800 LYS A N 1
ATOM 6008 C CA . LYS A 1 800 ? -28.499 19.011 19.336 1.00 89.12 800 LYS A CA 1
ATOM 6009 C C . LYS A 1 800 ? -27.959 17.932 18.400 1.00 89.12 800 LYS A C 1
ATOM 6011 O O . LYS A 1 800 ? -27.441 18.261 17.336 1.00 89.12 800 LYS A O 1
ATOM 6016 N N . VAL A 1 801 ? -28.117 16.657 18.765 1.00 88.69 801 VAL A N 1
ATOM 6017 C CA . VAL A 1 801 ? -27.754 15.534 17.889 1.00 88.69 801 VAL A CA 1
ATOM 6018 C C . VAL A 1 801 ? -28.565 15.580 16.595 1.00 88.69 801 VAL A C 1
ATOM 6020 O O . VAL A 1 801 ? -27.972 15.453 15.531 1.00 88.69 801 VAL A O 1
ATOM 6023 N N . LEU A 1 802 ? -29.877 15.828 16.654 1.00 88.00 802 LEU A N 1
ATOM 6024 C CA . LEU A 1 802 ? -30.724 15.934 15.458 1.00 88.00 802 LEU A CA 1
ATOM 6025 C C . LEU A 1 802 ? -30.428 17.158 14.594 1.00 88.00 802 LEU A C 1
ATOM 6027 O O . LEU A 1 802 ? -30.530 17.071 13.375 1.00 88.00 802 LEU A O 1
ATOM 6031 N N . ALA A 1 803 ? -30.038 18.281 15.197 1.00 83.50 803 ALA A N 1
ATOM 6032 C CA . ALA A 1 803 ? -29.629 19.463 14.446 1.00 83.50 803 ALA A CA 1
ATOM 6033 C C . ALA A 1 803 ? -28.395 19.174 13.572 1.00 83.50 803 ALA A C 1
ATOM 6035 O O . ALA A 1 803 ? -28.298 19.679 12.457 1.00 83.50 803 ALA A O 1
ATOM 6036 N N . ALA A 1 804 ? -27.470 18.341 14.062 1.00 75.62 804 ALA A N 1
ATOM 6037 C CA . ALA A 1 804 ? -26.299 17.899 13.304 1.00 75.62 804 ALA A CA 1
ATOM 6038 C C . ALA A 1 804 ? -26.581 16.681 12.403 1.00 75.62 804 ALA A C 1
ATOM 6040 O O . ALA A 1 804 ? -25.975 16.540 11.342 1.00 75.62 804 ALA A O 1
ATOM 6041 N N . HIS A 1 805 ? -27.484 15.795 12.824 1.00 79.06 805 HIS A N 1
ATOM 6042 C CA . HIS A 1 805 ? -27.803 14.528 12.169 1.00 79.06 805 HIS A CA 1
ATOM 6043 C C . HIS A 1 805 ? -29.325 14.296 12.166 1.00 79.06 805 HIS A C 1
ATOM 6045 O O . HIS A 1 805 ? -29.835 13.569 13.024 1.00 79.06 805 HIS A O 1
ATOM 6051 N N . PRO A 1 806 ? -30.066 14.874 11.200 1.00 83.75 806 PRO A N 1
ATOM 6052 C CA . PRO A 1 806 ? -31.533 14.834 11.192 1.00 83.75 806 PRO A CA 1
ATOM 6053 C C . PRO A 1 806 ? -32.146 13.425 11.212 1.00 83.75 806 PRO A C 1
ATOM 6055 O O . PRO A 1 806 ? -33.230 13.243 11.762 1.00 83.75 806 PRO A O 1
ATOM 6058 N N . GLY A 1 807 ? -31.441 12.430 10.661 1.00 81.94 807 GLY A N 1
ATOM 6059 C CA . GLY A 1 807 ? -31.843 11.017 10.638 1.00 81.94 807 GLY A CA 1
ATOM 6060 C C . GLY A 1 807 ? -31.325 10.176 11.813 1.00 81.94 807 GLY A C 1
ATOM 6061 O O . GLY A 1 807 ? -31.322 8.951 11.730 1.00 81.94 807 GLY A O 1
ATOM 6062 N N . ALA A 1 808 ? -30.826 10.776 12.902 1.00 84.00 808 ALA A N 1
ATOM 6063 C CA . ALA A 1 808 ? -30.305 10.010 14.037 1.00 84.00 808 ALA A CA 1
ATOM 6064 C C . ALA A 1 808 ? -31.431 9.258 14.777 1.00 84.00 808 ALA A C 1
ATOM 6066 O O . ALA A 1 808 ? -32.040 9.775 15.716 1.00 84.00 808 ALA A O 1
ATOM 6067 N N . VAL A 1 809 ? -31.658 8.004 14.371 1.00 87.25 809 VAL A N 1
ATOM 6068 C CA . VAL A 1 809 ? -32.753 7.123 14.819 1.00 87.25 809 VAL A CA 1
ATOM 6069 C C . VAL A 1 809 ? -32.890 7.071 16.342 1.00 87.25 809 VAL A C 1
ATOM 6071 O O . VAL A 1 809 ? -33.991 7.226 16.860 1.00 87.25 809 VAL A O 1
ATOM 6074 N N . ILE A 1 810 ? -31.780 6.908 17.072 1.00 88.81 810 ILE A N 1
ATOM 6075 C CA . ILE A 1 810 ? -31.790 6.826 18.544 1.00 88.81 810 ILE A CA 1
ATOM 6076 C C . ILE A 1 810 ? -32.305 8.134 19.164 1.00 88.81 810 ILE A C 1
ATOM 6078 O O . ILE A 1 810 ? -33.115 8.100 20.087 1.00 88.81 810 ILE A O 1
ATOM 6082 N N . ALA A 1 811 ? -31.871 9.289 18.649 1.00 92.38 811 ALA A N 1
ATOM 6083 C CA . ALA A 1 811 ? -32.308 10.589 19.156 1.00 92.38 811 ALA A CA 1
ATOM 6084 C C . ALA A 1 811 ? -33.781 10.863 18.824 1.00 92.38 811 ALA A C 1
ATOM 6086 O O . ALA A 1 811 ? -34.508 11.335 19.696 1.00 92.38 811 ALA A O 1
ATOM 6087 N N . LEU A 1 812 ? -34.233 10.528 17.606 1.00 94.06 812 LEU A N 1
ATOM 6088 C CA . LEU A 1 812 ? -35.646 10.623 17.217 1.00 94.06 812 LEU A CA 1
ATOM 6089 C C . LEU A 1 812 ? -36.520 9.758 18.132 1.00 94.06 812 LEU A C 1
ATOM 6091 O O . LEU A 1 812 ? -37.489 10.253 18.704 1.00 94.06 812 LEU A O 1
ATOM 6095 N N . ASN A 1 813 ? -36.148 8.491 18.319 1.00 95.00 813 ASN A N 1
ATOM 6096 C CA . ASN A 1 813 ? -36.909 7.555 19.139 1.00 95.00 813 ASN A CA 1
ATOM 6097 C C . ASN A 1 813 ? -36.997 8.006 20.603 1.00 95.00 813 ASN A C 1
ATOM 6099 O O . ASN A 1 813 ? -38.076 8.059 21.186 1.00 95.00 813 ASN A O 1
ATOM 6103 N N . ASN A 1 814 ? -35.869 8.403 21.193 1.00 93.69 814 ASN A N 1
ATOM 6104 C CA . ASN A 1 814 ? -35.834 8.808 22.596 1.00 93.69 814 ASN A CA 1
ATOM 6105 C C . ASN A 1 814 ? -36.529 10.158 22.830 1.00 93.69 814 ASN A C 1
ATOM 6107 O O . ASN A 1 814 ? -37.175 10.337 23.860 1.00 93.69 814 ASN A O 1
ATOM 6111 N N . LEU A 1 815 ? -36.480 11.093 21.872 1.00 95.19 815 LEU A N 1
ATOM 6112 C CA . LEU A 1 815 ? -37.299 12.309 21.931 1.00 95.19 815 LEU A CA 1
ATOM 6113 C C . LEU A 1 815 ? -38.788 12.003 21.815 1.00 95.19 815 LEU A C 1
ATOM 6115 O O . LEU A 1 815 ? -39.577 12.669 22.484 1.00 95.19 815 LEU A O 1
ATOM 6119 N N . ALA A 1 816 ? -39.176 11.014 21.007 1.00 95.19 816 ALA A N 1
ATOM 6120 C CA . ALA A 1 816 ? -40.560 10.572 20.942 1.00 95.19 816 ALA A CA 1
ATOM 6121 C C . ALA A 1 816 ? -41.043 10.086 22.316 1.00 95.19 816 ALA A C 1
ATOM 6123 O O . ALA A 1 816 ? -42.063 10.570 22.803 1.00 95.19 816 ALA A O 1
ATOM 6124 N N . LEU A 1 817 ? -40.257 9.234 22.983 1.00 91.44 817 LEU A N 1
ATOM 6125 C CA . LEU A 1 817 ? -40.552 8.739 24.331 1.00 91.44 817 LEU A CA 1
ATOM 6126 C C . LEU A 1 817 ? -40.616 9.869 25.373 1.00 91.44 817 LEU A C 1
ATOM 6128 O O . LEU A 1 817 ? -41.585 9.950 26.123 1.00 91.44 817 LEU A O 1
ATOM 6132 N N . ILE A 1 818 ? -39.645 10.792 25.383 1.00 92.00 818 ILE A N 1
ATOM 6133 C CA . ILE A 1 818 ? -39.637 11.937 26.316 1.00 92.00 818 ILE A CA 1
ATOM 6134 C C . ILE A 1 818 ? -40.871 12.834 26.124 1.00 92.00 818 ILE A C 1
ATOM 6136 O O . ILE A 1 818 ? -41.442 13.329 27.094 1.00 92.00 818 ILE A O 1
ATOM 6140 N N . ASN A 1 819 ? -41.303 13.045 24.878 1.00 92.19 819 ASN A N 1
ATOM 6141 C CA . ASN A 1 819 ? -42.440 13.911 24.564 1.00 92.19 819 ASN A CA 1
ATOM 6142 C C . ASN A 1 819 ? -43.796 13.191 24.653 1.00 92.19 819 ASN A C 1
ATOM 6144 O O . ASN A 1 819 ? -44.822 13.856 24.519 1.00 92.19 819 ASN A O 1
ATOM 6148 N N . ALA A 1 820 ? -43.834 11.869 24.863 1.00 89.75 820 ALA A N 1
ATOM 6149 C CA . ALA A 1 820 ? -45.050 11.064 24.722 1.00 89.75 820 ALA A CA 1
ATOM 6150 C C . ALA A 1 820 ? -46.205 11.545 25.616 1.00 89.75 820 ALA A C 1
ATOM 6152 O O . ALA A 1 820 ? -47.343 11.605 25.159 1.00 89.75 820 ALA A O 1
ATOM 6153 N N . LYS A 1 821 ? -45.906 11.943 26.862 1.00 84.62 821 LYS A N 1
ATOM 6154 C CA . LYS A 1 821 ? -46.909 12.444 27.819 1.00 84.62 821 LYS A CA 1
ATOM 6155 C C . LYS A 1 821 ? -47.175 13.947 27.687 1.00 84.62 821 LYS A C 1
ATOM 6157 O O . LYS A 1 821 ? -48.321 14.368 27.767 1.00 84.62 821 LYS A O 1
ATOM 6162 N N . SER A 1 822 ? -46.130 14.760 27.513 1.00 88.25 822 SER A N 1
ATOM 6163 C CA . SER A 1 822 ? -46.225 16.228 27.586 1.00 88.25 822 SER A CA 1
ATOM 6164 C C . SER A 1 822 ? -46.559 16.899 26.251 1.00 88.25 822 SER A C 1
ATOM 6166 O O . SER A 1 822 ? -47.193 17.950 26.233 1.00 88.25 822 SER A O 1
ATOM 6168 N N . HIS A 1 823 ? -46.147 16.309 25.126 1.00 92.25 823 HIS A N 1
ATOM 6169 C CA . HIS A 1 823 ? -46.291 16.884 23.786 1.00 92.25 823 HIS A CA 1
ATOM 6170 C C . HIS A 1 823 ? -46.598 15.791 22.741 1.00 92.25 823 HIS A C 1
ATOM 6172 O O . HIS A 1 823 ? -45.775 15.528 21.853 1.00 92.25 823 HIS A O 1
ATOM 6178 N N . PRO A 1 824 ? -47.787 15.163 22.792 1.00 89.44 824 PRO A N 1
ATOM 6179 C CA . PRO A 1 824 ? -48.113 13.967 22.007 1.00 89.44 824 PRO A CA 1
ATOM 6180 C C . PRO A 1 824 ? -47.992 14.163 20.485 1.00 89.44 824 PRO A C 1
ATOM 6182 O O . PRO A 1 824 ? -47.539 13.263 19.776 1.00 89.44 824 PRO A O 1
ATOM 6185 N N . GLY A 1 825 ? -48.303 15.356 19.965 1.00 91.50 825 GLY A N 1
ATOM 6186 C CA . GLY A 1 825 ? -48.123 15.669 18.541 1.00 91.50 825 GLY A CA 1
ATOM 6187 C C . GLY A 1 825 ? -46.651 15.680 18.103 1.00 91.50 825 GLY A C 1
ATOM 6188 O O . GLY A 1 825 ? -46.303 15.130 17.056 1.00 91.50 825 GLY A O 1
ATOM 6189 N N . LYS A 1 826 ? -45.756 16.243 18.932 1.00 93.19 826 LYS A N 1
ATOM 6190 C CA . LYS A 1 826 ? -44.304 16.204 18.681 1.00 93.19 826 LYS A CA 1
ATOM 6191 C C . LYS A 1 826 ? -43.774 14.777 18.804 1.00 93.19 826 LYS A C 1
ATOM 6193 O O . LYS A 1 826 ? -42.986 14.356 17.961 1.00 93.19 826 LYS A O 1
ATOM 6198 N N . ALA A 1 827 ? -44.240 14.034 19.808 1.00 93.81 827 ALA A N 1
ATOM 6199 C CA . ALA A 1 827 ? -43.866 12.640 20.015 1.00 93.81 827 ALA A CA 1
ATOM 6200 C C . ALA A 1 827 ? -44.184 11.774 18.791 1.00 93.81 827 ALA A C 1
ATOM 6202 O O . ALA A 1 827 ? -43.307 11.075 18.284 1.00 93.81 827 ALA A O 1
ATOM 6203 N N . LEU A 1 828 ? -45.402 11.896 18.254 1.00 95.12 828 LEU A N 1
ATOM 6204 C CA . LEU A 1 828 ? -45.820 11.163 17.062 1.00 95.12 828 LEU A CA 1
ATOM 6205 C C . LEU A 1 828 ? -44.985 11.539 15.829 1.00 95.12 828 LEU A C 1
ATOM 6207 O O . LEU A 1 828 ? -44.601 10.661 15.057 1.00 95.12 828 LEU A O 1
ATOM 6211 N N . SER A 1 829 ? -44.664 12.825 15.653 1.00 95.00 829 SER A N 1
ATOM 6212 C CA . SER A 1 829 ? -43.797 13.286 14.559 1.00 95.00 829 SER A CA 1
ATOM 6213 C C . SER A 1 829 ? -42.403 12.654 14.632 1.00 95.00 829 SER A C 1
ATOM 6215 O O . SER A 1 829 ? -41.915 12.110 13.638 1.00 95.00 829 SER A O 1
ATOM 6217 N N . TYR A 1 830 ? -41.779 12.653 15.814 1.00 96.00 830 TYR A N 1
ATOM 6218 C CA . TYR A 1 830 ? -40.477 12.018 16.009 1.00 96.00 830 TYR A CA 1
ATOM 6219 C C . TYR A 1 830 ? -40.527 10.500 15.812 1.00 96.00 830 TYR A C 1
ATOM 6221 O O . TYR A 1 830 ? -39.660 9.961 15.127 1.00 96.00 830 TYR A O 1
ATOM 6229 N N . ALA A 1 831 ? -41.553 9.820 16.331 1.00 95.44 831 ALA A N 1
ATOM 6230 C CA . ALA A 1 831 ? -41.711 8.375 16.182 1.00 95.44 831 ALA A CA 1
ATOM 6231 C C . ALA A 1 831 ? -41.895 7.953 14.716 1.00 95.44 831 ALA A C 1
ATOM 6233 O O . ALA A 1 831 ? -41.268 6.997 14.263 1.00 95.44 831 ALA A O 1
ATOM 6234 N N . ARG A 1 832 ? -42.697 8.698 13.938 1.00 96.06 832 ARG A N 1
ATOM 6235 C CA . ARG A 1 832 ? -42.874 8.441 12.498 1.00 96.06 832 ARG A CA 1
ATOM 6236 C C . ARG A 1 832 ? -41.570 8.616 11.729 1.00 96.06 832 ARG A C 1
ATOM 6238 O O . ARG A 1 832 ? -41.252 7.778 10.892 1.00 96.06 832 ARG A O 1
ATOM 6245 N N . LYS A 1 833 ? -40.803 9.669 12.032 1.00 93.50 833 LYS A N 1
ATOM 6246 C CA . LYS A 1 833 ? -39.479 9.879 11.428 1.00 93.50 833 LYS A CA 1
ATOM 6247 C C . LYS A 1 833 ? -38.514 8.755 11.799 1.00 93.50 833 LYS A C 1
ATOM 6249 O O . LYS A 1 833 ? -37.890 8.193 10.913 1.00 93.50 833 LYS A O 1
ATOM 6254 N N . ALA A 1 834 ? -38.439 8.377 13.077 1.00 91.44 834 ALA A N 1
ATOM 6255 C CA . ALA A 1 834 ? -37.588 7.272 13.516 1.00 91.44 834 ALA A CA 1
ATOM 6256 C C . ALA A 1 834 ? -37.925 5.974 12.766 1.00 91.44 834 ALA A C 1
ATOM 6258 O O . ALA A 1 834 ? -37.024 5.282 12.297 1.00 91.44 834 ALA A O 1
ATOM 6259 N N . HIS A 1 835 ? -39.218 5.665 12.625 1.00 93.50 835 HIS A N 1
ATOM 6260 C CA . HIS A 1 835 ? -39.684 4.465 11.933 1.00 93.50 835 HIS A CA 1
ATOM 6261 C C . HIS A 1 835 ? -39.433 4.515 10.424 1.00 93.50 835 HIS A C 1
ATOM 6263 O O . HIS A 1 835 ? -39.097 3.493 9.838 1.00 93.50 835 HIS A O 1
ATOM 6269 N N . HIS A 1 836 ? -39.526 5.691 9.799 1.00 92.56 836 HIS A N 1
ATOM 6270 C CA . HIS A 1 836 ? -39.144 5.871 8.399 1.00 92.56 836 HIS A CA 1
ATOM 6271 C C . HIS A 1 836 ? -37.653 5.584 8.168 1.00 92.56 836 HIS A C 1
ATOM 6273 O O . HIS A 1 836 ? -37.306 4.879 7.225 1.00 92.56 836 HIS A O 1
ATOM 6279 N N . GLU A 1 837 ? -36.784 6.079 9.053 1.00 83.88 837 GLU A N 1
ATOM 6280 C CA . GLU A 1 837 ? -35.331 5.879 8.962 1.00 83.88 837 GLU A CA 1
ATOM 6281 C C . GLU A 1 837 ? -34.900 4.438 9.301 1.00 83.88 837 GLU A C 1
ATOM 6283 O O . GLU A 1 837 ? -33.903 3.940 8.779 1.00 83.88 837 GLU A O 1
ATOM 6288 N N . ALA A 1 838 ? -35.632 3.747 10.181 1.00 86.56 838 ALA A N 1
ATOM 6289 C CA . ALA A 1 838 ? -35.310 2.385 10.613 1.00 86.56 838 ALA A CA 1
ATOM 6290 C C . ALA A 1 838 ? -36.559 1.494 10.778 1.00 86.56 838 ALA A C 1
ATOM 6292 O O . ALA A 1 838 ? -36.871 1.072 11.899 1.00 86.56 838 ALA A O 1
ATOM 6293 N N . PRO A 1 839 ? -37.244 1.122 9.679 1.00 83.81 839 PRO A N 1
ATOM 6294 C CA . PRO A 1 839 ? -38.495 0.360 9.740 1.00 83.81 839 PRO A CA 1
ATOM 6295 C C . PRO A 1 839 ? -38.309 -1.072 10.260 1.00 83.81 839 PRO A C 1
ATOM 6297 O O . PRO A 1 839 ? -39.244 -1.671 10.778 1.00 83.81 839 PRO A O 1
ATOM 6300 N N . GLY A 1 840 ? -37.094 -1.623 10.165 1.00 82.62 840 GLY A N 1
ATOM 6301 C CA . GLY A 1 840 ? -36.752 -2.947 10.700 1.00 82.62 840 GLY A CA 1
ATOM 6302 C C . GLY A 1 840 ? -36.385 -2.964 12.189 1.00 82.62 840 GLY A C 1
ATOM 6303 O O . GLY A 1 840 ? -36.046 -4.020 12.716 1.00 82.62 840 GLY A O 1
ATOM 6304 N N . SER A 1 841 ? -36.393 -1.817 12.877 1.00 86.81 841 SER A N 1
ATOM 6305 C CA . SER A 1 841 ? -36.052 -1.753 14.301 1.00 86.81 841 SER A CA 1
ATOM 6306 C C . SER A 1 841 ? -37.274 -2.050 15.168 1.00 86.81 841 SER A C 1
ATOM 6308 O O . SER A 1 841 ? -38.244 -1.287 15.175 1.00 86.81 841 SER A O 1
ATOM 6310 N N . ALA A 1 842 ? -37.207 -3.132 15.949 1.00 90.56 842 ALA A N 1
ATOM 6311 C CA . ALA A 1 842 ? -38.283 -3.518 16.860 1.00 90.56 842 ALA A CA 1
ATOM 6312 C C . ALA A 1 842 ? -38.594 -2.418 17.891 1.00 90.56 842 ALA A C 1
ATOM 6314 O O . ALA A 1 842 ? -39.752 -2.072 18.077 1.00 90.56 842 ALA A O 1
ATOM 6315 N N . ALA A 1 843 ? -37.569 -1.801 18.492 1.00 90.12 843 ALA A N 1
ATOM 6316 C CA . ALA A 1 843 ? -37.742 -0.749 19.501 1.00 90.12 843 ALA A CA 1
ATOM 6317 C C . ALA A 1 843 ? -38.390 0.531 18.939 1.00 90.12 843 ALA A C 1
ATOM 6319 O O . ALA A 1 843 ? -39.184 1.188 19.610 1.00 90.12 843 ALA A O 1
ATOM 6320 N N . VAL A 1 844 ? -38.068 0.883 17.692 1.00 93.56 844 VAL A N 1
ATOM 6321 C CA . VAL A 1 844 ? -38.637 2.064 17.026 1.00 93.56 844 VAL A CA 1
ATOM 6322 C C . VAL A 1 844 ? -40.089 1.825 16.629 1.00 93.56 844 VAL A C 1
ATOM 6324 O O . VAL A 1 844 ? -40.947 2.688 16.808 1.00 93.56 844 VAL A O 1
ATOM 6327 N N . THR A 1 845 ? -40.361 0.634 16.101 1.00 95.44 845 THR A N 1
ATOM 6328 C CA . THR A 1 845 ? -41.712 0.211 15.726 1.00 95.44 845 THR A CA 1
ATOM 6329 C C . THR A 1 845 ? -42.612 0.122 16.956 1.00 95.44 845 THR A C 1
ATOM 6331 O O . THR A 1 845 ? -43.745 0.600 16.915 1.00 95.44 845 THR A O 1
ATOM 6334 N N . ASP A 1 846 ? -42.080 -0.394 18.068 1.00 95.88 846 ASP A N 1
ATOM 6335 C CA . ASP A 1 846 ? -42.761 -0.415 19.360 1.00 95.88 846 ASP A CA 1
ATOM 6336 C C . ASP A 1 846 ? -43.094 0.998 19.851 1.00 95.88 846 ASP A C 1
ATOM 6338 O O . ASP A 1 846 ? -44.252 1.292 20.130 1.00 95.88 846 ASP A O 1
ATOM 6342 N N . THR A 1 847 ? -42.116 1.910 19.842 1.00 96.06 847 THR A N 1
ATOM 6343 C CA . THR A 1 847 ? -42.311 3.305 20.270 1.00 96.06 847 THR A CA 1
ATOM 6344 C C . THR A 1 847 ? -43.424 3.997 19.473 1.00 96.06 847 THR A C 1
ATOM 6346 O O . THR A 1 847 ? -44.283 4.663 20.054 1.00 96.06 847 THR A O 1
ATOM 6349 N N . LEU A 1 848 ? -43.453 3.829 18.143 1.00 97.19 848 LEU A N 1
ATOM 6350 C CA . LEU A 1 848 ? -44.522 4.379 17.304 1.00 97.19 848 LEU A CA 1
ATOM 6351 C C . LEU A 1 848 ? -45.881 3.743 17.624 1.00 97.19 848 LEU A C 1
ATOM 6353 O O . LEU A 1 848 ? -46.865 4.467 17.786 1.00 97.19 848 LEU A O 1
ATOM 6357 N N . GLY A 1 849 ? -45.934 2.414 17.741 1.00 96.31 849 GLY A N 1
ATOM 6358 C CA . GLY A 1 849 ? -47.154 1.689 18.093 1.00 96.31 849 GLY A CA 1
ATOM 6359 C C . GLY A 1 849 ? -47.712 2.118 19.450 1.00 96.31 849 GLY A C 1
ATOM 6360 O O . GLY A 1 849 ? -48.903 2.406 19.571 1.00 96.31 849 GLY A O 1
ATOM 6361 N N . TRP A 1 850 ? -46.846 2.260 20.451 1.00 96.00 850 TRP A N 1
ATOM 6362 C CA . TRP A 1 850 ? -47.205 2.671 21.804 1.00 96.00 850 TRP A CA 1
ATOM 6363 C C . TRP A 1 850 ? -47.725 4.112 21.866 1.00 96.00 850 TRP A C 1
ATOM 6365 O O . TRP A 1 850 ? -48.752 4.389 22.493 1.00 96.00 850 TRP A O 1
ATOM 6375 N N . ILE A 1 851 ? -47.081 5.040 21.150 1.00 96.12 851 ILE A N 1
ATOM 6376 C CA . ILE A 1 851 ? -47.549 6.430 21.048 1.00 96.12 851 ILE A CA 1
ATOM 6377 C C . ILE A 1 851 ? -48.920 6.502 20.356 1.00 96.12 851 ILE A C 1
ATOM 6379 O O . ILE A 1 851 ? -49.781 7.260 20.790 1.00 96.12 851 ILE A O 1
ATOM 6383 N N . LEU A 1 852 ? -49.167 5.692 19.324 1.00 95.25 852 LEU A N 1
ATOM 6384 C CA . LEU A 1 852 ? -50.475 5.637 18.660 1.00 95.25 852 LEU A CA 1
ATOM 6385 C C . LEU A 1 852 ? -51.565 5.089 19.592 1.00 95.25 852 LEU A C 1
ATOM 6387 O O . LEU A 1 852 ? -52.635 5.688 19.706 1.00 95.25 852 LEU A O 1
ATOM 6391 N N . VAL A 1 853 ? -51.287 3.993 20.306 1.00 94.62 853 VAL A N 1
ATOM 6392 C CA . VAL A 1 853 ? -52.228 3.406 21.275 1.00 94.62 853 VAL A CA 1
ATOM 6393 C C . VAL A 1 853 ? -52.554 4.386 22.400 1.00 94.62 853 VAL A C 1
ATOM 6395 O O . VAL A 1 853 ? -53.726 4.560 22.728 1.00 94.62 853 VAL A O 1
ATOM 6398 N N . SER A 1 854 ? -51.548 5.059 22.964 1.00 90.31 854 SER A N 1
ATOM 6399 C CA . SER A 1 854 ? -51.751 6.047 24.037 1.00 90.31 854 SER A CA 1
ATOM 6400 C C . SER A 1 854 ? -52.548 7.282 23.594 1.00 90.31 854 SER A C 1
ATOM 6402 O O . SER A 1 854 ? -53.139 7.955 24.434 1.00 90.31 854 SER A O 1
ATOM 6404 N N . GLN A 1 855 ? -52.636 7.545 22.286 1.00 91.12 855 GLN A N 1
ATOM 6405 C CA . GLN A 1 855 ? -53.487 8.583 21.691 1.00 91.12 855 GLN A CA 1
ATOM 6406 C C . GLN A 1 855 ? -54.878 8.067 21.274 1.00 91.12 855 GLN A C 1
ATOM 6408 O O . GLN A 1 855 ? -55.620 8.775 20.598 1.00 91.12 855 GLN A O 1
ATOM 6413 N N . GLY A 1 856 ? -55.234 6.830 21.637 1.00 90.00 856 GLY A N 1
ATOM 6414 C CA . GLY A 1 856 ? -56.512 6.203 21.287 1.00 90.00 856 GLY A CA 1
ATOM 6415 C C . GLY A 1 856 ? -56.568 5.605 19.876 1.00 90.00 856 GLY A C 1
ATOM 6416 O O . GLY A 1 856 ? -57.590 5.044 19.493 1.00 90.00 856 GLY A O 1
ATOM 6417 N N . GLN A 1 857 ? -55.478 5.652 19.103 1.00 93.81 857 GLN A N 1
ATOM 6418 C CA . GLN A 1 857 ? -55.407 5.120 17.734 1.00 93.81 857 GLN A CA 1
ATOM 6419 C C . GLN A 1 857 ? -55.045 3.627 17.729 1.00 93.81 857 GLN A C 1
ATOM 6421 O O . GLN A 1 857 ? -54.045 3.200 17.146 1.00 93.81 857 GLN A O 1
ATOM 6426 N N . GLN A 1 858 ? -55.861 2.815 18.404 1.00 92.81 858 GLN A N 1
ATOM 6427 C CA . GLN A 1 858 ? -55.589 1.391 18.628 1.00 92.81 858 GLN A CA 1
ATOM 6428 C C . GLN A 1 858 ? -55.492 0.578 17.327 1.00 92.81 858 GLN A C 1
ATOM 6430 O O . GLN A 1 858 ? -54.609 -0.272 17.216 1.00 92.81 858 GLN A O 1
ATOM 6435 N N . ASP A 1 859 ? -56.331 0.874 16.327 1.00 91.62 859 ASP A N 1
ATOM 6436 C CA . ASP A 1 859 ? -56.348 0.156 15.041 1.00 91.62 859 ASP A CA 1
ATOM 6437 C C . ASP A 1 859 ? -55.054 0.338 14.238 1.00 91.62 859 ASP A C 1
ATOM 6439 O O . ASP A 1 859 ? -54.657 -0.547 13.484 1.00 91.62 859 ASP A O 1
ATOM 6443 N N . SER A 1 860 ? -54.367 1.469 14.423 1.00 93.88 860 SER A N 1
ATOM 6444 C CA . SER A 1 860 ? -53.069 1.738 13.794 1.00 93.88 860 SER A CA 1
ATOM 6445 C C . SER A 1 860 ? -51.888 1.310 14.668 1.00 93.88 860 SER A C 1
ATOM 6447 O O . SER A 1 860 ? -50.856 0.901 14.143 1.00 93.88 860 SER A O 1
ATOM 6449 N N . GLY A 1 861 ? -52.014 1.406 15.995 1.00 95.62 861 GLY A N 1
ATOM 6450 C CA . GLY A 1 861 ? -50.918 1.122 16.921 1.00 95.62 861 GLY A CA 1
ATOM 6451 C C . GLY A 1 861 ? -50.689 -0.366 17.201 1.00 95.62 861 GLY A C 1
ATOM 6452 O O . GLY A 1 861 ? -49.541 -0.802 17.247 1.00 95.62 861 GLY A O 1
ATOM 6453 N N . ILE A 1 862 ? -51.750 -1.169 17.342 1.00 95.88 862 ILE A N 1
ATOM 6454 C CA . ILE A 1 862 ? -51.626 -2.600 17.680 1.00 95.88 862 ILE A CA 1
ATOM 6455 C C . ILE A 1 862 ? -50.870 -3.404 16.607 1.00 95.88 862 ILE A C 1
ATOM 6457 O O . ILE A 1 862 ? -49.956 -4.132 16.994 1.00 95.88 862 ILE A O 1
ATOM 6461 N N . PRO A 1 863 ? -51.134 -3.251 15.291 1.00 96.25 863 PRO A N 1
ATOM 6462 C CA . PRO A 1 863 ? -50.371 -3.973 14.267 1.00 96.25 863 PRO A CA 1
ATOM 6463 C C . PRO A 1 863 ? -48.861 -3.686 14.313 1.00 96.25 863 PRO A C 1
ATOM 6465 O O . PRO A 1 863 ? -48.044 -4.569 14.051 1.00 96.25 863 PRO A O 1
ATOM 6468 N N . LEU A 1 864 ? -48.473 -2.460 14.681 1.00 96.44 864 LEU A N 1
ATOM 6469 C CA . LEU A 1 864 ? -47.067 -2.084 14.848 1.00 96.44 864 LEU A CA 1
ATOM 6470 C C . LEU A 1 864 ? -46.451 -2.751 16.084 1.00 96.44 864 LEU A C 1
ATOM 6472 O O . LEU A 1 864 ? -45.348 -3.286 15.999 1.00 96.44 864 LEU A O 1
ATOM 6476 N N . LEU A 1 865 ? -47.171 -2.781 17.208 1.00 95.88 865 LEU A N 1
ATOM 6477 C CA . LEU A 1 865 ? -46.733 -3.476 18.423 1.00 95.88 865 LEU A CA 1
ATOM 6478 C C . LEU A 1 865 ? -46.588 -4.995 18.197 1.00 95.88 865 LEU A C 1
ATOM 6480 O O . LEU A 1 865 ? -45.632 -5.605 18.673 1.00 95.88 865 LEU A O 1
ATOM 6484 N N . GLU A 1 866 ? -47.482 -5.611 17.419 1.00 94.62 866 GLU A N 1
ATOM 6485 C CA . GLU A 1 866 ? -47.375 -7.021 17.014 1.00 94.62 866 GLU A CA 1
ATOM 6486 C C . GLU A 1 866 ? -46.140 -7.275 16.138 1.00 94.62 866 GLU A C 1
ATOM 6488 O O . GLU A 1 866 ? -45.400 -8.239 16.357 1.00 94.62 866 GLU A O 1
ATOM 6493 N N . ALA A 1 867 ? -45.879 -6.394 15.166 1.00 93.00 867 ALA A N 1
ATOM 6494 C CA . ALA A 1 867 ? -44.685 -6.469 14.330 1.00 93.00 867 ALA A CA 1
ATOM 6495 C C . ALA A 1 867 ? -43.395 -6.309 15.156 1.00 93.00 867 ALA A C 1
ATOM 6497 O O . ALA A 1 867 ? -42.425 -7.043 14.941 1.00 93.00 867 ALA A O 1
ATOM 6498 N N . ALA A 1 868 ? -43.396 -5.394 16.129 1.00 93.75 868 ALA A N 1
ATOM 6499 C CA . ALA A 1 868 ? -42.279 -5.184 17.038 1.00 93.75 868 ALA A CA 1
ATOM 6500 C C . ALA A 1 868 ? -42.007 -6.416 17.916 1.00 93.75 868 ALA A C 1
ATOM 6502 O O . ALA A 1 868 ? -40.856 -6.845 18.008 1.00 93.75 868 ALA A O 1
ATOM 6503 N N . GLU A 1 869 ? -43.042 -7.035 18.497 1.00 93.75 869 GLU A N 1
ATOM 6504 C CA . GLU A 1 869 ? -42.904 -8.258 19.308 1.00 93.75 869 GLU A CA 1
ATOM 6505 C C . GLU A 1 869 ? -42.331 -9.411 18.482 1.00 93.75 869 GLU A C 1
ATOM 6507 O O . GLU A 1 869 ? -41.361 -10.054 18.893 1.00 93.75 869 GLU A O 1
ATOM 6512 N N . LYS A 1 870 ? -42.851 -9.601 17.263 1.00 90.69 870 LYS A N 1
ATOM 6513 C CA . LYS A 1 870 ? -42.355 -10.616 16.330 1.00 90.69 870 LYS A CA 1
ATOM 6514 C C . LYS A 1 870 ? -40.878 -10.406 15.982 1.00 90.69 870 LYS A C 1
ATOM 6516 O O . LYS A 1 870 ? -40.133 -11.380 15.880 1.00 90.69 870 LYS A O 1
ATOM 6521 N N . SER A 1 871 ? -40.451 -9.155 15.802 1.00 86.06 871 SER A N 1
ATOM 6522 C CA . SER A 1 871 ? -39.069 -8.818 15.443 1.00 86.06 871 SER A CA 1
ATOM 6523 C C . SER A 1 871 ? -38.097 -8.829 16.629 1.00 86.06 871 SER A C 1
ATOM 6525 O O . SER A 1 871 ? -36.902 -9.025 16.415 1.00 86.06 871 SER A O 1
ATOM 6527 N N . ALA A 1 872 ? -38.560 -8.595 17.859 1.00 81.25 872 ALA A N 1
ATOM 6528 C CA . ALA A 1 872 ? -37.707 -8.502 19.047 1.00 81.25 872 ALA A CA 1
ATOM 6529 C C . ALA A 1 872 ? -37.259 -9.867 19.603 1.00 81.25 872 ALA A C 1
ATOM 6531 O O . ALA A 1 872 ? -36.297 -9.941 20.371 1.00 81.25 872 ALA A O 1
ATOM 6532 N N . GLY A 1 873 ? -37.942 -10.955 19.232 1.00 68.62 873 GLY A N 1
ATOM 6533 C CA . GLY A 1 873 ? -37.706 -12.283 19.799 1.00 68.62 873 GLY A CA 1
ATOM 6534 C C . GLY A 1 873 ? -38.198 -12.414 21.250 1.00 68.62 873 GLY A C 1
ATOM 6535 O O . GLY A 1 873 ? -38.910 -11.565 21.779 1.00 68.62 873 GLY A O 1
ATOM 6536 N N . LYS A 1 874 ? -37.839 -13.514 21.931 1.00 61.56 874 LYS A N 1
ATOM 6537 C CA . LYS A 1 874 ? -38.486 -13.914 23.198 1.00 61.56 874 LYS A CA 1
ATOM 6538 C C . LYS A 1 874 ? -38.104 -13.103 24.460 1.00 61.56 874 LYS A C 1
ATOM 6540 O O . LYS A 1 874 ? -38.634 -13.425 25.524 1.00 61.56 874 LYS A O 1
ATOM 6545 N N . ASN A 1 875 ? -37.255 -12.075 24.377 1.00 66.38 875 ASN A N 1
ATOM 6546 C CA . ASN A 1 875 ? -36.580 -11.484 25.549 1.00 66.38 875 ASN A CA 1
ATOM 6547 C C . ASN A 1 875 ? -36.778 -9.964 25.744 1.00 66.38 875 ASN A C 1
ATOM 6549 O O . ASN A 1 875 ? -35.938 -9.340 26.386 1.00 66.38 875 ASN A O 1
ATOM 6553 N N . ASN A 1 876 ? -37.851 -9.348 25.232 1.00 85.06 876 ASN A N 1
ATOM 6554 C CA . ASN A 1 876 ? -38.119 -7.925 25.495 1.00 85.06 876 ASN A CA 1
ATOM 6555 C C . ASN A 1 876 ? -39.401 -7.718 26.339 1.00 85.06 876 ASN A C 1
ATOM 6557 O O . ASN A 1 876 ? -40.501 -7.830 25.790 1.00 85.06 876 ASN A O 1
ATOM 6561 N N . PRO A 1 877 ? -39.288 -7.469 27.663 1.00 91.00 877 PRO A N 1
ATOM 6562 C CA . PRO A 1 877 ? -40.446 -7.298 28.543 1.00 91.00 877 PRO A CA 1
ATOM 6563 C C . PRO A 1 877 ? -41.262 -6.037 28.233 1.00 91.00 877 PRO A C 1
ATOM 6565 O O . PRO A 1 877 ? -42.486 -6.093 28.302 1.00 91.00 877 PRO A O 1
ATOM 6568 N N . GLU A 1 878 ? -40.616 -4.939 27.836 1.00 91.50 878 GLU A N 1
ATOM 6569 C CA . GLU A 1 878 ? -41.261 -3.639 27.595 1.00 91.50 878 GLU A CA 1
ATOM 6570 C C . GLU A 1 878 ? -42.206 -3.695 26.382 1.00 91.50 878 GLU A C 1
ATOM 6572 O O . GLU A 1 878 ? -43.383 -3.361 26.491 1.00 91.50 878 GLU A O 1
ATOM 6577 N N . ILE A 1 879 ? -41.749 -4.273 25.263 1.00 94.31 879 ILE A N 1
ATOM 6578 C CA . ILE A 1 879 ? -42.572 -4.447 24.048 1.00 94.31 879 ILE A CA 1
ATOM 6579 C C . ILE A 1 879 ? -43.806 -5.321 24.331 1.00 94.31 879 ILE A C 1
ATOM 6581 O O . ILE A 1 879 ? -44.922 -5.047 23.882 1.00 94.31 879 ILE A O 1
ATOM 6585 N N . ARG A 1 880 ? -43.631 -6.391 25.117 1.00 93.50 880 ARG A N 1
ATOM 6586 C CA . ARG A 1 880 ? -44.746 -7.263 25.521 1.00 93.50 880 ARG A CA 1
ATOM 6587 C C . ARG A 1 880 ? -45.719 -6.560 26.441 1.00 93.50 880 ARG A C 1
ATOM 6589 O O . ARG A 1 880 ? -46.921 -6.800 26.342 1.00 93.50 880 ARG A O 1
ATOM 6596 N N . TYR A 1 881 ? -45.204 -5.726 27.334 1.00 95.44 881 TYR A N 1
ATOM 6597 C CA . TYR A 1 881 ? -46.024 -4.891 28.185 1.00 95.44 881 TYR A CA 1
ATOM 6598 C C . TYR A 1 881 ? -46.859 -3.926 27.340 1.00 95.44 881 TYR A C 1
ATOM 6600 O O . TYR A 1 881 ? -48.082 -3.965 27.453 1.00 95.44 881 TYR A O 1
ATOM 6608 N N . HIS A 1 882 ? -46.257 -3.174 26.415 1.00 95.88 882 HIS A N 1
ATOM 6609 C CA . HIS A 1 882 ? -46.982 -2.260 25.525 1.00 95.88 882 HIS A CA 1
ATOM 6610 C C . HIS A 1 882 ? -48.083 -2.967 24.724 1.00 95.88 882 HIS A C 1
ATOM 6612 O O . HIS A 1 882 ? -49.239 -2.536 24.753 1.00 95.88 882 HIS A O 1
ATOM 6618 N N . LEU A 1 883 ? -47.772 -4.096 24.074 1.00 95.75 883 LEU A N 1
ATOM 6619 C CA . LEU A 1 883 ? -48.770 -4.880 23.336 1.00 95.75 883 LEU A CA 1
ATOM 6620 C C . LEU A 1 883 ? -49.853 -5.458 24.261 1.00 95.75 883 LEU A C 1
ATOM 6622 O O . LEU A 1 883 ? -51.038 -5.414 23.936 1.00 95.75 883 LEU A O 1
ATOM 6626 N N . GLY A 1 884 ? -49.471 -5.981 25.426 1.00 95.12 884 GLY A N 1
ATOM 6627 C CA . GLY A 1 884 ? -50.397 -6.538 26.409 1.00 95.12 884 GLY A CA 1
ATOM 6628 C C . GLY A 1 884 ? -51.375 -5.496 26.957 1.00 95.12 884 GLY A C 1
ATOM 6629 O O . GLY A 1 884 ? -52.574 -5.768 27.038 1.00 95.12 884 GLY A O 1
ATOM 6630 N N . VAL A 1 885 ? -50.887 -4.290 27.268 1.00 96.06 885 VAL A N 1
ATOM 6631 C CA . VAL A 1 885 ? -51.716 -3.149 27.684 1.00 96.06 885 VAL A CA 1
ATOM 6632 C C . VAL A 1 885 ? -52.645 -2.721 26.548 1.00 96.06 885 VAL A C 1
ATOM 6634 O O . VAL A 1 885 ? -53.839 -2.534 26.782 1.00 96.06 885 VAL A O 1
ATOM 6637 N N . ALA A 1 886 ? -52.134 -2.615 25.318 1.00 96.12 886 ALA A N 1
ATOM 6638 C CA . ALA A 1 886 ? -52.925 -2.220 24.154 1.00 96.12 886 ALA A CA 1
ATOM 6639 C C . ALA A 1 886 ? -54.078 -3.199 23.869 1.00 96.12 886 ALA A C 1
ATOM 6641 O O . ALA A 1 886 ? -55.219 -2.782 23.675 1.00 96.12 886 ALA A O 1
ATOM 6642 N N . LEU A 1 887 ? -53.797 -4.505 23.905 1.00 94.88 887 LEU A N 1
ATOM 6643 C CA . LEU A 1 887 ? -54.786 -5.566 23.706 1.00 94.88 887 LEU A CA 1
ATOM 6644 C C . LEU A 1 887 ? -55.832 -5.602 24.828 1.00 94.88 887 LEU A C 1
ATOM 6646 O O . LEU A 1 887 ? -57.023 -5.747 24.555 1.00 94.88 887 LEU A O 1
ATOM 6650 N N . ALA A 1 888 ? -55.411 -5.418 26.083 1.00 93.19 888 ALA A N 1
ATOM 6651 C CA . ALA A 1 888 ? -56.334 -5.301 27.210 1.00 93.19 888 ALA A CA 1
ATOM 6652 C C . ALA A 1 888 ? -57.250 -4.073 27.070 1.00 93.19 888 ALA A C 1
ATOM 6654 O O . ALA A 1 888 ? -58.446 -4.165 27.341 1.00 93.19 888 ALA A O 1
ATOM 6655 N N . GLY A 1 889 ? -56.697 -2.944 26.617 1.00 90.25 889 GLY A N 1
ATOM 6656 C CA . GLY A 1 889 ? -57.425 -1.697 26.386 1.00 90.25 889 GLY A CA 1
ATOM 6657 C C . GLY A 1 889 ? -58.377 -1.729 25.187 1.00 90.25 889 GLY A C 1
ATOM 6658 O O . GLY A 1 889 ? -59.340 -0.968 25.181 1.00 90.25 889 GLY A O 1
ATOM 6659 N N . ARG A 1 890 ? -58.149 -2.601 24.191 1.00 91.56 890 ARG A N 1
ATOM 6660 C CA . ARG A 1 890 ? -59.069 -2.800 23.051 1.00 91.56 890 ARG A CA 1
ATOM 6661 C C . ARG A 1 890 ? -60.344 -3.553 23.445 1.00 91.56 890 ARG A C 1
ATOM 6663 O O . ARG A 1 890 ? -61.367 -3.424 22.780 1.00 91.56 890 ARG A O 1
ATOM 6670 N N . GLY A 1 891 ? -60.289 -4.361 24.506 1.00 83.31 891 GLY A N 1
ATOM 6671 C CA . GLY A 1 891 ? -61.463 -4.990 25.117 1.00 83.31 891 GLY A CA 1
ATOM 6672 C C . GLY A 1 891 ? -62.157 -6.086 24.294 1.00 83.31 891 GLY A C 1
ATOM 6673 O O . GLY A 1 891 ? -63.217 -6.554 24.706 1.00 83.31 891 GLY A O 1
ATOM 6674 N N . LYS A 1 892 ? -61.600 -6.540 23.159 1.00 87.12 892 LYS A N 1
ATOM 6675 C CA . LYS A 1 892 ? -62.212 -7.633 22.381 1.00 87.12 892 LYS A CA 1
ATOM 6676 C C . LYS A 1 892 ? -62.012 -8.984 23.091 1.00 87.12 892 LYS A C 1
ATOM 6678 O O . LYS A 1 892 ? -60.903 -9.259 23.558 1.00 87.12 892 LYS A O 1
ATOM 6683 N N . PRO A 1 893 ? -63.019 -9.882 23.112 1.00 83.62 893 PRO A N 1
ATOM 6684 C CA . PRO A 1 893 ? -62.919 -11.184 23.785 1.00 83.62 893 PRO A CA 1
ATOM 6685 C C . PRO A 1 893 ? -61.706 -12.019 23.350 1.00 83.62 893 PRO A C 1
ATOM 6687 O O . PRO A 1 893 ? -61.027 -12.616 24.183 1.00 83.62 893 PRO A O 1
ATOM 6690 N N . GLN A 1 894 ? -61.390 -11.990 22.053 1.00 85.19 894 GLN A N 1
ATOM 6691 C CA . GLN A 1 894 ? -60.260 -12.701 21.445 1.00 85.19 894 GLN A CA 1
ATOM 6692 C C . GLN A 1 894 ? -58.877 -12.225 21.931 1.00 85.19 894 GLN A C 1
ATOM 6694 O O . GLN A 1 894 ? -57.921 -12.997 21.923 1.00 85.19 894 GLN A O 1
ATOM 6699 N N . ASP A 1 895 ? -58.764 -10.984 22.414 1.00 90.56 895 ASP A N 1
ATOM 6700 C CA . ASP A 1 895 ? -57.490 -10.396 22.848 1.00 90.56 895 ASP A CA 1
ATOM 6701 C C . ASP A 1 895 ? -57.181 -10.686 24.314 1.00 90.56 895 ASP A C 1
ATOM 6703 O O . ASP A 1 895 ? -56.022 -10.667 24.732 1.00 90.56 895 ASP A O 1
ATOM 6707 N N . ARG A 1 896 ? -58.218 -10.981 25.106 1.00 90.12 896 ARG A N 1
ATOM 6708 C CA . ARG A 1 896 ? -58.140 -11.099 26.566 1.00 90.12 896 ARG A CA 1
ATOM 6709 C C . ARG A 1 896 ? -57.100 -12.124 27.013 1.00 90.12 896 ARG A C 1
ATOM 6711 O O . ARG A 1 896 ? -56.320 -11.855 27.927 1.00 90.12 896 ARG A O 1
ATOM 6718 N N . GLN A 1 897 ? -57.058 -13.284 26.359 1.00 91.62 897 GLN A N 1
ATOM 6719 C CA . GLN A 1 897 ? -56.111 -14.345 26.702 1.00 91.62 897 GLN A CA 1
ATOM 6720 C C . GLN A 1 897 ? -54.675 -14.008 26.272 1.00 91.62 897 GLN A C 1
ATOM 6722 O O . GLN A 1 897 ? -53.719 -14.290 27.003 1.00 91.62 897 GLN A O 1
ATOM 6727 N N . ARG A 1 898 ? -54.511 -13.360 25.111 1.00 93.50 898 ARG A N 1
ATOM 6728 C CA . ARG A 1 898 ? -53.200 -12.922 24.616 1.00 93.50 898 ARG A CA 1
ATOM 6729 C C . ARG A 1 898 ? -52.623 -11.812 25.495 1.00 93.50 898 ARG A C 1
ATOM 6731 O O . ARG A 1 898 ? -51.457 -11.902 25.867 1.00 93.50 898 ARG A O 1
ATOM 6738 N N . ALA A 1 899 ? -53.446 -10.843 25.900 1.00 94.44 899 ALA A N 1
ATOM 6739 C CA . ALA A 1 899 ? -53.071 -9.774 26.822 1.00 94.44 899 ALA A CA 1
ATOM 6740 C C . ALA A 1 899 ? -52.588 -10.323 28.173 1.00 94.44 899 ALA A C 1
ATOM 6742 O O . ALA A 1 899 ? -51.504 -9.956 28.623 1.00 94.44 899 ALA A O 1
ATOM 6743 N N . LYS A 1 900 ? -53.330 -11.268 28.780 1.00 94.56 900 LYS A N 1
ATOM 6744 C CA . LYS A 1 900 ? -52.897 -11.950 30.015 1.00 94.56 900 LYS A CA 1
ATOM 6745 C C . LYS A 1 900 ? -51.527 -12.603 29.849 1.00 94.56 900 LYS A C 1
ATOM 6747 O O . LYS A 1 900 ? -50.631 -12.368 30.651 1.00 94.56 900 LYS A O 1
ATOM 6752 N N . THR A 1 901 ? -51.358 -13.379 28.779 1.00 93.69 901 THR A N 1
ATOM 6753 C CA . THR A 1 901 ? -50.107 -14.100 28.503 1.00 93.69 901 THR A CA 1
ATOM 6754 C C . THR A 1 901 ? -48.921 -13.142 28.378 1.00 93.69 901 THR A C 1
ATOM 6756 O O . THR A 1 901 ? -47.888 -13.360 29.008 1.00 93.69 901 THR A O 1
ATOM 6759 N N . LEU A 1 902 ? -49.073 -12.069 27.597 1.00 94.06 902 LEU A N 1
ATOM 6760 C CA . LEU A 1 902 ? -48.009 -11.094 27.358 1.00 94.06 902 LEU A CA 1
ATOM 6761 C C . LEU A 1 902 ? -47.635 -10.323 28.626 1.00 94.06 902 LEU A C 1
ATOM 6763 O O . LEU A 1 902 ? -46.450 -10.212 28.928 1.00 94.06 902 LEU A O 1
ATOM 6767 N N . LEU A 1 903 ? -48.620 -9.847 29.393 1.00 95.12 903 LEU A N 1
ATOM 6768 C CA . LEU A 1 903 ? -48.372 -9.102 30.631 1.00 95.12 903 LEU A CA 1
ATOM 6769 C C . LEU A 1 903 ? -47.713 -9.978 31.703 1.00 95.12 903 LEU A C 1
ATOM 6771 O O . LEU A 1 903 ? -46.763 -9.538 32.344 1.00 95.12 903 LEU A O 1
ATOM 6775 N N . SER A 1 904 ? -48.142 -11.235 31.863 1.00 93.81 904 SER A N 1
ATOM 6776 C CA . SER A 1 904 ? -47.494 -12.173 32.791 1.00 93.81 904 SER A CA 1
ATOM 6777 C C . SER A 1 904 ? -46.044 -12.464 32.397 1.00 93.81 904 SER A C 1
ATOM 6779 O O . SER A 1 904 ? -45.162 -12.481 33.254 1.00 93.81 904 SER A O 1
ATOM 6781 N N . GLN A 1 905 ? -45.779 -12.653 31.100 1.00 91.94 905 GLN A N 1
ATOM 6782 C CA . GLN A 1 905 ? -44.418 -12.843 30.594 1.00 91.94 905 GLN A CA 1
ATOM 6783 C C . GLN A 1 905 ? -43.553 -11.594 30.772 1.00 91.94 905 GLN A C 1
ATOM 6785 O O . GLN A 1 905 ? -42.375 -11.722 31.092 1.00 91.94 905 GLN A O 1
ATOM 6790 N N . ALA A 1 906 ? -44.119 -10.403 30.565 1.00 92.56 906 ALA A N 1
ATOM 6791 C CA . ALA A 1 906 ? -43.414 -9.140 30.741 1.00 92.56 906 ALA A CA 1
ATOM 6792 C C . ALA A 1 906 ? -42.984 -8.945 32.202 1.00 92.56 906 ALA A C 1
ATOM 6794 O O . ALA A 1 906 ? -41.806 -8.713 32.460 1.00 92.56 906 ALA A O 1
ATOM 6795 N N . VAL A 1 907 ? -43.901 -9.142 33.156 1.00 92.88 907 VAL A N 1
ATOM 6796 C CA . VAL A 1 907 ? -43.600 -9.068 34.596 1.00 92.88 907 VAL A CA 1
ATOM 6797 C C . VAL A 1 907 ? -42.511 -10.071 34.985 1.00 92.88 907 VAL A C 1
ATOM 6799 O O . VAL A 1 907 ? -41.533 -9.689 35.624 1.00 92.88 907 VAL A O 1
ATOM 6802 N N . ALA A 1 908 ? -42.633 -11.333 34.557 1.00 90.31 908 ALA A N 1
ATOM 6803 C CA . ALA A 1 908 ? -41.647 -12.373 34.863 1.00 90.31 908 ALA A CA 1
ATOM 6804 C C . ALA A 1 908 ? -40.255 -12.084 34.272 1.00 90.31 908 ALA A C 1
ATOM 6806 O O . ALA A 1 908 ? -39.247 -12.517 34.826 1.00 90.31 908 ALA A O 1
ATOM 6807 N N . ALA A 1 909 ? -40.196 -11.354 33.156 1.00 86.81 909 ALA A N 1
ATOM 6808 C CA . ALA A 1 909 ? -38.958 -10.963 32.493 1.00 86.81 909 ALA A CA 1
ATOM 6809 C C . ALA A 1 909 ? -38.343 -9.652 33.034 1.00 86.81 909 ALA A C 1
ATOM 6811 O O . ALA A 1 909 ? -37.254 -9.287 32.595 1.00 86.81 909 ALA A O 1
ATOM 6812 N N . GLY A 1 910 ? -38.989 -8.986 34.003 1.00 86.31 910 GLY A N 1
ATOM 6813 C CA . GLY A 1 910 ? -38.447 -7.834 34.734 1.00 86.31 910 GLY A CA 1
ATOM 6814 C C . GLY A 1 910 ? -38.814 -6.473 34.135 1.00 86.31 910 GLY A C 1
ATOM 6815 O O . GLY A 1 910 ? -37.991 -5.846 33.473 1.00 86.31 910 GLY A O 1
ATOM 6816 N N . LEU A 1 911 ? -40.036 -6.003 34.406 1.00 89.00 911 LEU A N 1
ATOM 6817 C CA . LEU A 1 911 ? -40.483 -4.630 34.118 1.00 89.00 911 LEU A CA 1
ATOM 6818 C C . LEU A 1 911 ? -39.985 -3.621 35.164 1.00 89.00 911 LEU A C 1
ATOM 6820 O O . LEU A 1 911 ? -39.590 -4.004 36.269 1.00 89.00 911 LEU A O 1
ATOM 6824 N N . SER A 1 912 ? -40.059 -2.323 34.841 1.00 83.94 912 SER A N 1
ATOM 6825 C CA . SER A 1 912 ? -39.884 -1.280 35.858 1.00 83.94 912 SER A CA 1
ATOM 6826 C C . SER A 1 912 ? -40.964 -1.394 36.952 1.00 83.94 912 SER A C 1
ATOM 6828 O O . SER A 1 912 ? -42.048 -1.920 36.682 1.00 83.94 912 SER A O 1
ATOM 6830 N N . PRO A 1 913 ? -40.716 -0.918 38.188 1.00 86.31 913 PRO A N 1
ATOM 6831 C CA . PRO A 1 913 ? -41.687 -1.030 39.281 1.00 86.31 913 PRO A CA 1
ATOM 6832 C C . PRO A 1 913 ? -43.074 -0.464 38.939 1.00 86.31 913 PRO A C 1
ATOM 6834 O O . PRO A 1 913 ? -44.089 -1.085 39.259 1.00 86.31 913 PRO A O 1
ATOM 6837 N N . ASP A 1 914 ? -43.118 0.667 38.232 1.00 85.75 914 ASP A N 1
ATOM 6838 C CA . ASP A 1 914 ? -44.365 1.324 37.831 1.00 85.75 914 ASP A CA 1
ATOM 6839 C C . ASP A 1 914 ? -45.127 0.509 36.780 1.00 85.75 914 ASP A C 1
ATOM 6841 O O . ASP A 1 914 ? -46.333 0.286 36.905 1.00 85.75 914 ASP A O 1
ATOM 6845 N N . GLU A 1 915 ? -44.426 0.010 35.760 1.00 91.06 915 GLU A N 1
ATOM 6846 C CA . GLU A 1 915 ? -45.022 -0.824 34.714 1.00 91.06 915 GLU A CA 1
ATOM 6847 C C . GLU A 1 915 ? -45.461 -2.181 35.256 1.00 91.06 915 GLU A C 1
ATOM 6849 O O . GLU A 1 915 ? -46.527 -2.667 34.886 1.00 91.06 915 GLU A O 1
ATOM 6854 N N . ALA A 1 916 ? -44.684 -2.782 36.161 1.00 91.06 916 ALA A N 1
ATOM 6855 C CA . ALA A 1 916 ? -45.047 -4.022 36.835 1.00 91.06 916 ALA A CA 1
ATOM 6856 C C . ALA A 1 916 ? -46.316 -3.833 37.678 1.00 91.06 916 ALA A C 1
ATOM 6858 O O . ALA A 1 916 ? -47.251 -4.631 37.576 1.00 91.06 916 ALA A O 1
ATOM 6859 N N . SER A 1 917 ? -46.389 -2.748 38.456 1.00 93.44 917 SER A N 1
ATOM 6860 C CA . SER A 1 917 ? -47.577 -2.386 39.237 1.00 93.44 917 SER A CA 1
ATOM 6861 C C . SER A 1 917 ? -48.803 -2.201 38.335 1.00 93.44 917 SER A C 1
ATOM 6863 O O . SER A 1 917 ? -49.854 -2.808 38.565 1.00 93.44 917 SER A O 1
ATOM 6865 N N . HIS A 1 918 ? -48.659 -1.450 37.241 1.00 94.69 918 HIS A N 1
ATOM 6866 C CA . HIS A 1 918 ? -49.736 -1.240 36.276 1.00 94.69 918 HIS A CA 1
ATOM 6867 C C . HIS A 1 918 ? -50.158 -2.542 35.568 1.00 94.69 918 HIS A C 1
ATOM 6869 O O . HIS A 1 918 ? -51.353 -2.826 35.435 1.00 94.69 918 HIS A O 1
ATOM 6875 N N . ALA A 1 919 ? -49.200 -3.382 35.172 1.00 94.38 919 ALA A N 1
ATOM 6876 C CA . ALA A 1 919 ? -49.464 -4.685 34.569 1.00 94.38 919 ALA A CA 1
ATOM 6877 C C . ALA A 1 919 ? -50.245 -5.601 35.524 1.00 94.38 919 ALA A C 1
ATOM 6879 O O . ALA A 1 919 ? -51.213 -6.235 35.100 1.00 94.38 919 ALA A O 1
ATOM 6880 N N . HIS A 1 920 ? -49.897 -5.630 36.815 1.00 94.19 920 HIS A N 1
ATOM 6881 C CA . HIS A 1 920 ? -50.637 -6.385 37.829 1.00 94.19 920 HIS A CA 1
ATOM 6882 C C . HIS A 1 920 ? -52.078 -5.890 37.996 1.00 94.19 920 HIS A C 1
ATOM 6884 O O . HIS A 1 920 ? -53.001 -6.704 38.055 1.00 94.19 920 HIS A O 1
ATOM 6890 N N . GLN A 1 921 ? -52.304 -4.573 37.999 1.00 93.88 921 GLN A N 1
ATOM 6891 C CA . GLN A 1 921 ? -53.657 -4.009 38.052 1.00 93.88 921 GLN A CA 1
ATOM 6892 C C . GLN A 1 921 ? -54.505 -4.432 36.844 1.00 93.88 921 GLN A C 1
ATOM 6894 O O . GLN A 1 921 ? -55.685 -4.761 36.989 1.00 93.88 921 GLN A O 1
ATOM 6899 N N . ILE A 1 922 ? -53.918 -4.450 35.644 1.00 94.00 922 ILE A N 1
ATOM 6900 C CA . ILE A 1 922 ? -54.602 -4.924 34.434 1.00 94.00 922 ILE A CA 1
ATOM 6901 C C . ILE A 1 922 ? -54.885 -6.426 34.530 1.00 94.00 922 ILE A C 1
ATOM 6903 O O . ILE A 1 922 ? -56.016 -6.842 34.285 1.00 94.00 922 ILE A O 1
ATOM 6907 N N . LEU A 1 923 ? -53.904 -7.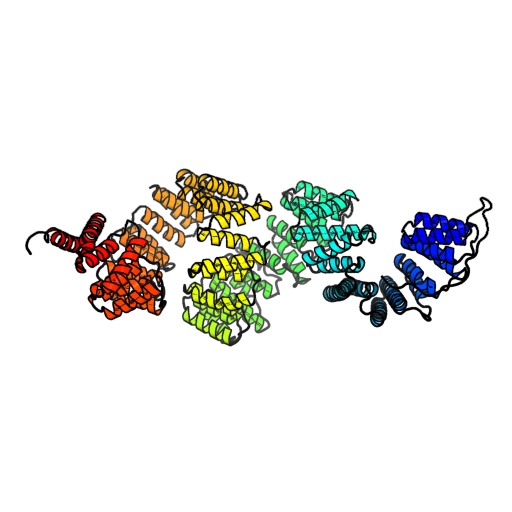239 34.928 1.00 93.88 923 LEU A N 1
ATOM 6908 C CA . LEU A 1 923 ? -54.070 -8.687 35.091 1.00 93.88 923 LEU A CA 1
ATOM 6909 C C . LEU A 1 923 ? -55.202 -9.028 36.070 1.00 93.88 923 LEU A C 1
ATOM 6911 O O . LEU A 1 923 ? -56.038 -9.876 35.752 1.00 93.88 923 LEU A O 1
ATOM 6915 N N . ASN A 1 924 ? -55.289 -8.318 37.198 1.00 91.19 924 ASN A N 1
ATOM 6916 C CA . ASN A 1 924 ? -56.358 -8.489 38.184 1.00 91.19 924 ASN A CA 1
ATOM 6917 C C . ASN A 1 924 ? -57.735 -8.140 37.599 1.00 91.19 924 ASN A C 1
ATOM 6919 O O . ASN A 1 924 ? -58.683 -8.909 37.760 1.00 91.19 924 ASN A O 1
ATOM 6923 N N . ARG A 1 925 ? -57.853 -7.043 36.836 1.00 89.19 925 ARG A N 1
ATOM 6924 C CA . ARG A 1 925 ? -59.104 -6.695 36.128 1.00 89.19 925 ARG A CA 1
ATOM 6925 C C . ARG A 1 925 ? -59.501 -7.755 35.099 1.00 89.19 925 ARG A C 1
ATOM 6927 O O . ARG A 1 925 ? -60.657 -8.172 35.037 1.00 89.19 925 ARG A O 1
ATOM 6934 N N . LEU A 1 926 ? -58.538 -8.243 34.317 1.00 87.62 926 LEU A N 1
ATOM 6935 C CA . LEU A 1 926 ? -58.771 -9.292 33.323 1.00 87.62 926 LEU A CA 1
ATOM 6936 C C . LEU A 1 926 ? -59.125 -10.644 33.971 1.00 87.62 926 LEU A C 1
ATOM 6938 O O . LEU A 1 926 ? -59.736 -11.485 33.301 1.00 87.62 926 LEU A O 1
ATOM 6942 N N . ALA A 1 927 ? -58.750 -10.877 35.232 1.00 80.88 927 ALA A N 1
ATOM 6943 C CA . ALA A 1 927 ? -59.151 -12.038 36.028 1.00 80.88 927 ALA A CA 1
ATOM 6944 C C . ALA A 1 927 ? -60.554 -11.882 36.647 1.00 80.88 927 ALA A C 1
ATOM 6946 O O . ALA A 1 927 ? -61.316 -12.842 36.618 1.00 80.88 927 ALA A O 1
ATOM 6947 N N . GLY A 1 928 ? -60.920 -10.682 37.115 1.00 68.94 928 GLY A N 1
ATOM 6948 C CA . GLY A 1 928 ? -62.197 -10.408 37.791 1.00 68.94 928 GLY A CA 1
ATOM 6949 C C . GLY A 1 928 ? -63.431 -10.274 36.887 1.00 68.94 928 GLY A C 1
ATOM 6950 O O . GLY A 1 928 ? -64.540 -10.519 37.343 1.00 68.94 928 GLY A O 1
ATOM 6951 N N . GLY A 1 929 ? -63.282 -9.951 35.595 1.00 56.66 929 GLY A N 1
ATOM 6952 C CA . GLY A 1 929 ? -64.417 -9.798 34.660 1.00 56.66 929 GLY A CA 1
ATOM 6953 C C . GLY A 1 929 ? -65.057 -11.114 34.184 1.00 56.66 929 GLY A C 1
ATOM 6954 O O . GLY A 1 929 ? -65.260 -11.272 32.981 1.00 56.66 929 GLY A O 1
ATOM 6955 N N . GLY A 1 930 ? -65.205 -12.102 35.068 1.00 48.44 930 GLY A N 1
ATOM 6956 C CA . GLY A 1 930 ? -65.865 -13.393 34.827 1.00 48.44 930 GLY A CA 1
ATOM 6957 C C . GLY A 1 930 ? -67.107 -13.613 35.699 1.00 48.44 930 GLY A C 1
ATOM 6958 O O . GLY A 1 930 ? -67.659 -14.707 35.694 1.00 48.44 930 GLY A O 1
ATOM 6959 N N . GLY A 1 931 ? -67.547 -12.595 36.442 1.00 45.28 931 GLY A N 1
ATOM 6960 C CA . GLY A 1 931 ? -68.772 -12.632 37.232 1.00 45.28 931 GLY A CA 1
ATOM 6961 C C . GLY A 1 931 ? -69.419 -11.251 37.304 1.00 45.28 931 GLY A C 1
ATOM 6962 O O . GLY A 1 931 ? -68.739 -10.270 37.593 1.00 45.28 931 GLY A O 1
ATOM 6963 N N . THR A 1 932 ? -70.734 -11.230 37.085 1.00 39.53 932 THR A N 1
ATOM 6964 C CA . THR A 1 932 ? -71.692 -10.104 37.084 1.00 39.53 932 THR A CA 1
ATOM 6965 C C . THR A 1 932 ? -71.777 -9.289 35.785 1.00 39.53 932 THR A C 1
ATOM 6967 O O . THR A 1 932 ? -70.869 -8.532 35.448 1.00 39.53 932 THR A O 1
ATOM 6970 N N . GLY A 1 933 ? -72.906 -9.460 35.082 1.00 36.78 933 GLY A N 1
ATOM 6971 C CA . GLY A 1 933 ? -73.309 -8.748 33.866 1.00 36.78 933 GLY A CA 1
ATOM 6972 C C . GLY A 1 933 ? -73.801 -9.690 32.787 1.00 36.78 933 GLY A C 1
ATOM 6973 O O . GLY A 1 933 ? -73.081 -9.781 31.771 1.00 36.78 933 GLY A O 1
#

Sequence (933 aa):
MRIARVLVFCLVAAVLITGCSSSSPEQRLGKARHAYEKHDYHAAEVQLKTVLRKHPDNGVAWALLGHTSLAERQYDDAIHQFEKAKANGQPAAALALPLGRALVASGKYQQALKALNKPEGDSPDHVRALVASLRGDARAGLGDTDKASAAYASALSIEPELPDALQGQARLALQRGDLNSAHAALSKAVSAHPDDVGSLTLLGQVDYRANNCSGAVKRLTHAMQVGAHLMTGAQERSARALLADCQLRVGDTDAAQKNIDALLAADQSNPFGNYLQALMDIRQGDYQNAANHVQATLNVDPNNLRSMTLMAWLRIVQGRPDAAQPFLTRVLAQAPDDMAALRLQAGLWMAQNQGEQARDLLAKAYRRHPDQPGLHKALTDVVAQLKQNHANGEPANAGIGDISLQLDLARSLAQMGSEAAAQTVLSKINPSNDAQRRAVAAARVRIALATGKKADALKQAETLARENPSDPEIQKLLAQSYVATARYSDAAQVLAKAHQANPDDDSLVRAQAALAAKRGRYAEAVDELKPLQSAQPDNTDLTLALAALYARAGQASQGISLLQSAVGRQPKSAVLNQALARAYLANGKAGPALKLIDNQLKSNEKSADWLHLKGVAQLVQGQTDDGLKTLARAADQAPDRPDLALAVAKAELSYGHRQAGIARLQKLRQQSPAFWPAASVLALAQANAGNTDAALAQVTALRQAGRDFDADVLRGDVLRTAKRFKQADAAYARAYQKKPSARLAMAMFNTRRAGRLDNPAQPLEQWLKQAPGDATAALQLAAWYQQNDQAERAASLYQKVLAAHPGAVIALNNLALINAKSHPGKALSYARKAHHEAPGSAAVTDTLGWILVSQGQQDSGIPLLEAAEKSAGKNNPEIRYHLGVALAGRGKPQDRQRAKTLLSQAVAAGLSPDEASHAHQILNRLAGGGGTG

Secondary structure (DSSP, 8-state):
------------------------HHHHHHHHHHHHHTT-HHHHHHHHHHHHHH-TT-HHHHHHHHHHHHHTT-HHHHHHHHHHHHHTT--HHHHHHHHHHHHHHTT-HHHHHHHTTS--TT--HHHHHHHHHHHHHHHHHTT-HHHHHHHHHHHHTT-TT-HHHHHHHHHHHHHTT-HHHHHHHHHHHHHH-TT-HHHHHHHHHHHHHTT-HHHHHHHHHHHHHHHGGGS-HHHHHHHHHHHHHHHHHHT-HHHHHHHHHHHHHH-TT-HHHHHHHHHHHHHHT-HHHHHHHHHHHHHH-TT-HHHHHHHHHHHHHTT-GGGTHHHHHHHHHH-TT-HHHHHHHHHHHHHTT-HHHHHHHHHHHHHH-TTSTTHHHHHHHHHHHHHHH-SSS--TTTT---HHHHHHHHHHHHHTT-HHHHHHHHHS----SHHHHHHHHHHHHHHHHHTT-HHHHHHHHHHHHHH-TT-HHHHHHHHHHHHHTT-HHHHHHHHHHHHHH-TT-HHHHHHHHHHHHHTT-HHHHHHHHHHHHHH-TT-HHHHHHHHHHHHHTT-HHHHHHHHHHHHHH-TT-HHHHHHHHHHHHHTT-HHHHHHHHHHHHTT-TT-HHHHHHHHHHHHHTT-HHHHHHHHHHHHHH-TT-HHHHHHHHHHHHHTT-HHHHHHHHHHHHHH-TT-HHHHHHHHHHHHHTT-HHHHHHHHHHHHHTT-HHHHHHHHHHHHHHTT-HHHHHHHHHHHHHHS--HHHHHHHHHHHHHTT-S-TTHHHHHHHHH-TT-HHHHHHHHHHHHHTT-HHHHHHHHHHHHHH-TT-HHHHHHHHHHHTTT-HHHHHHHHHHHHHH-TT-HHHHHHHHHHHHHTT-HHHHHHHHHHHHHHH-TT-HHHHHHHHHHHHHH--HHHHHHHHHHHHHHHHT---HHHHHHHHHHHHHHHHTTS--